Protein AF-0000000084457150 (afdb_homodimer)

Structure (mmCIF, N/CA/C/O backbone):
data_AF-0000000084457150-model_v1
#
loop_
_entity.id
_entity.type
_entity.pdbx_description
1 polymer 'Carboxylic ester hydrolase'
#
loop_
_atom_site.group_PDB
_atom_site.id
_atom_site.type_symbol
_atom_site.label_atom_id
_atom_site.label_alt_id
_atom_site.label_comp_id
_atom_site.label_asym_id
_atom_site.label_entity_id
_atom_site.label_seq_id
_atom_site.pdbx_PDB_ins_code
_atom_site.Cartn_x
_atom_site.Cartn_y
_atom_site.Cartn_z
_atom_site.occupancy
_atom_site.B_iso_or_equiv
_atom_site.auth_seq_id
_atom_site.auth_comp_id
_atom_site.auth_asym_id
_atom_site.auth_atom_id
_atom_site.pdbx_PDB_model_num
ATOM 1 N N . MET A 1 1 ? 23.438 64.875 -23.922 1 17.48 1 MET A N 1
ATOM 2 C CA . MET A 1 1 ? 23.125 65.688 -22.781 1 17.48 1 MET A CA 1
ATOM 3 C C . MET A 1 1 ? 23.219 67.188 -23.141 1 17.48 1 MET A C 1
ATOM 5 O O . MET A 1 1 ? 24.266 67.812 -22.938 1 17.48 1 MET A O 1
ATOM 9 N N . SER A 1 2 ? 22.562 67.688 -24.094 1 18.52 2 SER A N 1
ATOM 10 C CA . SER A 1 2 ? 22.656 69 -24.781 1 18.52 2 SER A CA 1
ATOM 11 C C . SER A 1 2 ? 21.969 70.062 -24 1 18.52 2 SER A C 1
ATOM 13 O O . SER A 1 2 ? 20.891 70.562 -24.391 1 18.52 2 SER A O 1
ATOM 15 N N . HIS A 1 3 ? 22.109 69.938 -22.641 1 19.62 3 HIS A N 1
ATOM 16 C CA . HIS A 1 3 ? 21.328 70.938 -21.891 1 19.62 3 HIS A CA 1
ATOM 17 C C . HIS A 1 3 ? 21.844 72.312 -22.109 1 19.62 3 HIS A C 1
ATOM 19 O O . HIS A 1 3 ? 23.062 72.562 -22.156 1 19.62 3 HIS A O 1
ATOM 25 N N . ALA A 1 4 ? 20.922 73.312 -22.484 1 19.08 4 ALA A N 1
ATOM 26 C CA . ALA A 1 4 ? 20.531 74.625 -22.953 1 19.08 4 ALA A CA 1
ATOM 27 C C . ALA A 1 4 ? 20.75 75.688 -21.875 1 19.08 4 ALA A C 1
ATOM 29 O O . ALA A 1 4 ? 20.109 75.625 -20.812 1 19.08 4 ALA A O 1
ATOM 30 N N . ILE A 1 5 ? 21.844 76.438 -21.734 1 19.34 5 ILE A N 1
ATOM 31 C CA . ILE A 1 5 ? 22.547 77.438 -20.938 1 19.34 5 ILE A CA 1
ATOM 32 C C . ILE A 1 5 ? 21.875 78.812 -21.094 1 19.34 5 ILE A C 1
ATOM 34 O O . ILE A 1 5 ? 22.406 79.812 -20.625 1 19.34 5 ILE A O 1
ATOM 38 N N . LYS A 1 6 ? 20.641 78.812 -21.547 1 17.91 6 LYS A N 1
ATOM 39 C CA . LYS A 1 6 ? 20.328 80.188 -21.969 1 17.91 6 LYS A CA 1
ATOM 40 C C . LYS A 1 6 ? 20.453 81.188 -20.812 1 17.91 6 LYS A C 1
ATOM 42 O O . LYS A 1 6 ? 20.062 80.875 -19.688 1 17.91 6 LYS A O 1
ATOM 47 N N . THR A 1 7 ? 21.094 82.312 -20.875 1 16.06 7 THR A N 1
ATOM 48 C CA . THR A 1 7 ? 21.781 83.562 -20.516 1 16.06 7 THR A CA 1
ATOM 49 C C . THR A 1 7 ? 20.812 84.562 -19.906 1 16.06 7 THR A C 1
ATOM 51 O O . THR A 1 7 ? 19.594 84.438 -20.016 1 16.06 7 THR A O 1
ATOM 54 N N . LYS A 1 8 ? 21.031 85.812 -20.125 1 18.69 8 LYS A N 1
ATOM 55 C CA . LYS A 1 8 ? 21.344 87.062 -19.438 1 18.69 8 LYS A CA 1
ATOM 56 C C . LYS A 1 8 ? 20.188 88.062 -19.516 1 18.69 8 LYS A C 1
ATOM 58 O O . LYS A 1 8 ? 20.297 89.188 -19.094 1 18.69 8 LYS A O 1
ATOM 63 N N . GLY A 1 9 ? 18.922 87.875 -19.891 1 14.45 9 GLY A N 1
ATOM 64 C CA . GLY A 1 9 ? 18.391 89 -20.625 1 14.45 9 GLY A CA 1
ATOM 65 C C . GLY A 1 9 ? 18.062 90.188 -19.75 1 14.45 9 GLY A C 1
ATOM 66 O O . GLY A 1 9 ? 18.438 91.375 -20.062 1 14.45 9 GLY A O 1
ATOM 67 N N . ARG A 1 10 ? 17.047 90.188 -18.891 1 14.62 10 ARG A N 1
ATOM 68 C CA . ARG A 1 10 ? 15.938 91.125 -19.125 1 14.62 10 ARG A CA 1
ATOM 69 C C . ARG A 1 10 ? 16.25 92.5 -18.562 1 14.62 10 ARG A C 1
ATOM 71 O O . ARG A 1 10 ? 17.062 92.625 -17.656 1 14.62 10 ARG A O 1
ATOM 78 N N . ILE A 1 11 ? 15.219 93.438 -18.656 1 15.39 11 ILE A N 1
ATOM 79 C CA . ILE A 1 11 ? 14.82 94.75 -19.281 1 15.39 11 ILE A CA 1
ATOM 80 C C . ILE A 1 11 ? 14.914 95.875 -18.25 1 15.39 11 ILE A C 1
ATOM 82 O O . ILE A 1 11 ? 14.961 95.625 -17.047 1 15.39 11 ILE A O 1
ATOM 86 N N . VAL A 1 12 ? 13.867 96.75 -18.094 1 16.02 12 VAL A N 1
ATOM 87 C CA . VAL A 1 12 ? 13.547 98.062 -18.609 1 16.02 12 VAL A CA 1
ATOM 88 C C . VAL A 1 12 ? 13.484 99.062 -17.469 1 16.02 12 VAL A C 1
ATOM 90 O O . VAL A 1 12 ? 14.109 100.125 -17.516 1 16.02 12 VAL A O 1
ATOM 93 N N . THR A 1 13 ? 12.398 99.25 -16.734 1 15.05 13 THR A N 1
ATOM 94 C CA . THR A 1 13 ? 11.68 100.5 -17 1 15.05 13 THR A CA 1
ATOM 95 C C . THR A 1 13 ? 12.18 101.562 -16.078 1 15.05 13 THR A C 1
ATOM 97 O O . THR A 1 13 ? 12.828 101.312 -15.07 1 15.05 13 THR A O 1
ATOM 100 N N . ALA A 1 14 ? 11.219 102.562 -15.562 1 16.95 14 ALA A N 1
ATOM 101 C CA . ALA A 1 14 ? 10.781 103.938 -15.789 1 16.95 14 ALA A CA 1
ATOM 102 C C . ALA A 1 14 ? 11.281 104.812 -14.68 1 16.95 14 ALA A C 1
ATOM 104 O O . ALA A 1 14 ? 11.547 104.375 -13.562 1 16.95 14 ALA A O 1
ATOM 105 N N . THR A 1 15 ? 11.25 106.062 -15.047 1 16.61 15 THR A N 1
ATOM 106 C CA . THR A 1 15 ? 11.789 107.375 -14.93 1 16.61 15 THR A CA 1
ATOM 107 C C . THR A 1 15 ? 11.406 108 -13.586 1 16.61 15 THR A C 1
ATOM 109 O O . THR A 1 15 ? 10.523 107.5 -12.891 1 16.61 15 THR A O 1
ATOM 112 N N . THR A 1 16 ? 11.016 109.312 -13.547 1 16.28 16 THR A N 1
ATOM 113 C CA . THR A 1 16 ? 11.68 110.5 -13.148 1 16.28 16 THR A CA 1
ATOM 114 C C . THR A 1 16 ? 11.109 111.062 -11.836 1 16.28 16 THR A C 1
ATOM 116 O O . THR A 1 16 ? 11.859 111.438 -10.938 1 16.28 16 THR A O 1
ATOM 119 N N . SER A 1 17 ? 9.805 111.562 -11.773 1 15.31 17 SER A N 1
ATOM 120 C CA . SER A 1 17 ? 9.734 113 -11.602 1 15.31 17 SER A CA 1
ATOM 121 C C . SER A 1 17 ? 9.734 113.375 -10.125 1 15.31 17 SER A C 1
ATOM 123 O O . SER A 1 17 ? 10.5 114.25 -9.703 1 15.31 17 SER A O 1
ATOM 125 N N . MET A 1 18 ? 8.609 113.312 -9.359 1 16.38 18 MET A N 1
ATOM 126 C CA . MET A 1 18 ? 8.07 114.625 -8.961 1 16.38 18 MET A CA 1
ATOM 127 C C . MET A 1 18 ? 8.695 115.125 -7.648 1 16.38 18 MET A C 1
ATOM 129 O O . MET A 1 18 ? 9.172 114.312 -6.859 1 16.38 18 MET A O 1
ATOM 133 N N . ALA A 1 19 ? 8.258 116.375 -7.223 1 16.38 19 ALA A N 1
ATOM 134 C CA . ALA A 1 19 ? 8.57 117.688 -6.707 1 16.38 19 ALA A CA 1
ATOM 135 C C . ALA A 1 19 ? 8.648 117.688 -5.184 1 16.38 19 ALA A C 1
ATOM 137 O O . ALA A 1 19 ? 8.039 116.812 -4.527 1 16.38 19 ALA A O 1
ATOM 138 N N . LYS A 1 20 ? 9.07 118.812 -4.707 1 17.89 20 LYS A N 1
ATOM 139 C CA . LYS A 1 20 ? 9.852 119.5 -3.674 1 17.89 20 LYS A CA 1
ATOM 140 C C . LYS A 1 20 ? 8.992 119.75 -2.443 1 17.89 20 LYS A C 1
ATOM 142 O O . LYS A 1 20 ? 9.492 120.312 -1.452 1 17.89 20 LYS A O 1
ATOM 147 N N . ALA A 1 21 ? 7.676 119.438 -2.336 1 17.56 21 ALA A N 1
ATOM 148 C CA . ALA A 1 21 ? 7.121 120.625 -1.644 1 17.56 21 ALA A CA 1
ATOM 149 C C . ALA A 1 21 ? 7.594 120.688 -0.194 1 17.56 21 ALA A C 1
ATOM 151 O O . ALA A 1 21 ? 7.852 119.625 0.419 1 17.56 21 ALA A O 1
ATOM 152 N N . ASP A 1 22 ? 7.602 121.875 0.398 1 18.05 22 ASP A N 1
ATOM 153 C CA . ASP A 1 22 ? 8.211 122.812 1.273 1 18.05 22 ASP A CA 1
ATOM 154 C C . ASP A 1 22 ? 7.879 122.562 2.736 1 18.05 22 ASP A C 1
ATOM 156 O O . ASP A 1 22 ? 8.773 122.5 3.582 1 18.05 22 ASP A O 1
ATOM 160 N N . ASN A 1 23 ? 6.781 123.125 3.281 1 17.7 23 ASN A N 1
ATOM 161 C CA . ASN A 1 23 ? 6.867 124.188 4.281 1 17.7 23 ASN A CA 1
ATOM 162 C C . ASN A 1 23 ? 6.93 123.625 5.695 1 17.7 23 ASN A C 1
ATOM 164 O O . ASN A 1 23 ? 6.625 122.438 5.914 1 17.7 23 ASN A O 1
ATOM 168 N N . SER A 1 24 ? 6.16 124.188 6.66 1 19.27 24 SER A N 1
ATOM 169 C CA . SER A 1 24 ? 6.398 125.062 7.789 1 19.27 24 SER A CA 1
ATOM 170 C C . SER A 1 24 ? 6.352 124.312 9.109 1 19.27 24 SER A C 1
ATOM 172 O O . SER A 1 24 ? 6 123.125 9.141 1 19.27 24 SER A O 1
ATOM 174 N N . SER A 1 25 ? 5.695 124.75 10.086 1 20.17 25 SER A N 1
ATOM 175 C CA . SER A 1 25 ? 6.004 125.375 11.359 1 20.17 25 SER A CA 1
ATOM 176 C C . SER A 1 25 ? 5.754 124.438 12.531 1 20.17 25 SER A C 1
ATOM 178 O O . SER A 1 25 ? 6.527 124.438 13.492 1 20.17 25 SER A O 1
ATOM 180 N N . THR A 1 26 ? 4.566 123.875 12.68 1 19.11 26 THR A N 1
ATOM 181 C CA . THR A 1 26 ? 3.969 124.25 13.953 1 19.11 26 THR A CA 1
ATOM 182 C C . THR A 1 26 ? 4.523 123.438 15.094 1 19.11 26 THR A C 1
ATOM 184 O O . THR A 1 26 ? 4.805 123.938 16.172 1 19.11 26 THR A O 1
ATOM 187 N N . ALA A 1 27 ? 4.449 122.188 15.172 1 18.95 27 ALA A N 1
ATOM 188 C CA . ALA A 1 27 ? 3.709 121.625 16.297 1 18.95 27 ALA A CA 1
ATOM 189 C C . ALA A 1 27 ? 4.625 121.438 17.5 1 18.95 27 ALA A C 1
ATOM 191 O O . ALA A 1 27 ? 5.773 121 17.344 1 18.95 27 ALA A O 1
ATOM 192 N N . ARG A 1 28 ? 4.059 121.75 18.625 1 25.86 28 ARG A N 1
ATOM 193 C CA . ARG A 1 28 ? 4.441 122 20.016 1 25.86 28 ARG A CA 1
ATOM 194 C C . ARG A 1 28 ? 4.809 120.688 20.703 1 25.86 28 ARG A C 1
ATOM 196 O O . ARG A 1 28 ? 3.959 119.812 20.875 1 25.86 28 ARG A O 1
ATOM 203 N N . SER A 1 29 ? 5.898 119.938 20.438 1 20.05 29 SER A N 1
ATOM 204 C CA . SER A 1 29 ? 6.07 118.562 20.875 1 20.05 29 SER A CA 1
ATOM 205 C C . SER A 1 29 ? 6.117 118.5 22.406 1 20.05 29 SER A C 1
ATOM 207 O O . SER A 1 29 ? 6.922 119.188 23.047 1 20.05 29 SER A O 1
ATOM 209 N N . TYR A 1 30 ? 4.891 118.375 22.922 1 23.28 30 TYR A N 1
ATOM 210 C CA . TYR A 1 30 ? 4.707 118.188 24.359 1 23.28 30 TYR A CA 1
ATOM 211 C C . TYR A 1 30 ? 5.738 117.25 24.938 1 23.28 30 TYR A C 1
ATOM 213 O O . TYR A 1 30 ? 6.297 116.375 24.219 1 23.28 30 TYR A O 1
ATOM 221 N N . ASP A 1 31 ? 5.816 117.25 26.328 1 26.12 31 ASP A N 1
ATOM 222 C CA . ASP A 1 31 ? 6.746 117.062 27.438 1 26.12 31 ASP A CA 1
ATOM 223 C C . ASP A 1 31 ? 6.949 115.562 27.75 1 26.12 31 ASP A C 1
ATOM 225 O O . ASP A 1 31 ? 7.633 115.25 28.703 1 26.12 31 ASP A O 1
ATOM 229 N N . SER A 1 32 ? 6.992 114.688 26.844 1 26.33 32 SER A N 1
ATOM 230 C CA . SER A 1 32 ? 6.676 113.312 27.297 1 26.33 32 SER A CA 1
ATOM 231 C C . SER A 1 32 ? 7.742 112.812 28.25 1 26.33 32 SER A C 1
ATOM 233 O O . SER A 1 32 ? 8.867 112.5 27.828 1 26.33 32 SER A O 1
ATOM 235 N N . ILE A 1 33 ? 7.871 113.5 29.359 1 28.53 33 ILE A N 1
ATOM 236 C CA . ILE A 1 33 ? 9.062 113.062 30.078 1 28.53 33 ILE A CA 1
ATOM 237 C C . ILE A 1 33 ? 9.07 111.5 30.188 1 28.53 33 ILE A C 1
ATOM 239 O O . ILE A 1 33 ? 10.055 110.875 29.828 1 28.53 33 ILE A O 1
ATOM 243 N N . PRO A 1 34 ? 8.703 111.062 31.406 1 32.28 34 PRO A N 1
ATOM 244 C CA . PRO A 1 34 ? 9.656 110.375 32.281 1 32.28 34 PRO A CA 1
ATOM 245 C C . PRO A 1 34 ? 9.641 108.875 32.031 1 32.28 34 PRO A C 1
ATOM 247 O O . PRO A 1 34 ? 8.625 108.188 32.25 1 32.28 34 PRO A O 1
ATOM 250 N N . ALA A 1 35 ? 9.555 108.188 30.984 1 32.38 35 ALA A N 1
ATOM 251 C CA . ALA A 1 35 ? 9.164 106.812 31 1 32.38 35 ALA A CA 1
ATOM 252 C C . ALA A 1 35 ? 10.125 105.938 31.844 1 32.38 35 ALA A C 1
ATOM 254 O O . ALA A 1 35 ? 11.336 106 31.641 1 32.38 35 ALA A O 1
ATOM 255 N N . VAL A 1 36 ? 9.75 105.625 33.094 1 34.31 36 VAL A N 1
ATOM 256 C CA . VAL A 1 36 ? 10.398 104.688 34 1 34.31 36 VAL A CA 1
ATOM 257 C C . VAL A 1 36 ? 10.742 103.438 33.25 1 34.31 36 VAL A C 1
ATOM 259 O O . VAL A 1 36 ? 9.875 102.812 32.625 1 34.31 36 VAL A O 1
ATOM 262 N N . GLU A 1 37 ? 11.953 103.312 32.781 1 29.38 37 GLU A N 1
ATOM 263 C CA . GLU A 1 37 ? 12.5 102.125 32.125 1 29.38 37 GLU A CA 1
ATOM 264 C C . GLU A 1 37 ? 12.273 100.875 33 1 29.38 37 GLU A C 1
ATOM 266 O O . GLU A 1 37 ? 12.836 100.75 34.062 1 29.38 37 GLU A O 1
ATOM 271 N N . ILE A 1 38 ? 11.008 100.438 33.156 1 32.25 38 ILE A N 1
ATOM 272 C CA . ILE A 1 38 ? 10.828 99.125 33.719 1 32.25 38 ILE A CA 1
ATOM 273 C C . ILE A 1 38 ? 11.805 98.125 33.062 1 32.25 38 ILE A C 1
ATOM 275 O O . ILE A 1 38 ? 11.766 97.938 31.859 1 32.25 38 ILE A O 1
ATOM 279 N N . SER A 1 39 ? 13.039 98.125 33.594 1 29.56 39 SER A N 1
ATOM 280 C CA . SER A 1 39 ? 14 97.062 33.188 1 29.56 39 SER A CA 1
ATOM 281 C C . SER A 1 39 ? 13.32 95.688 33.031 1 29.56 39 SER A C 1
ATOM 283 O O . SER A 1 39 ? 12.703 95.188 34 1 29.56 39 SER A O 1
ATOM 285 N N . SER A 1 40 ? 12.602 95.5 32 1 30.77 40 SER A N 1
ATOM 286 C CA . SER A 1 40 ? 12.203 94.125 31.609 1 30.77 40 SER A CA 1
ATOM 287 C C . SER A 1 40 ? 13.383 93.188 31.688 1 30.77 40 SER A C 1
ATOM 289 O O . SER A 1 40 ? 14.234 93.188 30.812 1 30.77 40 SER A O 1
ATOM 291 N N . GLU A 1 41 ? 14.117 93.125 32.875 1 32.38 41 GLU A N 1
ATOM 292 C CA . GLU A 1 41 ? 15 92 32.844 1 32.38 41 GLU A CA 1
ATOM 293 C C . GLU A 1 41 ? 14.328 90.75 32.156 1 32.38 41 GLU A C 1
ATOM 295 O O . GLU A 1 41 ? 13.219 90.375 32.531 1 32.38 41 GLU A O 1
ATOM 300 N N . PRO A 1 42 ? 14.547 90.75 30.891 1 35.28 42 PRO A N 1
ATOM 301 C CA . PRO A 1 42 ? 14.078 89.438 30.328 1 35.28 42 PRO A CA 1
ATOM 302 C C . PRO A 1 42 ? 14.359 88.25 31.266 1 35.28 42 PRO A C 1
ATOM 304 O O . PRO A 1 42 ? 15.492 88.125 31.719 1 35.28 42 PRO A O 1
ATOM 307 N N . ASN A 1 43 ? 13.633 88.125 32.375 1 32.5 43 ASN A N 1
ATOM 308 C CA . ASN A 1 43 ? 13.719 86.812 32.969 1 32.5 43 ASN A CA 1
ATOM 309 C C . ASN A 1 43 ? 14.023 85.75 31.906 1 32.5 43 ASN A C 1
ATOM 311 O O . ASN A 1 43 ? 13.164 85.375 31.109 1 32.5 43 ASN A O 1
ATOM 315 N N . ASN A 1 44 ? 15.172 85.938 31.219 1 33.84 44 ASN A N 1
ATOM 316 C CA . ASN A 1 44 ? 15.656 84.812 30.484 1 33.84 44 ASN A CA 1
ATOM 317 C C . ASN A 1 44 ? 15.344 83.5 31.234 1 33.84 44 ASN A C 1
ATOM 319 O O . ASN A 1 44 ? 16.047 83.125 32.188 1 33.84 44 ASN A O 1
ATOM 323 N N . SER A 1 45 ? 14.195 83.312 31.719 1 37.94 45 SER A N 1
ATOM 324 C CA . SER A 1 45 ? 13.898 81.938 32.094 1 37.94 45 SER A CA 1
ATOM 325 C C . SER A 1 45 ? 14.688 80.938 31.234 1 37.94 45 SER A C 1
ATOM 327 O O . SER A 1 45 ? 14.422 80.812 30.031 1 37.94 45 SER A O 1
ATOM 329 N N . THR A 1 46 ? 16.016 81 31.281 1 40.12 46 THR A N 1
ATOM 330 C CA . THR A 1 46 ? 16.859 79.938 30.719 1 40.12 46 THR A CA 1
ATOM 331 C C . THR A 1 46 ? 16.094 78.625 30.562 1 40.12 46 THR A C 1
ATOM 333 O O . THR A 1 46 ? 15.508 78.125 31.516 1 40.12 46 THR A O 1
ATOM 336 N N . ALA A 1 47 ? 15.57 78.375 29.5 1 50.25 47 ALA A N 1
ATOM 337 C CA . ALA A 1 47 ? 15.047 77.062 29.109 1 50.25 47 ALA A CA 1
ATOM 338 C C . ALA A 1 47 ? 15.844 75.938 29.781 1 50.25 47 ALA A C 1
ATOM 340 O O . ALA A 1 47 ? 17.016 75.688 29.453 1 50.25 47 ALA A O 1
ATOM 341 N N . SER A 1 48 ? 15.922 75.75 31.125 1 50.66 48 SER A N 1
ATOM 342 C CA . SER A 1 48 ? 16.594 74.75 31.938 1 50.66 48 SER A CA 1
ATOM 343 C C . SER A 1 48 ? 16.672 73.375 31.188 1 50.66 48 SER A C 1
ATOM 345 O O . SER A 1 48 ? 15.648 72.875 30.75 1 50.66 48 SER A O 1
ATOM 347 N N . ALA A 1 49 ? 17.812 73.188 30.5 1 63.22 49 ALA A N 1
ATOM 348 C CA . ALA A 1 49 ? 18.172 71.938 29.859 1 63.22 49 ALA A CA 1
ATOM 349 C C . ALA A 1 49 ? 17.891 70.75 30.797 1 63.22 49 ALA A C 1
ATOM 351 O O . ALA A 1 49 ? 18.266 70.75 31.969 1 63.22 49 ALA A O 1
ATOM 352 N N . TYR A 1 50 ? 16.938 69.875 30.422 1 72.31 50 TYR A N 1
ATOM 353 C CA . TYR A 1 50 ? 16.609 68.688 31.203 1 72.31 50 TYR A CA 1
ATOM 354 C C . TYR A 1 50 ? 17.828 67.75 31.359 1 72.31 50 TYR A C 1
ATOM 356 O O . TYR A 1 50 ? 18.656 67.688 30.469 1 72.31 50 TYR A O 1
ATOM 364 N N . ARG A 1 51 ? 18.203 67.312 32.562 1 73.81 51 ARG A N 1
ATOM 365 C CA . ARG A 1 51 ? 19.328 66.438 32.844 1 73.81 51 ARG A CA 1
ATOM 366 C C . ARG A 1 51 ? 19.219 65.188 32.031 1 73.81 51 ARG A C 1
ATOM 368 O O . ARG A 1 51 ? 18.172 64.5 32.031 1 73.81 51 ARG A O 1
ATOM 375 N N . ARG A 1 52 ? 20.266 64.938 31.047 1 77.12 52 ARG A N 1
ATOM 376 C CA . ARG A 1 52 ? 20.281 63.75 30.234 1 77.12 52 ARG A CA 1
ATOM 377 C C . ARG A 1 52 ? 21.219 62.688 30.844 1 77.12 52 ARG A C 1
ATOM 379 O O . ARG A 1 52 ? 22.25 63.031 31.422 1 77.12 52 ARG A O 1
ATOM 386 N N . TYR A 1 53 ? 20.703 61.5 30.938 1 79.75 53 TYR A N 1
ATOM 387 C CA . TYR A 1 53 ? 21.484 60.375 31.422 1 79.75 53 TYR A CA 1
ATOM 388 C C . TYR A 1 53 ? 22 59.531 30.266 1 79.75 53 TYR A C 1
ATOM 390 O O . TYR A 1 53 ? 21.797 59.875 29.094 1 79.75 53 TYR A O 1
ATOM 398 N N . ALA A 1 54 ? 22.781 58.5 30.625 1 80 54 ALA A N 1
ATOM 399 C CA . ALA A 1 54 ? 23.281 57.594 29.609 1 80 54 ALA A CA 1
ATOM 400 C C . ALA A 1 54 ? 22.141 56.875 28.906 1 80 54 ALA A C 1
ATOM 402 O O . ALA A 1 54 ? 21.078 56.625 29.5 1 80 54 ALA A O 1
ATOM 403 N N . VAL A 1 55 ? 22.359 56.531 27.641 1 81 55 VAL A N 1
ATOM 404 C CA . VAL A 1 55 ? 21.344 55.906 26.797 1 81 55 VAL A CA 1
ATOM 405 C C . VAL A 1 55 ? 20.828 54.625 27.438 1 81 55 VAL A C 1
ATOM 407 O O . VAL A 1 55 ? 19.641 54.312 27.375 1 81 55 VAL A O 1
ATOM 410 N N . TYR A 1 56 ? 21.641 53.906 28.188 1 82.94 56 TYR A N 1
ATOM 411 C CA . TYR A 1 56 ? 21.234 52.625 28.766 1 82.94 56 TYR A CA 1
ATOM 412 C C . TYR A 1 56 ? 20.828 52.781 30.234 1 82.94 56 TYR A C 1
ATOM 414 O O . TYR A 1 56 ? 20.812 51.812 30.984 1 82.94 56 TYR A O 1
ATOM 422 N N . SER A 1 57 ? 20.516 53.938 30.531 1 84.25 57 SER A N 1
ATOM 423 C CA . SER A 1 57 ? 20.016 54.188 31.875 1 84.25 57 SER A CA 1
ATOM 424 C C . SER A 1 57 ? 18.516 53.906 31.953 1 84.25 57 SER A C 1
ATOM 426 O O . SER A 1 57 ? 17.797 54.062 30.953 1 84.25 57 SER A O 1
ATOM 428 N N . PRO A 1 58 ? 17.969 53.406 33.062 1 81.62 58 PRO A N 1
ATOM 429 C CA . PRO A 1 58 ? 16.531 53.125 33.25 1 81.62 58 PRO A CA 1
ATOM 430 C C . PRO A 1 58 ? 15.656 54.344 33.031 1 81.62 58 PRO A C 1
ATOM 432 O O . PRO A 1 58 ? 14.484 54.219 32.688 1 81.62 58 PRO A O 1
ATOM 435 N N . ASN A 1 59 ? 16.25 55.531 33.219 1 79.69 59 ASN A N 1
ATOM 436 C CA . ASN A 1 59 ? 15.492 56.75 33.062 1 79.69 59 ASN A CA 1
ATOM 437 C C . ASN A 1 59 ? 15.477 57.25 31.625 1 79.69 59 ASN A C 1
ATOM 439 O O . ASN A 1 59 ? 14.727 58.156 31.281 1 79.69 59 ASN A O 1
ATOM 443 N N . GLU A 1 60 ? 16.188 56.562 30.828 1 87.44 60 GLU A N 1
ATOM 444 C CA . GLU A 1 60 ? 16.234 56.969 29.422 1 87.44 60 GLU A CA 1
ATOM 445 C C . GLU A 1 60 ? 15.617 55.875 28.531 1 87.44 60 GLU A C 1
ATOM 447 O O . GLU A 1 60 ? 14.414 55.625 28.609 1 87.44 60 GLU A O 1
ATOM 452 N N . TRP A 1 61 ? 16.484 55.094 27.797 1 91 61 TRP A N 1
ATOM 453 C CA . TRP A 1 61 ? 15.922 54.219 26.797 1 91 61 TRP A CA 1
ATOM 454 C C . TRP A 1 61 ? 16.25 52.75 27.109 1 91 61 TRP A C 1
ATOM 456 O O . TRP A 1 61 ? 16.25 51.906 26.219 1 91 61 TRP A O 1
ATOM 466 N N . LEU A 1 62 ? 16.438 52.344 28.359 1 90.75 62 LEU A N 1
ATOM 467 C CA . LEU A 1 62 ? 16.828 51 28.719 1 90.75 62 LEU A CA 1
ATOM 468 C C . LEU A 1 62 ? 15.703 50 28.422 1 90.75 62 LEU A C 1
ATOM 470 O O . LEU A 1 62 ? 15.93 48.969 27.797 1 90.75 62 LEU A O 1
ATOM 474 N N . LEU A 1 63 ? 14.453 50.25 28.891 1 89.69 63 LEU A N 1
ATOM 475 C CA . LEU A 1 63 ? 13.328 49.312 28.719 1 89.69 63 LEU A CA 1
ATOM 476 C C . LEU A 1 63 ? 13 49.156 27.234 1 89.69 63 LEU A C 1
ATOM 478 O O . LEU A 1 63 ? 12.641 48.062 26.797 1 89.69 63 LEU A O 1
ATOM 482 N N . GLU A 1 64 ? 13.094 50.188 26.484 1 92.38 64 GLU A N 1
ATOM 483 C CA . GLU A 1 64 ? 12.844 50.125 25.047 1 92.38 64 GLU A CA 1
ATOM 484 C C . GLU A 1 64 ? 13.938 49.344 24.344 1 92.38 64 GLU A C 1
ATOM 486 O O . GLU A 1 64 ? 13.664 48.625 23.375 1 92.38 64 GLU A O 1
ATOM 491 N N . SER A 1 65 ? 15.172 49.5 24.812 1 93.06 65 SER A N 1
ATOM 492 C CA . SER A 1 65 ? 16.266 48.719 24.234 1 93.06 65 SER A CA 1
ATOM 493 C C . SER A 1 65 ? 16.109 47.25 24.547 1 93.06 65 SER A C 1
ATOM 495 O O . SER A 1 65 ? 16.375 46.375 23.703 1 93.06 65 SER A O 1
ATOM 497 N N . ILE A 1 66 ? 15.664 46.938 25.719 1 93.81 66 ILE A N 1
ATOM 498 C CA . ILE A 1 66 ? 15.445 45.562 26.109 1 93.81 66 ILE A CA 1
ATOM 499 C C . ILE A 1 66 ? 14.305 44.969 25.266 1 93.81 66 ILE A C 1
ATOM 501 O O . ILE A 1 66 ? 14.414 43.844 24.766 1 93.81 66 ILE A O 1
ATOM 505 N N . SER A 1 67 ? 13.234 45.656 25.125 1 94.06 67 SER A N 1
ATOM 506 C CA . SER A 1 67 ? 12.094 45.156 24.359 1 94.06 67 SER A CA 1
ATOM 507 C C . SER A 1 67 ? 12.477 44.969 22.891 1 94.06 67 SER A C 1
ATOM 509 O O . SER A 1 67 ? 12.016 44 22.266 1 94.06 67 SER A O 1
ATOM 511 N N . SER A 1 68 ? 13.266 45.844 22.375 1 94.81 68 SER A N 1
ATOM 512 C CA . SER A 1 68 ? 13.719 45.688 20.984 1 94.81 68 SER A CA 1
ATOM 513 C C . SER A 1 68 ? 14.617 44.469 20.828 1 94.81 68 SER A C 1
ATOM 515 O O . SER A 1 68 ? 14.547 43.75 19.828 1 94.81 68 SER A O 1
ATOM 517 N N . THR A 1 69 ? 15.469 44.25 21.797 1 96.12 69 THR A N 1
ATOM 518 C CA . THR A 1 69 ? 16.344 43.094 21.75 1 96.12 69 THR A CA 1
ATOM 519 C C . THR A 1 69 ? 15.555 41.812 21.906 1 96.12 69 THR A C 1
ATOM 521 O O . THR A 1 69 ? 15.852 40.812 21.234 1 96.12 69 THR A O 1
ATOM 524 N N . VAL A 1 70 ? 14.547 41.812 22.75 1 97 70 VAL A N 1
ATOM 525 C CA . VAL A 1 70 ? 13.688 40.656 22.922 1 97 70 VAL A CA 1
ATOM 526 C C . VAL A 1 70 ? 12.922 40.375 21.641 1 97 70 VAL A C 1
ATOM 528 O O . VAL A 1 70 ? 12.781 39.219 21.219 1 97 70 VAL A O 1
ATOM 531 N N . ALA A 1 71 ? 12.422 41.438 21.016 1 97.5 71 ALA A N 1
ATOM 532 C CA . ALA A 1 71 ? 11.719 41.25 19.75 1 97.5 71 ALA A CA 1
ATOM 533 C C . ALA A 1 71 ? 12.625 40.625 18.688 1 97.5 71 ALA A C 1
ATOM 535 O O . ALA A 1 71 ? 12.211 39.719 17.984 1 97.5 71 ALA A O 1
ATOM 536 N N . LEU A 1 72 ? 13.82 41.125 18.625 1 97.38 72 LEU A N 1
ATOM 537 C CA . LEU A 1 72 ? 14.781 40.531 17.688 1 97.38 72 LEU A CA 1
ATOM 538 C C . LEU A 1 72 ? 15.078 39.094 18.031 1 97.38 72 LEU A C 1
ATOM 540 O O . LEU A 1 72 ? 15.18 38.25 17.141 1 97.38 72 LEU A O 1
ATOM 544 N N . GLY A 1 73 ? 15.25 38.812 19.281 1 97.94 73 GLY A N 1
ATOM 545 C CA . GLY A 1 73 ? 15.477 37.438 19.734 1 97.94 73 GLY A CA 1
ATOM 546 C C . GLY A 1 73 ? 14.344 36.5 19.359 1 97.94 73 GLY A C 1
ATOM 547 O O . GLY A 1 73 ? 14.586 35.344 19 1 97.94 73 GLY A O 1
ATOM 548 N N . LEU A 1 74 ? 13.125 36.969 19.438 1 98.19 74 LEU A N 1
ATOM 549 C CA . LEU A 1 74 ? 11.969 36.125 19.094 1 98.19 74 LEU A CA 1
ATOM 550 C C . LEU A 1 74 ? 11.93 35.844 17.594 1 98.19 74 LEU A C 1
ATOM 552 O O . LEU A 1 74 ? 11.539 34.75 17.172 1 98.19 74 LEU A O 1
ATOM 556 N N . VAL A 1 75 ? 12.336 36.844 16.797 1 98.12 75 VAL A N 1
ATOM 557 C CA . VAL A 1 75 ? 12.422 36.594 15.359 1 98.12 75 VAL A CA 1
ATOM 558 C C . VAL A 1 75 ? 13.5 35.562 15.062 1 98.12 75 VAL A C 1
ATOM 560 O O . VAL A 1 75 ? 13.305 34.688 14.227 1 98.12 75 VAL A O 1
ATOM 563 N N . VAL A 1 76 ? 14.578 35.656 15.766 1 97.75 76 VAL A N 1
ATOM 564 C CA . VAL A 1 76 ? 15.648 34.688 15.586 1 97.75 76 VAL A CA 1
ATOM 565 C C . VAL A 1 76 ? 15.164 33.281 16 1 97.75 76 VAL A C 1
ATOM 567 O O . VAL A 1 76 ? 15.5 32.281 15.359 1 97.75 76 VAL A O 1
ATOM 570 N N . ALA A 1 77 ? 14.414 33.219 17.031 1 97.94 77 ALA A N 1
ATOM 571 C CA . ALA A 1 77 ? 13.852 31.953 17.453 1 97.94 77 ALA A CA 1
ATOM 572 C C . ALA A 1 77 ? 12.938 31.375 16.391 1 97.94 77 ALA A C 1
ATOM 574 O O . ALA A 1 77 ? 12.969 30.156 16.141 1 97.94 77 ALA A O 1
ATOM 575 N N . LEU A 1 78 ? 12.156 32.188 15.797 1 98.19 78 LEU A N 1
ATOM 576 C CA . LEU A 1 78 ? 11.281 31.719 14.727 1 98.19 78 LEU A CA 1
ATOM 577 C C . LEU A 1 78 ? 12.086 31.188 13.547 1 98.19 78 LEU A C 1
ATOM 579 O O . LEU A 1 78 ? 11.789 30.125 13.016 1 98.19 78 LEU A O 1
ATOM 583 N N . VAL A 1 79 ? 13.109 31.922 13.188 1 97.62 79 VAL A N 1
ATOM 584 C CA . VAL A 1 79 ? 13.969 31.516 12.078 1 97.62 79 VAL A CA 1
ATOM 585 C C . VAL A 1 79 ? 14.625 30.188 12.398 1 97.62 79 VAL A C 1
ATOM 587 O O . VAL A 1 79 ? 14.742 29.312 11.531 1 97.62 79 VAL A O 1
ATOM 590 N N . THR A 1 80 ? 15.023 30.016 13.594 1 97.44 80 THR A N 1
ATOM 591 C CA . THR A 1 80 ? 15.672 28.766 14.008 1 97.44 80 THR A CA 1
ATOM 592 C C . THR A 1 80 ? 14.688 27.594 13.938 1 97.44 80 THR A C 1
ATOM 594 O O . THR A 1 80 ? 15.047 26.5 13.5 1 97.44 80 THR A O 1
ATOM 597 N N . ILE A 1 81 ? 13.492 27.797 14.352 1 96.81 81 ILE A N 1
ATOM 598 C CA . ILE A 1 81 ? 12.469 26.766 14.281 1 96.81 81 ILE A CA 1
ATOM 599 C C . ILE A 1 81 ? 12.211 26.375 12.828 1 96.81 81 ILE A C 1
ATOM 601 O O . ILE A 1 81 ? 12.148 25.188 12.492 1 96.81 81 ILE A O 1
ATOM 605 N N . PHE A 1 82 ? 12.031 27.438 11.945 1 97.31 82 PHE A N 1
ATOM 606 C CA . PHE A 1 82 ? 11.781 27.172 10.531 1 97.31 82 PHE A CA 1
ATOM 607 C C . PHE A 1 82 ? 12.953 26.422 9.898 1 97.31 82 PHE A C 1
ATOM 609 O O . PHE A 1 82 ? 12.75 25.5 9.117 1 97.31 82 PHE A O 1
ATOM 616 N N . TRP A 1 83 ? 14.141 26.812 10.32 1 96 83 TRP A N 1
ATOM 617 C CA . TRP A 1 83 ? 15.328 26.172 9.773 1 96 83 TRP A CA 1
ATOM 618 C C . TRP A 1 83 ? 15.422 24.719 10.242 1 96 83 TRP A C 1
ATOM 620 O O . TRP A 1 83 ? 15.773 23.828 9.461 1 96 83 TRP A O 1
ATOM 630 N N . CYS A 1 84 ? 15.055 24.453 11.43 1 95.12 84 CYS A N 1
ATOM 631 C CA . CYS A 1 84 ? 15.156 23.109 12 1 95.12 84 CYS A CA 1
ATOM 632 C C . CYS A 1 84 ? 14.055 22.203 11.461 1 95.12 84 CYS A C 1
ATOM 634 O O . CYS A 1 84 ? 14.242 20.984 11.336 1 95.12 84 CYS A O 1
ATOM 636 N N . MET A 1 85 ? 12.938 22.734 11.117 1 95.31 85 MET A N 1
ATOM 637 C CA . MET A 1 85 ? 11.781 21.938 10.734 1 95.31 85 MET A CA 1
ATOM 638 C C . MET A 1 85 ? 11.664 21.844 9.219 1 95.31 85 MET A C 1
ATOM 640 O O . MET A 1 85 ? 10.875 21.047 8.695 1 95.31 85 MET A O 1
ATOM 644 N N . ASP A 1 86 ? 12.508 22.531 8.547 1 94.81 86 ASP A N 1
ATOM 645 C CA . ASP A 1 86 ? 12.422 22.547 7.086 1 94.81 86 ASP A CA 1
ATOM 646 C C . ASP A 1 86 ? 12.758 21.172 6.512 1 94.81 86 ASP A C 1
ATOM 648 O O . ASP A 1 86 ? 13.789 20.578 6.848 1 94.81 86 ASP A O 1
ATOM 652 N N . ASN A 1 87 ? 11.906 20.672 5.738 1 93.5 87 ASN A N 1
ATOM 653 C CA . ASN A 1 87 ? 12.039 19.406 5.035 1 93.5 87 ASN A CA 1
ATOM 654 C C . ASN A 1 87 ? 12.141 18.234 6.012 1 93.5 87 ASN A C 1
ATOM 656 O O . ASN A 1 87 ? 12.953 17.328 5.816 1 93.5 87 ASN A O 1
ATOM 660 N N . ARG A 1 88 ? 11.477 18.344 7.074 1 93.06 88 ARG A N 1
ATOM 661 C CA . ARG A 1 88 ? 11.375 17.266 8.055 1 93.06 88 ARG A CA 1
ATOM 662 C C . ARG A 1 88 ? 9.93 16.812 8.234 1 93.06 88 ARG A C 1
ATOM 664 O O . ARG A 1 88 ? 9 17.594 8 1 93.06 88 ARG A O 1
ATOM 671 N N . PRO A 1 89 ? 9.805 15.484 8.602 1 90.62 89 PRO A N 1
ATOM 672 C CA . PRO A 1 89 ? 8.438 15.023 8.875 1 90.62 89 PRO A CA 1
ATOM 673 C C . PRO A 1 89 ? 7.812 15.734 10.07 1 90.62 89 PRO A C 1
ATOM 675 O O . PRO A 1 89 ? 8.516 16.094 11.023 1 90.62 89 PRO A O 1
ATOM 678 N N . LEU A 1 90 ? 6.5 15.938 9.961 1 89.69 90 LEU A N 1
ATOM 679 C CA . LEU A 1 90 ? 5.766 16.609 11.023 1 89.69 90 LEU A CA 1
ATOM 680 C C . LEU A 1 90 ? 5.922 15.875 12.344 1 89.69 90 LEU A C 1
ATOM 682 O O . LEU A 1 90 ? 5.887 16.484 13.414 1 89.69 90 LEU A O 1
ATOM 686 N N . SER A 1 91 ? 6.215 14.602 12.281 1 86.81 91 SER A N 1
ATOM 687 C CA . SER A 1 91 ? 6.316 13.766 13.477 1 86.81 91 SER A CA 1
ATOM 688 C C . SER A 1 91 ? 7.582 14.086 14.266 1 86.81 91 SER A C 1
ATOM 690 O O . SER A 1 91 ? 7.688 13.734 15.445 1 86.81 91 SER A O 1
ATOM 692 N N . THR A 1 92 ? 8.5 14.719 13.633 1 89 92 THR A N 1
ATOM 693 C CA . THR A 1 92 ? 9.719 15.094 14.336 1 89 92 THR A CA 1
ATOM 694 C C . THR A 1 92 ? 9.422 16.109 15.438 1 89 92 THR A C 1
ATOM 696 O O . THR A 1 92 ? 10.141 16.172 16.438 1 89 92 THR A O 1
ATOM 699 N N . TRP A 1 93 ? 8.398 16.953 15.227 1 90.69 93 TRP A N 1
ATOM 700 C CA . TRP A 1 93 ? 7.953 17.859 16.266 1 90.69 93 TRP A CA 1
ATOM 701 C C . TRP A 1 93 ? 7.121 17.141 17.312 1 90.69 93 TRP A C 1
ATOM 703 O O . TRP A 1 93 ? 5.895 17.094 17.234 1 90.69 93 TRP A O 1
ATOM 713 N N . ASN A 1 94 ? 7.801 16.469 18.328 1 84.56 94 ASN A N 1
ATOM 714 C CA . ASN A 1 94 ? 7.141 15.617 19.312 1 84.56 94 ASN A CA 1
ATOM 715 C C . ASN A 1 94 ? 6.742 16.391 20.562 1 84.56 94 ASN A C 1
ATOM 717 O O . ASN A 1 94 ? 6.703 15.844 21.656 1 84.56 94 ASN A O 1
ATOM 721 N N . SER A 1 95 ? 6.273 17.5 20.406 1 86.38 95 SER A N 1
ATOM 722 C CA . SER A 1 95 ? 5.836 18.297 21.547 1 86.38 95 SER A CA 1
ATOM 723 C C . SER A 1 95 ? 4.32 18.25 21.703 1 86.38 95 SER A C 1
ATOM 725 O O . SER A 1 95 ? 3.604 17.891 20.766 1 86.38 95 SER A O 1
ATOM 727 N N . ARG A 1 96 ? 3.9 18.453 22.953 1 86.81 96 ARG A N 1
ATOM 728 C CA . ARG A 1 96 ? 2.471 18.516 23.25 1 86.81 96 ARG A CA 1
ATOM 729 C C . ARG A 1 96 ? 1.832 19.734 22.609 1 86.81 96 ARG A C 1
ATOM 731 O O . ARG A 1 96 ? 0.625 19.75 22.344 1 86.81 96 ARG A O 1
ATOM 738 N N . ILE A 1 97 ? 2.688 20.734 22.391 1 92.62 97 ILE A N 1
ATOM 739 C CA . ILE A 1 97 ? 2.238 21.938 21.703 1 92.62 97 ILE A CA 1
ATOM 740 C C . ILE A 1 97 ? 2.541 21.828 20.203 1 92.62 97 ILE A C 1
ATOM 742 O O . ILE A 1 97 ? 3.66 21.484 19.828 1 92.62 97 ILE A O 1
ATOM 746 N N . SER A 1 98 ? 1.6 22.016 19.391 1 93.12 98 SER A N 1
ATOM 747 C CA . SER A 1 98 ? 1.766 21.906 17.938 1 93.12 98 SER A CA 1
ATOM 748 C C . SER A 1 98 ? 2.746 22.953 17.422 1 93.12 98 SER A C 1
ATOM 750 O O . SER A 1 98 ? 3.033 23.938 18.094 1 93.12 98 SER A O 1
ATOM 752 N N . LEU A 1 99 ? 3.289 22.703 16.312 1 94.31 99 LEU A N 1
ATOM 753 C CA . LEU A 1 99 ? 4.199 23.641 15.664 1 94.31 99 LEU A CA 1
ATOM 754 C C . LEU A 1 99 ? 3.514 24.984 15.422 1 94.31 99 LEU A C 1
ATOM 756 O O . LEU A 1 99 ? 4.094 26.031 15.688 1 94.31 99 LEU A O 1
ATOM 760 N N . ASN A 1 100 ? 2.246 25 15 1 94.62 100 ASN A N 1
ATOM 761 C CA . ASN A 1 100 ? 1.5 26.234 14.734 1 94.62 100 ASN A CA 1
ATOM 762 C C . ASN A 1 100 ? 1.219 27 16.016 1 94.62 100 ASN A C 1
ATOM 764 O O . ASN A 1 100 ? 1.241 28.234 16.031 1 94.62 100 ASN A O 1
ATOM 768 N N . THR A 1 101 ? 0.947 26.234 17.047 1 95.38 101 THR A N 1
ATOM 769 C CA . THR A 1 101 ? 0.751 26.875 18.344 1 95.38 101 THR A CA 1
ATOM 770 C C . THR A 1 101 ? 2.047 27.516 18.828 1 95.38 101 THR A C 1
ATOM 772 O O . THR A 1 101 ? 2.031 28.609 19.391 1 95.38 101 THR A O 1
ATOM 775 N N . SER A 1 102 ? 3.139 26.844 18.656 1 96.62 102 SER A N 1
ATOM 776 C CA . SER A 1 102 ? 4.434 27.406 19.031 1 96.62 102 SER A CA 1
ATOM 777 C C . SER A 1 102 ? 4.711 28.703 18.281 1 96.62 102 SER A C 1
ATOM 779 O O . SER A 1 102 ? 5.191 29.688 18.859 1 96.62 102 SER A O 1
ATOM 781 N N . ILE A 1 103 ? 4.438 28.703 17.016 1 97 103 ILE A N 1
ATOM 782 C CA . ILE A 1 103 ? 4.598 29.906 16.203 1 97 103 ILE A CA 1
ATOM 783 C C . ILE A 1 103 ? 3.682 31 16.719 1 97 103 ILE A C 1
ATOM 785 O O . ILE A 1 103 ? 4.094 32.156 16.828 1 97 103 ILE A O 1
ATOM 789 N N . SER A 1 104 ? 2.482 30.625 17.078 1 96.44 104 SER A N 1
ATOM 790 C CA . SER A 1 104 ? 1.527 31.609 17.594 1 96.44 104 SER A CA 1
ATOM 791 C C . SER A 1 104 ? 2.002 32.188 18.906 1 96.44 104 SER A C 1
ATOM 793 O O . SER A 1 104 ? 1.855 33.406 19.141 1 96.44 104 SER A O 1
ATOM 795 N N . ILE A 1 105 ? 2.557 31.453 19.75 1 96.88 105 ILE A N 1
ATOM 796 C CA . ILE A 1 105 ? 3.08 31.938 21.031 1 96.88 105 ILE A CA 1
ATOM 797 C C . ILE A 1 105 ? 4.211 32.938 20.781 1 96.88 105 ILE A C 1
ATOM 799 O O . ILE A 1 105 ? 4.223 34.031 21.359 1 96.88 105 ILE A O 1
ATOM 803 N N . LEU A 1 106 ? 5.086 32.562 19.922 1 97.88 106 LEU A N 1
ATOM 804 C CA . LEU A 1 106 ? 6.242 33.438 19.641 1 97.88 106 LEU A CA 1
ATOM 805 C C . LEU A 1 106 ? 5.816 34.719 18.938 1 97.88 106 LEU A C 1
ATOM 807 O O . LEU A 1 106 ? 6.336 35.781 19.25 1 97.88 106 LEU A O 1
ATOM 811 N N . THR A 1 107 ? 4.871 34.625 17.984 1 97.25 107 THR A N 1
ATOM 812 C CA . THR A 1 107 ? 4.441 35.812 17.281 1 97.25 107 THR A CA 1
ATOM 813 C C . THR A 1 107 ? 3.646 36.75 18.203 1 97.25 107 THR A C 1
ATOM 815 O O . THR A 1 107 ? 3.713 37.969 18.062 1 97.25 107 THR A O 1
ATOM 818 N N . THR A 1 108 ? 2.879 36.156 19.125 1 95.19 108 THR A N 1
ATOM 819 C CA . THR A 1 108 ? 2.168 36.969 20.109 1 95.19 108 THR A CA 1
ATOM 820 C C . THR A 1 108 ? 3.148 37.688 21.047 1 95.19 108 THR A C 1
ATOM 822 O O . THR A 1 108 ? 2.992 38.875 21.328 1 95.19 108 THR A O 1
ATOM 825 N N . ALA A 1 109 ? 4.121 36.969 21.5 1 95.75 109 ALA A N 1
ATOM 826 C CA . ALA A 1 109 ? 5.16 37.562 22.328 1 95.75 109 ALA A CA 1
ATOM 827 C C . ALA A 1 109 ? 5.91 38.656 21.578 1 95.75 109 ALA A C 1
ATOM 829 O O . ALA A 1 109 ? 6.25 39.688 22.141 1 95.75 109 ALA A O 1
ATOM 830 N N . TYR A 1 110 ? 6.191 38.438 20.312 1 96.81 110 TYR A N 1
ATOM 831 C CA . TYR A 1 110 ? 6.855 39.438 19.469 1 96.81 110 TYR A CA 1
ATOM 832 C C . TYR A 1 110 ? 6.039 40.719 19.375 1 96.81 110 TYR A C 1
ATOM 834 O O . TYR A 1 110 ? 6.574 41.812 19.547 1 96.81 110 TYR A O 1
ATOM 842 N N . ALA A 1 111 ? 4.762 40.5 19.078 1 94.31 111 ALA A N 1
ATOM 843 C CA . ALA A 1 111 ? 3.891 41.656 18.969 1 94.31 111 ALA A CA 1
ATOM 844 C C . ALA A 1 111 ? 3.891 42.469 20.25 1 94.31 111 ALA A C 1
ATOM 846 O O . ALA A 1 111 ? 3.904 43.719 20.219 1 94.31 111 ALA A O 1
ATOM 847 N N . MET A 1 112 ? 3.885 41.812 21.391 1 92.38 112 MET A N 1
ATOM 848 C CA . MET A 1 112 ? 3.896 42.469 22.672 1 92.38 112 MET A CA 1
ATOM 849 C C . MET A 1 112 ? 5.195 43.25 22.875 1 92.38 112 MET A C 1
ATOM 851 O O . MET A 1 112 ? 5.172 44.406 23.281 1 92.38 112 MET A O 1
ATOM 855 N N . ALA A 1 113 ? 6.262 42.625 22.594 1 94.75 113 ALA A N 1
ATOM 856 C CA . ALA A 1 113 ? 7.566 43.25 22.766 1 94.75 113 ALA A CA 1
ATOM 857 C C . ALA A 1 113 ? 7.734 44.438 21.797 1 94.75 113 ALA A C 1
ATOM 859 O O . ALA A 1 113 ? 8.211 45.5 22.203 1 94.75 113 ALA A O 1
ATOM 860 N N . LEU A 1 114 ? 7.352 44.219 20.594 1 94.88 114 LEU A N 1
ATOM 861 C CA . LEU A 1 114 ? 7.477 45.281 19.562 1 94.88 114 LEU A CA 1
ATOM 862 C C . LEU A 1 114 ? 6.652 46.5 19.938 1 94.88 114 LEU A C 1
ATOM 864 O O . LEU A 1 114 ? 7.129 47.625 19.812 1 94.88 114 LEU A O 1
ATOM 868 N N . MET A 1 115 ? 5.449 46.25 20.422 1 92.5 115 MET A N 1
ATOM 869 C CA . MET A 1 115 ? 4.527 47.375 20.656 1 92.5 115 MET A CA 1
ATOM 870 C C . MET A 1 115 ? 4.969 48.156 21.875 1 92.5 115 MET A C 1
ATOM 872 O O . MET A 1 115 ? 4.719 49.375 21.953 1 92.5 115 MET A O 1
ATOM 876 N N . HIS A 1 116 ? 5.625 47.562 22.812 1 91.38 116 HIS A N 1
ATOM 877 C CA . HIS A 1 116 ? 6.125 48.312 23.938 1 91.38 116 HIS A CA 1
ATOM 878 C C . HIS A 1 116 ? 7.078 49.438 23.484 1 91.38 116 HIS A C 1
ATOM 880 O O . HIS A 1 116 ? 6.918 50.594 23.875 1 91.38 116 HIS A O 1
ATOM 886 N N . GLY A 1 117 ? 8.055 49.062 22.688 1 91.44 117 GLY A N 1
ATOM 887 C CA . GLY A 1 117 ? 9.016 50.031 22.203 1 91.44 117 GLY A CA 1
ATOM 888 C C . GLY A 1 117 ? 8.406 51.062 21.25 1 91.44 117 GLY A C 1
ATOM 889 O O . GLY A 1 117 ? 8.594 52.25 21.406 1 91.44 117 GLY A O 1
ATOM 890 N N . VAL A 1 118 ? 7.602 50.594 20.312 1 93.81 118 VAL A N 1
ATOM 891 C CA . VAL A 1 118 ? 7.051 51.438 19.266 1 93.81 118 VAL A CA 1
ATOM 892 C C . VAL A 1 118 ? 6.078 52.438 19.859 1 93.81 118 VAL A C 1
ATOM 894 O O . VAL A 1 118 ? 6.086 53.625 19.484 1 93.81 118 VAL A O 1
ATOM 897 N N . SER A 1 119 ? 5.301 51.969 20.812 1 92.88 119 SER A N 1
ATOM 898 C CA . SER A 1 119 ? 4.344 52.875 21.453 1 92.88 119 SER A CA 1
ATOM 899 C C . SER A 1 119 ? 5.055 54 22.219 1 92.88 119 SER A C 1
ATOM 901 O O . SER A 1 119 ? 4.633 55.156 22.156 1 92.88 119 SER A O 1
ATOM 903 N N . THR A 1 120 ? 6.09 53.719 22.906 1 92.88 120 THR A N 1
ATOM 904 C CA . THR A 1 120 ? 6.848 54.688 23.656 1 92.88 120 THR A CA 1
ATOM 905 C C . THR A 1 120 ? 7.535 55.688 22.719 1 92.88 120 THR A C 1
ATOM 907 O O . THR A 1 120 ? 7.594 56.875 23.016 1 92.88 120 THR A O 1
ATOM 910 N N . PHE A 1 121 ? 8.023 55.188 21.641 1 94.69 121 PHE A N 1
ATOM 911 C CA . PHE A 1 121 ? 8.695 56.062 20.688 1 94.69 121 PHE A CA 1
ATOM 912 C C . PHE A 1 121 ? 7.699 57.031 20.031 1 94.69 121 PHE A C 1
ATOM 914 O O . PHE A 1 121 ? 8.023 58.188 19.781 1 94.69 121 PHE A O 1
ATOM 921 N N . ILE A 1 122 ? 6.523 56.531 19.75 1 94.19 122 ILE A N 1
ATOM 922 C CA . ILE A 1 122 ? 5.496 57.406 19.203 1 94.19 122 ILE A CA 1
ATOM 923 C C . ILE A 1 122 ? 5.109 58.469 20.219 1 94.19 122 ILE A C 1
ATOM 925 O O . ILE A 1 122 ? 4.969 59.625 19.891 1 94.19 122 ILE A O 1
ATOM 929 N N . GLY A 1 123 ? 4.953 58 21.484 1 92.06 123 GLY A N 1
ATOM 930 C CA . GLY A 1 123 ? 4.633 58.938 22.562 1 92.06 123 GLY A CA 1
ATOM 931 C C . GLY A 1 123 ? 5.668 60.031 22.719 1 92.06 123 GLY A C 1
ATOM 932 O O . GLY A 1 123 ? 5.32 61.188 22.969 1 92.06 123 GLY A O 1
ATOM 933 N N . GLN A 1 124 ? 6.879 59.688 22.562 1 91.94 124 GLN A N 1
ATOM 934 C CA . GLN A 1 124 ? 7.953 60.656 22.688 1 91.94 124 GLN A CA 1
ATOM 935 C C . GLN A 1 124 ? 7.984 61.594 21.469 1 91.94 124 GLN A C 1
ATOM 937 O O . GLN A 1 124 ? 8.352 62.781 21.594 1 91.94 124 GLN A O 1
ATOM 942 N N . SER A 1 125 ? 7.637 61.094 20.312 1 92.06 125 SER A N 1
ATOM 943 C CA . SER A 1 125 ? 7.656 61.875 19.094 1 92.06 125 SER A CA 1
ATOM 944 C C . SER A 1 125 ? 6.637 63.031 19.156 1 92.06 125 SER A C 1
ATOM 946 O O . SER A 1 125 ? 6.777 64 18.453 1 92.06 125 SER A O 1
ATOM 948 N N . LYS A 1 126 ? 5.637 62.812 20 1 90.69 126 LYS A N 1
ATOM 949 C CA . LYS A 1 126 ? 4.645 63.844 20.188 1 90.69 126 LYS A CA 1
ATOM 950 C C . LYS A 1 126 ? 5.289 65.125 20.719 1 90.69 126 LYS A C 1
ATOM 952 O O . LYS A 1 126 ? 4.973 66.25 20.25 1 90.69 126 LYS A O 1
ATOM 957 N N . TRP A 1 127 ? 6.223 65 21.688 1 89.38 127 TRP A N 1
ATOM 958 C CA . TRP A 1 127 ? 6.883 66.188 22.297 1 89.38 127 TRP A CA 1
ATOM 959 C C . TRP A 1 127 ? 7.848 66.812 21.312 1 89.38 127 TRP A C 1
ATOM 961 O O . TRP A 1 127 ? 7.984 68.062 21.297 1 89.38 127 TRP A O 1
ATOM 971 N N . LEU A 1 128 ? 8.469 66.062 20.547 1 87.94 128 LEU A N 1
ATOM 972 C CA . LEU A 1 128 ? 9.352 66.562 19.516 1 87.94 128 LEU A CA 1
ATOM 973 C C . LEU A 1 128 ? 8.562 67.375 18.469 1 87.94 128 LEU A C 1
ATOM 975 O O . LEU A 1 128 ? 9.031 68.375 17.953 1 87.94 128 LEU A O 1
ATOM 979 N N . HIS A 1 129 ? 7.418 66.875 18.141 1 89.19 129 HIS A N 1
ATOM 980 C CA . HIS A 1 129 ? 6.531 67.5 17.156 1 89.19 129 HIS A CA 1
ATOM 981 C C . HIS A 1 129 ? 6.129 68.938 17.609 1 89.19 129 HIS A C 1
ATOM 983 O O . HIS A 1 129 ? 6.102 69.812 16.797 1 89.19 129 HIS A O 1
ATOM 989 N N . PHE A 1 130 ? 5.848 69.125 18.891 1 88.56 130 PHE A N 1
ATOM 990 C CA . PHE A 1 130 ? 5.367 70.438 19.406 1 88.56 130 PHE A CA 1
ATOM 991 C C . PHE A 1 130 ? 6.535 71.375 19.719 1 88.56 130 PHE A C 1
ATOM 993 O O . PHE A 1 130 ? 6.348 72.562 19.859 1 88.56 130 PHE A O 1
ATOM 1000 N N . LYS A 1 131 ? 7.648 70.875 19.875 1 85 131 LYS A N 1
ATOM 1001 C CA . LYS A 1 131 ? 8.805 71.688 20.172 1 85 131 LYS A CA 1
ATOM 1002 C C . LYS A 1 131 ? 9.297 72.438 18.922 1 85 131 LYS A C 1
ATOM 1004 O O . LYS A 1 131 ? 9.773 73.562 19.016 1 85 131 LYS A O 1
ATOM 1009 N N . ASN A 1 132 ? 9.18 71.875 17.812 1 79.12 132 ASN A N 1
ATOM 1010 C CA . ASN A 1 132 ? 9.812 72.375 16.594 1 79.12 132 ASN A CA 1
ATOM 1011 C C . ASN A 1 132 ? 8.992 73.5 15.953 1 79.12 132 ASN A C 1
ATOM 1013 O O . ASN A 1 132 ? 9.555 74.438 15.344 1 79.12 132 ASN A O 1
ATOM 1017 N N . ARG A 1 133 ? 7.707 73.375 15.945 1 82.5 133 ARG A N 1
ATOM 1018 C CA . ARG A 1 133 ? 6.879 74.375 15.289 1 82.5 133 ARG A CA 1
ATOM 1019 C C . ARG A 1 133 ? 5.531 74.5 15.984 1 82.5 133 ARG A C 1
ATOM 1021 O O . ARG A 1 133 ? 5.176 73.688 16.828 1 82.5 133 ARG A O 1
ATOM 1028 N N . LEU A 1 134 ? 4.945 75.625 15.648 1 87.5 134 LEU A N 1
ATOM 1029 C CA . LEU A 1 134 ? 3.574 75.875 16.094 1 87.5 134 LEU A CA 1
ATOM 1030 C C . LEU A 1 134 ? 2.615 74.875 15.414 1 87.5 134 LEU A C 1
ATOM 1032 O O . LEU A 1 134 ? 2.588 74.812 14.188 1 87.5 134 LEU A O 1
ATOM 1036 N N . ARG A 1 135 ? 2.057 74.062 16.281 1 89.94 135 ARG A N 1
ATOM 1037 C CA . ARG A 1 135 ? 1.153 73.062 15.758 1 89.94 135 ARG A CA 1
ATOM 1038 C C . ARG A 1 135 ? -0.214 73.125 16.422 1 89.94 135 ARG A C 1
ATOM 1040 O O . ARG A 1 135 ? -0.361 73.75 17.469 1 89.94 135 ARG A O 1
ATOM 1047 N N . ARG A 1 136 ? -1.146 72.5 15.781 1 91.38 136 ARG A N 1
ATOM 1048 C CA . ARG A 1 136 ? -2.488 72.438 16.344 1 91.38 136 ARG A CA 1
ATOM 1049 C C . ARG A 1 136 ? -2.508 71.562 17.625 1 91.38 136 ARG A C 1
ATOM 1051 O O . ARG A 1 136 ? -1.852 70.562 17.688 1 91.38 136 ARG A O 1
ATOM 1058 N N . LEU A 1 137 ? -3.184 71.938 18.594 1 89.88 137 LEU A N 1
ATOM 1059 C CA . LEU A 1 137 ? -3.289 71.25 19.859 1 89.88 137 LEU A CA 1
ATOM 1060 C C . LEU A 1 137 ? -3.957 69.875 19.672 1 89.88 137 LEU A C 1
ATOM 1062 O O . LEU A 1 137 ? -3.709 68.938 20.438 1 89.88 137 LEU A O 1
ATOM 1066 N N . ALA A 1 138 ? -4.758 69.688 18.609 1 89.88 138 ALA A N 1
ATOM 1067 C CA . ALA A 1 138 ? -5.441 68.438 18.297 1 89.88 138 ALA A CA 1
ATOM 1068 C C . ALA A 1 138 ? -4.441 67.375 17.953 1 89.88 138 ALA A C 1
ATOM 1070 O O . ALA A 1 138 ? -4.746 66.188 18.078 1 89.88 138 ALA A O 1
ATOM 1071 N N . ASP A 1 139 ? -3.221 67.75 17.547 1 91.81 139 ASP A N 1
ATOM 1072 C CA . ASP A 1 139 ? -2.188 66.75 17.219 1 91.81 139 ASP A CA 1
ATOM 1073 C C . ASP A 1 139 ? -1.747 66 18.453 1 91.81 139 ASP A C 1
ATOM 1075 O O . ASP A 1 139 ? -1.237 64.875 18.344 1 91.81 139 ASP A O 1
ATOM 1079 N N . LEU A 1 140 ? -1.899 66.625 19.609 1 91.44 140 LEU A N 1
ATOM 1080 C CA . LEU A 1 140 ? -1.544 65.938 20.844 1 91.44 140 LEU A CA 1
ATOM 1081 C C . LEU A 1 140 ? -2.389 64.688 21.047 1 91.44 140 LEU A C 1
ATOM 1083 O O . LEU A 1 140 ? -1.865 63.625 21.406 1 91.44 140 LEU A O 1
ATOM 1087 N N . GLU A 1 141 ? -3.635 64.812 20.734 1 91.94 141 GLU A N 1
ATOM 1088 C CA . GLU A 1 141 ? -4.543 63.688 20.828 1 91.94 141 GLU A CA 1
ATOM 1089 C C . GLU A 1 141 ? -4.238 62.625 19.766 1 91.94 141 GLU A C 1
ATOM 1091 O O . GLU A 1 141 ? -4.316 61.438 20.031 1 91.94 141 GLU A O 1
ATOM 1096 N N . THR A 1 142 ? -3.947 63.062 18.609 1 92.62 142 THR A N 1
ATOM 1097 C CA . THR A 1 142 ? -3.668 62.156 17.516 1 92.62 142 THR A CA 1
ATOM 1098 C C . THR A 1 142 ? -2.426 61.312 17.812 1 92.62 142 THR A C 1
ATOM 1100 O O . THR A 1 142 ? -2.416 60.094 17.578 1 92.62 142 THR A O 1
ATOM 1103 N N . PHE A 1 143 ? -1.342 61.906 18.328 1 93.25 143 PHE A N 1
ATOM 1104 C CA . PHE A 1 143 ? -0.129 61.188 18.688 1 93.25 143 PHE A CA 1
ATOM 1105 C C . PHE A 1 143 ? -0.391 60.219 19.828 1 93.25 143 PHE A C 1
ATOM 1107 O O . PHE A 1 143 ? 0.13 59.094 19.859 1 93.25 143 PHE A O 1
ATOM 1114 N N . ASP A 1 144 ? -1.187 60.656 20.734 1 92.31 144 ASP A N 1
ATOM 1115 C CA . ASP A 1 144 ? -1.494 59.812 21.891 1 92.31 144 ASP A CA 1
ATOM 1116 C C . ASP A 1 144 ? -2.307 58.594 21.453 1 92.31 144 ASP A C 1
ATOM 1118 O O . ASP A 1 144 ? -2.045 57.469 21.906 1 92.31 144 ASP A O 1
ATOM 1122 N N . LEU A 1 145 ? -3.266 58.781 20.625 1 90.56 145 LEU A N 1
ATOM 1123 C CA . LEU A 1 145 ? -4.066 57.656 20.109 1 90.56 145 LEU A CA 1
ATOM 1124 C C . LEU A 1 145 ? -3.219 56.719 19.266 1 90.56 145 LEU A C 1
ATOM 1126 O O . LEU A 1 145 ? -3.445 55.5 19.281 1 90.56 145 LEU A O 1
ATOM 1130 N N . ALA A 1 146 ? -2.326 57.281 18.469 1 92.5 146 ALA A N 1
ATOM 1131 C CA . ALA A 1 146 ? -1.458 56.469 17.641 1 92.5 146 ALA A CA 1
ATOM 1132 C C . ALA A 1 146 ? -0.585 55.531 18.484 1 92.5 146 ALA A C 1
ATOM 1134 O O . ALA A 1 146 ? -0.251 54.438 18.062 1 92.5 146 ALA A O 1
ATOM 1135 N N . SER A 1 147 ? -0.164 55.938 19.656 1 91.38 147 SER A N 1
ATOM 1136 C CA . SER A 1 147 ? 0.658 55.125 20.547 1 91.38 147 SER A CA 1
ATOM 1137 C C . SER A 1 147 ? -0.161 54 21.188 1 91.38 147 SER A C 1
ATOM 1139 O O . SER A 1 147 ? 0.399 53.031 21.703 1 91.38 147 SER A O 1
ATOM 1141 N N . ARG A 1 148 ? -1.478 54.031 21.078 1 86.44 148 ARG A N 1
ATOM 1142 C CA . ARG A 1 148 ? -2.34 53.094 21.75 1 86.44 148 ARG A CA 1
ATOM 1143 C C . ARG A 1 148 ? -2.705 51.938 20.812 1 86.44 148 ARG A C 1
ATOM 1145 O O . ARG A 1 148 ? -2.918 50.812 21.266 1 86.44 148 ARG A O 1
ATOM 1152 N N . GLY A 1 149 ? -2.906 52.375 19.562 1 86.81 149 GLY A N 1
ATOM 1153 C CA . GLY A 1 149 ? -3.334 51.25 18.719 1 86.81 149 GLY A CA 1
ATOM 1154 C C . GLY A 1 149 ? -3.43 51.625 17.25 1 86.81 149 GLY A C 1
ATOM 1155 O O . GLY A 1 149 ? -2.869 52.625 16.812 1 86.81 149 GLY A O 1
ATOM 1156 N N . VAL A 1 150 ? -4.105 50.719 16.547 1 89.88 150 VAL A N 1
ATOM 1157 C CA . VAL A 1 150 ? -4.141 50.781 15.094 1 89.88 150 VAL A CA 1
ATOM 1158 C C . VAL A 1 150 ? -5.027 51.938 14.633 1 89.88 150 VAL A C 1
ATOM 1160 O O . VAL A 1 150 ? -4.703 52.625 13.656 1 89.88 150 VAL A O 1
ATOM 1163 N N . TRP A 1 151 ? -6.078 52.156 15.328 1 87.81 151 TRP A N 1
ATOM 1164 C CA . TRP A 1 151 ? -6.977 53.25 14.945 1 87.81 151 TRP A CA 1
ATOM 1165 C C . TRP A 1 151 ? -6.27 54.594 15.031 1 87.81 151 TRP A C 1
ATOM 1167 O O . TRP A 1 151 ? -6.359 55.406 14.102 1 87.81 151 TRP A O 1
ATOM 1177 N N . GLY A 1 152 ? -5.613 54.844 16.109 1 90.88 152 GLY A N 1
ATOM 1178 C CA . GLY A 1 152 ? -4.855 56.094 16.266 1 90.88 152 GLY A CA 1
ATOM 1179 C C . GLY A 1 152 ? -3.746 56.219 15.242 1 90.88 152 GLY A C 1
ATOM 1180 O O . GLY A 1 152 ? -3.49 57.312 14.75 1 90.88 152 GLY A O 1
ATOM 1181 N N . SER A 1 153 ? -3.184 55.094 14.906 1 94.06 153 SER A N 1
ATOM 1182 C CA . SER A 1 153 ? -2.105 55.125 13.922 1 94.06 153 SER A CA 1
ATOM 1183 C C . SER A 1 153 ? -2.635 55.438 12.531 1 94.06 153 SER A C 1
ATOM 1185 O O . SER A 1 153 ? -1.975 56.125 11.75 1 94.06 153 SER A O 1
ATOM 1187 N N . THR A 1 154 ? -3.766 54.938 12.227 1 93.94 154 THR A N 1
ATOM 1188 C CA . THR A 1 154 ? -4.367 55.281 10.938 1 93.94 154 THR A CA 1
ATOM 1189 C C . THR A 1 154 ? -4.719 56.75 10.852 1 93.94 154 THR A C 1
ATOM 1191 O O . THR A 1 154 ? -4.535 57.375 9.812 1 93.94 154 THR A O 1
ATOM 1194 N N . LEU A 1 155 ? -5.168 57.312 11.969 1 92.62 155 LEU A N 1
ATOM 1195 C CA . LEU A 1 155 ? -5.496 58.719 12.031 1 92.62 155 LEU A CA 1
ATOM 1196 C C . LEU A 1 155 ? -4.242 59.594 11.875 1 92.62 155 LEU A C 1
ATOM 1198 O O . LEU A 1 155 ? -4.27 60.594 11.195 1 92.62 155 LEU A O 1
ATOM 1202 N N . LEU A 1 156 ? -3.225 59.156 12.484 1 94.88 156 LEU A N 1
ATOM 1203 C CA . LEU A 1 156 ? -1.965 59.906 12.398 1 94.88 156 LEU A CA 1
ATOM 1204 C C . LEU A 1 156 ? -1.449 59.938 10.969 1 94.88 156 LEU A C 1
ATOM 1206 O O . LEU A 1 156 ? -0.965 60.969 10.5 1 94.88 156 LEU A O 1
ATOM 1210 N N . LEU A 1 157 ? -1.589 58.875 10.234 1 94.25 157 LEU A N 1
ATOM 1211 C CA . LEU A 1 157 ? -1.083 58.781 8.867 1 94.25 157 LEU A CA 1
ATOM 1212 C C . LEU A 1 157 ? -1.913 59.625 7.91 1 94.25 157 LEU A C 1
ATOM 1214 O O . LEU A 1 157 ? -1.406 60.094 6.891 1 94.25 157 LEU A O 1
ATOM 1218 N N . THR A 1 158 ? -3.143 59.938 8.289 1 93.44 158 THR A N 1
ATOM 1219 C CA . THR A 1 158 ? -4.023 60.625 7.363 1 93.44 158 THR A CA 1
ATOM 1220 C C . THR A 1 158 ? -4.109 62.125 7.711 1 93.44 158 THR A C 1
ATOM 1222 O O . THR A 1 158 ? -4.453 62.938 6.863 1 93.44 158 THR A O 1
ATOM 1225 N N . THR A 1 159 ? -3.805 62.562 8.984 1 90.75 159 THR A N 1
ATOM 1226 C CA . THR A 1 159 ? -4.062 63.906 9.406 1 90.75 159 THR A CA 1
ATOM 1227 C C . THR A 1 159 ? -2.756 64.688 9.562 1 90.75 159 THR A C 1
ATOM 1229 O O . THR A 1 159 ? -2.732 65.938 9.422 1 90.75 159 THR A O 1
ATOM 1232 N N . VAL A 1 160 ? -1.737 64 9.977 1 89.31 160 VAL A N 1
ATOM 1233 C CA . VAL A 1 160 ? -0.499 64.75 10.297 1 89.31 160 VAL A CA 1
ATOM 1234 C C . VAL A 1 160 ? 0.516 64.5 9.172 1 89.31 160 VAL A C 1
ATOM 1236 O O . VAL A 1 160 ? 0.546 63.469 8.547 1 89.31 160 VAL A O 1
ATOM 1239 N N . LYS A 1 161 ? 1.205 65.562 8.852 1 87.69 161 LYS A N 1
ATOM 1240 C CA . LYS A 1 161 ? 2.25 65.438 7.84 1 87.69 161 LYS A CA 1
ATOM 1241 C C . LYS A 1 161 ? 3.324 64.438 8.242 1 87.69 161 LYS A C 1
ATOM 1243 O O . LYS A 1 161 ? 3.512 64.188 9.43 1 87.69 161 LYS A O 1
ATOM 1248 N N . TRP A 1 162 ? 4.109 63.938 7.312 1 87.31 162 TRP A N 1
ATOM 1249 C CA . TRP A 1 162 ? 5.082 62.875 7.5 1 87.31 162 TRP A CA 1
ATOM 1250 C C . TRP A 1 162 ? 6.191 63.312 8.453 1 87.31 162 TRP A C 1
ATOM 1252 O O . TRP A 1 162 ? 6.777 64.375 8.289 1 87.31 162 TRP A O 1
ATOM 1262 N N . ASN A 1 163 ? 6.316 62.562 9.469 1 89 163 ASN A N 1
ATOM 1263 C CA . ASN A 1 163 ? 7.363 62.75 10.469 1 89 163 ASN A CA 1
ATOM 1264 C C . ASN A 1 163 ? 7.883 61.406 10.992 1 89 163 ASN A C 1
ATOM 1266 O O . ASN A 1 163 ? 7.566 60.375 10.438 1 89 163 ASN A O 1
ATOM 1270 N N . LEU A 1 164 ? 8.727 61.406 11.93 1 90.62 164 LEU A N 1
ATOM 1271 C CA . LEU A 1 164 ? 9.312 60.219 12.523 1 90.62 164 LEU A CA 1
ATOM 1272 C C . LEU A 1 164 ? 8.234 59.312 13.078 1 90.62 164 LEU A C 1
ATOM 1274 O O . LEU A 1 164 ? 8.352 58.062 12.992 1 90.62 164 LEU A O 1
ATOM 1278 N N . ALA A 1 165 ? 7.152 59.844 13.586 1 93.75 165 ALA A N 1
ATOM 1279 C CA . ALA A 1 165 ? 6.062 59.062 14.172 1 93.75 165 ALA A CA 1
ATOM 1280 C C . ALA A 1 165 ? 5.289 58.312 13.102 1 93.75 165 ALA A C 1
ATOM 1282 O O . ALA A 1 165 ? 4.602 57.312 13.398 1 93.75 165 ALA A O 1
ATOM 1283 N N . THR A 1 166 ? 5.387 58.719 11.852 1 94.56 166 THR A N 1
ATOM 1284 C CA . THR A 1 166 ? 4.723 58.031 10.742 1 94.56 166 THR A CA 1
ATOM 1285 C C . THR A 1 166 ? 5.273 56.625 10.562 1 94.56 166 THR A C 1
ATOM 1287 O O . THR A 1 166 ? 4.527 55.719 10.227 1 94.56 166 THR A O 1
ATOM 1290 N N . ILE A 1 167 ? 6.543 56.438 10.797 1 95.12 167 ILE A N 1
ATOM 1291 C CA . ILE A 1 167 ? 7.156 55.125 10.695 1 95.12 167 ILE A CA 1
ATOM 1292 C C . ILE A 1 167 ? 6.586 54.219 11.773 1 95.12 167 ILE A C 1
ATOM 1294 O O . ILE A 1 167 ? 6.27 53.062 11.508 1 95.12 167 ILE A O 1
ATOM 1298 N N . GLY A 1 168 ? 6.504 54.781 12.93 1 95.62 168 GLY A N 1
ATOM 1299 C CA . GLY A 1 168 ? 5.918 54.031 14.016 1 95.62 168 GLY A CA 1
ATOM 1300 C C . GLY A 1 168 ? 4.477 53.625 13.758 1 95.62 168 GLY A C 1
ATOM 1301 O O . GLY A 1 168 ? 4.062 52.5 14.078 1 95.62 168 GLY A O 1
ATOM 1302 N N . ALA A 1 169 ? 3.732 54.531 13.203 1 96.25 169 ALA A N 1
ATOM 1303 C CA . ALA A 1 169 ? 2.34 54.25 12.867 1 96.25 169 ALA A CA 1
ATOM 1304 C C . ALA A 1 169 ? 2.248 53.156 11.812 1 96.25 169 ALA A C 1
ATOM 1306 O O . ALA A 1 169 ? 1.377 52.281 11.883 1 96.25 169 ALA A O 1
ATOM 1307 N N . MET A 1 170 ? 3.088 53.156 10.898 1 96.12 170 MET A N 1
ATOM 1308 C CA . MET A 1 170 ? 3.105 52.125 9.867 1 96.12 170 MET A CA 1
ATOM 1309 C C . MET A 1 170 ? 3.424 50.75 10.469 1 96.12 170 MET A C 1
ATOM 1311 O O . MET A 1 170 ? 2.803 49.75 10.109 1 96.12 170 MET A O 1
ATOM 1315 N N . ILE A 1 171 ? 4.371 50.719 11.359 1 96.69 171 ILE A N 1
ATOM 1316 C CA . ILE A 1 171 ? 4.754 49.469 12.016 1 96.69 171 ILE A CA 1
ATOM 1317 C C . ILE A 1 171 ? 3.572 48.906 12.805 1 96.69 171 ILE A C 1
ATOM 1319 O O . ILE A 1 171 ? 3.326 47.719 12.805 1 96.69 171 ILE A O 1
ATOM 1323 N N . THR A 1 172 ? 2.879 49.812 13.484 1 94.94 172 THR A N 1
ATOM 1324 C CA . THR A 1 172 ? 1.73 49.406 14.289 1 94.94 172 THR A CA 1
ATOM 1325 C C . THR A 1 172 ? 0.664 48.75 13.414 1 94.94 172 THR A C 1
ATOM 1327 O O . THR A 1 172 ? 0.02 47.781 13.828 1 94.94 172 THR A O 1
ATOM 1330 N N . ILE A 1 173 ? 0.513 49.156 12.266 1 95.12 173 ILE A N 1
ATOM 1331 C CA . ILE A 1 173 ? -0.476 48.594 11.352 1 95.12 173 ILE A CA 1
ATOM 1332 C C . ILE A 1 173 ? 0.07 47.312 10.727 1 95.12 173 ILE A C 1
ATOM 1334 O O . ILE A 1 173 ? -0.608 46.281 10.711 1 95.12 173 ILE A O 1
ATOM 1338 N N . LEU A 1 174 ? 1.297 47.344 10.312 1 95.62 174 LEU A N 1
ATOM 1339 C CA . LEU A 1 174 ? 1.9 46.219 9.602 1 95.62 174 LEU A CA 1
ATOM 1340 C C . LEU A 1 174 ? 2.092 45.031 10.531 1 95.62 174 LEU A C 1
ATOM 1342 O O . LEU A 1 174 ? 2.137 43.875 10.078 1 95.62 174 LEU A O 1
ATOM 1346 N N . ARG A 1 175 ? 2.217 45.312 11.82 1 94.94 175 ARG A N 1
ATOM 1347 C CA . ARG A 1 175 ? 2.447 44.219 12.766 1 94.94 175 ARG A CA 1
ATOM 1348 C C . ARG A 1 175 ? 1.289 43.25 12.75 1 94.94 175 ARG A C 1
ATOM 1350 O O . ARG A 1 175 ? 1.458 42.062 13.117 1 94.94 175 ARG A O 1
ATOM 1357 N N . LEU A 1 176 ? 0.1 43.625 12.289 1 93.94 176 LEU A N 1
ATOM 1358 C CA . LEU A 1 176 ? -1.068 42.781 12.203 1 93.94 176 LEU A CA 1
ATOM 1359 C C . LEU A 1 176 ? -0.831 41.625 11.211 1 93.94 176 LEU A C 1
ATOM 1361 O O . LEU A 1 176 ? -1.435 40.562 11.328 1 93.94 176 LEU A O 1
ATOM 1365 N N . SER A 1 177 ? 0.033 41.844 10.273 1 95.62 177 SER A N 1
ATOM 1366 C CA . SER A 1 177 ? 0.306 40.844 9.25 1 95.62 177 SER A CA 1
ATOM 1367 C C . SER A 1 177 ? 1.415 39.906 9.688 1 95.62 177 SER A C 1
ATOM 1369 O O . SER A 1 177 ? 1.656 38.875 9.039 1 95.62 177 SER A O 1
ATOM 1371 N N . PHE A 1 178 ? 2.047 40.188 10.797 1 96.94 178 PHE A N 1
ATOM 1372 C CA . PHE A 1 178 ? 3.213 39.438 11.219 1 96.94 178 PHE A CA 1
ATOM 1373 C C . PHE A 1 178 ? 2.834 37.969 11.492 1 96.94 178 PHE A C 1
ATOM 1375 O O . PHE A 1 178 ? 3.479 37.062 10.984 1 96.94 178 PHE A O 1
ATOM 1382 N N . SER A 1 179 ? 1.788 37.75 12.234 1 96.19 179 SER A N 1
ATOM 1383 C CA . SER A 1 179 ? 1.394 36.406 12.641 1 96.19 179 SER A CA 1
ATOM 1384 C C . SER A 1 179 ? 0.858 35.625 11.461 1 96.19 179 SER A C 1
ATOM 1386 O O . SER A 1 179 ? 1.298 34.469 11.219 1 96.19 179 SER A O 1
ATOM 1388 N N . PRO A 1 180 ? -0.083 36.156 10.633 1 96.44 180 PRO A N 1
ATOM 1389 C CA . PRO A 1 180 ? -0.583 35.406 9.492 1 96.44 180 PRO A CA 1
ATOM 1390 C C . PRO A 1 180 ? 0.523 35 8.516 1 96.44 180 PRO A C 1
ATOM 1392 O O . PRO A 1 180 ? 0.552 33.875 8.031 1 96.44 180 PRO A O 1
ATOM 1395 N N . PHE A 1 181 ? 1.406 35.906 8.273 1 97.62 181 PHE A N 1
ATOM 1396 C CA . PHE A 1 181 ? 2.477 35.594 7.328 1 97.62 181 PHE A CA 1
ATOM 1397 C C . PHE A 1 181 ? 3.436 34.562 7.918 1 97.62 181 PHE A C 1
ATOM 1399 O O . PHE A 1 181 ? 3.996 33.75 7.188 1 97.62 181 PHE A O 1
ATOM 1406 N N . SER A 1 182 ? 3.637 34.625 9.219 1 97.25 182 SER A N 1
ATOM 1407 C CA . SER A 1 182 ? 4.48 33.625 9.859 1 97.25 182 SER A CA 1
ATOM 1408 C C . SER A 1 182 ? 3.836 32.25 9.797 1 97.25 182 SER A C 1
ATOM 1410 O O . SER A 1 182 ? 4.531 31.234 9.664 1 97.25 182 SER A O 1
ATOM 1412 N N . GLN A 1 183 ? 2.531 32.219 9.906 1 96.25 183 GLN A N 1
ATOM 1413 C CA . GLN A 1 183 ? 1.818 30.969 9.805 1 96.25 183 GLN A CA 1
ATOM 1414 C C . GLN A 1 183 ? 1.853 30.422 8.375 1 96.25 183 GLN A C 1
ATOM 1416 O O . GLN A 1 183 ? 1.925 29.219 8.164 1 96.25 183 GLN A O 1
ATOM 1421 N N . GLN A 1 184 ? 1.782 31.297 7.43 1 95.81 184 GLN A N 1
ATOM 1422 C CA . GLN A 1 184 ? 1.721 30.922 6.023 1 95.81 184 GLN A CA 1
ATOM 1423 C C . GLN A 1 184 ? 3.037 30.312 5.562 1 95.81 184 GLN A C 1
ATOM 1425 O O . GLN A 1 184 ? 3.084 29.641 4.531 1 95.81 184 GLN A O 1
ATOM 1430 N N . VAL A 1 185 ? 4.07 30.484 6.289 1 96.81 185 VAL A N 1
ATOM 1431 C CA . VAL A 1 185 ? 5.391 29.969 5.949 1 96.81 185 VAL A CA 1
ATOM 1432 C C . VAL A 1 185 ? 5.379 28.438 6 1 96.81 185 VAL A C 1
ATOM 1434 O O . VAL A 1 185 ? 6.094 27.781 5.238 1 96.81 185 VAL A O 1
ATOM 1437 N N . VAL A 1 186 ? 4.543 27.859 6.828 1 94.62 186 VAL A N 1
ATOM 1438 C CA . VAL A 1 186 ? 4.531 26.422 7.059 1 94.62 186 VAL A CA 1
ATOM 1439 C C . VAL A 1 186 ? 3.551 25.75 6.098 1 94.62 186 VAL A C 1
ATOM 1441 O O . VAL A 1 186 ? 2.352 26.031 6.129 1 94.62 186 VAL A O 1
ATOM 1444 N N . LEU A 1 187 ? 4.039 24.969 5.238 1 92.38 187 LEU A N 1
ATOM 1445 C CA . LEU A 1 187 ? 3.232 24.188 4.32 1 92.38 187 LEU A CA 1
ATOM 1446 C C . LEU A 1 187 ? 3.396 22.688 4.602 1 92.38 187 LEU A C 1
ATOM 1448 O O . LEU A 1 187 ? 4.516 22.219 4.809 1 92.38 187 LEU A O 1
ATOM 1452 N N . LEU A 1 188 ? 2.258 22.047 4.676 1 89.38 188 LEU A N 1
ATOM 1453 C CA . LEU A 1 188 ? 2.297 20.594 4.875 1 89.38 188 LEU A CA 1
ATOM 1454 C C . LEU A 1 188 ? 2.076 19.859 3.559 1 89.38 188 LEU A C 1
ATOM 1456 O O . LEU A 1 188 ? 1.063 20.078 2.887 1 89.38 188 LEU A O 1
ATOM 1460 N N . GLU A 1 189 ? 3.053 19.078 3.229 1 88.38 189 GLU A N 1
ATOM 1461 C CA . GLU A 1 189 ? 2.988 18.297 1.995 1 88.38 189 GLU A CA 1
ATOM 1462 C C . GLU A 1 189 ? 3.201 16.812 2.271 1 88.38 189 GLU A C 1
ATOM 1464 O O . GLU A 1 189 ? 4.016 16.453 3.117 1 88.38 189 GLU A O 1
ATOM 1469 N N . GLN A 1 190 ? 2.457 16.016 1.502 1 87.31 190 GLN A N 1
ATOM 1470 C CA . GLN A 1 190 ? 2.643 14.578 1.616 1 87.31 190 GLN A CA 1
ATOM 1471 C C . GLN A 1 190 ? 3.807 14.102 0.75 1 87.31 190 GLN A C 1
ATOM 1473 O O . GLN A 1 190 ? 3.883 14.438 -0.433 1 87.31 190 GLN A O 1
ATOM 1478 N N . ARG A 1 191 ? 4.699 13.367 1.367 1 86.75 191 ARG A N 1
ATOM 1479 C CA . ARG A 1 191 ? 5.844 12.82 0.641 1 86.75 191 ARG A CA 1
ATOM 1480 C C . ARG A 1 191 ? 6.047 11.344 0.966 1 86.75 191 ARG A C 1
ATOM 1482 O O . ARG A 1 191 ? 5.691 10.891 2.055 1 86.75 191 ARG A O 1
ATOM 1489 N N . ASP A 1 192 ? 6.617 10.625 -0.08 1 85.69 192 ASP A N 1
ATOM 1490 C CA . ASP A 1 192 ? 6.918 9.211 0.102 1 85.69 192 ASP A CA 1
ATOM 1491 C C . ASP A 1 192 ? 8.281 9.016 0.756 1 85.69 192 ASP A C 1
ATOM 1493 O O . ASP A 1 192 ? 9.281 9.594 0.309 1 85.69 192 ASP A O 1
ATOM 1497 N N . VAL A 1 193 ? 8.234 8.367 1.854 1 85.06 193 VAL A N 1
ATOM 1498 C CA . VAL A 1 193 ? 9.477 8.117 2.57 1 85.06 193 VAL A CA 1
ATOM 1499 C C . VAL A 1 193 ? 9.75 6.613 2.615 1 85.06 193 VAL A C 1
ATOM 1501 O O . VAL A 1 193 ? 8.836 5.812 2.824 1 85.06 193 VAL A O 1
ATOM 1504 N N . ALA A 1 194 ? 10.961 6.277 2.367 1 85.69 194 ALA A N 1
ATOM 1505 C CA . ALA A 1 194 ? 11.383 4.879 2.426 1 85.69 194 ALA A CA 1
ATOM 1506 C C . ALA A 1 194 ? 11.812 4.492 3.838 1 85.69 194 ALA A C 1
ATOM 1508 O O . ALA A 1 194 ? 12.594 5.207 4.469 1 85.69 194 ALA A O 1
ATOM 1509 N N . SER A 1 195 ? 11.055 3.688 4.414 1 78.94 195 SER A N 1
ATOM 1510 C CA . SER A 1 195 ? 11.469 3.182 5.719 1 78.94 195 SER A CA 1
ATOM 1511 C C . SER A 1 195 ? 12.117 1.805 5.598 1 78.94 195 SER A C 1
ATOM 1513 O O . SER A 1 195 ? 11.609 0.938 4.883 1 78.94 195 SER A O 1
ATOM 1515 N N . PRO A 1 196 ? 13.383 1.769 6.039 1 66.25 196 PRO A N 1
ATOM 1516 C CA . PRO A 1 196 ? 13.961 0.423 6 1 66.25 196 PRO A CA 1
ATOM 1517 C C . PRO A 1 196 ? 13.211 -0.567 6.887 1 66.25 196 PRO A C 1
ATOM 1519 O O . PRO A 1 196 ? 12.977 -0.291 8.07 1 66.25 196 PRO A O 1
ATOM 1522 N N . ALA A 1 197 ? 12.117 -0.926 6.426 1 61.25 197 ALA A N 1
ATOM 1523 C CA . ALA A 1 197 ? 11.328 -1.801 7.293 1 61.25 197 ALA A CA 1
ATOM 1524 C C . ALA A 1 197 ? 12.109 -3.061 7.652 1 61.25 197 ALA A C 1
ATOM 1526 O O . ALA A 1 197 ? 13.016 -3.473 6.918 1 61.25 197 ALA A O 1
ATOM 1527 N N . ALA A 1 198 ? 11.898 -3.494 8.93 1 64.5 198 ALA A N 1
ATOM 1528 C CA . ALA A 1 198 ? 12.289 -4.684 9.688 1 64.5 198 ALA A CA 1
ATOM 1529 C C . ALA A 1 198 ? 12.25 -5.93 8.805 1 64.5 198 ALA A C 1
ATOM 1531 O O . ALA A 1 198 ? 11.602 -6.922 9.156 1 64.5 198 ALA A O 1
ATOM 1532 N N . ASN A 1 199 ? 12.836 -5.852 7.633 1 82.06 199 ASN A N 1
ATOM 1533 C CA . ASN A 1 199 ? 13.039 -7.094 6.895 1 82.06 199 ASN A CA 1
ATOM 1534 C C . ASN A 1 199 ? 11.711 -7.715 6.473 1 82.06 199 ASN A C 1
ATOM 1536 O O . ASN A 1 199 ? 11.555 -8.938 6.504 1 82.06 199 ASN A O 1
ATOM 1540 N N . ILE A 1 200 ? 10.742 -6.809 6.184 1 85.12 200 ILE A N 1
ATOM 1541 C CA . ILE A 1 200 ? 9.422 -7.32 5.828 1 85.12 200 ILE A CA 1
ATOM 1542 C C . ILE A 1 200 ? 9.305 -7.438 4.312 1 85.12 200 ILE A C 1
ATOM 1544 O O . ILE A 1 200 ? 8.766 -8.422 3.799 1 85.12 200 ILE A O 1
ATOM 1548 N N . ALA A 1 201 ? 9.859 -6.441 3.617 1 90.81 201 ALA A N 1
ATOM 1549 C CA . ALA A 1 201 ? 9.828 -6.508 2.158 1 90.81 201 ALA A CA 1
ATOM 1550 C C . ALA A 1 201 ? 10.93 -7.422 1.628 1 90.81 201 ALA A C 1
ATOM 1552 O O . ALA A 1 201 ? 12.117 -7.117 1.761 1 90.81 201 ALA A O 1
ATOM 1553 N N . THR A 1 202 ? 10.516 -8.523 1.131 1 92.88 202 THR A N 1
ATOM 1554 C CA . THR A 1 202 ? 11.516 -9.484 0.667 1 92.88 202 THR A CA 1
ATOM 1555 C C . THR A 1 202 ? 11.094 -10.109 -0.657 1 92.88 202 THR A C 1
ATOM 1557 O O . THR A 1 202 ? 9.898 -10.211 -0.947 1 92.88 202 THR A O 1
ATOM 1560 N N . PHE A 1 203 ? 12.055 -10.461 -1.521 1 93.62 203 PHE A N 1
ATOM 1561 C CA . PHE A 1 203 ? 11.859 -11.367 -2.646 1 93.62 203 PHE A CA 1
ATOM 1562 C C . PHE A 1 203 ? 13.031 -12.336 -2.764 1 93.62 203 PHE A C 1
ATOM 1564 O O . PHE A 1 203 ? 14.086 -12.117 -2.162 1 93.62 203 PHE A O 1
ATOM 1571 N N . GLY A 1 204 ? 12.82 -13.398 -3.504 1 95.12 204 GLY A N 1
ATOM 1572 C CA . GLY A 1 204 ? 13.797 -14.477 -3.484 1 95.12 204 GLY A CA 1
ATOM 1573 C C . GLY A 1 204 ? 14.734 -14.453 -4.676 1 95.12 204 GLY A C 1
ATOM 1574 O O . GLY A 1 204 ? 14.344 -14.047 -5.773 1 95.12 204 GLY A O 1
ATOM 1575 N N . TYR A 1 205 ? 16.016 -14.844 -4.441 1 96.75 205 TYR A N 1
ATOM 1576 C CA . TYR A 1 205 ? 17.016 -15.188 -5.445 1 96.75 205 TYR A CA 1
ATOM 1577 C C . TYR A 1 205 ? 17.875 -16.359 -4.984 1 96.75 205 TYR A C 1
ATOM 1579 O O . TYR A 1 205 ? 17.812 -16.766 -3.822 1 96.75 205 TYR A O 1
ATOM 1587 N N . ALA A 1 206 ? 18.562 -17 -5.883 1 97.56 206 ALA A N 1
ATOM 1588 C CA . ALA A 1 206 ? 19.328 -18.188 -5.496 1 97.56 206 ALA A CA 1
ATOM 1589 C C . ALA A 1 206 ? 20.594 -18.312 -6.336 1 97.56 206 ALA A C 1
ATOM 1591 O O . ALA A 1 206 ? 20.594 -18.016 -7.531 1 97.56 206 ALA A O 1
ATOM 1592 N N . HIS A 1 207 ? 21.641 -18.875 -5.637 1 96.69 207 HIS A N 1
ATOM 1593 C CA . HIS A 1 207 ? 22.906 -19.141 -6.316 1 96.69 207 HIS A CA 1
ATOM 1594 C C . HIS A 1 207 ? 23.141 -20.641 -6.492 1 96.69 207 HIS A C 1
ATOM 1596 O O . HIS A 1 207 ? 24.047 -21.047 -7.211 1 96.69 207 HIS A O 1
ATOM 1602 N N . THR A 1 208 ? 22.281 -21.312 -5.871 1 95.19 208 THR A N 1
ATOM 1603 C CA . THR A 1 208 ? 22.484 -22.766 -5.867 1 95.19 208 THR A CA 1
ATOM 1604 C C . THR A 1 208 ? 21.156 -23.484 -6.105 1 95.19 208 THR A C 1
ATOM 1606 O O . THR A 1 208 ? 20.094 -23.016 -5.703 1 95.19 208 THR A O 1
ATOM 1609 N N . TYR A 1 209 ? 21.234 -24.547 -6.844 1 94.38 209 TYR A N 1
ATOM 1610 C CA . TYR A 1 209 ? 20.156 -25.531 -6.961 1 94.38 209 TYR A CA 1
ATOM 1611 C C . TYR A 1 209 ? 20.609 -26.891 -6.445 1 94.38 209 TYR A C 1
ATOM 1613 O O . TYR A 1 209 ? 21.219 -27.672 -7.176 1 94.38 209 TYR A O 1
ATOM 1621 N N . SER A 1 210 ? 20.328 -27.062 -5.184 1 89.44 210 SER A N 1
ATOM 1622 C CA . SER A 1 210 ? 20.688 -28.266 -4.465 1 89.44 210 SER A CA 1
ATOM 1623 C C . SER A 1 210 ? 19.578 -28.719 -3.535 1 89.44 210 SER A C 1
ATOM 1625 O O . SER A 1 210 ? 18.984 -27.906 -2.822 1 89.44 210 SER A O 1
ATOM 1627 N N . ARG A 1 211 ? 19.25 -30 -3.629 1 85.56 211 ARG A N 1
ATOM 1628 C CA . ARG A 1 211 ? 18.219 -30.547 -2.762 1 85.56 211 ARG A CA 1
ATOM 1629 C C . ARG A 1 211 ? 18.766 -31.641 -1.861 1 85.56 211 ARG A C 1
ATOM 1631 O O . ARG A 1 211 ? 19.469 -32.531 -2.332 1 85.56 211 ARG A O 1
ATOM 1638 N N . GLU A 1 212 ? 18.516 -31.672 -0.655 1 70 212 GLU A N 1
ATOM 1639 C CA . GLU A 1 212 ? 18.984 -32.625 0.337 1 70 212 GLU A CA 1
ATOM 1640 C C . GLU A 1 212 ? 18.438 -34.031 0.071 1 70 212 GLU A C 1
ATOM 1642 O O . GLU A 1 212 ? 19.125 -35.031 0.283 1 70 212 GLU A O 1
ATOM 1647 N N . ALA A 1 213 ? 17.219 -34.125 -0.419 1 61.16 213 ALA A N 1
ATOM 1648 C CA . ALA A 1 213 ? 16.531 -35.406 -0.621 1 61.16 213 ALA A CA 1
ATOM 1649 C C . ALA A 1 213 ? 17.328 -36.312 -1.562 1 61.16 213 ALA A C 1
ATOM 1651 O O . ALA A 1 213 ? 17.375 -37.531 -1.37 1 61.16 213 ALA A O 1
ATOM 1652 N N . VAL A 1 214 ? 17.891 -35.812 -2.488 1 60.66 214 VAL A N 1
ATOM 1653 C CA . VAL A 1 214 ? 18.641 -36.594 -3.471 1 60.66 214 VAL A CA 1
ATOM 1654 C C . VAL A 1 214 ? 19.922 -37.125 -2.832 1 60.66 214 VAL A C 1
ATOM 1656 O O . VAL A 1 214 ? 20.297 -38.281 -3.051 1 60.66 214 VAL A O 1
ATOM 1659 N N . TRP A 1 215 ? 20.422 -36.438 -1.932 1 60.12 215 TRP A N 1
ATOM 1660 C CA . TRP A 1 215 ? 21.688 -36.812 -1.286 1 60.12 215 TRP A CA 1
ATOM 1661 C C . TRP A 1 215 ? 21.5 -38.062 -0.416 1 60.12 215 TRP A C 1
ATOM 1663 O O . TRP A 1 215 ? 22.359 -38.938 -0.382 1 60.12 215 TRP A O 1
ATOM 1673 N N . ASN A 1 216 ? 20.438 -38 0.093 1 54.41 216 ASN A N 1
ATOM 1674 C CA . ASN A 1 216 ? 20.219 -39.094 1.039 1 54.41 216 ASN A CA 1
ATOM 1675 C C . ASN A 1 216 ? 19.953 -40.406 0.323 1 54.41 216 ASN A C 1
ATOM 1677 O O . ASN A 1 216 ? 20.125 -41.5 0.905 1 54.41 216 ASN A O 1
ATOM 1681 N N . SER A 1 217 ? 19.547 -40.312 -0.944 1 54.88 217 SER A N 1
ATOM 1682 C CA . SER A 1 217 ? 19.172 -41.531 -1.638 1 54.88 217 SER A CA 1
ATOM 1683 C C . SER A 1 217 ? 20.312 -42.031 -2.52 1 54.88 217 SER A C 1
ATOM 1685 O O . SER A 1 217 ? 20.219 -43.125 -3.111 1 54.88 217 SER A O 1
ATOM 1687 N N . LEU A 1 218 ? 21.453 -41.344 -2.674 1 54.38 218 LEU A N 1
ATOM 1688 C CA . LEU A 1 218 ? 22.516 -41.625 -3.635 1 54.38 218 LEU A CA 1
ATOM 1689 C C . LEU A 1 218 ? 23.188 -42.938 -3.348 1 54.38 218 LEU A C 1
ATOM 1691 O O . LEU A 1 218 ? 23.656 -43.625 -4.266 1 54.38 218 LEU A O 1
ATOM 1695 N N . ASN A 1 219 ? 23.344 -43.312 -2.102 1 50.66 219 ASN A N 1
ATOM 1696 C CA . ASN A 1 219 ? 24.125 -44.5 -1.831 1 50.66 219 ASN A CA 1
ATOM 1697 C C . ASN A 1 219 ? 23.469 -45.75 -2.414 1 50.66 219 ASN A C 1
ATOM 1699 O O . ASN A 1 219 ? 24.141 -46.75 -2.701 1 50.66 219 ASN A O 1
ATOM 1703 N N . GLU A 1 220 ? 22.141 -45.719 -2.559 1 49.31 220 GLU A N 1
ATOM 1704 C CA . GLU A 1 220 ? 21.516 -47 -2.809 1 49.31 220 GLU A CA 1
ATOM 1705 C C . GLU A 1 220 ? 20.641 -46.969 -4.059 1 49.31 220 GLU A C 1
ATOM 1707 O O . GLU A 1 220 ? 20.078 -48 -4.453 1 49.31 220 GLU A O 1
ATOM 1712 N N . SER A 1 221 ? 20.656 -45.844 -4.742 1 54.88 221 SER A N 1
ATOM 1713 C CA . SER A 1 221 ? 19.562 -45.844 -5.703 1 54.88 221 SER A CA 1
ATOM 1714 C C . SER A 1 221 ? 20.062 -45.531 -7.113 1 54.88 221 SER A C 1
ATOM 1716 O O . SER A 1 221 ? 21.109 -44.906 -7.281 1 54.88 221 SER A O 1
ATOM 1718 N N . VAL A 1 222 ? 19.625 -46.438 -8.055 1 55.66 222 VAL A N 1
ATOM 1719 C CA . VAL A 1 222 ? 19.812 -46.094 -9.469 1 55.66 222 VAL A CA 1
ATOM 1720 C C . VAL A 1 222 ? 19.234 -44.719 -9.766 1 55.66 222 VAL A C 1
ATOM 1722 O O . VAL A 1 222 ? 18.344 -44.25 -9.047 1 55.66 222 VAL A O 1
ATOM 1725 N N . ALA A 1 223 ? 19.953 -44 -10.648 1 59.06 223 ALA A N 1
ATOM 1726 C CA . ALA A 1 223 ? 19.578 -42.656 -11.031 1 59.06 223 ALA A CA 1
ATOM 1727 C C . ALA A 1 223 ? 18.062 -42.531 -11.195 1 59.06 223 ALA A C 1
ATOM 1729 O O . ALA A 1 223 ? 17.484 -41.531 -10.789 1 59.06 223 ALA A O 1
ATOM 1730 N N . ALA A 1 224 ? 17.484 -43.531 -11.758 1 59.06 224 ALA A N 1
ATOM 1731 C CA . ALA A 1 224 ? 16.062 -43.469 -12.055 1 59.06 224 ALA A CA 1
ATOM 1732 C C . ALA A 1 224 ? 15.234 -43.469 -10.773 1 59.06 224 ALA A C 1
ATOM 1734 O O . ALA A 1 224 ? 14.062 -43.094 -10.781 1 59.06 224 ALA A O 1
ATOM 1735 N N . SER A 1 225 ? 15.906 -43.781 -9.711 1 60.81 225 SER A N 1
ATOM 1736 C CA . SER A 1 225 ? 15.164 -43.906 -8.453 1 60.81 225 SER A CA 1
ATOM 1737 C C . SER A 1 225 ? 15.398 -42.719 -7.555 1 60.81 225 SER A C 1
ATOM 1739 O O . SER A 1 225 ? 14.945 -42.688 -6.41 1 60.81 225 SER A O 1
ATOM 1741 N N . PHE A 1 226 ? 16.125 -41.688 -8.156 1 69.81 226 PHE A N 1
ATOM 1742 C CA . PHE A 1 226 ? 16.312 -40.469 -7.355 1 69.81 226 PHE A CA 1
ATOM 1743 C C . PHE A 1 226 ? 14.984 -39.812 -7.059 1 69.81 226 PHE A C 1
ATOM 1745 O O . PHE A 1 226 ? 14.109 -39.75 -7.922 1 69.81 226 PHE A O 1
ATOM 1752 N N . PRO A 1 227 ? 14.93 -39.406 -5.793 1 71.31 227 PRO A N 1
ATOM 1753 C CA . PRO A 1 227 ? 13.711 -38.656 -5.512 1 71.31 227 PRO A CA 1
ATOM 1754 C C . PRO A 1 227 ? 13.516 -37.469 -6.461 1 71.31 227 PRO A C 1
ATOM 1756 O O . PRO A 1 227 ? 14.438 -36.656 -6.645 1 71.31 227 PRO A O 1
ATOM 1759 N N . LYS A 1 228 ? 12.43 -37.438 -7.07 1 78.12 228 LYS A N 1
ATOM 1760 C CA . LYS A 1 228 ? 12.133 -36.406 -8.062 1 78.12 228 LYS A CA 1
ATOM 1761 C C . LYS A 1 228 ? 11.859 -35.062 -7.391 1 78.12 228 LYS A C 1
ATOM 1763 O O . LYS A 1 228 ? 11.531 -35 -6.203 1 78.12 228 LYS A O 1
ATOM 1768 N N . ASP A 1 229 ? 12.141 -34.031 -8.086 1 86.5 229 ASP A N 1
ATOM 1769 C CA . ASP A 1 229 ? 11.883 -32.656 -7.613 1 86.5 229 ASP A CA 1
ATOM 1770 C C . ASP A 1 229 ? 10.484 -32.188 -8.008 1 86.5 229 ASP A C 1
ATOM 1772 O O . ASP A 1 229 ? 10.289 -31.656 -9.094 1 86.5 229 ASP A O 1
ATOM 1776 N N . ALA A 1 230 ? 9.531 -32.312 -7.086 1 86.94 230 ALA A N 1
ATOM 1777 C CA . ALA A 1 230 ? 8.141 -31.953 -7.359 1 86.94 230 ALA A CA 1
ATOM 1778 C C . ALA A 1 230 ? 8.016 -30.469 -7.699 1 86.94 230 ALA A C 1
ATOM 1780 O O . ALA A 1 230 ? 7.203 -30.094 -8.547 1 86.94 230 ALA A O 1
ATOM 1781 N N . GLY A 1 231 ? 8.805 -29.688 -7.016 1 89.06 231 GLY A N 1
ATOM 1782 C CA . GLY A 1 231 ? 8.742 -28.266 -7.266 1 89.06 231 GLY A CA 1
ATOM 1783 C C . GLY A 1 231 ? 9.172 -27.875 -8.672 1 89.06 231 GLY A C 1
ATOM 1784 O O . GLY A 1 231 ? 8.531 -27.047 -9.32 1 89.06 231 GLY A O 1
ATOM 1785 N N . MET A 1 232 ? 10.188 -28.484 -9.141 1 92.56 232 MET A N 1
ATOM 1786 C CA . MET A 1 232 ? 10.664 -28.219 -10.492 1 92.56 232 MET A CA 1
ATOM 1787 C C . MET A 1 232 ? 9.695 -28.766 -11.531 1 92.56 232 MET A C 1
ATOM 1789 O O . MET A 1 232 ? 9.469 -28.125 -12.562 1 92.56 232 MET A O 1
ATOM 1793 N N . GLN A 1 233 ? 9.117 -29.859 -11.297 1 91.94 233 GLN A N 1
ATOM 1794 C CA . GLN A 1 233 ? 8.172 -30.453 -12.242 1 91.94 233 GLN A CA 1
ATOM 1795 C C . GLN A 1 233 ? 6.953 -29.562 -12.438 1 91.94 233 GLN A C 1
ATOM 1797 O O . GLN A 1 233 ? 6.523 -29.328 -13.57 1 91.94 233 GLN A O 1
ATOM 1802 N N . ILE A 1 234 ? 6.488 -29.078 -11.328 1 91.19 234 ILE A N 1
ATOM 1803 C CA . ILE A 1 234 ? 5.301 -28.234 -11.445 1 91.19 234 ILE A CA 1
ATOM 1804 C C . ILE A 1 234 ? 5.676 -26.922 -12.125 1 91.19 234 ILE A C 1
ATOM 1806 O O . ILE A 1 234 ? 4.875 -26.344 -12.867 1 91.19 234 ILE A O 1
ATOM 1810 N N . ALA A 1 235 ? 6.812 -26.422 -11.867 1 92.81 235 ALA A N 1
ATOM 1811 C CA . ALA A 1 235 ? 7.262 -25.219 -12.562 1 92.81 235 ALA A CA 1
ATOM 1812 C C . ALA A 1 235 ? 7.258 -25.422 -14.07 1 92.81 235 ALA A C 1
ATOM 1814 O O . ALA A 1 235 ? 6.824 -24.547 -14.82 1 92.81 235 ALA A O 1
ATOM 1815 N N . VAL A 1 236 ? 7.703 -26.562 -14.516 1 94.62 236 VAL A N 1
ATOM 1816 C CA . VAL A 1 236 ? 7.711 -26.891 -15.938 1 94.62 236 VAL A CA 1
ATOM 1817 C C . VAL A 1 236 ? 6.285 -26.906 -16.469 1 94.62 236 VAL A C 1
ATOM 1819 O O . VAL A 1 236 ? 5.996 -26.281 -17.5 1 94.62 236 VAL A O 1
ATOM 1822 N N . PHE A 1 237 ? 5.441 -27.5 -15.734 1 92.81 237 PHE A N 1
ATOM 1823 C CA . PHE A 1 237 ? 4.051 -27.562 -16.172 1 92.81 237 PHE A CA 1
ATOM 1824 C C . PHE A 1 237 ? 3.439 -26.156 -16.234 1 92.81 237 PHE A C 1
ATOM 1826 O O . PHE A 1 237 ? 2.752 -25.828 -17.188 1 92.81 237 PHE A O 1
ATOM 1833 N N . GLN A 1 238 ? 3.703 -25.422 -15.258 1 90.38 238 GLN A N 1
ATOM 1834 C CA . GLN A 1 238 ? 3.139 -24.078 -15.211 1 90.38 238 GLN A CA 1
ATOM 1835 C C . GLN A 1 238 ? 3.559 -23.25 -16.422 1 90.38 238 GLN A C 1
ATOM 1837 O O . GLN A 1 238 ? 2.748 -22.531 -17 1 90.38 238 GLN A O 1
ATOM 1842 N N . GLY A 1 239 ? 4.754 -23.359 -16.734 1 93.06 239 GLY A N 1
ATOM 1843 C CA . GLY A 1 239 ? 5.262 -22.625 -17.891 1 93.06 239 GLY A CA 1
ATOM 1844 C C . GLY A 1 239 ? 4.664 -23.109 -19.203 1 93.06 239 GLY A C 1
ATOM 1845 O O . GLY A 1 239 ? 4.168 -22.297 -20 1 93.06 239 GLY A O 1
ATOM 1846 N N . LEU A 1 240 ? 4.598 -24.391 -19.359 1 94.56 240 LEU A N 1
ATOM 1847 C CA . LEU A 1 240 ? 4.125 -24.953 -20.625 1 94.56 240 LEU A CA 1
ATOM 1848 C C . LEU A 1 240 ? 2.627 -24.719 -20.797 1 94.56 240 LEU A C 1
ATOM 1850 O O . LEU A 1 240 ? 2.146 -24.547 -21.922 1 94.56 240 LEU A O 1
ATOM 1854 N N . TYR A 1 241 ? 1.958 -24.656 -19.688 1 91.25 241 TYR A N 1
ATOM 1855 C CA . TYR A 1 241 ? 0.517 -24.438 -19.75 1 91.25 241 TYR A CA 1
ATOM 1856 C C . TYR A 1 241 ? 0.191 -22.953 -19.828 1 91.25 241 TYR A C 1
ATOM 1858 O O . TYR A 1 241 ? -0.966 -22.562 -20.031 1 91.25 241 TYR A O 1
ATOM 1866 N N . GLY A 1 242 ? 1.147 -22.094 -19.688 1 85.88 242 GLY A N 1
ATOM 1867 C CA . GLY A 1 242 ? 0.982 -20.656 -19.906 1 85.88 242 GLY A CA 1
ATOM 1868 C C . GLY A 1 242 ? 0.306 -19.953 -18.75 1 85.88 242 GLY A C 1
ATOM 1869 O O . GLY A 1 242 ? -0.46 -19.016 -18.953 1 85.88 242 GLY A O 1
ATOM 1870 N N . ILE A 1 243 ? 0.483 -20.484 -17.562 1 78.5 243 ILE A N 1
ATOM 1871 C CA . ILE A 1 243 ? -0.142 -19.859 -16.406 1 78.5 243 ILE A CA 1
ATOM 1872 C C . ILE A 1 243 ? 0.763 -18.75 -15.867 1 78.5 243 ILE A C 1
ATOM 1874 O O . ILE A 1 243 ? 1.979 -18.922 -15.766 1 78.5 243 ILE A O 1
ATOM 1878 N N . ASN A 1 244 ? 0.11 -17.594 -15.812 1 69.38 244 ASN A N 1
ATOM 1879 C CA . ASN A 1 244 ? 0.839 -16.484 -15.203 1 69.38 244 ASN A CA 1
ATOM 1880 C C . ASN A 1 244 ? 0.836 -16.578 -13.68 1 69.38 244 ASN A C 1
ATOM 1882 O O . ASN A 1 244 ? -0.225 -16.547 -13.055 1 69.38 244 ASN A O 1
ATOM 1886 N N . THR A 1 245 ? 1.942 -17.047 -13.195 1 69.75 245 THR A N 1
ATOM 1887 C CA . THR A 1 245 ? 2.002 -17.141 -11.734 1 69.75 245 THR A CA 1
ATOM 1888 C C . THR A 1 245 ? 2.629 -15.875 -11.141 1 69.75 245 THR A C 1
ATOM 1890 O O . THR A 1 245 ? 3.564 -15.312 -11.711 1 69.75 245 THR A O 1
ATOM 1893 N N . THR A 1 246 ? 1.959 -15.367 -10.18 1 74.81 246 THR A N 1
ATOM 1894 C CA . THR A 1 246 ? 2.531 -14.242 -9.445 1 74.81 246 THR A CA 1
ATOM 1895 C C . THR A 1 246 ? 3.652 -14.711 -8.523 1 74.81 246 THR A C 1
ATOM 1897 O O . THR A 1 246 ? 3.537 -15.758 -7.883 1 74.81 246 THR A O 1
ATOM 1900 N N . GLU A 1 247 ? 4.766 -14 -8.57 1 84.44 247 GLU A N 1
ATOM 1901 C CA . GLU A 1 247 ? 5.883 -14.352 -7.703 1 84.44 247 GLU A CA 1
ATOM 1902 C C . GLU A 1 247 ? 5.516 -14.164 -6.23 1 84.44 247 GLU A C 1
ATOM 1904 O O . GLU A 1 247 ? 4.824 -13.211 -5.875 1 84.44 247 GLU A O 1
ATOM 1909 N N . PRO A 1 248 ? 5.945 -15.094 -5.422 1 84.81 248 PRO A N 1
ATOM 1910 C CA . PRO A 1 248 ? 5.613 -15 -4 1 84.81 248 PRO A CA 1
ATOM 1911 C C . PRO A 1 248 ? 6.512 -14.016 -3.252 1 84.81 248 PRO A C 1
ATOM 1913 O O . PRO A 1 248 ? 7.148 -14.383 -2.264 1 84.81 248 PRO A O 1
ATOM 1916 N N . PHE A 1 249 ? 6.508 -12.781 -3.627 1 89.12 249 PHE A N 1
ATOM 1917 C CA . PHE A 1 249 ? 7.219 -11.742 -2.895 1 89.12 249 PHE A CA 1
ATOM 1918 C C . PHE A 1 249 ? 6.41 -11.273 -1.689 1 89.12 249 PHE A C 1
ATOM 1920 O O . PHE A 1 249 ? 5.227 -11.594 -1.569 1 89.12 249 PHE A O 1
ATOM 1927 N N . ASN A 1 250 ? 7.133 -10.68 -0.723 1 88.31 250 ASN A N 1
ATOM 1928 C CA . ASN A 1 250 ? 6.469 -10.102 0.445 1 88.31 250 ASN A CA 1
ATOM 1929 C C . ASN A 1 250 ? 6.609 -8.586 0.479 1 88.31 250 ASN A C 1
ATOM 1931 O O . ASN A 1 250 ? 7.727 -8.062 0.491 1 88.31 250 ASN A O 1
ATOM 1935 N N . CYS A 1 251 ? 5.52 -7.895 0.374 1 89.25 251 CYS A N 1
ATOM 1936 C CA . CYS A 1 251 ? 5.539 -6.438 0.393 1 89.25 251 CYS A CA 1
ATOM 1937 C C . CYS A 1 251 ? 4.234 -5.879 0.953 1 89.25 251 CYS A C 1
ATOM 1939 O O . CYS A 1 251 ? 3.184 -6 0.323 1 89.25 251 CYS A O 1
ATOM 1941 N N . PRO A 1 252 ? 4.336 -5.301 2.109 1 85.5 252 PRO A N 1
ATOM 1942 C CA . PRO A 1 252 ? 3.152 -4.57 2.566 1 85.5 252 PRO A CA 1
ATOM 1943 C C . PRO A 1 252 ? 3.01 -3.203 1.902 1 85.5 252 PRO A C 1
ATOM 1945 O O . PRO A 1 252 ? 3.916 -2.371 1.991 1 85.5 252 PRO A O 1
ATOM 1948 N N . GLY A 1 253 ? 1.939 -2.973 1.126 1 84.19 253 GLY A N 1
ATOM 1949 C CA . GLY A 1 253 ? 1.748 -1.693 0.463 1 84.19 253 GLY A CA 1
ATOM 1950 C C . GLY A 1 253 ? 2.645 -1.507 -0.746 1 84.19 253 GLY A C 1
ATOM 1951 O O . GLY A 1 253 ? 2.6 -2.303 -1.688 1 84.19 253 GLY A O 1
ATOM 1952 N N . VAL A 1 254 ? 3.553 -0.465 -0.625 1 87.19 254 VAL A N 1
ATOM 1953 C CA . VAL A 1 254 ? 4.477 -0.168 -1.715 1 87.19 254 VAL A CA 1
ATOM 1954 C C . VAL A 1 254 ? 5.914 -0.39 -1.248 1 87.19 254 VAL A C 1
ATOM 1956 O O . VAL A 1 254 ? 6.293 0.036 -0.153 1 87.19 254 VAL A O 1
ATOM 1959 N N . CYS A 1 255 ? 6.684 -1.149 -2.062 1 91.19 255 CYS A N 1
ATOM 1960 C CA . CYS A 1 255 ? 8.055 -1.482 -1.694 1 91.19 255 CYS A CA 1
ATOM 1961 C C . CYS A 1 255 ? 9.008 -1.241 -2.859 1 91.19 255 CYS A C 1
ATOM 1963 O O . CYS A 1 255 ? 8.57 -1.139 -4.008 1 91.19 255 CYS A O 1
ATOM 1965 N N . ARG A 1 256 ? 10.312 -1.072 -2.508 1 92 256 ARG A N 1
ATOM 1966 C CA . ARG A 1 256 ? 11.367 -0.932 -3.506 1 92 256 ARG A CA 1
ATOM 1967 C C . ARG A 1 256 ? 12.641 -1.653 -3.068 1 92 256 ARG A C 1
ATOM 1969 O O . ARG A 1 256 ? 12.922 -1.744 -1.873 1 92 256 ARG A O 1
ATOM 1976 N N . TRP A 1 257 ? 13.32 -2.236 -4 1 93.06 257 TRP A N 1
ATOM 1977 C CA . TRP A 1 257 ? 14.617 -2.881 -3.809 1 93.06 257 TRP A CA 1
ATOM 1978 C C . TRP A 1 257 ? 15.68 -2.242 -4.695 1 93.06 257 TRP A C 1
ATOM 1980 O O . TRP A 1 257 ? 15.852 -2.635 -5.852 1 93.06 257 TRP A O 1
ATOM 1990 N N . PRO A 1 258 ? 16.453 -1.235 -4.242 1 90.69 258 PRO A N 1
ATOM 1991 C CA . PRO A 1 258 ? 17.422 -0.516 -5.078 1 90.69 258 PRO A CA 1
ATOM 1992 C C . PRO A 1 258 ? 18.672 -1.34 -5.379 1 90.69 258 PRO A C 1
ATOM 1994 O O . PRO A 1 258 ? 19.453 -0.984 -6.27 1 90.69 258 PRO A O 1
ATOM 1997 N N . GLY A 1 259 ? 18.844 -2.457 -4.992 1 89.69 259 GLY A N 1
ATOM 1998 C CA . GLY A 1 259 ? 20.047 -3.234 -5.219 1 89.69 259 GLY A CA 1
ATOM 1999 C C . GLY A 1 259 ? 19.984 -4.102 -6.461 1 89.69 259 GLY A C 1
ATOM 2000 O O . GLY A 1 259 ? 19.031 -4 -7.242 1 89.69 259 GLY A O 1
ATOM 2001 N N . SER A 1 260 ? 21.141 -4.75 -6.781 1 92.81 260 SER A N 1
ATOM 2002 C CA . SER A 1 260 ? 21.25 -5.719 -7.863 1 92.81 260 SER A CA 1
ATOM 2003 C C . SER A 1 260 ? 21.453 -7.133 -7.32 1 92.81 260 SER A C 1
ATOM 2005 O O . SER A 1 260 ? 22.234 -7.344 -6.395 1 92.81 260 SER A O 1
ATOM 2007 N N . TYR A 1 261 ? 20.703 -7.977 -7.852 1 94.38 261 TYR A N 1
ATOM 2008 C CA . TYR A 1 261 ? 20.75 -9.359 -7.391 1 94.38 261 TYR A CA 1
ATOM 2009 C C . TYR A 1 261 ? 20.906 -10.32 -8.562 1 94.38 261 TYR A C 1
ATOM 2011 O O . TYR A 1 261 ? 20.281 -10.141 -9.609 1 94.38 261 TYR A O 1
ATOM 2019 N N . THR A 1 262 ? 21.797 -11.258 -8.422 1 95.12 262 THR A N 1
ATOM 2020 C CA . THR A 1 262 ? 22.016 -12.273 -9.445 1 95.12 262 THR A CA 1
ATOM 2021 C C . THR A 1 262 ? 21.484 -13.633 -8.992 1 95.12 262 THR A C 1
ATOM 2023 O O . THR A 1 262 ? 21.641 -14.016 -7.832 1 95.12 262 THR A O 1
ATOM 2026 N N . SER A 1 263 ? 20.797 -14.258 -9.828 1 96.44 263 SER A N 1
ATOM 2027 C CA . SER A 1 263 ? 20.234 -15.562 -9.5 1 96.44 263 SER A CA 1
ATOM 2028 C C . SER A 1 263 ? 20.453 -16.562 -10.633 1 96.44 263 SER A C 1
ATOM 2030 O O . SER A 1 263 ? 20.484 -16.188 -11.805 1 96.44 263 SER A O 1
ATOM 2032 N N . LEU A 1 264 ? 20.656 -17.812 -10.188 1 97 264 LEU A N 1
ATOM 2033 C CA . LEU A 1 264 ? 20.672 -18.922 -11.125 1 97 264 LEU A CA 1
ATOM 2034 C C . LEU A 1 264 ? 19.328 -19.062 -11.82 1 97 264 LEU A C 1
ATOM 2036 O O . LEU A 1 264 ? 18.281 -18.797 -11.227 1 97 264 LEU A O 1
ATOM 2040 N N . GLY A 1 265 ? 19.375 -19.422 -13.117 1 96.75 265 GLY A N 1
ATOM 2041 C CA . GLY A 1 265 ? 18.125 -19.578 -13.828 1 96.75 265 GLY A CA 1
ATOM 2042 C C . GLY A 1 265 ? 18.266 -20.391 -15.102 1 96.75 265 GLY A C 1
ATOM 2043 O O . GLY A 1 265 ? 19.297 -21.031 -15.328 1 96.75 265 GLY A O 1
ATOM 2044 N N . PHE A 1 266 ? 17.141 -20.5 -15.828 1 97.94 266 PHE A N 1
ATOM 2045 C CA . PHE A 1 266 ? 17.047 -21.219 -17.094 1 97.94 266 PHE A CA 1
ATOM 2046 C C . PHE A 1 266 ? 16.625 -20.281 -18.219 1 97.94 266 PHE A C 1
ATOM 2048 O O . PHE A 1 266 ? 16 -19.25 -17.969 1 97.94 266 PHE A O 1
ATOM 2055 N N . LYS A 1 267 ? 17.031 -20.625 -19.359 1 97.38 267 LYS A N 1
ATOM 2056 C CA . LYS A 1 267 ? 16.641 -19.922 -20.578 1 97.38 267 LYS A CA 1
ATOM 2057 C C . LYS A 1 267 ? 16.172 -20.906 -21.656 1 97.38 267 LYS A C 1
ATOM 2059 O O . LYS A 1 267 ? 16.734 -22 -21.781 1 97.38 267 LYS A O 1
ATOM 2064 N N . ALA A 1 268 ? 15.078 -20.547 -22.312 1 98 268 ALA A N 1
ATOM 2065 C CA . ALA A 1 268 ? 14.594 -21.375 -23.422 1 98 268 ALA A CA 1
ATOM 2066 C C . ALA A 1 268 ? 14.594 -20.578 -24.734 1 98 268 ALA A C 1
ATOM 2068 O O . ALA A 1 268 ? 14.297 -19.375 -24.75 1 98 268 ALA A O 1
ATOM 2069 N N . GLU A 1 269 ? 14.992 -21.188 -25.797 1 97.06 269 GLU A N 1
ATOM 2070 C CA . GLU A 1 269 ? 14.969 -20.609 -27.141 1 97.06 269 GLU A CA 1
ATOM 2071 C C . GLU A 1 269 ? 14.383 -21.594 -28.156 1 97.06 269 GLU A C 1
ATOM 2073 O O . GLU A 1 269 ? 14.734 -22.766 -28.156 1 97.06 269 GLU A O 1
ATOM 2078 N N . CYS A 1 270 ? 13.422 -21.062 -28.906 1 97.88 270 CYS A N 1
ATOM 2079 C CA . CYS A 1 270 ? 12.773 -21.906 -29.891 1 97.88 270 CYS A CA 1
ATOM 2080 C C . CYS A 1 270 ? 13.008 -21.375 -31.297 1 97.88 270 CYS A C 1
ATOM 2082 O O . CYS A 1 270 ? 13.188 -20.156 -31.484 1 97.88 270 CYS A O 1
ATOM 2084 N N . ARG A 1 271 ? 13.078 -22.25 -32.219 1 96.94 271 ARG A N 1
ATOM 2085 C CA . ARG A 1 271 ? 13.242 -21.891 -33.625 1 96.94 271 ARG A CA 1
ATOM 2086 C C . ARG A 1 271 ? 12.383 -22.797 -34.531 1 96.94 271 ARG A C 1
ATOM 2088 O O . ARG A 1 271 ? 12.258 -23.984 -34.25 1 96.94 271 ARG A O 1
ATOM 2095 N N . ASN A 1 272 ? 11.773 -22.188 -35.469 1 96.38 272 ASN A N 1
ATOM 2096 C CA . ASN A 1 272 ? 11.023 -22.953 -36.469 1 96.38 272 ASN A CA 1
ATOM 2097 C C . ASN A 1 272 ? 11.953 -23.688 -37.406 1 96.38 272 ASN A C 1
ATOM 2099 O O . ASN A 1 272 ? 12.742 -23.047 -38.125 1 96.38 272 ASN A O 1
ATOM 2103 N N . VAL A 1 273 ? 11.875 -24.984 -37.469 1 97.25 273 VAL A N 1
ATOM 2104 C CA . VAL A 1 273 ? 12.773 -25.766 -38.312 1 97.25 273 VAL A CA 1
ATOM 2105 C C . VAL A 1 273 ? 11.969 -26.656 -39.25 1 97.25 273 VAL A C 1
ATOM 2107 O O . VAL A 1 273 ? 12.375 -27.766 -39.562 1 97.25 273 VAL A O 1
ATOM 2110 N N . THR A 1 274 ? 10.789 -26.203 -39.562 1 96 274 THR A N 1
ATOM 2111 C CA . THR A 1 274 ? 9.859 -26.984 -40.375 1 96 274 THR A CA 1
ATOM 2112 C C . THR A 1 274 ? 10.508 -27.406 -41.688 1 96 274 THR A C 1
ATOM 2114 O O . THR A 1 274 ? 10.508 -28.578 -42.062 1 96 274 THR A O 1
ATOM 2117 N N . GLN A 1 275 ? 11.086 -26.5 -42.438 1 94.88 275 GLN A N 1
ATOM 2118 C CA . GLN A 1 275 ? 11.648 -26.766 -43.75 1 94.88 275 GLN A CA 1
ATOM 2119 C C . GLN A 1 275 ? 12.82 -27.75 -43.656 1 94.88 275 GLN A C 1
ATOM 2121 O O . GLN A 1 275 ? 12.922 -28.688 -44.438 1 94.88 275 GLN A O 1
ATOM 2126 N N . GLN A 1 276 ? 13.648 -27.547 -42.688 1 95.06 276 GLN A N 1
ATOM 2127 C CA . GLN A 1 276 ? 14.82 -28.391 -42.5 1 95.06 276 GLN A CA 1
ATOM 2128 C C . GLN A 1 276 ? 14.422 -29.812 -42.094 1 95.06 276 GLN A C 1
ATOM 2130 O O . GLN A 1 276 ? 15.031 -30.781 -42.531 1 95.06 276 GLN A O 1
ATOM 2135 N N . ALA A 1 277 ? 13.445 -29.938 -41.25 1 94.88 277 ALA A N 1
ATOM 2136 C CA . ALA A 1 277 ? 13.008 -31.25 -40.781 1 94.88 277 ALA A CA 1
ATOM 2137 C C . ALA A 1 277 ? 12.289 -32.031 -41.875 1 94.88 277 ALA A C 1
ATOM 2139 O O . ALA A 1 277 ? 12.445 -33.25 -41.969 1 94.88 277 ALA A O 1
ATOM 2140 N N . LEU A 1 278 ? 11.461 -31.344 -42.688 1 92.75 278 LEU A N 1
ATOM 2141 C CA . LEU A 1 278 ? 10.68 -32 -43.719 1 92.75 278 LEU A CA 1
ATOM 2142 C C . LEU A 1 278 ? 11.586 -32.5 -44.844 1 92.75 278 LEU A C 1
ATOM 2144 O O . LEU A 1 278 ? 11.203 -33.375 -45.594 1 92.75 278 LEU A O 1
ATOM 2148 N N . HIS A 1 279 ? 12.727 -31.969 -44.969 1 91.12 279 HIS A N 1
ATOM 2149 C CA . HIS A 1 279 ? 13.664 -32.406 -46 1 91.12 279 HIS A CA 1
ATOM 2150 C C . HIS A 1 279 ? 14.195 -33.812 -45.719 1 91.12 279 HIS A C 1
ATOM 2152 O O . HIS A 1 279 ? 14.617 -34.531 -46.625 1 91.12 279 HIS A O 1
ATOM 2158 N N . ASN A 1 280 ? 14.133 -34.156 -44.438 1 88.69 280 ASN A N 1
ATOM 2159 C CA . ASN A 1 280 ? 14.688 -35.469 -44.062 1 88.69 280 ASN A CA 1
ATOM 2160 C C . ASN A 1 280 ? 13.602 -36.438 -43.594 1 88.69 280 ASN A C 1
ATOM 2162 O O . ASN A 1 280 ? 13.836 -37.25 -42.75 1 88.69 280 ASN A O 1
ATOM 2166 N N . VAL A 1 281 ? 12.445 -36.25 -44.188 1 90.75 281 VAL A N 1
ATOM 2167 C CA . VAL A 1 281 ? 11.328 -37.094 -43.781 1 90.75 281 VAL A CA 1
ATOM 2168 C C . VAL A 1 281 ? 11.477 -38.469 -44.406 1 90.75 281 VAL A C 1
ATOM 2170 O O . VAL A 1 281 ? 11.859 -38.594 -45.562 1 90.75 281 VAL A O 1
ATOM 2173 N N . THR A 1 282 ? 11.383 -39.531 -43.625 1 91.62 282 THR A N 1
ATOM 2174 C CA . THR A 1 282 ? 11.359 -40.906 -44.094 1 91.62 282 THR A CA 1
ATOM 2175 C C . THR A 1 282 ? 10.094 -41.625 -43.625 1 91.62 282 THR A C 1
ATOM 2177 O O . THR A 1 282 ? 9.773 -41.625 -42.438 1 91.62 282 THR A O 1
ATOM 2180 N N . CYS A 1 283 ? 9.422 -42.156 -44.562 1 90.62 283 CYS A N 1
ATOM 2181 C CA . CYS A 1 283 ? 8.188 -42.875 -44.25 1 90.62 283 CYS A CA 1
ATOM 2182 C C . CYS A 1 283 ? 8.359 -44.375 -44.438 1 90.62 283 CYS A C 1
ATOM 2184 O O . CYS A 1 283 ? 9.305 -44.812 -45.094 1 90.62 283 CYS A O 1
ATOM 2186 N N . ASP A 1 284 ? 7.598 -45.156 -43.688 1 88.69 284 ASP A N 1
ATOM 2187 C CA . ASP A 1 284 ? 7.738 -46.594 -43.688 1 88.69 284 ASP A CA 1
ATOM 2188 C C . ASP A 1 284 ? 7.172 -47.219 -44.969 1 88.69 284 ASP A C 1
ATOM 2190 O O . ASP A 1 284 ? 7.387 -48.406 -45.25 1 88.69 284 ASP A O 1
ATOM 2194 N N . LEU A 1 285 ? 6.332 -46.406 -45.719 1 84.12 285 LEU A N 1
ATOM 2195 C CA . LEU A 1 285 ? 5.793 -46.906 -46.969 1 84.12 285 LEU A CA 1
ATOM 2196 C C . LEU A 1 285 ? 6.375 -46.094 -48.156 1 84.12 285 LEU A C 1
ATOM 2198 O O . LEU A 1 285 ? 6.816 -44.969 -47.969 1 84.12 285 LEU A O 1
ATOM 2202 N N . PRO A 1 286 ? 6.383 -46.875 -49.312 1 80 286 PRO A N 1
ATOM 2203 C CA . PRO A 1 286 ? 6.82 -46.125 -50.5 1 80 286 PRO A CA 1
ATOM 2204 C C . PRO A 1 286 ? 5.883 -44.969 -50.844 1 80 286 PRO A C 1
ATOM 2206 O O . PRO A 1 286 ? 4.723 -44.969 -50.438 1 80 286 PRO A O 1
ATOM 2209 N N . ALA A 1 287 ? 6.387 -43.969 -51.562 1 77.25 287 ALA A N 1
ATOM 2210 C CA . ALA A 1 287 ? 5.707 -42.719 -51.875 1 77.25 287 ALA A CA 1
ATOM 2211 C C . ALA A 1 287 ? 4.371 -42.969 -52.562 1 77.25 287 ALA A C 1
ATOM 2213 O O . ALA A 1 287 ? 3.396 -42.25 -52.344 1 77.25 287 ALA A O 1
ATOM 2214 N N . ASP A 1 288 ? 4.344 -43.969 -53.344 1 75.44 288 ASP A N 1
ATOM 2215 C CA . ASP A 1 288 ? 3.154 -44.25 -54.156 1 75.44 288 ASP A CA 1
ATOM 2216 C C . ASP A 1 288 ? 2.039 -44.844 -53.281 1 75.44 288 ASP A C 1
ATOM 2218 O O . ASP A 1 288 ? 0.868 -44.812 -53.688 1 75.44 288 ASP A O 1
ATOM 2222 N N . GLU A 1 289 ? 2.393 -45.219 -52.062 1 74.75 289 GLU A N 1
ATOM 2223 C CA . GLU A 1 289 ? 1.412 -45.906 -51.219 1 74.75 289 GLU A CA 1
ATOM 2224 C C . GLU A 1 289 ? 0.971 -45 -50.062 1 74.75 289 GLU A C 1
ATOM 2226 O O . GLU A 1 289 ? 0.02 -45.344 -49.344 1 74.75 289 GLU A O 1
ATOM 2231 N N . LEU A 1 290 ? 1.589 -43.969 -49.969 1 73.25 290 LEU A N 1
ATOM 2232 C CA . LEU A 1 290 ? 1.38 -43.094 -48.812 1 73.25 290 LEU A CA 1
ATOM 2233 C C . LEU A 1 290 ? -0.039 -42.531 -48.781 1 73.25 290 LEU A C 1
ATOM 2235 O O . LEU A 1 290 ? -0.6 -42.281 -47.719 1 73.25 290 LEU A O 1
ATOM 2239 N N . ALA A 1 291 ? -0.615 -42.406 -49.938 1 72.94 291 ALA A N 1
ATOM 2240 C CA . ALA A 1 291 ? -1.936 -41.781 -50.062 1 72.94 291 ALA A CA 1
ATOM 2241 C C . ALA A 1 291 ? -3.033 -42.781 -49.656 1 72.94 291 ALA A C 1
ATOM 2243 O O . ALA A 1 291 ? -4.125 -42.375 -49.25 1 72.94 291 ALA A O 1
ATOM 2244 N N . ASP A 1 292 ? -2.66 -44.094 -49.688 1 72.38 292 ASP A N 1
ATOM 2245 C CA . ASP A 1 292 ? -3.738 -45.062 -49.594 1 72.38 292 ASP A CA 1
ATOM 2246 C C . ASP A 1 292 ? -3.693 -45.812 -48.281 1 72.38 292 ASP A C 1
ATOM 2248 O O . ASP A 1 292 ? -4.703 -46.344 -47.812 1 72.38 292 ASP A O 1
ATOM 2252 N N . TYR A 1 293 ? -2.492 -45.812 -47.625 1 79.81 293 TYR A N 1
ATOM 2253 C CA . TYR A 1 293 ? -2.361 -46.688 -46.438 1 79.81 293 TYR A CA 1
ATOM 2254 C C . TYR A 1 293 ? -1.858 -45.875 -45.25 1 79.81 293 TYR A C 1
ATOM 2256 O O . TYR A 1 293 ? -1.22 -44.844 -45.406 1 79.81 293 TYR A O 1
ATOM 2264 N N . SER A 1 294 ? -2.195 -46.438 -44.062 1 84.81 294 SER A N 1
ATOM 2265 C CA . SER A 1 294 ? -1.658 -45.875 -42.844 1 84.81 294 SER A CA 1
ATOM 2266 C C . SER A 1 294 ? -0.142 -46.031 -42.781 1 84.81 294 SER A C 1
ATOM 2268 O O . SER A 1 294 ? 0.399 -47.062 -43.125 1 84.81 294 SER A O 1
ATOM 2270 N N . HIS A 1 295 ? 0.533 -44.906 -42.562 1 86.75 295 HIS A N 1
ATOM 2271 C CA . HIS A 1 295 ? 1.991 -44.938 -42.531 1 86.75 295 HIS A CA 1
ATOM 2272 C C . HIS A 1 295 ? 2.537 -44.062 -41.406 1 86.75 295 HIS A C 1
ATOM 2274 O O . HIS A 1 295 ? 1.831 -43.188 -40.906 1 86.75 295 HIS A O 1
ATOM 2280 N N . GLN A 1 296 ? 3.709 -44.469 -41.031 1 90.38 296 GLN A N 1
ATOM 2281 C CA . GLN A 1 296 ? 4.465 -43.688 -40.031 1 90.38 296 GLN A CA 1
ATOM 2282 C C . GLN A 1 296 ? 5.668 -43 -40.688 1 90.38 296 GLN A C 1
ATOM 2284 O O . GLN A 1 296 ? 6.418 -43.625 -41.438 1 90.38 296 GLN A O 1
ATOM 2289 N N . CYS A 1 297 ? 5.68 -41.719 -40.562 1 91.5 297 CYS A N 1
ATOM 2290 C CA . CYS A 1 297 ? 6.82 -40.969 -41.062 1 91.5 297 CYS A CA 1
ATOM 2291 C C . CYS A 1 297 ? 7.668 -40.438 -39.906 1 91.5 297 CYS A C 1
ATOM 2293 O O . CYS A 1 297 ? 7.141 -40.062 -38.844 1 91.5 297 CYS A O 1
ATOM 2295 N N . ASN A 1 298 ? 8.953 -40.531 -40.062 1 94.06 298 ASN A N 1
ATOM 2296 C CA . ASN A 1 298 ? 9.906 -40.031 -39.062 1 94.06 298 ASN A CA 1
ATOM 2297 C C . ASN A 1 298 ? 10.773 -38.906 -39.656 1 94.06 298 ASN A C 1
ATOM 2299 O O . ASN A 1 298 ? 11.141 -38.969 -40.812 1 94.06 298 ASN A O 1
ATOM 2303 N N . MET A 1 299 ? 10.922 -37.906 -38.906 1 94.38 299 MET A N 1
ATOM 2304 C CA . MET A 1 299 ? 11.781 -36.781 -39.281 1 94.38 299 MET A CA 1
ATOM 2305 C C . MET A 1 299 ? 12.734 -36.438 -38.156 1 94.38 299 MET A C 1
ATOM 2307 O O . MET A 1 299 ? 12.469 -36.75 -36.969 1 94.38 299 MET A O 1
ATOM 2311 N N . THR A 1 300 ? 13.859 -35.938 -38.5 1 95.38 300 THR A N 1
ATOM 2312 C CA . THR A 1 300 ? 14.852 -35.5 -37.531 1 95.38 300 THR A CA 1
ATOM 2313 C C . THR A 1 300 ? 15.125 -34 -37.656 1 95.38 300 THR A C 1
ATOM 2315 O O . THR A 1 300 ? 15.367 -33.5 -38.781 1 95.38 300 THR A O 1
ATOM 2318 N N . THR A 1 301 ? 15.039 -33.281 -36.656 1 96.44 301 THR A N 1
ATOM 2319 C CA . THR A 1 301 ? 15.312 -31.844 -36.688 1 96.44 301 THR A CA 1
ATOM 2320 C C . THR A 1 301 ? 16.812 -31.578 -36.844 1 96.44 301 THR A C 1
ATOM 2322 O O . THR A 1 301 ? 17.625 -32.5 -36.656 1 96.44 301 THR A O 1
ATOM 2325 N N . PRO A 1 302 ? 17.188 -30.297 -37.219 1 94.88 302 PRO A N 1
ATOM 2326 C CA . PRO A 1 302 ? 18.609 -29.969 -37.344 1 94.88 302 PRO A CA 1
ATOM 2327 C C . PRO A 1 302 ? 19.359 -30.156 -36.031 1 94.88 302 PRO A C 1
ATOM 2329 O O . PRO A 1 302 ? 20.562 -30.438 -36.031 1 94.88 302 PRO A O 1
ATOM 2332 N N . GLY A 1 303 ? 18.703 -30.047 -34.875 1 94.25 303 GLY A N 1
ATOM 2333 C CA . GLY A 1 303 ? 19.328 -30.25 -33.562 1 94.25 303 GLY A CA 1
ATOM 2334 C C . GLY A 1 303 ? 19.469 -31.719 -33.188 1 94.25 303 GLY A C 1
ATOM 2335 O O . GLY A 1 303 ? 20.047 -32.062 -32.156 1 94.25 303 GLY A O 1
ATOM 2336 N N . GLY A 1 304 ? 18.906 -32.594 -33.969 1 93.94 304 GLY A N 1
ATOM 2337 C CA . GLY A 1 304 ? 19.094 -34.031 -33.781 1 93.94 304 GLY A CA 1
ATOM 2338 C C . GLY A 1 304 ? 17.969 -34.688 -33 1 93.94 304 GLY A C 1
ATOM 2339 O O . GLY A 1 304 ? 18.141 -35.75 -32.438 1 93.94 304 GLY A O 1
ATOM 2340 N N . VAL A 1 305 ? 16.828 -34.062 -32.844 1 96.31 305 VAL A N 1
ATOM 2341 C CA . VAL A 1 305 ? 15.695 -34.656 -32.125 1 96.31 305 VAL A CA 1
ATOM 2342 C C . VAL A 1 305 ? 14.734 -35.312 -33.125 1 96.31 305 VAL A C 1
ATOM 2344 O O . VAL A 1 305 ? 14.328 -34.656 -34.094 1 96.31 305 VAL A O 1
ATOM 2347 N N . MET A 1 306 ? 14.344 -36.5 -32.906 1 95.06 306 MET A N 1
ATOM 2348 C CA . MET A 1 306 ? 13.477 -37.219 -33.812 1 95.06 306 MET A CA 1
ATOM 2349 C C . MET A 1 306 ? 12.008 -36.969 -33.469 1 95.06 306 MET A C 1
ATOM 2351 O O . MET A 1 306 ? 11.617 -36.938 -32.312 1 95.06 306 MET A O 1
ATOM 2355 N N . VAL A 1 307 ? 11.258 -36.719 -34.531 1 94.69 307 VAL A N 1
ATOM 2356 C CA . VAL A 1 307 ? 9.812 -36.562 -34.375 1 94.69 307 VAL A CA 1
ATOM 2357 C C . VAL A 1 307 ? 9.102 -37.5 -35.344 1 94.69 307 VAL A C 1
ATOM 2359 O O . VAL A 1 307 ? 9.602 -37.781 -36.438 1 94.69 307 VAL A O 1
ATOM 2362 N N . GLY A 1 308 ? 8.055 -38.031 -34.844 1 92.12 308 GLY A N 1
ATOM 2363 C CA . GLY A 1 308 ? 7.273 -38.938 -35.656 1 92.12 308 GLY A CA 1
ATOM 2364 C C . GLY A 1 308 ? 5.84 -38.5 -35.875 1 92.12 308 GLY A C 1
ATOM 2365 O O . GLY A 1 308 ? 5.281 -37.781 -35.031 1 92.12 308 GLY A O 1
ATOM 2366 N N . ALA A 1 309 ? 5.316 -38.812 -37.062 1 91.06 309 ALA A N 1
ATOM 2367 C CA . ALA A 1 309 ? 3.926 -38.5 -37.375 1 91.06 309 ALA A CA 1
ATOM 2368 C C . ALA A 1 309 ? 3.252 -39.656 -38.125 1 91.06 309 ALA A C 1
ATOM 2370 O O . ALA A 1 309 ? 3.836 -40.25 -39.031 1 91.06 309 ALA A O 1
ATOM 2371 N N . ARG A 1 310 ? 2.203 -39.969 -37.562 1 88.88 310 ARG A N 1
ATOM 2372 C CA . ARG A 1 310 ? 1.395 -41 -38.219 1 88.88 310 ARG A CA 1
ATOM 2373 C C . ARG A 1 310 ? 0.313 -40.344 -39.094 1 88.88 310 ARG A C 1
ATOM 2375 O O . ARG A 1 310 ? -0.274 -39.344 -38.719 1 88.88 310 ARG A O 1
ATOM 2382 N N . MET A 1 311 ? 0.076 -40.938 -40.281 1 84.94 311 MET A N 1
ATOM 2383 C CA . MET A 1 311 ? -0.965 -40.469 -41.188 1 84.94 311 MET A CA 1
ATOM 2384 C C . MET A 1 311 ? -1.762 -41.625 -41.75 1 84.94 311 MET A C 1
ATOM 2386 O O . MET A 1 311 ? -1.184 -42.625 -42.188 1 84.94 311 MET A O 1
ATOM 2390 N N . SER A 1 312 ? -2.959 -41.562 -41.438 1 82.88 312 SER A N 1
ATOM 2391 C CA . SER A 1 312 ? -3.877 -42.5 -42.094 1 82.88 312 SER A CA 1
ATOM 2392 C C . SER A 1 312 ? -4.953 -41.75 -42.875 1 82.88 312 SER A C 1
ATOM 2394 O O . SER A 1 312 ? -5.789 -41.062 -42.281 1 82.88 312 SER A O 1
ATOM 2396 N N . PRO A 1 313 ? -4.961 -41.906 -44.188 1 75.75 313 PRO A N 1
ATOM 2397 C CA . PRO A 1 313 ? -5.898 -41.156 -45.031 1 75.75 313 PRO A CA 1
ATOM 2398 C C . PRO A 1 313 ? -7.359 -41.375 -44.656 1 75.75 313 PRO A C 1
ATOM 2400 O O . PRO A 1 313 ? -8.219 -40.531 -44.906 1 75.75 313 PRO A O 1
ATOM 2403 N N . THR A 1 314 ? -7.652 -42.469 -43.938 1 74.19 314 THR A N 1
ATOM 2404 C CA . THR A 1 314 ? -9.07 -42.719 -43.75 1 74.19 314 THR A CA 1
ATOM 2405 C C . THR A 1 314 ? -9.43 -42.781 -42.281 1 74.19 314 THR A C 1
ATOM 2407 O O . THR A 1 314 ? -10.609 -42.844 -41.906 1 74.19 314 THR A O 1
ATOM 2410 N N . SER A 1 315 ? -8.43 -42.594 -41.469 1 77.56 315 SER A N 1
ATOM 2411 C CA . SER A 1 315 ? -8.867 -42.906 -40.125 1 77.56 315 SER A CA 1
ATOM 2412 C C . SER A 1 315 ? -8.273 -41.969 -39.094 1 77.56 315 SER A C 1
ATOM 2414 O O . SER A 1 315 ? -8.977 -41.5 -38.188 1 77.56 315 SER A O 1
ATOM 2416 N N . ASP A 1 316 ? -6.98 -41.75 -39.062 1 82.62 316 ASP A N 1
ATOM 2417 C CA . ASP A 1 316 ? -6.375 -40.969 -38 1 82.62 316 ASP A CA 1
ATOM 2418 C C . ASP A 1 316 ? -5.098 -40.281 -38.5 1 82.62 316 ASP A C 1
ATOM 2420 O O . ASP A 1 316 ? -4.469 -40.75 -39.438 1 82.62 316 ASP A O 1
ATOM 2424 N N . SER A 1 317 ? -4.754 -39.156 -37.938 1 87.19 317 SER A N 1
ATOM 2425 C CA . SER A 1 317 ? -3.518 -38.438 -38.219 1 87.19 317 SER A CA 1
ATOM 2426 C C . SER A 1 317 ? -2.977 -37.75 -36.969 1 87.19 317 SER A C 1
ATOM 2428 O O . SER A 1 317 ? -3.748 -37.281 -36.125 1 87.19 317 SER A O 1
ATOM 2430 N N . THR A 1 318 ? -1.649 -37.688 -36.906 1 89.75 318 THR A N 1
ATOM 2431 C CA . THR A 1 318 ? -1.008 -37.062 -35.75 1 89.75 318 THR A CA 1
ATOM 2432 C C . THR A 1 318 ? -1.175 -35.531 -35.812 1 89.75 318 THR A C 1
ATOM 2434 O O . THR A 1 318 ? -0.818 -34.906 -36.844 1 89.75 318 THR A O 1
ATOM 2437 N N . ALA A 1 319 ? -1.747 -34.906 -34.781 1 88.56 319 ALA A N 1
ATOM 2438 C CA . ALA A 1 319 ? -1.905 -33.469 -34.719 1 88.56 319 ALA A CA 1
ATOM 2439 C C . ALA A 1 319 ? -0.786 -32.844 -33.875 1 88.56 319 ALA A C 1
ATOM 2441 O O . ALA A 1 319 ? -0.472 -31.656 -34.062 1 88.56 319 ALA A O 1
ATOM 2442 N N . TYR A 1 320 ? -0.255 -33.625 -33.031 1 92.56 320 TYR A N 1
ATOM 2443 C CA . TYR A 1 320 ? 0.775 -33.156 -32.125 1 92.56 320 TYR A CA 1
ATOM 2444 C C . TYR A 1 320 ? 1.733 -34.281 -31.734 1 92.56 320 TYR A C 1
ATOM 2446 O O . TYR A 1 320 ? 1.312 -35.406 -31.516 1 92.56 320 TYR A O 1
ATOM 2454 N N . TYR A 1 321 ? 3.01 -33.969 -31.719 1 94.94 321 TYR A N 1
ATOM 2455 C CA . TYR A 1 321 ? 4.055 -34.875 -31.281 1 94.94 321 TYR A CA 1
ATOM 2456 C C . TYR A 1 321 ? 5.23 -34.125 -30.688 1 94.94 321 TYR A C 1
ATOM 2458 O O . TYR A 1 321 ? 5.73 -33.156 -31.281 1 94.94 321 TYR A O 1
ATOM 2466 N N . MET A 1 322 ? 5.582 -34.5 -29.469 1 96.38 322 MET A N 1
ATOM 2467 C CA . MET A 1 322 ? 6.75 -33.875 -28.859 1 96.38 322 MET A CA 1
ATOM 2468 C C . MET A 1 322 ? 7.754 -34.938 -28.391 1 96.38 322 MET A C 1
ATOM 2470 O O . MET A 1 322 ? 7.371 -35.938 -27.797 1 96.38 322 MET A O 1
ATOM 2474 N N . ASN A 1 323 ? 8.938 -34.719 -28.719 1 96.81 323 ASN A N 1
ATOM 2475 C CA . ASN A 1 323 ? 10.055 -35.531 -28.234 1 96.81 323 ASN A CA 1
ATOM 2476 C C . ASN A 1 323 ? 11.164 -34.656 -27.656 1 96.81 323 ASN A C 1
ATOM 2478 O O . ASN A 1 323 ? 11.18 -33.438 -27.859 1 96.81 323 ASN A O 1
ATOM 2482 N N . THR A 1 324 ? 11.984 -35.312 -26.875 1 96.81 324 THR A N 1
ATOM 2483 C CA . THR A 1 324 ? 13.07 -34.594 -26.219 1 96.81 324 THR A CA 1
ATOM 2484 C C . THR A 1 324 ? 14.383 -35.344 -26.344 1 96.81 324 THR A C 1
ATOM 2486 O O . THR A 1 324 ? 14.375 -36.562 -26.594 1 96.81 324 THR A O 1
ATOM 2489 N N . SER A 1 325 ? 15.438 -34.656 -26.328 1 95.56 325 SER A N 1
ATOM 2490 C CA . SER A 1 325 ? 16.781 -35.219 -26.281 1 95.56 325 SER A CA 1
ATOM 2491 C C . SER A 1 325 ? 17.641 -34.562 -25.219 1 95.56 325 SER A C 1
ATOM 2493 O O . SER A 1 325 ? 17.641 -33.344 -25.078 1 95.56 325 SER A O 1
ATOM 2495 N N . SER A 1 326 ? 18.25 -35.438 -24.438 1 94.19 326 SER A N 1
ATOM 2496 C CA . SER A 1 326 ? 19.156 -34.906 -23.422 1 94.19 326 SER A CA 1
ATOM 2497 C C . SER A 1 326 ? 20.531 -34.594 -24 1 94.19 326 SER A C 1
ATOM 2499 O O . SER A 1 326 ? 21.031 -35.344 -24.859 1 94.19 326 SER A O 1
ATOM 2501 N N . LEU A 1 327 ? 21.109 -33.531 -23.562 1 94.06 327 LEU A N 1
ATOM 2502 C CA . LEU A 1 327 ? 22.469 -33.156 -23.969 1 94.06 327 LEU A CA 1
ATOM 2503 C C . LEU A 1 327 ? 23.438 -33.281 -22.812 1 94.06 327 LEU A C 1
ATOM 2505 O O . LEU A 1 327 ? 24.484 -32.625 -22.781 1 94.06 327 LEU A O 1
ATOM 2509 N N . LEU A 1 328 ? 22.984 -34.094 -21.891 1 89.44 328 LEU A N 1
ATOM 2510 C CA . LEU A 1 328 ? 23.828 -34.375 -20.734 1 89.44 328 LEU A CA 1
ATOM 2511 C C . LEU A 1 328 ? 24.453 -35.75 -20.828 1 89.44 328 LEU A C 1
ATOM 2513 O O . LEU A 1 328 ? 23.812 -36.688 -21.281 1 89.44 328 LEU A O 1
ATOM 2517 N N . ASP A 1 329 ? 25.703 -35.875 -20.688 1 83.5 329 ASP A N 1
ATOM 2518 C CA . ASP A 1 329 ? 26.422 -37.125 -20.719 1 83.5 329 ASP A CA 1
ATOM 2519 C C . ASP A 1 329 ? 26.875 -37.531 -19.312 1 83.5 329 ASP A C 1
ATOM 2521 O O . ASP A 1 329 ? 27.766 -36.906 -18.734 1 83.5 329 ASP A O 1
ATOM 2525 N N . TRP A 1 330 ? 26.109 -38.594 -18.891 1 76 330 TRP A N 1
ATOM 2526 C CA . TRP A 1 330 ? 26.422 -39.094 -17.562 1 76 330 TRP A CA 1
ATOM 2527 C C . TRP A 1 330 ? 27.406 -40.25 -17.625 1 76 330 TRP A C 1
ATOM 2529 O O . TRP A 1 330 ? 27.094 -41.312 -18.156 1 76 330 TRP A O 1
ATOM 2539 N N . GLN A 1 331 ? 28.734 -40.062 -17.984 1 63.66 331 GLN A N 1
ATOM 2540 C CA . GLN A 1 331 ? 29.703 -41.156 -18.031 1 63.66 331 GLN A CA 1
ATOM 2541 C C . GLN A 1 331 ? 30.234 -41.469 -16.625 1 63.66 331 GLN A C 1
ATOM 2543 O O . GLN A 1 331 ? 30.75 -40.562 -15.953 1 63.66 331 GLN A O 1
ATOM 2548 N N . ASP A 1 332 ? 29.688 -42.312 -15.867 1 53.31 332 ASP A N 1
ATOM 2549 C CA . ASP A 1 332 ? 30.188 -42.719 -14.562 1 53.31 332 ASP A CA 1
ATOM 2550 C C . ASP A 1 332 ? 31.703 -42.812 -14.562 1 53.31 332 ASP A C 1
ATOM 2552 O O . ASP A 1 332 ? 32.281 -43.438 -15.438 1 53.31 332 ASP A O 1
ATOM 2556 N N . PRO A 1 333 ? 32.406 -42.156 -13.453 1 53.94 333 PRO A N 1
ATOM 2557 C CA . PRO A 1 333 ? 31.953 -41.375 -12.297 1 53.94 333 PRO A CA 1
ATOM 2558 C C . PRO A 1 333 ? 31.875 -39.875 -12.594 1 53.94 333 PRO A C 1
ATOM 2560 O O . PRO A 1 333 ? 31.438 -39.094 -11.742 1 53.94 333 PRO A O 1
ATOM 2563 N N . ALA A 1 334 ? 32.25 -39.438 -13.844 1 60.5 334 ALA A N 1
ATOM 2564 C CA . ALA A 1 334 ? 32.438 -38 -14.031 1 60.5 334 ALA A CA 1
ATOM 2565 C C . ALA A 1 334 ? 31.406 -37.469 -15.016 1 60.5 334 ALA A C 1
ATOM 2567 O O . ALA A 1 334 ? 30.938 -38.188 -15.898 1 60.5 334 ALA A O 1
ATOM 2568 N N . PHE A 1 335 ? 30.797 -36.375 -14.688 1 75.44 335 PHE A N 1
ATOM 2569 C CA . PHE A 1 335 ? 29.984 -35.594 -15.602 1 75.44 335 PHE A CA 1
ATOM 2570 C C . PHE A 1 335 ? 30.828 -35 -16.719 1 75.44 335 PHE A C 1
ATOM 2572 O O . PHE A 1 335 ? 31.875 -34.375 -16.453 1 75.44 335 PHE A O 1
ATOM 2579 N N . LYS A 1 336 ? 30.562 -35.375 -17.938 1 78.31 336 LYS A N 1
ATOM 2580 C CA . LYS A 1 336 ? 31.297 -34.844 -19.078 1 78.31 336 LYS A CA 1
ATOM 2581 C C . LYS A 1 336 ? 30.469 -33.75 -19.797 1 78.31 336 LYS A C 1
ATOM 2583 O O . LYS A 1 336 ? 29.344 -34.031 -20.219 1 78.31 336 LYS A O 1
ATOM 2588 N N . PHE A 1 337 ? 31.109 -32.625 -19.906 1 80.62 337 PHE A N 1
ATOM 2589 C CA . PHE A 1 337 ? 30.469 -31.531 -20.625 1 80.62 337 PHE A CA 1
ATOM 2590 C C . PHE A 1 337 ? 30.516 -31.766 -22.125 1 80.62 337 PHE A C 1
ATOM 2592 O O . PHE A 1 337 ? 31.594 -31.984 -22.688 1 80.62 337 PHE A O 1
ATOM 2599 N N . LEU A 1 338 ? 29.391 -31.75 -22.672 1 84.38 338 LEU A N 1
ATOM 2600 C CA . LEU A 1 338 ? 29.359 -31.734 -24.141 1 84.38 338 LEU A CA 1
ATOM 2601 C C . LEU A 1 338 ? 29.609 -30.344 -24.688 1 84.38 338 LEU A C 1
ATOM 2603 O O . LEU A 1 338 ? 29.5 -29.344 -23.953 1 84.38 338 LEU A O 1
ATOM 2607 N N . ASP A 1 339 ? 29.953 -30.203 -25.938 1 86.5 339 ASP A N 1
ATOM 2608 C CA . ASP A 1 339 ? 30.281 -28.922 -26.562 1 86.5 339 ASP A CA 1
ATOM 2609 C C . ASP A 1 339 ? 29.062 -27.984 -26.562 1 86.5 339 ASP A C 1
ATOM 2611 O O . ASP A 1 339 ? 29.219 -26.766 -26.656 1 86.5 339 ASP A O 1
ATOM 2615 N N . THR A 1 340 ? 27.938 -28.547 -26.375 1 91.56 340 THR A N 1
ATOM 2616 C CA . THR A 1 340 ? 26.719 -27.75 -26.469 1 91.56 340 THR A CA 1
ATOM 2617 C C . THR A 1 340 ? 26.391 -27.109 -25.109 1 91.56 340 THR A C 1
ATOM 2619 O O . THR A 1 340 ? 25.547 -26.234 -25.031 1 91.56 340 THR A O 1
ATOM 2622 N N . PHE A 1 341 ? 27.172 -27.516 -24.141 1 92.69 341 PHE A N 1
ATOM 2623 C CA . PHE A 1 341 ? 26.891 -26.969 -22.828 1 92.69 341 PHE A CA 1
ATOM 2624 C C . PHE A 1 341 ? 27.172 -25.469 -22.781 1 92.69 341 PHE A C 1
ATOM 2626 O O . PHE A 1 341 ? 28.141 -25 -23.359 1 92.69 341 PHE A O 1
ATOM 2633 N N . PRO A 1 342 ? 26.156 -24.656 -22.281 1 94.56 342 PRO A N 1
ATOM 2634 C CA . PRO A 1 342 ? 25.219 -24.938 -21.188 1 94.56 342 PRO A CA 1
ATOM 2635 C C . PRO A 1 342 ? 23.828 -25.281 -21.703 1 94.56 342 PRO A C 1
ATOM 2637 O O . PRO A 1 342 ? 22.844 -25.172 -20.953 1 94.56 342 PRO A O 1
ATOM 2640 N N . GLU A 1 343 ? 23.656 -25.641 -22.969 1 95.81 343 GLU A N 1
ATOM 2641 C CA . GLU A 1 343 ? 22.438 -26.281 -23.453 1 95.81 343 GLU A CA 1
ATOM 2642 C C . GLU A 1 343 ? 22.266 -27.688 -22.844 1 95.81 343 GLU A C 1
ATOM 2644 O O . GLU A 1 343 ? 23.141 -28.547 -23.016 1 95.81 343 GLU A O 1
ATOM 2649 N N . ILE A 1 344 ? 21.125 -27.922 -22.234 1 95.62 344 ILE A N 1
ATOM 2650 C CA . ILE A 1 344 ? 21.062 -29.172 -21.484 1 95.62 344 ILE A CA 1
ATOM 2651 C C . ILE A 1 344 ? 20 -30.078 -22.094 1 95.62 344 ILE A C 1
ATOM 2653 O O . ILE A 1 344 ? 20.062 -31.312 -21.953 1 95.62 344 ILE A O 1
ATOM 2657 N N . MET A 1 345 ? 19 -29.5 -22.688 1 97.38 345 MET A N 1
ATOM 2658 C CA . MET A 1 345 ? 17.922 -30.281 -23.266 1 97.38 345 MET A CA 1
ATOM 2659 C C . MET A 1 345 ? 17.453 -29.672 -24.594 1 97.38 345 MET A C 1
ATOM 2661 O O . MET A 1 345 ? 17.516 -28.453 -24.766 1 97.38 345 MET A O 1
ATOM 2665 N N . ARG A 1 346 ? 17 -30.531 -25.453 1 97.94 346 ARG A N 1
ATOM 2666 C CA . ARG A 1 346 ? 16.375 -30.094 -26.703 1 97.94 346 ARG A CA 1
ATOM 2667 C C . ARG A 1 346 ? 14.984 -30.734 -26.844 1 97.94 346 ARG A C 1
ATOM 2669 O O . ARG A 1 346 ? 14.789 -31.891 -26.484 1 97.94 346 ARG A O 1
ATOM 2676 N N . PHE A 1 347 ? 14.086 -29.953 -27.312 1 98.12 347 PHE A N 1
ATOM 2677 C CA . PHE A 1 347 ? 12.719 -30.359 -27.578 1 98.12 347 PHE A CA 1
ATOM 2678 C C . PHE A 1 347 ? 12.367 -30.203 -29.047 1 98.12 347 PHE A C 1
ATOM 2680 O O . PHE A 1 347 ? 12.812 -29.25 -29.688 1 98.12 347 PHE A O 1
ATOM 2687 N N . ALA A 1 348 ? 11.672 -31.109 -29.547 1 98.06 348 ALA A N 1
ATOM 2688 C CA . ALA A 1 348 ? 11.094 -30.969 -30.891 1 98.06 348 ALA A CA 1
ATOM 2689 C C . ALA A 1 348 ? 9.578 -31.188 -30.859 1 98.06 348 ALA A C 1
ATOM 2691 O O . ALA A 1 348 ? 9.109 -32.219 -30.344 1 98.06 348 ALA A O 1
ATOM 2692 N N . ILE A 1 349 ? 8.867 -30.219 -31.375 1 97.44 349 ILE A N 1
ATOM 2693 C CA . ILE A 1 349 ? 7.406 -30.281 -31.359 1 97.44 349 ILE A CA 1
ATOM 2694 C C . ILE A 1 349 ? 6.875 -30.266 -32.781 1 97.44 349 ILE A C 1
ATOM 2696 O O . ILE A 1 349 ? 7.168 -29.344 -33.562 1 97.44 349 ILE A O 1
ATOM 2700 N N . TYR A 1 350 ? 6.156 -31.297 -33.125 1 96.38 350 TYR A N 1
ATOM 2701 C CA . TYR A 1 350 ? 5.422 -31.391 -34.406 1 96.38 350 TYR A CA 1
ATOM 2702 C C . TYR A 1 350 ? 3.949 -31.062 -34.188 1 96.38 350 TYR A C 1
ATOM 2704 O O . TYR A 1 350 ? 3.301 -31.609 -33.281 1 96.38 350 TYR A O 1
ATOM 2712 N N . ARG A 1 351 ? 3.457 -30.172 -34.969 1 95.25 351 ARG A N 1
ATOM 2713 C CA . ARG A 1 351 ? 2.039 -29.828 -34.969 1 95.25 351 ARG A CA 1
ATOM 2714 C C . ARG A 1 351 ? 1.46 -29.812 -36.375 1 95.25 351 ARG A C 1
ATOM 2716 O O . ARG A 1 351 ? 2.146 -29.453 -37.312 1 95.25 351 ARG A O 1
ATOM 2723 N N . SER A 1 352 ? 0.266 -30.281 -36.438 1 92.31 352 SER A N 1
ATOM 2724 C CA . SER A 1 352 ? -0.463 -30.25 -37.719 1 92.31 352 SER A CA 1
ATOM 2725 C C . SER A 1 352 ? -1.963 -30.094 -37.469 1 92.31 352 SER A C 1
ATOM 2727 O O . SER A 1 352 ? -2.432 -30.172 -36.344 1 92.31 352 SER A O 1
ATOM 2729 N N . THR A 1 353 ? -2.648 -29.688 -38.562 1 87.5 353 THR A N 1
ATOM 2730 C CA . THR A 1 353 ? -4.102 -29.594 -38.5 1 87.5 353 THR A CA 1
ATOM 2731 C C . THR A 1 353 ? -4.742 -30.562 -39.5 1 87.5 353 THR A C 1
ATOM 2733 O O . THR A 1 353 ? -4.883 -30.25 -40.688 1 87.5 353 THR A O 1
ATOM 2736 N N . PRO A 1 354 ? -5.109 -31.672 -38.969 1 80.69 354 PRO A N 1
ATOM 2737 C CA . PRO A 1 354 ? -5.82 -32.594 -39.875 1 80.69 354 PRO A CA 1
ATOM 2738 C C . PRO A 1 354 ? -7.215 -32.094 -40.25 1 80.69 354 PRO A C 1
ATOM 2740 O O . PRO A 1 354 ? -7.914 -31.516 -39.406 1 80.69 354 PRO A O 1
ATOM 2743 N N . ASP A 1 355 ? -7.57 -32.125 -41.469 1 77.75 355 ASP A N 1
ATOM 2744 C CA . ASP A 1 355 ? -8.906 -31.719 -41.906 1 77.75 355 ASP A CA 1
ATOM 2745 C C . ASP A 1 355 ? -9.914 -32.844 -41.719 1 77.75 355 ASP A C 1
ATOM 2747 O O . ASP A 1 355 ? -9.602 -33.875 -41.094 1 77.75 355 ASP A O 1
ATOM 2751 N N . SER A 1 356 ? -11.125 -32.656 -42.188 1 73.31 356 SER A N 1
ATOM 2752 C CA . SER A 1 356 ? -12.203 -33.625 -42 1 73.31 356 SER A CA 1
ATOM 2753 C C . SER A 1 356 ? -11.883 -34.938 -42.688 1 73.31 356 SER A C 1
ATOM 2755 O O . SER A 1 356 ? -12.383 -36 -42.281 1 73.31 356 SER A O 1
ATOM 2757 N N . ASN A 1 357 ? -10.961 -34.906 -43.75 1 71.81 357 ASN A N 1
ATOM 2758 C CA . ASN A 1 357 ? -10.547 -36.125 -44.438 1 71.81 357 ASN A CA 1
ATOM 2759 C C . ASN A 1 357 ? -9.211 -36.656 -43.938 1 71.81 357 ASN A C 1
ATOM 2761 O O . ASN A 1 357 ? -8.562 -37.469 -44.594 1 71.81 357 ASN A O 1
ATOM 2765 N N . PHE A 1 358 ? -8.797 -36.125 -42.781 1 75.56 358 PHE A N 1
ATOM 2766 C CA . PHE A 1 358 ? -7.574 -36.531 -42.094 1 75.56 358 PHE A CA 1
ATOM 2767 C C . PHE A 1 358 ? -6.348 -36.219 -42.938 1 75.56 358 PHE A C 1
ATOM 2769 O O . PHE A 1 358 ? -5.293 -36.812 -42.781 1 75.56 358 PHE A O 1
ATOM 2776 N N . THR A 1 359 ? -6.57 -35.312 -43.938 1 79 359 THR A N 1
ATOM 2777 C CA . THR A 1 359 ? -5.418 -34.812 -44.656 1 79 359 THR A CA 1
ATOM 2778 C C . THR A 1 359 ? -4.672 -33.781 -43.812 1 79 359 THR A C 1
ATOM 2780 O O . THR A 1 359 ? -5.285 -32.844 -43.281 1 79 359 THR A O 1
ATOM 2783 N N . VAL A 1 360 ? -3.389 -34 -43.688 1 85.31 360 VAL A N 1
ATOM 2784 C CA . VAL A 1 360 ? -2.58 -33.188 -42.781 1 85.31 360 VAL A CA 1
ATOM 2785 C C . VAL A 1 360 ? -2.258 -31.859 -43.469 1 85.31 360 VAL A C 1
ATOM 2787 O O . VAL A 1 360 ? -1.808 -31.828 -44.625 1 85.31 360 VAL A O 1
ATOM 2790 N N . GLN A 1 361 ? -2.623 -30.812 -42.75 1 86.56 361 GLN A N 1
ATOM 2791 C CA . GLN A 1 361 ? -2.309 -29.469 -43.219 1 86.56 361 GLN A CA 1
ATOM 2792 C C . GLN A 1 361 ? -1.509 -28.688 -42.188 1 86.56 361 GLN A C 1
ATOM 2794 O O . GLN A 1 361 ? -1.459 -29.078 -41 1 86.56 361 GLN A O 1
ATOM 2799 N N . ASN A 1 362 ? -0.758 -27.641 -42.656 1 89.31 362 ASN A N 1
ATOM 2800 C CA . ASN A 1 362 ? -0.085 -26.672 -41.812 1 89.31 362 ASN A CA 1
ATOM 2801 C C . ASN A 1 362 ? 0.918 -27.328 -40.875 1 89.31 362 ASN A C 1
ATOM 2803 O O . ASN A 1 362 ? 0.89 -27.109 -39.656 1 89.31 362 ASN A O 1
ATOM 2807 N N . ILE A 1 363 ? 1.661 -28.219 -41.438 1 92.56 363 ILE A N 1
ATOM 2808 C CA . ILE A 1 363 ? 2.691 -28.859 -40.625 1 92.56 363 ILE A CA 1
ATOM 2809 C C . ILE A 1 363 ? 3.693 -27.812 -40.156 1 92.56 363 ILE A C 1
ATOM 2811 O O . ILE A 1 363 ? 4.172 -26.984 -40.938 1 92.56 363 ILE A O 1
ATOM 2815 N N . ASN A 1 364 ? 3.91 -27.812 -38.875 1 94.56 364 ASN A N 1
ATOM 2816 C CA . ASN A 1 364 ? 4.879 -26.938 -38.219 1 94.56 364 ASN A CA 1
ATOM 2817 C C . ASN A 1 364 ? 5.742 -27.703 -37.219 1 94.56 364 ASN A C 1
ATOM 2819 O O . ASN A 1 364 ? 5.223 -28.469 -36.406 1 94.56 364 ASN A O 1
ATOM 2823 N N . ILE A 1 365 ? 7.027 -27.625 -37.406 1 96.69 365 ILE A N 1
ATOM 2824 C CA . ILE A 1 365 ? 7.965 -28.266 -36.5 1 96.69 365 ILE A CA 1
ATOM 2825 C C . ILE A 1 365 ? 8.836 -27.203 -35.812 1 96.69 365 ILE A C 1
ATOM 2827 O O . ILE A 1 365 ? 9.492 -26.406 -36.5 1 96.69 365 ILE A O 1
ATOM 2831 N N . THR A 1 366 ? 8.789 -27.172 -34.531 1 97.62 366 THR A N 1
ATOM 2832 C CA . THR A 1 366 ? 9.562 -26.219 -33.75 1 97.62 366 THR A CA 1
ATOM 2833 C C . THR A 1 366 ? 10.547 -26.938 -32.844 1 97.62 366 THR A C 1
ATOM 2835 O O . THR A 1 366 ? 10.203 -27.938 -32.188 1 97.62 366 THR A O 1
ATOM 2838 N N . GLU A 1 367 ? 11.734 -26.531 -32.875 1 98.19 367 GLU A N 1
ATOM 2839 C CA . GLU A 1 367 ? 12.773 -27.047 -32 1 98.19 367 GLU A CA 1
ATOM 2840 C C . GLU A 1 367 ? 13.109 -26.047 -30.906 1 98.19 367 GLU A C 1
ATOM 2842 O O . GLU A 1 367 ? 13.297 -24.859 -31.172 1 98.19 367 GLU A O 1
ATOM 2847 N N . CYS A 1 368 ? 13.07 -26.484 -29.703 1 98.19 368 CYS A N 1
ATOM 2848 C CA . CYS A 1 368 ? 13.367 -25.625 -28.562 1 98.19 368 CYS A CA 1
ATOM 2849 C C . CYS A 1 368 ? 14.539 -26.156 -27.75 1 98.19 368 CYS A C 1
ATOM 2851 O O . CYS A 1 368 ? 14.75 -27.375 -27.703 1 98.19 368 CYS A O 1
ATOM 2853 N N . SER A 1 369 ? 15.32 -25.297 -27.203 1 98 369 SER A N 1
ATOM 2854 C CA . SER A 1 369 ? 16.469 -25.641 -26.375 1 98 369 SER A CA 1
ATOM 2855 C C . SER A 1 369 ? 16.344 -25.031 -24.984 1 98 369 SER A C 1
ATOM 2857 O O . SER A 1 369 ? 15.82 -23.938 -24.812 1 98 369 SER A O 1
ATOM 2859 N N . LEU A 1 370 ? 16.75 -25.797 -24 1 98.25 370 LEU A N 1
ATOM 2860 C CA . LEU A 1 370 ? 16.812 -25.328 -22.625 1 98.25 370 LEU A CA 1
ATOM 2861 C C . LEU A 1 370 ? 18.25 -25.125 -22.172 1 98.25 370 LEU A C 1
ATOM 2863 O O . LEU A 1 370 ? 19.094 -26.031 -22.328 1 98.25 370 LEU A O 1
ATOM 2867 N N . TYR A 1 371 ? 18.578 -23.969 -21.641 1 97.31 371 TYR A N 1
ATOM 2868 C CA . TYR A 1 371 ? 19.922 -23.609 -21.234 1 97.31 371 TYR A CA 1
ATOM 2869 C C . TYR A 1 371 ? 19.969 -23.312 -19.734 1 97.31 371 TYR A C 1
ATOM 2871 O O . TYR A 1 371 ? 18.984 -22.828 -19.156 1 97.31 371 TYR A O 1
ATOM 2879 N N . LEU A 1 372 ? 21.141 -23.641 -19.125 1 96.5 372 LEU A N 1
ATOM 2880 C CA . LEU A 1 372 ? 21.469 -23.094 -17.812 1 96.5 372 LEU A CA 1
ATOM 2881 C C . LEU A 1 372 ? 22.047 -21.688 -17.938 1 96.5 372 LEU A C 1
ATOM 2883 O O . LEU A 1 372 ? 22.906 -21.438 -18.797 1 96.5 372 LEU A O 1
ATOM 2887 N N . THR A 1 373 ? 21.5 -20.781 -17.219 1 95.94 373 THR A N 1
ATOM 2888 C CA . THR A 1 373 ? 22 -19.406 -17.266 1 95.94 373 THR A CA 1
ATOM 2889 C C . THR A 1 373 ? 21.781 -18.719 -15.922 1 95.94 373 THR A C 1
ATOM 2891 O O . THR A 1 373 ? 21.594 -19.375 -14.891 1 95.94 373 THR A O 1
ATOM 2894 N N . ALA A 1 374 ? 22.047 -17.453 -15.891 1 95.88 374 ALA A N 1
ATOM 2895 C CA . ALA A 1 374 ? 21.812 -16.609 -14.727 1 95.88 374 ALA A CA 1
ATOM 2896 C C . ALA A 1 374 ? 21.234 -15.25 -15.148 1 95.88 374 ALA A C 1
ATOM 2898 O O . ALA A 1 374 ? 21.406 -14.836 -16.297 1 95.88 374 ALA A O 1
ATOM 2899 N N . TYR A 1 375 ? 20.516 -14.711 -14.258 1 96.06 375 TYR A N 1
ATOM 2900 C CA . TYR A 1 375 ? 19.938 -13.406 -14.523 1 96.06 375 TYR A CA 1
ATOM 2901 C C . TYR A 1 375 ? 20.312 -12.406 -13.438 1 96.06 375 TYR A C 1
ATOM 2903 O O . TYR A 1 375 ? 20.469 -12.781 -12.266 1 96.06 375 TYR A O 1
ATOM 2911 N N . GLU A 1 376 ? 20.5 -11.195 -13.844 1 95.06 376 GLU A N 1
ATOM 2912 C CA . GLU A 1 376 ? 20.656 -10.078 -12.922 1 95.06 376 GLU A CA 1
ATOM 2913 C C . GLU A 1 376 ? 19.375 -9.25 -12.828 1 95.06 376 GLU A C 1
ATOM 2915 O O . GLU A 1 376 ? 18.859 -8.789 -13.844 1 95.06 376 GLU A O 1
ATOM 2920 N N . TYR A 1 377 ? 18.891 -9.125 -11.672 1 95.19 377 TYR A N 1
ATOM 2921 C CA . TYR A 1 377 ? 17.688 -8.336 -11.398 1 95.19 377 TYR A CA 1
ATOM 2922 C C . TYR A 1 377 ? 18.047 -7.02 -10.727 1 95.19 377 TYR A C 1
ATOM 2924 O O . TYR A 1 377 ? 18.719 -7.004 -9.688 1 95.19 377 TYR A O 1
ATOM 2932 N N . THR A 1 378 ? 17.562 -5.902 -11.375 1 94.25 378 THR A N 1
ATOM 2933 C CA . THR A 1 378 ? 17.906 -4.605 -10.805 1 94.25 378 THR A CA 1
ATOM 2934 C C . THR A 1 378 ? 16.656 -3.773 -10.539 1 94.25 378 THR A C 1
ATOM 2936 O O . THR A 1 378 ? 15.695 -3.828 -11.312 1 94.25 378 THR A O 1
ATOM 2939 N N . GLU A 1 379 ? 16.625 -3.07 -9.5 1 93.44 379 GLU A N 1
ATOM 2940 C CA . GLU A 1 379 ? 15.609 -2.08 -9.141 1 93.44 379 GLU A CA 1
ATOM 2941 C C . GLU A 1 379 ? 14.211 -2.686 -9.164 1 93.44 379 GLU A C 1
ATOM 2943 O O . GLU A 1 379 ? 13.336 -2.209 -9.883 1 93.44 379 GLU A O 1
ATOM 2948 N N . ALA A 1 380 ? 14.016 -3.598 -8.281 1 94.38 380 ALA A N 1
ATOM 2949 C CA . ALA A 1 380 ? 12.695 -4.207 -8.141 1 94.38 380 ALA A CA 1
ATOM 2950 C C . ALA A 1 380 ? 11.727 -3.258 -7.445 1 94.38 380 ALA A C 1
ATOM 2952 O O . ALA A 1 380 ? 12.125 -2.477 -6.578 1 94.38 380 ALA A O 1
ATOM 2953 N N . LYS A 1 381 ? 10.531 -3.23 -7.922 1 92.5 381 LYS A N 1
ATOM 2954 C CA . LYS A 1 381 ? 9.461 -2.426 -7.336 1 92.5 381 LYS A CA 1
ATOM 2955 C C . LYS A 1 381 ? 8.172 -3.234 -7.195 1 92.5 381 LYS A C 1
ATOM 2957 O O . LYS A 1 381 ? 7.887 -4.102 -8.023 1 92.5 381 LYS A O 1
ATOM 2962 N N . ALA A 1 382 ? 7.484 -3.002 -6.113 1 90.75 382 ALA A N 1
ATOM 2963 C CA . ALA A 1 382 ? 6.191 -3.645 -5.891 1 90.75 382 ALA A CA 1
ATOM 2964 C C . ALA A 1 382 ? 5.145 -2.627 -5.445 1 90.75 382 ALA A C 1
ATOM 2966 O O . ALA A 1 382 ? 5.445 -1.72 -4.664 1 90.75 382 ALA A O 1
ATOM 2967 N N . ASN A 1 383 ? 4.027 -2.594 -6.047 1 86.56 383 ASN A N 1
ATOM 2968 C CA . ASN A 1 383 ? 2.861 -1.808 -5.66 1 86.56 383 ASN A CA 1
ATOM 2969 C C . ASN A 1 383 ? 1.619 -2.682 -5.512 1 86.56 383 ASN A C 1
ATOM 2971 O O . ASN A 1 383 ? 0.902 -2.92 -6.484 1 86.56 383 ASN A O 1
ATOM 2975 N N . GLY A 1 384 ? 1.405 -3.029 -4.23 1 78.88 384 GLY A N 1
ATOM 2976 C CA . GLY A 1 384 ? 0.334 -3.992 -4.027 1 78.88 384 GLY A CA 1
ATOM 2977 C C . GLY A 1 384 ? 0.637 -5.355 -4.621 1 78.88 384 GLY A C 1
ATOM 2978 O O . GLY A 1 384 ? 1.666 -5.957 -4.309 1 78.88 384 GLY A O 1
ATOM 2979 N N . SER A 1 385 ? -0.197 -5.648 -5.605 1 78.62 385 SER A N 1
ATOM 2980 C CA . SER A 1 385 ? -0.052 -6.965 -6.215 1 78.62 385 SER A CA 1
ATOM 2981 C C . SER A 1 385 ? 0.883 -6.918 -7.418 1 78.62 385 SER A C 1
ATOM 2983 O O . SER A 1 385 ? 1.326 -7.961 -7.91 1 78.62 385 SER A O 1
ATOM 2985 N N . GLU A 1 386 ? 1.245 -5.812 -7.82 1 83.5 386 GLU A N 1
ATOM 2986 C CA . GLU A 1 386 ? 2.113 -5.664 -8.984 1 83.5 386 GLU A CA 1
ATOM 2987 C C . GLU A 1 386 ? 3.584 -5.691 -8.586 1 83.5 386 GLU A C 1
ATOM 2989 O O . GLU A 1 386 ? 3.998 -4.969 -7.676 1 83.5 386 GLU A O 1
ATOM 2994 N N . PHE A 1 387 ? 4.316 -6.586 -9.141 1 89.56 387 PHE A N 1
ATOM 2995 C CA . PHE A 1 387 ? 5.75 -6.727 -8.914 1 89.56 387 PHE A CA 1
ATOM 2996 C C . PHE A 1 387 ? 6.52 -6.703 -10.227 1 89.56 387 PHE A C 1
ATOM 2998 O O . PHE A 1 387 ? 6.156 -7.406 -11.172 1 89.56 387 PHE A O 1
ATOM 3005 N N . SER A 1 388 ? 7.516 -5.789 -10.328 1 91.44 388 SER A N 1
ATOM 3006 C CA . SER A 1 388 ? 8.289 -5.699 -11.555 1 91.44 388 SER A CA 1
ATOM 3007 C C . SER A 1 388 ? 9.734 -5.309 -11.273 1 91.44 388 SER A C 1
ATOM 3009 O O . SER A 1 388 ? 10.047 -4.777 -10.211 1 91.44 388 SER A O 1
ATOM 3011 N N . PHE A 1 389 ? 10.57 -5.695 -12.156 1 94.12 389 PHE A N 1
ATOM 3012 C CA . PHE A 1 389 ? 11.961 -5.266 -12.141 1 94.12 389 PHE A CA 1
ATOM 3013 C C . PHE A 1 389 ? 12.203 -4.152 -13.156 1 94.12 389 PHE A C 1
ATOM 3015 O O . PHE A 1 389 ? 11.594 -4.145 -14.227 1 94.12 389 PHE A O 1
ATOM 3022 N N . ALA A 1 390 ? 13.008 -3.23 -12.75 1 92 390 ALA A N 1
ATOM 3023 C CA . ALA A 1 390 ? 13.391 -2.23 -13.742 1 92 390 ALA A CA 1
ATOM 3024 C C . ALA A 1 390 ? 14.125 -2.875 -14.914 1 92 390 ALA A C 1
ATOM 3026 O O . ALA A 1 390 ? 13.914 -2.498 -16.078 1 92 390 ALA A O 1
ATOM 3027 N N . SER A 1 391 ? 15.016 -3.818 -14.484 1 92.56 391 SER A N 1
ATOM 3028 C CA . SER A 1 391 ? 15.742 -4.531 -15.523 1 92.56 391 SER A CA 1
ATOM 3029 C C . SER A 1 391 ? 16.031 -5.973 -15.117 1 92.56 391 SER A C 1
ATOM 3031 O O . SER A 1 391 ? 16.344 -6.238 -13.953 1 92.56 391 SER A O 1
ATOM 3033 N N . LYS A 1 392 ? 15.719 -6.891 -15.984 1 93.5 392 LYS A N 1
ATOM 3034 C CA . LYS A 1 392 ? 16.109 -8.297 -15.93 1 93.5 392 LYS A CA 1
ATOM 3035 C C . LYS A 1 392 ? 17.016 -8.664 -17.109 1 93.5 392 LYS A C 1
ATOM 3037 O O . LYS A 1 392 ? 16.547 -8.781 -18.234 1 93.5 392 LYS A O 1
ATOM 3042 N N . LYS A 1 393 ? 18.297 -8.859 -16.828 1 92.88 393 LYS A N 1
ATOM 3043 C CA . LYS A 1 393 ? 19.25 -9.133 -17.891 1 92.88 393 LYS A CA 1
ATOM 3044 C C . LYS A 1 393 ? 19.953 -10.469 -17.672 1 92.88 393 LYS A C 1
ATOM 3046 O O . LYS A 1 393 ? 20.328 -10.797 -16.547 1 92.88 393 LYS A O 1
ATOM 3051 N N . GLU A 1 394 ? 20.047 -11.211 -18.781 1 94.94 394 GLU A N 1
ATOM 3052 C CA . GLU A 1 394 ? 20.844 -12.422 -18.719 1 94.94 394 GLU A CA 1
ATOM 3053 C C . GLU A 1 394 ? 22.312 -12.102 -18.5 1 94.94 394 GLU A C 1
ATOM 3055 O O . GLU A 1 394 ? 22.859 -11.188 -19.125 1 94.94 394 GLU A O 1
ATOM 3060 N N . VAL A 1 395 ? 22.922 -12.789 -17.578 1 93.44 395 VAL A N 1
ATOM 3061 C CA . VAL A 1 395 ? 24.328 -12.555 -17.234 1 93.44 395 VAL A CA 1
ATOM 3062 C C . VAL A 1 395 ? 25.219 -13.047 -18.359 1 93.44 395 VAL A C 1
ATOM 3064 O O . VAL A 1 395 ? 25.062 -14.164 -18.859 1 93.44 395 VAL A O 1
ATOM 3067 N N . ASP A 1 396 ? 26.078 -12.211 -18.812 1 91.44 396 ASP A N 1
ATOM 3068 C CA . ASP A 1 396 ? 27.125 -12.594 -19.766 1 91.44 396 ASP A CA 1
ATOM 3069 C C . ASP A 1 396 ? 28.406 -12.984 -19.047 1 91.44 396 ASP A C 1
ATOM 3071 O O . ASP A 1 396 ? 29.109 -12.125 -18.5 1 91.44 396 ASP A O 1
ATOM 3075 N N . PHE A 1 397 ? 28.734 -14.219 -19.062 1 90.81 397 PHE A N 1
ATOM 3076 C CA . PHE A 1 397 ? 29.906 -14.711 -18.359 1 90.81 397 PHE A CA 1
ATOM 3077 C C . PHE A 1 397 ? 31.172 -14.398 -19.141 1 90.81 397 PHE A C 1
ATOM 3079 O O . PHE A 1 397 ? 32.281 -14.516 -18.625 1 90.81 397 PHE A O 1
ATOM 3086 N N . GLY A 1 398 ? 31.125 -13.945 -20.344 1 86.56 398 GLY A N 1
ATOM 3087 C CA . GLY A 1 398 ? 32.281 -13.648 -21.188 1 86.56 398 GLY A CA 1
ATOM 3088 C C . GLY A 1 398 ? 32.812 -14.867 -21.906 1 86.56 398 GLY A C 1
ATOM 3089 O O . GLY A 1 398 ? 33.719 -14.75 -22.734 1 86.56 398 GLY A O 1
ATOM 3090 N N . VAL A 1 399 ? 32.375 -16.031 -21.469 1 88.44 399 VAL A N 1
ATOM 3091 C CA . VAL A 1 399 ? 32.781 -17.281 -22.078 1 88.44 399 VAL A CA 1
ATOM 3092 C C . VAL A 1 399 ? 31.547 -18.094 -22.484 1 88.44 399 VAL A C 1
ATOM 3094 O O . VAL A 1 399 ? 30.453 -17.859 -21.969 1 88.44 399 VAL A O 1
ATOM 3097 N N . LYS A 1 400 ? 31.766 -19 -23.422 1 86.38 400 LYS A N 1
ATOM 3098 C CA . LYS A 1 400 ? 30.656 -19.828 -23.875 1 86.38 400 LYS A CA 1
ATOM 3099 C C . LYS A 1 400 ? 30.156 -20.734 -22.75 1 86.38 400 LYS A C 1
ATOM 3101 O O . LYS A 1 400 ? 28.938 -20.844 -22.531 1 86.38 400 LYS A O 1
ATOM 3106 N N . ASN A 1 401 ? 31.078 -21.406 -22.062 1 91.62 401 ASN A N 1
ATOM 3107 C CA . ASN A 1 401 ? 30.734 -22.281 -20.953 1 91.62 401 ASN A CA 1
ATOM 3108 C C . ASN A 1 401 ? 31.469 -21.891 -19.672 1 91.62 401 ASN A C 1
ATOM 3110 O O . ASN A 1 401 ? 32.656 -22.156 -19.531 1 91.62 401 ASN A O 1
ATOM 3114 N N . PRO A 1 402 ? 30.766 -21.312 -18.828 1 92 402 PRO A N 1
ATOM 3115 C CA . PRO A 1 402 ? 31.406 -20.906 -17.578 1 92 402 PRO A CA 1
ATOM 3116 C C . PRO A 1 402 ? 31.406 -22 -16.516 1 92 402 PRO A C 1
ATOM 3118 O O . PRO A 1 402 ? 31.938 -21.812 -15.422 1 92 402 PRO A O 1
ATOM 3121 N N . TRP A 1 403 ? 30.859 -23.172 -16.828 1 92.75 403 TRP A N 1
ATOM 3122 C CA . TRP A 1 403 ? 30.641 -24.219 -15.828 1 92.75 403 TRP A CA 1
ATOM 3123 C C . TRP A 1 403 ? 31.812 -25.203 -15.789 1 92.75 403 TRP A C 1
ATOM 3125 O O . TRP A 1 403 ? 32.406 -25.5 -16.828 1 92.75 403 TRP A O 1
ATOM 3135 N N . HIS A 1 404 ? 32.188 -25.656 -14.625 1 90.62 404 HIS A N 1
ATOM 3136 C CA . HIS A 1 404 ? 33.156 -26.734 -14.43 1 90.62 404 HIS A CA 1
ATOM 3137 C C . HIS A 1 404 ? 32.656 -27.719 -13.375 1 90.62 404 HIS A C 1
ATOM 3139 O O . HIS A 1 404 ? 31.844 -27.375 -12.523 1 90.62 404 HIS A O 1
ATOM 3145 N N . ALA A 1 405 ? 33.062 -28.938 -13.5 1 87.94 405 ALA A N 1
ATOM 3146 C CA . ALA A 1 405 ? 32.625 -30 -12.602 1 87.94 405 ALA A CA 1
ATOM 3147 C C . ALA A 1 405 ? 33.656 -30.219 -11.492 1 87.94 405 ALA A C 1
ATOM 3149 O O . ALA A 1 405 ? 34.875 -30.219 -11.734 1 87.94 405 ALA A O 1
ATOM 3150 N N . VAL A 1 406 ? 33.188 -30.156 -10.242 1 82.62 406 VAL A N 1
ATOM 3151 C CA . VAL A 1 406 ? 34.031 -30.453 -9.102 1 82.62 406 VAL A CA 1
ATOM 3152 C C . VAL A 1 406 ? 33.5 -31.703 -8.391 1 82.62 406 VAL A C 1
ATOM 3154 O O . VAL A 1 406 ? 32.312 -31.812 -8.094 1 82.62 406 VAL A O 1
ATOM 3157 N N . GLY A 1 407 ? 34.375 -32.719 -8.359 1 72.31 407 GLY A N 1
ATOM 3158 C CA . GLY A 1 407 ? 34 -33.969 -7.707 1 72.31 407 GLY A CA 1
ATOM 3159 C C . GLY A 1 407 ? 33.75 -33.844 -6.223 1 72.31 407 GLY A C 1
ATOM 3160 O O . GLY A 1 407 ? 34.438 -33.062 -5.547 1 72.31 407 GLY A O 1
ATOM 3161 N N . VAL A 1 408 ? 32.625 -34.031 -5.855 1 65 408 VAL A N 1
ATOM 3162 C CA . VAL A 1 408 ? 32.406 -34.031 -4.41 1 65 408 VAL A CA 1
ATOM 3163 C C . VAL A 1 408 ? 33.094 -35.281 -3.816 1 65 408 VAL A C 1
ATOM 3165 O O . VAL A 1 408 ? 33.531 -36.188 -4.551 1 65 408 VAL A O 1
ATOM 3168 N N . ASP A 1 409 ? 33.125 -35.562 -2.449 1 54.41 409 ASP A N 1
ATOM 3169 C CA . ASP A 1 409 ? 33.875 -36.594 -1.734 1 54.41 409 ASP A CA 1
ATOM 3170 C C . ASP A 1 409 ? 33.719 -37.938 -2.402 1 54.41 409 ASP A C 1
ATOM 3172 O O . ASP A 1 409 ? 32.688 -38.219 -3.025 1 54.41 409 ASP A O 1
ATOM 3176 N N . ALA A 1 410 ? 34.938 -38.656 -2.643 1 50.53 410 ALA A N 1
ATOM 3177 C CA . ALA A 1 410 ? 35.25 -39.938 -3.248 1 50.53 410 ALA A CA 1
ATOM 3178 C C . ALA A 1 410 ? 34.062 -40.906 -3.127 1 50.53 410 ALA A C 1
ATOM 3180 O O . ALA A 1 410 ? 33.844 -41.719 -4.02 1 50.53 410 ALA A O 1
ATOM 3181 N N . GLY A 1 411 ? 33.531 -40.875 -2.107 1 47.75 411 GLY A N 1
ATOM 3182 C CA . GLY A 1 411 ? 32.594 -41.969 -1.875 1 47.75 411 GLY A CA 1
ATOM 3183 C C . GLY A 1 411 ? 31.219 -41.719 -2.482 1 47.75 411 GLY A C 1
ATOM 3184 O O . GLY A 1 411 ? 30.391 -42.656 -2.578 1 47.75 411 GLY A O 1
ATOM 3185 N N . ILE A 1 412 ? 30.891 -40.469 -2.584 1 54 412 ILE A N 1
ATOM 3186 C CA . ILE A 1 412 ? 29.531 -40.281 -3.088 1 54 412 ILE A CA 1
ATOM 3187 C C . ILE A 1 412 ? 29.578 -39.844 -4.547 1 54 412 ILE A C 1
ATOM 3189 O O . ILE A 1 412 ? 30.266 -38.875 -4.887 1 54 412 ILE A O 1
ATOM 3193 N N . GLY A 1 413 ? 29.781 -40.594 -5.621 1 57.75 413 GLY A N 1
ATOM 3194 C CA . GLY A 1 413 ? 29.812 -40.656 -7.074 1 57.75 413 GLY A CA 1
ATOM 3195 C C . GLY A 1 413 ? 29.062 -39.5 -7.723 1 57.75 413 GLY A C 1
ATOM 3196 O O . GLY A 1 413 ? 28.469 -39.656 -8.789 1 57.75 413 GLY A O 1
ATOM 3197 N N . TRP A 1 414 ? 28.828 -38.25 -7.016 1 71.38 414 TRP A N 1
ATOM 3198 C CA . TRP A 1 414 ? 28.172 -37.188 -7.773 1 71.38 414 TRP A CA 1
ATOM 3199 C C . TRP A 1 414 ? 29.047 -35.938 -7.867 1 71.38 414 TRP A C 1
ATOM 3201 O O . TRP A 1 414 ? 30.016 -35.812 -7.117 1 71.38 414 TRP A O 1
ATOM 3211 N N . THR A 1 415 ? 28.812 -35.188 -8.891 1 80.06 415 THR A N 1
ATOM 3212 C CA . THR A 1 415 ? 29.609 -34 -9.188 1 80.06 415 THR A CA 1
ATOM 3213 C C . THR A 1 415 ? 28.797 -32.719 -9.008 1 80.06 415 THR A C 1
ATOM 3215 O O . THR A 1 415 ? 27.562 -32.781 -9.062 1 80.06 415 THR A O 1
ATOM 3218 N N . ARG A 1 416 ? 29.453 -31.703 -8.523 1 88.25 416 ARG A N 1
ATOM 3219 C CA . ARG A 1 416 ? 28.859 -30.375 -8.484 1 88.25 416 ARG A CA 1
ATOM 3220 C C . ARG A 1 416 ? 29.328 -29.516 -9.656 1 88.25 416 ARG A C 1
ATOM 3222 O O . ARG A 1 416 ? 30.516 -29.531 -10 1 88.25 416 ARG A O 1
ATOM 3229 N N . LEU A 1 417 ? 28.359 -28.969 -10.359 1 91.19 417 LEU A N 1
ATOM 3230 C CA . LEU A 1 417 ? 28.672 -28 -11.414 1 91.19 417 LEU A CA 1
ATOM 3231 C C . LEU A 1 417 ? 28.734 -26.578 -10.859 1 91.19 417 LEU A C 1
ATOM 3233 O O . LEU A 1 417 ? 27.766 -26.125 -10.234 1 91.19 417 LEU A O 1
ATOM 3237 N N . LEU A 1 418 ? 29.875 -25.953 -11.008 1 93.38 418 LEU A N 1
ATOM 3238 C CA . LEU A 1 418 ? 30.047 -24.625 -10.422 1 93.38 418 LEU A CA 1
ATOM 3239 C C . LEU A 1 418 ? 30.609 -23.641 -11.453 1 93.38 418 LEU A C 1
ATOM 3241 O O . LEU A 1 418 ? 31.25 -24.062 -12.422 1 93.38 418 LEU A O 1
ATOM 3245 N N . THR A 1 419 ? 30.234 -22.438 -11.289 1 94.19 419 THR A N 1
ATOM 3246 C CA . THR A 1 419 ? 30.906 -21.344 -11.992 1 94.19 419 THR A CA 1
ATOM 3247 C C . THR A 1 419 ? 31.828 -20.578 -11.047 1 94.19 419 THR A C 1
ATOM 3249 O O . THR A 1 419 ? 31.656 -20.625 -9.828 1 94.19 419 THR A O 1
ATOM 3252 N N . ASN A 1 420 ? 32.812 -20 -11.594 1 91.75 420 ASN A N 1
ATOM 3253 C CA . ASN A 1 420 ? 33.719 -19.188 -10.766 1 91.75 420 ASN A CA 1
ATOM 3254 C C . ASN A 1 420 ? 33.156 -17.781 -10.539 1 91.75 420 ASN A C 1
ATOM 3256 O O . ASN A 1 420 ? 32.469 -17.25 -11.398 1 91.75 420 ASN A O 1
ATOM 3260 N N . GLU A 1 421 ? 33.5 -17.375 -9.273 1 93.12 421 GLU A N 1
ATOM 3261 C CA . GLU A 1 421 ? 33.188 -15.977 -9.008 1 93.12 421 GLU A CA 1
ATOM 3262 C C . GLU A 1 421 ? 33.938 -15.047 -9.938 1 93.12 421 GLU A C 1
ATOM 3264 O O . GLU A 1 421 ? 35.156 -15.242 -10.172 1 93.12 421 GLU A O 1
ATOM 3269 N N . SER A 1 422 ? 33.219 -14.109 -10.633 1 90.19 422 SER A N 1
ATOM 3270 C CA . SER A 1 422 ? 33.906 -13.227 -11.578 1 90.19 422 SER A CA 1
ATOM 3271 C C . SER A 1 422 ? 33.219 -11.859 -11.633 1 90.19 422 SER A C 1
ATOM 3273 O O . SER A 1 422 ? 32.156 -11.672 -11.062 1 90.19 422 SER A O 1
ATOM 3275 N N . VAL A 1 423 ? 33.906 -10.938 -12.086 1 88.44 423 VAL A N 1
ATOM 3276 C CA . VAL A 1 423 ? 33.375 -9.609 -12.375 1 88.44 423 VAL A CA 1
ATOM 3277 C C . VAL A 1 423 ? 33.5 -9.312 -13.867 1 88.44 423 VAL A C 1
ATOM 3279 O O . VAL A 1 423 ? 34.594 -9.305 -14.422 1 88.44 423 VAL A O 1
ATOM 3282 N N . VAL A 1 424 ? 32.406 -9.266 -14.469 1 83.69 424 VAL A N 1
ATOM 3283 C CA . VAL A 1 424 ? 32.375 -8.969 -15.898 1 83.69 424 VAL A CA 1
ATOM 3284 C C . VAL A 1 424 ? 31.609 -7.672 -16.156 1 83.69 424 VAL A C 1
ATOM 3286 O O . VAL A 1 424 ? 30.469 -7.535 -15.742 1 83.69 424 VAL A O 1
ATOM 3289 N N . ALA A 1 425 ? 32.125 -6.695 -16.875 1 79.69 425 ALA A N 1
ATOM 3290 C CA . ALA A 1 425 ? 31.531 -5.418 -17.234 1 79.69 425 ALA A CA 1
ATOM 3291 C C . ALA A 1 425 ? 30.938 -4.723 -16 1 79.69 425 ALA A C 1
ATOM 3293 O O . ALA A 1 425 ? 29.844 -4.18 -16.062 1 79.69 425 ALA A O 1
ATOM 3294 N N . GLY A 1 426 ? 31.594 -4.926 -14.844 1 77.31 426 GLY A N 1
ATOM 3295 C CA . GLY A 1 426 ? 31.188 -4.227 -13.633 1 77.31 426 GLY A CA 1
ATOM 3296 C C . GLY A 1 426 ? 30.109 -4.953 -12.852 1 77.31 426 GLY A C 1
ATOM 3297 O O . GLY A 1 426 ? 29.672 -4.477 -11.805 1 77.31 426 GLY A O 1
ATOM 3298 N N . ILE A 1 427 ? 29.75 -6.117 -13.398 1 82.44 427 ILE A N 1
ATOM 3299 C CA . ILE A 1 427 ? 28.734 -6.891 -12.711 1 82.44 427 ILE A CA 1
ATOM 3300 C C . ILE A 1 427 ? 29.375 -8.047 -11.945 1 82.44 427 ILE A C 1
ATOM 3302 O O . ILE A 1 427 ? 30.141 -8.82 -12.516 1 82.44 427 ILE A O 1
ATOM 3306 N N . HIS A 1 428 ? 29.156 -8.008 -10.688 1 88.56 428 HIS A N 1
ATOM 3307 C CA . HIS A 1 428 ? 29.656 -9.102 -9.859 1 88.56 428 HIS A CA 1
ATOM 3308 C C . HIS A 1 428 ? 28.797 -10.352 -10.039 1 88.56 428 HIS A C 1
ATOM 3310 O O . HIS A 1 428 ? 27.594 -10.328 -9.789 1 88.56 428 HIS A O 1
ATOM 3316 N N . ILE A 1 429 ? 29.438 -11.43 -10.5 1 92.31 429 ILE A N 1
ATOM 3317 C CA . ILE A 1 429 ? 28.766 -12.711 -10.672 1 92.31 429 ILE A CA 1
ATOM 3318 C C . ILE A 1 429 ? 29.234 -13.688 -9.594 1 92.31 429 ILE A C 1
ATOM 3320 O O . ILE A 1 429 ? 30.375 -14.117 -9.594 1 92.31 429 ILE A O 1
ATOM 3324 N N . PRO A 1 430 ? 28.328 -13.961 -8.703 1 94.38 430 PRO A N 1
ATOM 3325 C CA . PRO A 1 430 ? 28.719 -14.906 -7.66 1 94.38 430 PRO A CA 1
ATOM 3326 C C . PRO A 1 430 ? 28.891 -16.328 -8.195 1 94.38 430 PRO A C 1
ATOM 3328 O O . PRO A 1 430 ? 28.578 -16.594 -9.352 1 94.38 430 PRO A O 1
ATOM 3331 N N . THR A 1 431 ? 29.422 -17.188 -7.32 1 95.44 431 THR A N 1
ATOM 3332 C CA . THR A 1 431 ? 29.531 -18.594 -7.676 1 95.44 431 THR A CA 1
ATOM 3333 C C . THR A 1 431 ? 28.141 -19.234 -7.746 1 95.44 431 THR A C 1
ATOM 3335 O O . THR A 1 431 ? 27.344 -19.094 -6.812 1 95.44 431 THR A O 1
ATOM 3338 N N . LEU A 1 432 ? 27.922 -19.781 -8.875 1 96.31 432 LEU A N 1
ATOM 3339 C CA . LEU A 1 432 ? 26.672 -20.516 -9.062 1 96.31 432 LEU A CA 1
ATOM 3340 C C . LEU A 1 432 ? 26.938 -22.031 -9.023 1 96.31 432 LEU A C 1
ATOM 3342 O O . LEU A 1 432 ? 27.969 -22.5 -9.516 1 96.31 432 LEU A O 1
ATOM 3346 N N . GLU A 1 433 ? 25.984 -22.703 -8.367 1 94.12 433 GLU A N 1
ATOM 3347 C CA . GLU A 1 433 ? 26.203 -24.125 -8.164 1 94.12 433 GLU A CA 1
ATOM 3348 C C . GLU A 1 433 ? 24.938 -24.922 -8.461 1 94.12 433 GLU A C 1
ATOM 3350 O O . GLU A 1 433 ? 23.828 -24.516 -8.102 1 94.12 433 GLU A O 1
ATOM 3355 N N . ILE A 1 434 ? 25.125 -26.062 -9.164 1 92.62 434 ILE A N 1
ATOM 3356 C CA . ILE A 1 434 ? 24.062 -27.047 -9.383 1 92.62 434 ILE A CA 1
ATOM 3357 C C . ILE A 1 434 ? 24.594 -28.453 -9.117 1 92.62 434 ILE A C 1
ATOM 3359 O O . ILE A 1 434 ? 25.656 -28.812 -9.602 1 92.62 434 ILE A O 1
ATOM 3363 N N . ASP A 1 435 ? 23.828 -29.156 -8.391 1 86.94 435 ASP A N 1
ATOM 3364 C CA . ASP A 1 435 ? 24.219 -30.547 -8.156 1 86.94 435 ASP A CA 1
ATOM 3365 C C . ASP A 1 435 ? 23.797 -31.438 -9.328 1 86.94 435 ASP A C 1
ATOM 3367 O O . ASP A 1 435 ? 22.672 -31.344 -9.82 1 86.94 435 ASP A O 1
ATOM 3371 N N . SER A 1 436 ? 24.672 -32.312 -9.75 1 85.25 436 SER A N 1
ATOM 3372 C CA . SER A 1 436 ? 24.453 -33.156 -10.914 1 85.25 436 SER A CA 1
ATOM 3373 C C . SER A 1 436 ? 23.234 -34.062 -10.727 1 85.25 436 SER A C 1
ATOM 3375 O O . SER A 1 436 ? 22.484 -34.281 -11.664 1 85.25 436 SER A O 1
ATOM 3377 N N . PRO A 1 437 ? 22.953 -34.594 -9.516 1 80.56 437 PRO A N 1
ATOM 3378 C CA . PRO A 1 437 ? 21.766 -35.406 -9.375 1 80.56 437 PRO A CA 1
ATOM 3379 C C . PRO A 1 437 ? 20.469 -34.656 -9.633 1 80.56 437 PRO A C 1
ATOM 3381 O O . PRO A 1 437 ? 19.484 -35.219 -10.125 1 80.56 437 PRO A O 1
ATOM 3384 N N . ASN A 1 438 ? 20.5 -33.438 -9.25 1 86.38 438 ASN A N 1
ATOM 3385 C CA . ASN A 1 438 ? 19.312 -32.625 -9.516 1 86.38 438 ASN A CA 1
ATOM 3386 C C . ASN A 1 438 ? 19.109 -32.406 -11.008 1 86.38 438 ASN A C 1
ATOM 3388 O O . ASN A 1 438 ? 17.984 -32.406 -11.492 1 86.38 438 ASN A O 1
ATOM 3392 N N . LEU A 1 439 ? 20.156 -32.188 -11.695 1 88.81 439 LEU A N 1
ATOM 3393 C CA . LEU A 1 439 ? 20.062 -32.062 -13.141 1 88.81 439 LEU A CA 1
ATOM 3394 C C . LEU A 1 439 ? 19.625 -33.375 -13.773 1 88.81 439 LEU A C 1
ATOM 3396 O O . LEU A 1 439 ? 18.891 -33.375 -14.773 1 88.81 439 LEU A O 1
ATOM 3400 N N . LYS A 1 440 ? 20.062 -34.438 -13.211 1 84.69 440 LYS A N 1
ATOM 3401 C CA . LYS A 1 440 ? 19.688 -35.75 -13.719 1 84.69 440 LYS A CA 1
ATOM 3402 C C . LYS A 1 440 ? 18.203 -36.031 -13.508 1 84.69 440 LYS A C 1
ATOM 3404 O O . LYS A 1 440 ? 17.547 -36.594 -14.375 1 84.69 440 LYS A O 1
ATOM 3409 N N . THR A 1 441 ? 17.719 -35.688 -12.359 1 83.94 441 THR A N 1
ATOM 3410 C CA . THR A 1 441 ? 16.297 -35.875 -12.102 1 83.94 441 THR A CA 1
ATOM 3411 C C . THR A 1 441 ? 15.469 -35 -13.055 1 83.94 441 THR A C 1
ATOM 3413 O O . THR A 1 441 ? 14.391 -35.438 -13.492 1 83.94 441 THR A O 1
ATOM 3416 N N . LEU A 1 442 ? 15.938 -33.812 -13.297 1 91 442 LEU A N 1
ATOM 3417 C CA . LEU A 1 442 ? 15.25 -32.969 -14.258 1 91 442 LEU A CA 1
ATOM 3418 C C . LEU A 1 442 ? 15.258 -33.594 -15.648 1 91 442 LEU A C 1
ATOM 3420 O O . LEU A 1 442 ? 14.234 -33.594 -16.344 1 91 442 LEU A O 1
ATOM 3424 N N . GLU A 1 443 ? 16.375 -34.094 -16.047 1 90.44 443 GLU A N 1
ATOM 3425 C CA . GLU A 1 443 ? 16.516 -34.781 -17.344 1 90.44 443 GLU A CA 1
ATOM 3426 C C . GLU A 1 443 ? 15.539 -35.938 -17.453 1 90.44 443 GLU A C 1
ATOM 3428 O O . GLU A 1 443 ? 14.867 -36.094 -18.469 1 90.44 443 GLU A O 1
ATOM 3433 N N . THR A 1 444 ? 15.523 -36.719 -16.438 1 84.06 444 THR A N 1
ATOM 3434 C CA . THR A 1 444 ? 14.656 -37.875 -16.422 1 84.06 444 THR A CA 1
ATOM 3435 C C . THR A 1 444 ? 13.188 -37.469 -16.562 1 84.06 444 THR A C 1
ATOM 3437 O O . THR A 1 444 ? 12.422 -38.125 -17.266 1 84.06 444 THR A O 1
ATOM 3440 N N . PHE A 1 445 ? 12.898 -36.5 -15.922 1 88.12 445 PHE A N 1
ATOM 3441 C CA . PHE A 1 445 ? 11.531 -36 -16 1 88.12 445 PHE A CA 1
ATOM 3442 C C . PHE A 1 445 ? 11.211 -35.5 -17.406 1 88.12 445 PHE A C 1
ATOM 3444 O O . PHE A 1 445 ? 10.18 -35.844 -17.969 1 88.12 445 PHE A O 1
ATOM 3451 N N . LEU A 1 446 ? 12.062 -34.688 -17.938 1 93.31 446 LEU A N 1
ATOM 3452 C CA . LEU A 1 446 ? 11.812 -34.031 -19.219 1 93.31 446 LEU A CA 1
ATOM 3453 C C . LEU A 1 446 ? 11.828 -35.062 -20.344 1 93.31 446 LEU A C 1
ATOM 3455 O O . LEU A 1 446 ? 11.312 -34.812 -21.438 1 93.31 446 LEU A O 1
ATOM 3459 N N . THR A 1 447 ? 12.391 -36.25 -20.109 1 90.62 447 THR A N 1
ATOM 3460 C CA . THR A 1 447 ? 12.414 -37.281 -21.125 1 90.62 447 THR A CA 1
ATOM 3461 C C . THR A 1 447 ? 11.344 -38.344 -20.844 1 90.62 447 THR A C 1
ATOM 3463 O O . THR A 1 447 ? 11.25 -39.344 -21.547 1 90.62 447 THR A O 1
ATOM 3466 N N . SER A 1 448 ? 10.609 -38.094 -19.859 1 86.19 448 SER A N 1
ATOM 3467 C CA . SER A 1 448 ? 9.586 -39.062 -19.469 1 86.19 448 SER A CA 1
ATOM 3468 C C . SER A 1 448 ? 8.305 -38.844 -20.281 1 86.19 448 SER A C 1
ATOM 3470 O O . SER A 1 448 ? 8.188 -37.875 -21.031 1 86.19 448 SER A O 1
ATOM 3472 N N . ALA A 1 449 ? 7.328 -39.719 -20.016 1 85.25 449 ALA A N 1
ATOM 3473 C CA . ALA A 1 449 ? 6.055 -39.688 -20.734 1 85.25 449 ALA A CA 1
ATOM 3474 C C . ALA A 1 449 ? 5.203 -38.5 -20.297 1 85.25 449 ALA A C 1
ATOM 3476 O O . ALA A 1 449 ? 4.227 -38.125 -20.953 1 85.25 449 ALA A O 1
ATOM 3477 N N . SER A 1 450 ? 5.656 -37.906 -19.188 1 86.38 450 SER A N 1
ATOM 3478 C CA . SER A 1 450 ? 4.938 -36.719 -18.75 1 86.38 450 SER A CA 1
ATOM 3479 C C . SER A 1 450 ? 5.137 -35.562 -19.719 1 86.38 450 SER A C 1
ATOM 3481 O O . SER A 1 450 ? 4.285 -34.656 -19.828 1 86.38 450 SER A O 1
ATOM 3483 N N . ILE A 1 451 ? 6.242 -35.562 -20.359 1 91.25 451 ILE A N 1
ATOM 3484 C CA . ILE A 1 451 ? 6.586 -34.5 -21.281 1 91.25 451 ILE A CA 1
ATOM 3485 C C . ILE A 1 451 ? 6.527 -35 -22.719 1 91.25 451 ILE A C 1
ATOM 3487 O O . ILE A 1 451 ? 5.855 -34.406 -23.562 1 91.25 451 ILE A O 1
ATOM 3491 N N . VAL A 1 452 ? 7.23 -36.125 -22.984 1 91.75 452 VAL A N 1
ATOM 3492 C CA . VAL A 1 452 ? 7.191 -36.719 -24.312 1 91.75 452 VAL A CA 1
ATOM 3493 C C . VAL A 1 452 ? 5.801 -37.312 -24.578 1 91.75 452 VAL A C 1
ATOM 3495 O O . VAL A 1 452 ? 5.352 -38.219 -23.859 1 91.75 452 VAL A O 1
ATOM 3498 N N . SER A 1 453 ? 5.125 -36.719 -25.625 1 89.19 453 SER A N 1
ATOM 3499 C CA . SER A 1 453 ? 3.723 -37.094 -25.797 1 89.19 453 SER A CA 1
ATOM 3500 C C . SER A 1 453 ? 3.299 -36.938 -27.266 1 89.19 453 SER A C 1
ATOM 3502 O O . SER A 1 453 ? 4.008 -36.344 -28.062 1 89.19 453 SER A O 1
ATOM 3504 N N . GLU A 1 454 ? 2.232 -37.594 -27.516 1 89 454 GLU A N 1
ATOM 3505 C CA . GLU A 1 454 ? 1.64 -37.531 -28.859 1 89 454 GLU A CA 1
ATOM 3506 C C . GLU A 1 454 ? 0.12 -37.438 -28.781 1 89 454 GLU A C 1
ATOM 3508 O O . GLU A 1 454 ? -0.499 -37.906 -27.828 1 89 454 GLU A O 1
ATOM 3513 N N . PHE A 1 455 ? -0.42 -36.75 -29.703 1 85.81 455 PHE A N 1
ATOM 3514 C CA . PHE A 1 455 ? -1.868 -36.688 -29.859 1 85.81 455 PHE A CA 1
ATOM 3515 C C . PHE A 1 455 ? -2.279 -36.938 -31.297 1 85.81 455 PHE A C 1
ATOM 3517 O O . PHE A 1 455 ? -1.89 -36.188 -32.219 1 85.81 455 PHE A O 1
ATOM 3524 N N . VAL A 1 456 ? -3.027 -38 -31.453 1 84 456 VAL A N 1
ATOM 3525 C CA . VAL A 1 456 ? -3.506 -38.406 -32.781 1 84 456 VAL A CA 1
ATOM 3526 C C . VAL A 1 456 ? -5.004 -38.125 -32.875 1 84 456 VAL A C 1
ATOM 3528 O O . VAL A 1 456 ? -5.773 -38.469 -31.984 1 84 456 VAL A O 1
ATOM 3531 N N . GLU A 1 457 ? -5.312 -37.469 -33.906 1 79.69 457 GLU A N 1
ATOM 3532 C CA . GLU A 1 457 ? -6.73 -37.188 -34.156 1 79.69 457 GLU A 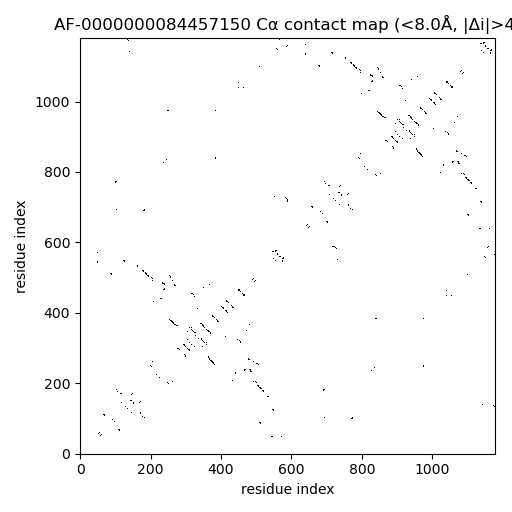CA 1
ATOM 3533 C C . GLU A 1 457 ? -7.359 -38.312 -34.969 1 79.69 457 GLU A C 1
ATOM 3535 O O . GLU A 1 457 ? -6.727 -38.875 -35.844 1 79.69 457 GLU A O 1
ATOM 3540 N N . GLY A 1 458 ? -8.578 -38.625 -34.656 1 76.06 458 GLY A N 1
ATOM 3541 C CA . GLY A 1 458 ? -9.297 -39.656 -35.375 1 76.06 458 GLY A CA 1
ATOM 3542 C C . GLY A 1 458 ? -9.531 -40.906 -34.562 1 76.06 458 GLY A C 1
ATOM 3543 O O . GLY A 1 458 ? -9.797 -40.844 -33.344 1 76.06 458 GLY A O 1
ATOM 3544 N N . ASP A 1 459 ? -9.547 -42 -35.25 1 72.94 459 ASP A N 1
ATOM 3545 C CA . ASP A 1 459 ? -9.82 -43.281 -34.594 1 72.94 459 ASP A CA 1
ATOM 3546 C C . ASP A 1 459 ? -8.547 -43.875 -34 1 72.94 459 ASP A C 1
ATOM 3548 O O . ASP A 1 459 ? -8.039 -44.875 -34.469 1 72.94 459 ASP A O 1
ATOM 3552 N N . TYR A 1 460 ? -8.039 -43.25 -33.062 1 74.88 460 TYR A N 1
ATOM 3553 C CA . TYR A 1 460 ? -6.82 -43.625 -32.344 1 74.88 460 TYR A CA 1
ATOM 3554 C C . TYR A 1 460 ? -6.984 -43.469 -30.844 1 74.88 460 TYR A C 1
ATOM 3556 O O . TYR A 1 460 ? -7.574 -42.469 -30.391 1 74.88 460 TYR A O 1
ATOM 3564 N N . GLN A 1 461 ? -6.633 -44.469 -30.094 1 70.62 461 GLN A N 1
ATOM 3565 C CA . GLN A 1 461 ? -6.711 -44.375 -28.641 1 70.62 461 GLN A CA 1
ATOM 3566 C C . GLN A 1 461 ? -5.453 -43.719 -28.062 1 70.62 461 GLN A C 1
ATOM 3568 O O . GLN A 1 461 ? -4.438 -44.406 -27.875 1 70.62 461 GLN A O 1
ATOM 3573 N N . ASN A 1 462 ? -5.594 -42.406 -27.75 1 75.31 462 ASN A N 1
ATOM 3574 C CA . ASN A 1 462 ? -4.469 -41.719 -27.156 1 75.31 462 ASN A CA 1
ATOM 3575 C C . ASN A 1 462 ? -4.281 -42.094 -25.688 1 75.31 462 ASN A C 1
ATOM 3577 O O . ASN A 1 462 ? -5.164 -41.875 -24.859 1 75.31 462 ASN A O 1
ATOM 3581 N N . THR A 1 463 ? -3.189 -42.719 -25.344 1 69.12 463 THR A N 1
ATOM 3582 C CA . THR A 1 463 ? -2.988 -43.219 -23.984 1 69.12 463 THR A CA 1
ATOM 3583 C C . THR A 1 463 ? -2.057 -42.281 -23.219 1 69.12 463 THR A C 1
ATOM 3585 O O . THR A 1 463 ? -2.115 -42.188 -21.984 1 69.12 463 THR A O 1
ATOM 3588 N N . ASN A 1 464 ? -1.159 -41.594 -23.859 1 75.5 464 ASN A N 1
ATOM 3589 C CA . ASN A 1 464 ? -0.221 -40.688 -23.219 1 75.5 464 ASN A CA 1
ATOM 3590 C C . ASN A 1 464 ? -0.443 -39.25 -23.688 1 75.5 464 ASN A C 1
ATOM 3592 O O . ASN A 1 464 ? 0.186 -38.781 -24.641 1 75.5 464 ASN A O 1
ATOM 3596 N N . LEU A 1 465 ? -1.232 -38.531 -22.906 1 77.62 465 LEU A N 1
ATOM 3597 C CA . LEU A 1 465 ? -1.604 -37.188 -23.312 1 77.62 465 LEU A CA 1
ATOM 3598 C C . LEU A 1 465 ? -0.518 -36.188 -22.922 1 77.62 465 LEU A C 1
ATOM 3600 O O . LEU A 1 465 ? -0.341 -35.156 -23.594 1 77.62 465 LEU A O 1
ATOM 3604 N N . GLY A 1 466 ? 0.231 -36.531 -21.828 1 82.94 466 GLY A N 1
ATOM 3605 C CA . GLY A 1 466 ? 1.272 -35.625 -21.375 1 82.94 466 GLY A CA 1
ATOM 3606 C C . GLY A 1 466 ? 0.828 -34.188 -21.359 1 82.94 466 GLY A C 1
ATOM 3607 O O . GLY A 1 466 ? -0.209 -33.844 -20.781 1 82.94 466 GLY A O 1
ATOM 3608 N N . VAL A 1 467 ? 1.597 -33.312 -22.062 1 90 467 VAL A N 1
ATOM 3609 C CA . VAL A 1 467 ? 1.324 -31.891 -22.047 1 90 467 VAL A CA 1
ATOM 3610 C C . VAL A 1 467 ? 0.682 -31.469 -23.375 1 90 467 VAL A C 1
ATOM 3612 O O . VAL A 1 467 ? 0.718 -30.297 -23.75 1 90 467 VAL A O 1
ATOM 3615 N N . ALA A 1 468 ? 0.097 -32.375 -24.109 1 88.94 468 ALA A N 1
ATOM 3616 C CA . ALA A 1 468 ? -0.469 -32.094 -25.422 1 88.94 468 ALA A CA 1
ATOM 3617 C C . ALA A 1 468 ? -1.542 -31.016 -25.359 1 88.94 468 ALA A C 1
ATOM 3619 O O . ALA A 1 468 ? -1.6 -30.141 -26.219 1 88.94 468 ALA A O 1
ATOM 3620 N N . ALA A 1 469 ? -2.311 -31.047 -24.297 1 84.19 469 ALA A N 1
ATOM 3621 C CA . ALA A 1 469 ? -3.404 -30.078 -24.172 1 84.19 469 ALA A CA 1
ATOM 3622 C C . ALA A 1 469 ? -2.871 -28.656 -24.078 1 84.19 469 ALA A C 1
ATOM 3624 O O . ALA A 1 469 ? -3.549 -27.703 -24.484 1 84.19 469 ALA A O 1
ATOM 3625 N N . ALA A 1 470 ? -1.672 -28.547 -23.656 1 90.44 470 ALA A N 1
ATOM 3626 C CA . ALA A 1 470 ? -1.095 -27.219 -23.438 1 90.44 470 ALA A CA 1
ATOM 3627 C C . ALA A 1 470 ? -0.456 -26.672 -24.703 1 90.44 470 ALA A C 1
ATOM 3629 O O . ALA A 1 470 ? -0.36 -25.469 -24.891 1 90.44 470 ALA A O 1
ATOM 3630 N N . LEU A 1 471 ? -0.061 -27.578 -25.562 1 93.5 471 LEU A N 1
ATOM 3631 C CA . LEU A 1 471 ? 0.835 -27.125 -26.625 1 93.5 471 LEU A CA 1
ATOM 3632 C C . LEU A 1 471 ? 0.227 -27.375 -28 1 93.5 471 LEU A C 1
ATOM 3634 O O . LEU A 1 471 ? 0.757 -26.906 -29.016 1 93.5 471 LEU A O 1
ATOM 3638 N N . ILE A 1 472 ? -0.876 -28.031 -28.062 1 88.19 472 ILE A N 1
ATOM 3639 C CA . ILE A 1 472 ? -1.505 -28.328 -29.344 1 88.19 472 ILE A CA 1
ATOM 3640 C C . ILE A 1 472 ? -2.121 -27.062 -29.938 1 88.19 472 ILE A C 1
ATOM 3642 O O . ILE A 1 472 ? -2.314 -26.078 -29.234 1 88.19 472 ILE A O 1
ATOM 3646 N N . GLY A 1 473 ? -2.35 -27.062 -31.25 1 83.44 473 GLY A N 1
ATOM 3647 C CA . GLY A 1 473 ? -3.049 -25.953 -31.906 1 83.44 473 GLY A CA 1
ATOM 3648 C C . GLY A 1 473 ? -2.131 -24.828 -32.312 1 83.44 473 GLY A C 1
ATOM 3649 O O . GLY A 1 473 ? -1.038 -25.062 -32.844 1 83.44 473 GLY A O 1
ATOM 3650 N N . ASP A 1 474 ? -2.623 -23.578 -32.062 1 85.44 474 ASP A N 1
ATOM 3651 C CA . ASP A 1 474 ? -1.885 -22.422 -32.562 1 85.44 474 ASP A CA 1
ATOM 3652 C C . ASP A 1 474 ? -1.274 -21.641 -31.406 1 85.44 474 ASP A C 1
ATOM 3654 O O . ASP A 1 474 ? -1.112 -20.422 -31.5 1 85.44 474 ASP A O 1
ATOM 3658 N N . VAL A 1 475 ? -0.946 -22.359 -30.406 1 90.56 475 VAL A N 1
ATOM 3659 C CA . VAL A 1 475 ? -0.346 -21.703 -29.25 1 90.56 475 VAL A CA 1
ATOM 3660 C C . VAL A 1 475 ? 1.062 -21.219 -29.609 1 90.56 475 VAL A C 1
ATOM 3662 O O . VAL A 1 475 ? 1.742 -21.844 -30.438 1 90.56 475 VAL A O 1
ATOM 3665 N N . ASP A 1 476 ? 1.473 -20.078 -29.078 1 94.12 476 ASP A N 1
ATOM 3666 C CA . ASP A 1 476 ? 2.824 -19.562 -29.281 1 94.12 476 ASP A CA 1
ATOM 3667 C C . ASP A 1 476 ? 3.842 -20.375 -28.484 1 94.12 476 ASP A C 1
ATOM 3669 O O . ASP A 1 476 ? 4.043 -20.141 -27.297 1 94.12 476 ASP A O 1
ATOM 3673 N N . LEU A 1 477 ? 4.52 -21.266 -29.203 1 96.44 477 LEU A N 1
ATOM 3674 C CA . LEU A 1 477 ? 5.449 -22.156 -28.531 1 96.44 477 LEU A CA 1
ATOM 3675 C C . LEU A 1 477 ? 6.609 -21.391 -27.906 1 96.44 477 LEU A C 1
ATOM 3677 O O . LEU A 1 477 ? 7.121 -21.766 -26.859 1 96.44 477 LEU A O 1
ATOM 3681 N N . ASN A 1 478 ? 7.066 -20.328 -28.547 1 96 478 ASN A N 1
ATOM 3682 C CA . ASN A 1 478 ? 8.141 -19.516 -27.969 1 96 478 ASN A CA 1
ATOM 3683 C C . ASN A 1 478 ? 7.746 -18.938 -26.609 1 96 478 ASN A C 1
ATOM 3685 O O . ASN A 1 478 ? 8.531 -18.984 -25.672 1 96 478 ASN A O 1
ATOM 3689 N N . ALA A 1 479 ? 6.555 -18.453 -26.562 1 95.06 479 ALA A N 1
ATOM 3690 C CA . ALA A 1 479 ? 6.074 -17.875 -25.312 1 95.06 479 ALA A CA 1
ATOM 3691 C C . ALA A 1 479 ? 5.926 -18.938 -24.234 1 95.06 479 ALA A C 1
ATOM 3693 O O . ALA A 1 479 ? 6.207 -18.688 -23.062 1 95.06 479 ALA A O 1
ATOM 3694 N N . ARG A 1 480 ? 5.492 -20.141 -24.625 1 96.25 480 ARG A N 1
ATOM 3695 C CA . ARG A 1 480 ? 5.281 -21.219 -23.656 1 96.25 480 ARG A CA 1
ATOM 3696 C C . ARG A 1 480 ? 6.609 -21.703 -23.094 1 96.25 480 ARG A C 1
ATOM 3698 O O . ARG A 1 480 ? 6.73 -21.922 -21.875 1 96.25 480 ARG A O 1
ATOM 3705 N N . PHE A 1 481 ? 7.555 -21.828 -23.922 1 97.5 481 PHE A N 1
ATOM 3706 C CA . PHE A 1 481 ? 8.836 -22.328 -23.453 1 97.5 481 PHE A CA 1
ATOM 3707 C C . PHE A 1 481 ? 9.594 -21.234 -22.688 1 97.5 481 PHE A C 1
ATOM 3709 O O . PHE A 1 481 ? 10.328 -21.531 -21.734 1 97.5 481 PHE A O 1
ATOM 3716 N N . ASP A 1 482 ? 9.438 -20.016 -23.156 1 95.5 482 ASP A N 1
ATOM 3717 C CA . ASP A 1 482 ? 9.969 -18.922 -22.344 1 95.5 482 ASP A CA 1
ATOM 3718 C C . ASP A 1 482 ? 9.328 -18.891 -20.953 1 95.5 482 ASP A C 1
ATOM 3720 O O . ASP A 1 482 ? 10.008 -18.656 -19.953 1 95.5 482 ASP A O 1
ATOM 3724 N N . GLY A 1 483 ? 8.008 -19.156 -20.938 1 94.69 483 GLY A N 1
ATOM 3725 C CA . GLY A 1 483 ? 7.309 -19.281 -19.672 1 94.69 483 GLY A CA 1
ATOM 3726 C C . GLY A 1 483 ? 7.812 -20.438 -18.812 1 94.69 483 GLY A C 1
ATOM 3727 O O . GLY A 1 483 ? 7.91 -20.312 -17.594 1 94.69 483 GLY A O 1
ATOM 3728 N N . MET A 1 484 ? 8.102 -21.484 -19.469 1 96.31 484 MET A N 1
ATOM 3729 C CA . MET A 1 484 ? 8.641 -22.656 -18.766 1 96.31 484 MET A CA 1
ATOM 3730 C C . MET A 1 484 ? 9.977 -22.312 -18.109 1 96.31 484 MET A C 1
ATOM 3732 O O . MET A 1 484 ? 10.164 -22.578 -16.922 1 96.31 484 MET A O 1
ATOM 3736 N N . ALA A 1 485 ? 10.812 -21.672 -18.875 1 96.88 485 ALA A N 1
ATOM 3737 C CA . ALA A 1 485 ? 12.117 -21.297 -18.328 1 96.88 485 ALA A CA 1
ATOM 3738 C C . ALA A 1 485 ? 11.969 -20.297 -17.188 1 96.88 485 ALA A C 1
ATOM 3740 O O . ALA A 1 485 ? 12.688 -20.391 -16.188 1 96.88 485 ALA A O 1
ATOM 3741 N N . THR A 1 486 ? 11.117 -19.406 -17.375 1 94.56 486 THR A N 1
ATOM 3742 C CA . THR A 1 486 ? 10.875 -18.391 -16.359 1 94.56 486 THR A CA 1
ATOM 3743 C C . THR A 1 486 ? 10.328 -19.031 -15.086 1 94.56 486 THR A C 1
ATOM 3745 O O . THR A 1 486 ? 10.758 -18.703 -13.977 1 94.56 486 THR A O 1
ATOM 3748 N N . ALA A 1 487 ? 9.359 -19.922 -15.227 1 93.88 487 ALA A N 1
ATOM 3749 C CA . ALA A 1 487 ? 8.789 -20.609 -14.07 1 93.88 487 ALA A CA 1
ATOM 3750 C C . ALA A 1 487 ? 9.844 -21.453 -13.359 1 93.88 487 ALA A C 1
ATOM 3752 O O . ALA A 1 487 ? 9.883 -21.5 -12.133 1 93.88 487 ALA A O 1
ATOM 3753 N N . MET A 1 488 ? 10.617 -22.109 -14.102 1 95.88 488 MET A N 1
ATOM 3754 C CA . MET A 1 488 ? 11.703 -22.906 -13.531 1 95.88 488 MET A CA 1
ATOM 3755 C C . MET A 1 488 ? 12.68 -22.016 -12.766 1 95.88 488 MET A C 1
ATOM 3757 O O . MET A 1 488 ? 13.125 -22.375 -11.672 1 95.88 488 MET A O 1
ATOM 3761 N N . THR A 1 489 ? 13 -20.891 -13.383 1 96.06 489 THR A N 1
ATOM 3762 C CA . THR A 1 489 ? 13.891 -19.938 -12.727 1 96.06 489 THR A CA 1
ATOM 3763 C C . THR A 1 489 ? 13.281 -19.438 -11.422 1 96.06 489 THR A C 1
ATOM 3765 O O . THR A 1 489 ? 13.969 -19.344 -10.406 1 96.06 489 THR A O 1
ATOM 3768 N N . ASN A 1 490 ? 12.008 -19.156 -11.469 1 93.06 490 ASN A N 1
ATOM 3769 C CA . ASN A 1 490 ? 11.328 -18.672 -10.266 1 93.06 490 ASN A CA 1
ATOM 3770 C C . ASN A 1 490 ? 11.312 -19.75 -9.172 1 93.06 490 ASN A C 1
ATOM 3772 O O . ASN A 1 490 ? 11.398 -19.422 -7.988 1 93.06 490 ASN A O 1
ATOM 3776 N N . TYR A 1 491 ? 11.211 -20.953 -9.547 1 93.06 491 TYR A N 1
ATOM 3777 C CA . TYR A 1 491 ? 11.258 -22.016 -8.555 1 93.06 491 TYR A CA 1
ATOM 3778 C C . TYR A 1 491 ? 12.609 -22.047 -7.848 1 93.06 491 TYR A C 1
ATOM 3780 O O . TYR A 1 491 ? 12.672 -22.25 -6.633 1 93.06 491 TYR A O 1
ATOM 3788 N N . ILE A 1 492 ? 13.617 -21.875 -8.609 1 95.44 492 ILE A N 1
ATOM 3789 C CA . ILE A 1 492 ? 14.938 -21.859 -8 1 95.44 492 ILE A CA 1
ATOM 3790 C C . ILE A 1 492 ? 15.062 -20.656 -7.059 1 95.44 492 ILE A C 1
ATOM 3792 O O . ILE A 1 492 ? 15.594 -20.781 -5.953 1 95.44 492 ILE A O 1
ATOM 3796 N N . ARG A 1 493 ? 14.539 -19.547 -7.492 1 95.25 493 ARG A N 1
ATOM 3797 C CA . ARG A 1 493 ? 14.656 -18.312 -6.73 1 95.25 493 ARG A CA 1
ATOM 3798 C C . ARG A 1 493 ? 13.906 -18.406 -5.41 1 95.25 493 ARG A C 1
ATOM 3800 O O . ARG A 1 493 ? 14.305 -17.797 -4.414 1 95.25 493 ARG A O 1
ATOM 3807 N N . TYR A 1 494 ? 12.836 -19.141 -5.41 1 91.31 494 TYR A N 1
ATOM 3808 C CA . TYR A 1 494 ? 12 -19.203 -4.215 1 91.31 494 TYR A CA 1
ATOM 3809 C C . TYR A 1 494 ? 12.008 -20.609 -3.611 1 91.31 494 TYR A C 1
ATOM 3811 O O . TYR A 1 494 ? 11.172 -20.922 -2.768 1 91.31 494 TYR A O 1
ATOM 3819 N N . GLY A 1 495 ? 12.883 -21.391 -4.059 1 88.81 495 GLY A N 1
ATOM 3820 C CA . GLY A 1 495 ? 12.977 -22.781 -3.605 1 88.81 495 GLY A CA 1
ATOM 3821 C C . GLY A 1 495 ? 13.773 -22.922 -2.322 1 88.81 495 GLY A C 1
ATOM 3822 O O . GLY A 1 495 ? 13.891 -21.969 -1.542 1 88.81 495 GLY A O 1
ATOM 3823 N N . PRO A 1 496 ? 14.227 -24.125 -2.049 1 86.94 496 PRO A N 1
ATOM 3824 C CA . PRO A 1 496 ? 14.891 -24.438 -0.779 1 86.94 496 PRO A CA 1
ATOM 3825 C C . PRO A 1 496 ? 16.188 -23.656 -0.583 1 86.94 496 PRO A C 1
ATOM 3827 O O . PRO A 1 496 ? 16.594 -23.406 0.555 1 86.94 496 PRO A O 1
ATOM 3830 N N . ASN A 1 497 ? 16.891 -23.281 -1.654 1 93.38 497 ASN A N 1
ATOM 3831 C CA . ASN A 1 497 ? 18.156 -22.562 -1.546 1 93.38 497 ASN A CA 1
ATOM 3832 C C . ASN A 1 497 ? 17.969 -21.062 -1.72 1 93.38 497 ASN A C 1
ATOM 3834 O O . ASN A 1 497 ? 18.906 -20.344 -2.055 1 93.38 497 ASN A O 1
ATOM 3838 N N . SER A 1 498 ? 16.781 -20.625 -1.493 1 94.38 498 SER A N 1
ATOM 3839 C CA . SER A 1 498 ? 16.438 -19.219 -1.723 1 94.38 498 SER A CA 1
ATOM 3840 C C . SER A 1 498 ? 17.156 -18.312 -0.728 1 94.38 498 SER A C 1
ATOM 3842 O O . SER A 1 498 ? 17.25 -18.641 0.456 1 94.38 498 SER A O 1
ATOM 3844 N N . GLN A 1 499 ? 17.734 -17.281 -1.253 1 95.5 499 GLN A N 1
ATOM 3845 C CA . GLN A 1 499 ? 18.203 -16.172 -0.456 1 95.5 499 GLN A CA 1
ATOM 3846 C C . GLN A 1 499 ? 17.25 -14.984 -0.531 1 95.5 499 GLN A C 1
ATOM 3848 O O . GLN A 1 499 ? 16.609 -14.766 -1.562 1 95.5 499 GLN A O 1
ATOM 3853 N N . LEU A 1 500 ? 17.125 -14.336 0.528 1 94.38 500 LEU A N 1
ATOM 3854 C CA . LEU A 1 500 ? 16.141 -13.25 0.583 1 94.38 500 LEU A CA 1
ATOM 3855 C C . LEU A 1 500 ? 16.797 -11.906 0.322 1 94.38 500 LEU A C 1
ATOM 3857 O O . LEU A 1 500 ? 17.828 -11.586 0.923 1 94.38 500 LEU A O 1
ATOM 3861 N N . ALA A 1 501 ? 16.25 -11.164 -0.663 1 94.06 501 ALA A N 1
ATOM 3862 C CA . ALA A 1 501 ? 16.609 -9.758 -0.875 1 94.06 501 ALA A CA 1
ATOM 3863 C C . ALA A 1 501 ? 15.742 -8.844 -0.02 1 94.06 501 ALA A C 1
ATOM 3865 O O . ALA A 1 501 ? 14.508 -8.922 -0.064 1 94.06 501 ALA A O 1
ATOM 3866 N N . TYR A 1 502 ? 16.359 -8.023 0.79 1 92.88 502 TYR A N 1
ATOM 3867 C CA . TYR A 1 502 ? 15.625 -7.125 1.669 1 92.88 502 TYR A CA 1
ATOM 3868 C C . TYR A 1 502 ? 15.453 -5.754 1.029 1 92.88 502 TYR A C 1
ATOM 3870 O O . TYR A 1 502 ? 16.406 -5.203 0.469 1 92.88 502 TYR A O 1
ATOM 3878 N N . GLY A 1 503 ? 14.18 -5.316 1.04 1 92 503 GLY A N 1
ATOM 3879 C CA . GLY A 1 503 ? 13.867 -4.027 0.443 1 92 503 GLY A CA 1
ATOM 3880 C C . GLY A 1 503 ? 13.367 -3.01 1.447 1 92 503 GLY A C 1
ATOM 3881 O O . GLY A 1 503 ? 13.609 -3.141 2.648 1 92 503 GLY A O 1
ATOM 3882 N N . GLU A 1 504 ? 12.859 -1.891 0.878 1 91.62 504 GLU A N 1
ATOM 3883 C CA . GLU A 1 504 ? 12.32 -0.793 1.676 1 91.62 504 GLU A CA 1
ATOM 3884 C C . GLU A 1 504 ? 10.82 -0.625 1.444 1 91.62 504 GLU A C 1
ATOM 3886 O O . GLU A 1 504 ? 10.336 -0.794 0.323 1 91.62 504 GLU A O 1
ATOM 3891 N N . VAL A 1 505 ? 10.148 -0.415 2.518 1 89.94 505 VAL A N 1
ATOM 3892 C CA . VAL A 1 505 ? 8.727 -0.129 2.416 1 89.94 505 VAL A CA 1
ATOM 3893 C C . VAL A 1 505 ? 8.508 1.373 2.244 1 89.94 505 VAL A C 1
ATOM 3895 O O . VAL A 1 505 ? 9.102 2.178 2.963 1 89.94 505 VAL A O 1
ATOM 3898 N N . ILE A 1 506 ? 7.699 1.773 1.31 1 87.31 506 ILE A N 1
ATOM 3899 C CA . ILE A 1 506 ? 7.426 3.178 1.028 1 87.31 506 ILE A CA 1
ATOM 3900 C C . ILE A 1 506 ? 6.121 3.594 1.702 1 87.31 506 ILE A C 1
ATOM 3902 O O . ILE A 1 506 ? 5.078 2.969 1.491 1 87.31 506 ILE A O 1
ATOM 3906 N N . GLN A 1 507 ? 6.176 4.555 2.562 1 81.94 507 GLN A N 1
ATOM 3907 C CA . GLN A 1 507 ? 4.996 5.082 3.238 1 81.94 507 GLN A CA 1
ATOM 3908 C C . GLN A 1 507 ? 4.844 6.578 2.992 1 81.94 507 GLN A C 1
ATOM 3910 O O . GLN A 1 507 ? 5.836 7.297 2.857 1 81.94 507 GLN A O 1
ATOM 3915 N N . SER A 1 508 ? 3.598 7.016 2.863 1 83 508 SER A N 1
ATOM 3916 C CA . SER A 1 508 ? 3.318 8.438 2.705 1 83 508 SER A CA 1
ATOM 3917 C C . SER A 1 508 ? 3.195 9.133 4.059 1 83 508 SER A C 1
ATOM 3919 O O . SER A 1 508 ? 2.428 8.695 4.918 1 83 508 SER A O 1
ATOM 3921 N N . GLU A 1 509 ? 4.059 10.164 4.262 1 84.25 509 GLU A N 1
ATOM 3922 C CA . GLU A 1 509 ? 4.043 10.93 5.508 1 84.25 509 GLU A CA 1
ATOM 3923 C C . GLU A 1 509 ? 4 12.43 5.234 1 84.25 509 GLU A C 1
ATOM 3925 O O . GLU A 1 509 ? 4.535 12.898 4.227 1 84.25 509 GLU A O 1
ATOM 3930 N N . PRO A 1 510 ? 3.277 13.156 6.133 1 87.56 510 PRO A N 1
ATOM 3931 C CA . PRO A 1 510 ? 3.264 14.609 5.957 1 87.56 510 PRO A CA 1
ATOM 3932 C C . PRO A 1 510 ? 4.602 15.258 6.316 1 87.56 510 PRO A C 1
ATOM 3934 O O . PRO A 1 510 ? 5.133 15.023 7.402 1 87.56 510 PRO A O 1
ATOM 3937 N N . PHE A 1 511 ? 5.141 16.125 5.453 1 91.25 511 PHE A N 1
ATOM 3938 C CA . PHE A 1 511 ? 6.395 16.859 5.629 1 91.25 511 PHE A CA 1
ATOM 3939 C C . PHE A 1 511 ? 6.137 18.359 5.734 1 91.25 511 PHE A C 1
ATOM 3941 O O . PHE A 1 511 ? 5.199 18.875 5.125 1 91.25 511 PHE A O 1
ATOM 3948 N N . VAL A 1 512 ? 6.961 18.938 6.559 1 93.75 512 VAL A N 1
ATOM 3949 C CA . VAL A 1 512 ? 6.895 20.391 6.707 1 93.75 512 VAL A CA 1
ATOM 3950 C C . VAL A 1 512 ? 7.797 21.062 5.676 1 93.75 512 VAL A C 1
ATOM 3952 O O . VAL A 1 512 ? 9 20.797 5.633 1 93.75 512 VAL A O 1
ATOM 3955 N N . SER A 1 513 ? 7.211 21.797 4.816 1 94.5 513 SER A N 1
ATOM 3956 C CA . SER A 1 513 ? 7.961 22.594 3.852 1 94.5 513 SER A CA 1
ATOM 3957 C C . SER A 1 513 ? 7.859 24.078 4.164 1 94.5 513 SER A C 1
ATOM 3959 O O . SER A 1 513 ? 6.758 24.625 4.227 1 94.5 513 SER A O 1
ATOM 3961 N N . ILE A 1 514 ? 9.023 24.703 4.332 1 96.38 514 ILE A N 1
ATOM 3962 C CA . ILE A 1 514 ? 9.055 26.109 4.723 1 96.38 514 ILE A CA 1
ATOM 3963 C C . ILE A 1 514 ? 9.18 26.984 3.48 1 96.38 514 ILE A C 1
ATOM 3965 O O . ILE A 1 514 ? 10.094 26.812 2.676 1 96.38 514 ILE A O 1
ATOM 3969 N N . ARG A 1 515 ? 8.234 27.906 3.365 1 96.06 515 ARG A N 1
ATOM 3970 C CA . ARG A 1 515 ? 8.258 28.891 2.293 1 96.06 515 ARG A CA 1
ATOM 3971 C C . ARG A 1 515 ? 8.844 30.219 2.779 1 96.06 515 ARG A C 1
ATOM 3973 O O . ARG A 1 515 ? 8.102 31.125 3.166 1 96.06 515 ARG A O 1
ATOM 3980 N N . TRP A 1 516 ? 10.062 30.484 2.564 1 95.5 516 TRP A N 1
ATOM 3981 C CA . TRP A 1 516 ? 10.812 31.609 3.09 1 95.5 516 TRP A CA 1
ATOM 3982 C C . TRP A 1 516 ? 10.328 32.938 2.471 1 95.5 516 TRP A C 1
ATOM 3984 O O . TRP A 1 516 ? 10.453 34 3.076 1 95.5 516 TRP A O 1
ATOM 3994 N N . GLY A 1 517 ? 9.711 32.812 1.296 1 95.5 517 GLY A N 1
ATOM 3995 C CA . GLY A 1 517 ? 9.195 34 0.661 1 95.5 517 GLY A CA 1
ATOM 3996 C C . GLY A 1 517 ? 8.172 34.719 1.507 1 95.5 517 GLY A C 1
ATOM 3997 O O . GLY A 1 517 ? 8.156 35.969 1.557 1 95.5 517 GLY A O 1
ATOM 3998 N N . TYR A 1 518 ? 7.336 34.031 2.189 1 96.12 518 TYR A N 1
ATOM 3999 C CA . TYR A 1 518 ? 6.305 34.625 3.021 1 96.12 518 TYR A CA 1
ATOM 4000 C C . TYR A 1 518 ? 6.906 35.25 4.281 1 96.12 518 TYR A C 1
ATOM 4002 O O . TYR A 1 518 ? 6.312 36.125 4.898 1 96.12 518 TYR A O 1
ATOM 4010 N N . PHE A 1 519 ? 8.133 34.781 4.699 1 96.88 519 PHE A N 1
ATOM 4011 C CA . PHE A 1 519 ? 8.742 35.281 5.922 1 96.88 519 PHE A CA 1
ATOM 4012 C C . PHE A 1 519 ? 9.469 36.594 5.664 1 96.88 519 PHE A C 1
ATOM 4014 O O . PHE A 1 519 ? 9.945 37.25 6.602 1 96.88 519 PHE A O 1
ATOM 4021 N N . ALA A 1 520 ? 9.484 37.125 4.496 1 96.69 520 ALA A N 1
ATOM 4022 C CA . ALA A 1 520 ? 10.117 38.406 4.156 1 96.69 520 ALA A CA 1
ATOM 4023 C C . ALA A 1 520 ? 9.383 39.562 4.801 1 96.69 520 ALA A C 1
ATOM 4025 O O . ALA A 1 520 ? 10 40.562 5.215 1 96.69 520 ALA A O 1
ATOM 4026 N N . VAL A 1 521 ? 8.086 39.438 4.875 1 96.31 521 VAL A N 1
ATOM 4027 C CA . VAL A 1 521 ? 7.27 40.5 5.43 1 96.31 521 VAL A CA 1
ATOM 4028 C C . VAL A 1 521 ? 7.566 40.656 6.922 1 96.31 521 VAL A C 1
ATOM 4030 O O . VAL A 1 521 ? 7.895 41.75 7.383 1 96.31 521 VAL A O 1
ATOM 4033 N N . PRO A 1 522 ? 7.543 39.594 7.688 1 97.38 522 PRO A N 1
ATOM 4034 C CA . PRO A 1 522 ? 7.914 39.719 9.102 1 97.38 522 PRO A CA 1
ATOM 4035 C C . PRO A 1 522 ? 9.328 40.25 9.289 1 97.38 522 PRO A C 1
ATOM 4037 O O . PRO A 1 522 ? 9.562 41.094 10.172 1 97.38 522 PRO A O 1
ATOM 4040 N N . LEU A 1 523 ? 10.25 39.875 8.477 1 97.38 523 LEU A N 1
ATOM 4041 C CA . LEU A 1 523 ? 11.617 40.375 8.586 1 97.38 523 LEU A CA 1
ATOM 4042 C C . LEU A 1 523 ? 11.68 41.875 8.266 1 97.38 523 LEU A C 1
ATOM 4044 O O . LEU A 1 523 ? 12.422 42.625 8.906 1 97.38 523 LEU A O 1
ATOM 4048 N N . ALA A 1 524 ? 10.945 42.25 7.297 1 97 524 ALA A N 1
ATOM 4049 C CA . ALA A 1 524 ? 10.898 43.688 6.93 1 97 524 ALA A CA 1
ATOM 4050 C C . ALA A 1 524 ? 10.32 44.531 8.062 1 97 524 ALA A C 1
ATOM 4052 O O . ALA A 1 524 ? 10.797 45.625 8.32 1 97 524 ALA A O 1
ATOM 4053 N N . ILE A 1 525 ? 9.305 44 8.695 1 97.44 525 ILE A N 1
ATOM 4054 C CA . ILE A 1 525 ? 8.695 44.719 9.82 1 97.44 525 ILE A CA 1
ATOM 4055 C C . ILE A 1 525 ? 9.719 44.875 10.938 1 97.44 525 ILE A C 1
ATOM 4057 O O . ILE A 1 525 ? 9.852 45.969 11.508 1 97.44 525 ILE A O 1
ATOM 4061 N N . GLU A 1 526 ? 10.453 43.812 11.258 1 97.62 526 GLU A N 1
ATOM 4062 C CA . GLU A 1 526 ? 11.469 43.875 12.297 1 97.62 526 GLU A CA 1
ATOM 4063 C C . GLU A 1 526 ? 12.586 44.844 11.93 1 97.62 526 GLU A C 1
ATOM 4065 O O . GLU A 1 526 ? 13.047 45.625 12.773 1 97.62 526 GLU A O 1
ATOM 4070 N N . ALA A 1 527 ? 12.977 44.844 10.688 1 97.12 527 ALA A N 1
ATOM 4071 C CA . ALA A 1 527 ? 14.008 45.781 10.234 1 97.12 527 ALA A CA 1
ATOM 4072 C C . ALA A 1 527 ? 13.539 47.219 10.352 1 97.12 527 ALA A C 1
ATOM 4074 O O . ALA A 1 527 ? 14.289 48.094 10.812 1 97.12 527 ALA A O 1
ATOM 4075 N N . LEU A 1 528 ? 12.344 47.406 9.93 1 97 528 LEU A N 1
ATOM 4076 C CA . LEU A 1 528 ? 11.766 48.75 10.031 1 97 528 LEU A CA 1
ATOM 4077 C C . LEU A 1 528 ? 11.68 49.188 11.484 1 97 528 LEU A C 1
ATOM 4079 O O . LEU A 1 528 ? 11.898 50.375 11.797 1 97 528 LEU A O 1
ATOM 4083 N N . ALA A 1 529 ? 11.328 48.281 12.375 1 97.19 529 ALA A N 1
ATOM 4084 C CA . ALA A 1 529 ? 11.219 48.594 13.797 1 97.19 529 ALA A CA 1
ATOM 4085 C C . ALA A 1 529 ? 12.578 48.969 14.383 1 97.19 529 ALA A C 1
ATOM 4087 O O . ALA A 1 529 ? 12.68 49.875 15.195 1 97.19 529 ALA A O 1
ATOM 4088 N N . ILE A 1 530 ? 13.602 48.312 13.984 1 96.19 530 ILE A N 1
ATOM 4089 C CA . ILE A 1 530 ? 14.945 48.594 14.469 1 96.19 530 ILE A CA 1
ATOM 4090 C C . ILE A 1 530 ? 15.383 49.969 13.969 1 96.19 530 ILE A C 1
ATOM 4092 O O . ILE A 1 530 ? 15.93 50.781 14.734 1 96.19 530 ILE A O 1
ATOM 4096 N N . VAL A 1 531 ? 15.141 50.25 12.711 1 96.12 531 VAL A N 1
ATOM 4097 C CA . VAL A 1 531 ? 15.5 51.531 12.141 1 96.12 531 VAL A CA 1
ATOM 4098 C C . VAL A 1 531 ? 14.742 52.656 12.859 1 96.12 531 VAL A C 1
ATOM 4100 O O . VAL A 1 531 ? 15.32 53.688 13.18 1 96.12 531 VAL A O 1
ATOM 4103 N N . PHE A 1 532 ? 13.484 52.375 13.133 1 96.44 532 PHE A N 1
ATOM 4104 C CA . PHE A 1 532 ? 12.656 53.375 13.844 1 96.44 532 PHE A CA 1
ATOM 4105 C C . PHE A 1 532 ? 13.203 53.625 15.242 1 96.44 532 PHE A C 1
ATOM 4107 O O . PHE A 1 532 ? 13.25 54.75 15.703 1 96.44 532 PHE A O 1
ATOM 4114 N N . ALA A 1 533 ? 13.57 52.562 15.891 1 95.19 533 ALA A N 1
ATOM 4115 C CA . ALA A 1 533 ? 14.125 52.719 17.234 1 95.19 533 ALA A CA 1
ATOM 4116 C C . ALA A 1 533 ? 15.414 53.5 17.219 1 95.19 533 ALA A C 1
ATOM 4118 O O . ALA A 1 533 ? 15.586 54.438 18.031 1 95.19 533 ALA A O 1
ATOM 4119 N N . ILE A 1 534 ? 16.281 53.312 16.328 1 94.44 534 ILE A N 1
ATOM 4120 C CA . ILE A 1 534 ? 17.562 54 16.234 1 94.44 534 ILE A CA 1
ATOM 4121 C C . ILE A 1 534 ? 17.344 55.469 15.891 1 94.44 534 ILE A C 1
ATOM 4123 O O . ILE A 1 534 ? 17.906 56.344 16.531 1 94.44 534 ILE A O 1
ATOM 4127 N N . LEU A 1 535 ? 16.484 55.719 14.961 1 94.5 535 LEU A N 1
ATOM 4128 C CA . LEU A 1 535 ? 16.219 57.094 14.555 1 94.5 535 LEU A CA 1
ATOM 4129 C C . LEU A 1 535 ? 15.578 57.875 15.703 1 94.5 535 LEU A C 1
ATOM 4131 O O . LEU A 1 535 ? 15.867 59.062 15.883 1 94.5 535 LEU A O 1
ATOM 4135 N N . SER A 1 536 ? 14.656 57.188 16.438 1 93.75 536 SER A N 1
ATOM 4136 C CA . SER A 1 536 ? 14 57.844 17.562 1 93.75 536 SER A CA 1
ATOM 4137 C C . SER A 1 536 ? 14.992 58.188 18.656 1 93.75 536 SER A C 1
ATOM 4139 O O . SER A 1 536 ? 14.945 59.281 19.234 1 93.75 536 SER A O 1
ATOM 4141 N N . ILE A 1 537 ? 15.875 57.312 18.938 1 91.19 537 ILE A N 1
ATOM 4142 C CA . ILE A 1 537 ? 16.875 57.531 19.984 1 91.19 537 ILE A CA 1
ATOM 4143 C C . ILE A 1 537 ? 17.844 58.625 19.547 1 91.19 537 ILE A C 1
ATOM 4145 O O . ILE A 1 537 ? 18.125 59.531 20.328 1 91.19 537 ILE A O 1
ATOM 4149 N N . VAL A 1 538 ? 18.312 58.656 18.328 1 91 538 VAL A N 1
ATOM 4150 C CA . VAL A 1 538 ? 19.281 59.625 17.828 1 91 538 VAL A CA 1
ATOM 4151 C C . VAL A 1 538 ? 18.641 61 17.75 1 91 538 VAL A C 1
ATOM 4153 O O . VAL A 1 538 ? 19.25 62 18.109 1 91 538 VAL A O 1
ATOM 4156 N N . SER A 1 539 ? 17.422 61.031 17.266 1 89.88 539 SER A N 1
ATOM 4157 C CA . SER A 1 539 ? 16.734 62.312 17.125 1 89.88 539 SER A CA 1
ATOM 4158 C C . SER A 1 539 ? 16.5 62.969 18.484 1 89.88 539 SER A C 1
ATOM 4160 O O . SER A 1 539 ? 16.562 64.188 18.609 1 89.88 539 SER A O 1
ATOM 4162 N N . ASN A 1 540 ? 16.219 62.156 19.516 1 88.94 540 ASN A N 1
ATOM 4163 C CA . ASN A 1 540 ? 15.992 62.688 20.844 1 88.94 540 ASN A CA 1
ATOM 4164 C C . ASN A 1 540 ? 17.297 63.062 21.531 1 88.94 540 ASN A C 1
ATOM 4166 O O . ASN A 1 540 ? 17.312 63.969 22.375 1 88.94 540 ASN A O 1
ATOM 4170 N N . ARG A 1 541 ? 18.328 62.469 21.172 1 86.12 541 ARG A N 1
ATOM 4171 C CA . ARG A 1 541 ? 19.625 62.844 21.734 1 86.12 541 ARG A CA 1
ATOM 4172 C C . ARG A 1 541 ? 20.141 64.125 21.125 1 86.12 541 ARG A C 1
ATOM 4174 O O . ARG A 1 541 ? 20.844 64.938 21.781 1 86.12 541 ARG A O 1
ATOM 4181 N N . ARG A 1 542 ? 19.812 64.438 19.938 1 84.31 542 ARG A N 1
ATOM 4182 C CA . ARG A 1 542 ? 20.25 65.625 19.266 1 84.31 542 ARG A CA 1
ATOM 4183 C C . ARG A 1 542 ? 19.469 66.812 19.766 1 84.31 542 ARG A C 1
ATOM 4185 O O . ARG A 1 542 ? 20 67.938 19.781 1 84.31 542 ARG A O 1
ATOM 4192 N N . ASN A 1 543 ? 18.219 66.562 20.156 1 81.5 543 ASN A N 1
ATOM 4193 C CA . ASN A 1 543 ? 17.391 67.688 20.672 1 81.5 543 ASN A CA 1
ATOM 4194 C C . ASN A 1 543 ? 17.375 67.688 22.203 1 81.5 543 ASN A C 1
ATOM 4196 O O . ASN A 1 543 ? 16.422 67.188 22.812 1 81.5 543 ASN A O 1
ATOM 4200 N N . ARG A 1 544 ? 18.281 68.312 22.906 1 73.88 544 ARG A N 1
ATOM 4201 C CA . ARG A 1 544 ? 18.5 68.25 24.359 1 73.88 544 ARG A CA 1
ATOM 4202 C C . ARG A 1 544 ? 17.484 69.125 25.094 1 73.88 544 ARG A C 1
ATOM 4204 O O . ARG A 1 544 ? 17.328 69 26.312 1 73.88 544 ARG A O 1
ATOM 4211 N N . ASN A 1 545 ? 16.75 69.812 24.375 1 77.38 545 ASN A N 1
ATOM 4212 C CA . ASN A 1 545 ? 15.82 70.688 25.047 1 77.38 545 ASN A CA 1
ATOM 4213 C C . ASN A 1 545 ? 14.422 70.125 25.156 1 77.38 545 ASN A C 1
ATOM 4215 O O . ASN A 1 545 ? 13.484 70.75 25.594 1 77.38 545 ASN A O 1
ATOM 4219 N N . VAL A 1 546 ? 14.297 68.875 24.766 1 80.62 546 VAL A N 1
ATOM 4220 C CA . VAL A 1 546 ? 12.9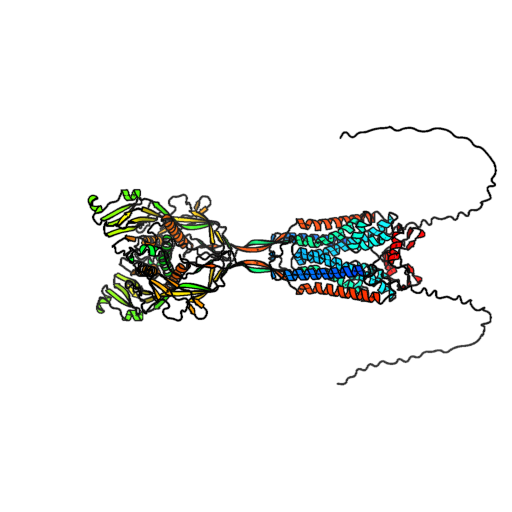92 68.25 24.859 1 80.62 546 VAL A CA 1
ATOM 4221 C C . VAL A 1 546 ? 12.992 67.25 25.984 1 80.62 546 VAL A C 1
ATOM 4223 O O . VAL A 1 546 ? 13.891 66.375 26.078 1 80.62 546 VAL A O 1
ATOM 4226 N N . PRO A 1 547 ? 12.062 67.375 26.891 1 83.44 547 PRO A N 1
ATOM 4227 C CA . PRO A 1 547 ? 11.992 66.375 27.984 1 83.44 547 PRO A CA 1
ATOM 4228 C C . PRO A 1 547 ? 11.633 65 27.5 1 83.44 547 PRO A C 1
ATOM 4230 O O . PRO A 1 547 ? 10.852 64.812 26.562 1 83.44 547 PRO A O 1
ATOM 4233 N N . LEU A 1 548 ? 12.227 64 28.094 1 87.06 548 LEU A N 1
ATOM 4234 C CA . LEU A 1 548 ? 11.898 62.625 27.781 1 87.06 548 LEU A CA 1
ATOM 4235 C C . LEU A 1 548 ? 10.695 62.156 28.609 1 87.06 548 LEU A C 1
ATOM 4237 O O . LEU A 1 548 ? 10.836 61.344 29.5 1 87.06 548 LEU A O 1
ATOM 4241 N N . TRP A 1 549 ? 9.531 62.594 28.234 1 88.19 549 TRP A N 1
ATOM 4242 C CA . TRP A 1 549 ? 8.312 62.281 28.969 1 88.19 549 TRP A CA 1
ATOM 4243 C C . TRP A 1 549 ? 7.609 61.094 28.359 1 88.19 549 TRP A C 1
ATOM 4245 O O . TRP A 1 549 ? 6.754 60.469 29 1 88.19 549 TRP A O 1
ATOM 4255 N N . LYS A 1 550 ? 8 60.656 27.234 1 89.31 550 LYS A N 1
ATOM 4256 C CA . LYS A 1 550 ? 7.453 59.469 26.578 1 89.31 550 LYS A CA 1
ATOM 4257 C C . LYS A 1 550 ? 5.93 59.531 26.547 1 89.31 550 LYS A C 1
ATOM 4259 O O . LYS A 1 550 ? 5.344 60.5 26.078 1 89.31 550 LYS A O 1
ATOM 4264 N N . SER A 1 551 ? 5.211 58.531 26.984 1 86.75 551 SER A N 1
ATOM 4265 C CA . SER A 1 551 ? 3.752 58.5 26.938 1 86.75 551 SER A CA 1
ATOM 4266 C C . SER A 1 551 ? 3.143 58.781 28.297 1 86.75 551 SER A C 1
ATOM 4268 O O . SER A 1 551 ? 2.014 58.344 28.578 1 86.75 551 SER A O 1
ATOM 4270 N N . SER A 1 552 ? 3.766 59.531 29.141 1 87.88 552 SER A N 1
ATOM 4271 C CA . SER A 1 552 ? 3.309 59.75 30.516 1 87.88 552 SER A CA 1
ATOM 4272 C C . SER A 1 552 ? 2.125 60.719 30.547 1 87.88 552 SER A C 1
ATOM 4274 O O . SER A 1 552 ? 2.191 61.812 29.984 1 87.88 552 SER A O 1
ATOM 4276 N N . ALA A 1 553 ? 1.041 60.281 31.203 1 88.88 553 ALA A N 1
ATOM 4277 C CA . ALA A 1 553 ? -0.145 61.125 31.359 1 88.88 553 ALA A CA 1
ATOM 4278 C C . ALA A 1 553 ? 0.094 62.219 32.375 1 88.88 553 ALA A C 1
ATOM 4280 O O . ALA A 1 553 ? -0.47 63.312 32.281 1 88.88 553 ALA A O 1
ATOM 4281 N N . LEU A 1 554 ? 0.973 62.031 33.312 1 88.94 554 LEU A N 1
ATOM 4282 C CA . LEU A 1 554 ? 1.291 63 34.344 1 88.94 554 LEU A CA 1
ATOM 4283 C C . LEU A 1 554 ? 2.037 64.188 33.75 1 88.94 554 LEU A C 1
ATOM 4285 O O . LEU A 1 554 ? 1.858 65.312 34.188 1 88.94 554 LEU A O 1
ATOM 4289 N N . ALA A 1 555 ? 2.852 63.906 32.812 1 87.94 555 ALA A N 1
ATOM 4290 C CA . ALA A 1 555 ? 3.574 64.938 32.125 1 87.94 555 ALA A CA 1
ATOM 4291 C C . ALA A 1 555 ? 2.615 65.875 31.359 1 87.94 555 ALA A C 1
ATOM 4293 O O . ALA A 1 555 ? 2.816 67.062 31.312 1 87.94 555 ALA A O 1
ATOM 4294 N N . VAL A 1 556 ? 1.6 65.25 30.797 1 87.81 556 VAL A N 1
ATOM 4295 C CA . VAL A 1 556 ? 0.596 66.062 30.078 1 87.81 556 VAL A CA 1
ATOM 4296 C C . VAL A 1 556 ? -0.202 66.938 31.062 1 87.81 556 VAL A C 1
ATOM 4298 O O . VAL A 1 556 ? -0.526 68.062 30.781 1 87.81 556 VAL A O 1
ATOM 4301 N N . LEU A 1 557 ? -0.482 66.312 32.188 1 86.75 557 LEU A N 1
ATOM 4302 C CA . LEU A 1 557 ? -1.224 67.062 33.219 1 86.75 557 LEU A CA 1
ATOM 4303 C C . LEU A 1 557 ? -0.402 68.188 33.781 1 86.75 557 LEU A C 1
ATOM 4305 O O . LEU A 1 557 ? -0.957 69.25 34.156 1 86.75 557 LEU A O 1
ATOM 4309 N N . ALA A 1 558 ? 0.866 68.062 33.812 1 84.69 558 ALA A N 1
ATOM 4310 C CA . ALA A 1 558 ? 1.754 69.062 34.375 1 84.69 558 ALA A CA 1
ATOM 4311 C C . ALA A 1 558 ? 1.951 70.25 33.375 1 84.69 558 ALA A C 1
ATOM 4313 O O . ALA A 1 558 ? 2.393 71.312 33.781 1 84.69 558 ALA A O 1
ATOM 4314 N N . CYS A 1 559 ? 1.543 70 32.188 1 84.62 559 CYS A N 1
ATOM 4315 C CA . CYS A 1 559 ? 1.65 71 31.172 1 84.62 559 CYS A CA 1
ATOM 4316 C C . CYS A 1 559 ? 0.479 72 31.281 1 84.62 559 CYS A C 1
ATOM 4318 O O . CYS A 1 559 ? -0.646 71.562 31.578 1 84.62 559 CYS A O 1
ATOM 4320 N N . GLN A 1 560 ? 0.78 73.312 31.266 1 80.62 560 GLN A N 1
ATOM 4321 C CA . GLN A 1 560 ? -0.27 74.312 31.312 1 80.62 560 GLN A CA 1
ATOM 4322 C C . GLN A 1 560 ? -0.419 75 29.953 1 80.62 560 GLN A C 1
ATOM 4324 O O . GLN A 1 560 ? 0.574 75.438 29.344 1 80.62 560 GLN A O 1
ATOM 4329 N N . HIS A 1 561 ? -1.651 74.938 29.469 1 78.25 561 HIS A N 1
ATOM 4330 C CA . HIS A 1 561 ? -1.938 75.562 28.203 1 78.25 561 HIS A CA 1
ATOM 4331 C C . HIS A 1 561 ? -2.279 77.062 28.422 1 78.25 561 HIS A C 1
ATOM 4333 O O . HIS A 1 561 ? -3.258 77.375 29.094 1 78.25 561 HIS A O 1
ATOM 4339 N N . ASN A 1 562 ? -1.336 77.812 27.953 1 78.25 562 ASN A N 1
ATOM 4340 C CA . ASN A 1 562 ? -1.615 79.25 27.953 1 78.25 562 ASN A CA 1
ATOM 4341 C C . ASN A 1 562 ? -2.221 79.688 26.641 1 78.25 562 ASN A C 1
ATOM 4343 O O . ASN A 1 562 ? -1.51 79.875 25.641 1 78.25 562 ASN A O 1
ATOM 4347 N N . GLU A 1 563 ? -3.477 79.938 26.625 1 75.75 563 GLU A N 1
ATOM 4348 C CA . GLU A 1 563 ? -4.211 80.312 25.406 1 75.75 563 GLU A CA 1
ATOM 4349 C C . GLU A 1 563 ? -3.736 81.625 24.828 1 75.75 563 GLU A C 1
ATOM 4351 O O . GLU A 1 563 ? -3.643 81.75 23.609 1 75.75 563 GLU A O 1
ATOM 4356 N N . GLN A 1 564 ? -3.373 82.5 25.625 1 73.62 564 GLN A N 1
ATOM 4357 C CA . GLN A 1 564 ? -3.004 83.875 25.172 1 73.62 564 GLN A CA 1
ATOM 4358 C C . GLN A 1 564 ? -1.635 83.875 24.5 1 73.62 564 GLN A C 1
ATOM 4360 O O . GLN A 1 564 ? -1.433 84.5 23.484 1 73.62 564 GLN A O 1
ATOM 4365 N N . LEU A 1 565 ? -0.826 83 25.031 1 74.62 565 LEU A N 1
ATOM 4366 C CA . LEU A 1 565 ? 0.538 83 24.5 1 74.62 565 LEU A CA 1
ATOM 4367 C C . LEU A 1 565 ? 0.753 81.875 23.516 1 74.62 565 LEU A C 1
ATOM 4369 O O . LEU A 1 565 ? 1.813 81.812 22.891 1 74.62 565 LEU A O 1
ATOM 4373 N N . GLU A 1 566 ? -0.283 81.062 23.266 1 78.69 566 GLU A N 1
ATOM 4374 C CA . GLU A 1 566 ? -0.185 79.938 22.359 1 78.69 566 GLU A CA 1
ATOM 4375 C C . GLU A 1 566 ? 1.004 79.062 22.719 1 78.69 566 GLU A C 1
ATOM 4377 O O . GLU A 1 566 ? 1.771 78.625 21.844 1 78.69 566 GLU A O 1
ATOM 4382 N N . LEU A 1 567 ? 1.259 78.938 24 1 82.25 567 LEU A N 1
ATOM 4383 C CA . LEU A 1 567 ? 2.393 78.188 24.5 1 82.25 567 LEU A CA 1
ATOM 4384 C C . LEU A 1 567 ? 1.929 77.062 25.438 1 82.25 567 LEU A C 1
ATOM 4386 O O . LEU A 1 567 ? 0.973 77.25 26.203 1 82.25 567 LEU A O 1
ATOM 4390 N N . LEU A 1 568 ? 2.555 75.938 25.203 1 81 568 LEU A N 1
ATOM 4391 C CA . LEU A 1 568 ? 2.445 74.875 26.203 1 81 568 LEU A CA 1
ATOM 4392 C C . LEU A 1 568 ? 3.588 74.938 27.219 1 81 568 LEU A C 1
ATOM 4394 O O . LEU A 1 568 ? 4.723 74.562 26.906 1 81 568 LEU A O 1
ATOM 4398 N N . GLN A 1 569 ? 3.279 75.5 28.344 1 79.31 569 GLN A N 1
ATOM 4399 C CA . GLN A 1 569 ? 4.32 75.75 29.344 1 79.31 569 GLN A CA 1
ATOM 4400 C C . GLN A 1 569 ? 4.613 74.5 30.141 1 79.31 569 GLN A C 1
ATOM 4402 O O . GLN A 1 569 ? 3.689 73.812 30.625 1 79.31 569 GLN A O 1
ATOM 4407 N N . THR A 1 570 ? 5.828 74.062 30.078 1 73.62 570 THR A N 1
ATOM 4408 C CA . THR A 1 570 ? 6.258 72.875 30.797 1 73.62 570 THR A CA 1
ATOM 4409 C C . THR A 1 570 ? 6.82 73.25 32.156 1 73.62 570 THR A C 1
ATOM 4411 O O . THR A 1 570 ? 7.23 74.375 32.406 1 73.62 570 THR A O 1
ATOM 4414 N N . THR A 1 571 ? 6.496 72.375 33.031 1 67.12 571 THR A N 1
ATOM 4415 C CA . THR A 1 571 ? 7.195 72.5 34.312 1 67.12 571 THR A CA 1
ATOM 4416 C C . THR A 1 571 ? 8.664 72.125 34.156 1 67.12 571 THR A C 1
ATOM 4418 O O . THR A 1 571 ? 8.992 71.25 33.375 1 67.12 571 THR A O 1
ATOM 4421 N N . ASP A 1 572 ? 9.586 72.812 34.562 1 66.06 572 ASP A N 1
ATOM 4422 C CA . ASP A 1 572 ? 11.016 72.5 34.5 1 66.06 572 ASP A CA 1
ATOM 4423 C C . ASP A 1 572 ? 11.336 71.188 35.219 1 66.06 572 ASP A C 1
ATOM 4425 O O . ASP A 1 572 ? 12.5 70.875 35.469 1 66.06 572 ASP A O 1
ATOM 4429 N N . LYS A 1 573 ? 10.344 70.375 35.438 1 72.5 573 LYS A N 1
ATOM 4430 C CA . LYS A 1 573 ? 10.586 69.188 36.219 1 72.5 573 LYS A CA 1
ATOM 4431 C C . LYS A 1 573 ? 10.75 67.938 35.312 1 72.5 573 LYS A C 1
ATOM 4433 O O . LYS A 1 573 ? 10.117 67.875 34.281 1 72.5 573 LYS A O 1
ATOM 4438 N N . GLY A 1 574 ? 11.734 67.125 35.656 1 76 574 GLY A N 1
ATOM 4439 C CA . GLY A 1 574 ? 11.93 65.875 34.969 1 76 574 GLY A CA 1
ATOM 4440 C C . GLY A 1 574 ? 10.852 64.875 35.312 1 76 574 GLY A C 1
ATOM 4441 O O . GLY A 1 574 ? 10.055 65.062 36.219 1 76 574 GLY A O 1
ATOM 4442 N N . ILE A 1 575 ? 10.758 63.781 34.531 1 80.75 575 ILE A N 1
ATOM 4443 C CA . ILE A 1 575 ? 9.719 62.781 34.688 1 80.75 575 ILE A CA 1
ATOM 4444 C C . ILE A 1 575 ? 9.797 62.156 36.062 1 80.75 575 ILE A C 1
ATOM 4446 O O . ILE A 1 575 ? 8.766 61.844 36.688 1 80.75 575 ILE A O 1
ATOM 4450 N N . ASN A 1 576 ? 10.961 61.938 36.625 1 81.19 576 ASN A N 1
ATOM 4451 C CA . ASN A 1 576 ? 11.109 61.344 37.938 1 81.19 576 ASN A CA 1
ATOM 4452 C C . ASN A 1 576 ? 10.555 62.25 39.031 1 81.19 576 ASN A C 1
ATOM 4454 O O . ASN A 1 576 ? 9.93 61.75 40 1 81.19 576 ASN A O 1
ATOM 4458 N N . GLU A 1 577 ? 10.758 63.438 38.875 1 82.44 577 GLU A N 1
ATOM 4459 C CA . GLU A 1 577 ? 10.242 64.375 39.844 1 82.44 577 GLU A CA 1
ATOM 4460 C C . GLU A 1 577 ? 8.719 64.5 39.781 1 82.44 577 GLU A C 1
ATOM 4462 O O . GLU A 1 577 ? 8.055 64.562 40.812 1 82.44 577 GLU A O 1
ATOM 4467 N N . ILE A 1 578 ? 8.281 64.438 38.562 1 83.62 578 ILE A N 1
ATOM 4468 C CA . ILE A 1 578 ? 6.832 64.5 38.375 1 83.62 578 ILE A CA 1
ATOM 4469 C C . ILE A 1 578 ? 6.176 63.281 39 1 83.62 578 ILE A C 1
ATOM 4471 O O . ILE A 1 578 ? 5.145 63.375 39.656 1 83.62 578 ILE A O 1
ATOM 4475 N N . GLN A 1 579 ? 6.789 62.188 38.812 1 84.75 579 GLN A N 1
ATOM 4476 C CA . GLN A 1 579 ? 6.238 60.938 39.344 1 84.75 579 GLN A CA 1
ATOM 4477 C C . GLN A 1 579 ? 6.309 60.906 40.875 1 84.75 579 GLN A C 1
ATOM 4479 O O . GLN A 1 579 ? 5.379 60.438 41.531 1 84.75 579 GLN A O 1
ATOM 4484 N N . ASP A 1 580 ? 7.375 61.344 41.406 1 85.5 580 ASP A N 1
ATOM 4485 C CA . ASP A 1 580 ? 7.527 61.375 42.844 1 85.5 580 ASP A CA 1
ATOM 4486 C C . ASP A 1 580 ? 6.5 62.312 43.5 1 85.5 580 ASP A C 1
ATOM 4488 O O . ASP A 1 580 ? 5.949 62 44.562 1 85.5 580 ASP A O 1
ATOM 4492 N N . GLU A 1 581 ? 6.305 63.406 42.875 1 85.88 581 GLU A N 1
ATOM 4493 C CA . GLU A 1 581 ? 5.297 64.312 43.375 1 85.88 581 GLU A CA 1
ATOM 4494 C C . GLU A 1 581 ? 3.896 63.75 43.281 1 85.88 581 GLU A C 1
ATOM 4496 O O . GLU A 1 581 ? 3.07 63.938 44.188 1 85.88 581 GLU A O 1
ATOM 4501 N N . ALA A 1 582 ? 3.686 63.031 42.188 1 87.75 582 ALA A N 1
ATOM 4502 C CA . ALA A 1 582 ? 2.365 62.469 41.969 1 87.75 582 ALA A CA 1
ATOM 4503 C C . ALA A 1 582 ? 2.064 61.344 42.969 1 87.75 582 ALA A C 1
ATOM 4505 O O . ALA A 1 582 ? 0.9 61.062 43.25 1 87.75 582 ALA A O 1
ATOM 4506 N N . GLU A 1 583 ? 3.082 60.719 43.5 1 88.25 583 GLU A N 1
ATOM 4507 C CA . GLU A 1 583 ? 2.893 59.688 44.5 1 88.25 583 GLU A CA 1
ATOM 4508 C C . GLU A 1 583 ? 2.537 60.281 45.844 1 88.25 583 GLU A C 1
ATOM 4510 O O . GLU A 1 583 ? 1.909 59.594 46.688 1 88.25 583 GLU A O 1
ATOM 4515 N N . ARG A 1 584 ? 2.811 61.562 46 1 85.06 584 ARG A N 1
ATOM 4516 C CA . ARG A 1 584 ? 2.586 62.188 47.281 1 85.06 584 ARG A CA 1
ATOM 4517 C C . ARG A 1 584 ? 1.25 62.906 47.312 1 85.06 584 ARG A C 1
ATOM 4519 O O . ARG A 1 584 ? 0.616 63.031 48.375 1 85.06 584 ARG A O 1
ATOM 4526 N N . PHE A 1 585 ? 0.799 63.344 46.156 1 86.25 585 PHE A N 1
ATOM 4527 C CA . PHE A 1 585 ? -0.403 64.188 46.125 1 86.25 585 PHE A CA 1
ATOM 4528 C C . PHE A 1 585 ? -1.646 63.281 45.938 1 86.25 585 PHE A C 1
ATOM 4530 O O . PHE A 1 585 ? -1.64 62.344 45.156 1 86.25 585 PHE A O 1
ATOM 4537 N N . LYS A 1 586 ? -2.672 63.594 46.75 1 87.69 586 LYS A N 1
ATOM 4538 C CA . LYS A 1 586 ? -3.984 63 46.562 1 87.69 586 LYS A CA 1
ATOM 4539 C C . LYS A 1 586 ? -4.988 63.969 46 1 87.69 586 LYS A C 1
ATOM 4541 O O . LYS A 1 586 ? -4.98 65.125 46.344 1 87.69 586 LYS A O 1
ATOM 4546 N N . VAL A 1 587 ? -5.66 63.469 45 1 87.25 587 VAL A N 1
ATOM 4547 C CA . VAL A 1 587 ? -6.574 64.375 44.312 1 87.25 587 VAL A CA 1
ATOM 4548 C C . VAL A 1 587 ? -7.93 63.719 44.125 1 87.25 587 VAL A C 1
ATOM 4550 O O . VAL A 1 587 ? -8.023 62.469 44.094 1 87.25 587 VAL A O 1
ATOM 4553 N N . GLN A 1 588 ? -8.953 64.438 44.125 1 86.56 588 GLN A N 1
ATOM 4554 C CA . GLN A 1 588 ? -10.297 64 43.781 1 86.56 588 GLN A CA 1
ATOM 4555 C C . GLN A 1 588 ? -10.867 64.875 42.656 1 86.56 588 GLN A C 1
ATOM 4557 O O . GLN A 1 588 ? -10.625 66.062 42.562 1 86.56 588 GLN A O 1
ATOM 4562 N N . LEU A 1 589 ? -11.586 64.25 41.781 1 83.25 589 LEU A N 1
ATOM 4563 C CA . LEU A 1 589 ? -12.148 64.938 40.594 1 83.25 589 LEU A CA 1
ATOM 4564 C C . LEU A 1 589 ? -13.367 65.75 41 1 83.25 589 LEU A C 1
ATOM 4566 O O . LEU A 1 589 ? -14.234 65.312 41.75 1 83.25 589 LEU A O 1
ATOM 4570 N N . GLN A 1 590 ? -13.281 67 40.719 1 80.62 590 GLN A N 1
ATOM 4571 C CA . GLN A 1 590 ? -14.43 67.875 40.969 1 80.62 590 GLN A CA 1
ATOM 4572 C C . GLN A 1 590 ? -15.047 68.438 39.688 1 80.62 590 GLN A C 1
ATOM 4574 O O . GLN A 1 590 ? -14.336 68.938 38.812 1 80.62 590 GLN A O 1
ATOM 4579 N N . MET B 1 1 ? -21.016 18.812 73.438 1 16.42 1 MET B N 1
ATOM 4580 C CA . MET B 1 1 ? -20.391 19.156 74.75 1 16.42 1 MET B CA 1
ATOM 4581 C C . MET B 1 1 ? -20.016 20.625 74.75 1 16.42 1 MET B C 1
ATOM 4583 O O . MET B 1 1 ? -19.938 21.297 73.75 1 16.42 1 MET B O 1
ATOM 4587 N N . SER B 1 2 ? -19.25 21.203 75.812 1 18.16 2 SER B N 1
ATOM 4588 C CA . SER B 1 2 ? -19.266 22.094 76.938 1 18.16 2 SER B CA 1
ATOM 4589 C C . SER B 1 2 ? -18.578 23.422 76.625 1 18.16 2 SER B C 1
ATOM 4591 O O . SER B 1 2 ? -19.078 24.484 77 1 18.16 2 SER B O 1
ATOM 4593 N N . HIS B 1 3 ? -17.375 23.391 76.125 1 17.17 3 HIS B N 1
ATOM 4594 C CA . HIS B 1 3 ? -16.344 24.016 76.938 1 17.17 3 HIS B CA 1
ATOM 4595 C C . HIS B 1 3 ? -16.375 25.531 76.812 1 17.17 3 HIS B C 1
ATOM 4597 O O . HIS B 1 3 ? -16.922 26.062 75.812 1 17.17 3 HIS B O 1
ATOM 4603 N N . ALA B 1 4 ? -15.375 26.219 77.125 1 17.7 4 ALA B N 1
ATOM 4604 C CA . ALA B 1 4 ? -14.875 27.141 78.125 1 17.7 4 ALA B CA 1
ATOM 4605 C C . ALA B 1 4 ? -14.602 28.516 77.562 1 17.7 4 ALA B C 1
ATOM 4607 O O . ALA B 1 4 ? -14.18 29.438 78.25 1 17.7 4 ALA B O 1
ATOM 4608 N N . ILE B 1 5 ? -15.133 28.844 76.312 1 17.38 5 ILE B N 1
ATOM 4609 C CA . ILE B 1 5 ? -14.156 29.781 75.75 1 17.38 5 ILE B CA 1
ATOM 4610 C C . ILE B 1 5 ? -14.25 31.125 76.438 1 17.38 5 ILE B C 1
ATOM 4612 O O . ILE B 1 5 ? -15.297 31.766 76.438 1 17.38 5 ILE B O 1
ATOM 4616 N N . LYS B 1 6 ? -13.375 31.578 77.312 1 18.31 6 LYS B N 1
ATOM 4617 C CA . LYS B 1 6 ? -13.102 32.406 78.5 1 18.31 6 LYS B CA 1
ATOM 4618 C C . LYS B 1 6 ? -12.922 33.875 78.062 1 18.31 6 LYS B C 1
ATOM 4620 O O . LYS B 1 6 ? -12.633 34.719 78.938 1 18.31 6 LYS B O 1
ATOM 4625 N N . THR B 1 7 ? -13.492 34.438 77.062 1 15.73 7 THR B N 1
ATOM 4626 C CA . THR B 1 7 ? -12.664 35.562 76.625 1 15.73 7 THR B CA 1
ATOM 4627 C C . THR B 1 7 ? -12.82 36.75 77.625 1 15.73 7 THR B C 1
ATOM 4629 O O . THR B 1 7 ? -13.938 37.188 77.875 1 15.73 7 THR B O 1
ATOM 4632 N N . LYS B 1 8 ? -11.891 37 78.562 1 18.39 8 LYS B N 1
ATOM 4633 C CA . LYS B 1 8 ? -11.656 37.75 79.812 1 18.39 8 LYS B CA 1
ATOM 4634 C C . LYS B 1 8 ? -11.609 39.25 79.562 1 18.39 8 LYS B C 1
ATOM 4636 O O . LYS B 1 8 ? -11.219 40.031 80.438 1 18.39 8 LYS B O 1
ATOM 4641 N N . GLY B 1 9 ? -12.281 39.969 78.625 1 15.79 9 GLY B N 1
ATOM 4642 C CA . GLY B 1 9 ? -11.719 41.25 78.25 1 15.79 9 GLY B CA 1
ATOM 4643 C C . GLY B 1 9 ? -11.875 42.312 79.375 1 15.79 9 GLY B C 1
ATOM 4644 O O . GLY B 1 9 ? -12.984 42.562 79.812 1 15.79 9 GLY B O 1
ATOM 4645 N N . ARG B 1 10 ? -10.875 42.438 80.188 1 17.27 10 ARG B N 1
ATOM 4646 C CA . ARG B 1 10 ? -10.703 43.219 81.438 1 17.27 10 ARG B CA 1
ATOM 4647 C C . ARG B 1 10 ? -10.844 44.719 81.125 1 17.27 10 ARG B C 1
ATOM 4649 O O . ARG B 1 10 ? -10.203 45.25 80.25 1 17.27 10 ARG B O 1
ATOM 4656 N N . ILE B 1 11 ? -11.836 45.438 81.562 1 18.31 11 ILE B N 1
ATOM 4657 C CA . ILE B 1 11 ? -12.422 46.781 81.562 1 18.31 11 ILE B CA 1
ATOM 4658 C C . ILE B 1 11 ? -11.547 47.75 82.312 1 18.31 11 ILE B C 1
ATOM 4660 O O . ILE B 1 11 ? -11.438 47.656 83.562 1 18.31 11 ILE B O 1
ATOM 4664 N N . VAL B 1 12 ? -10.312 48.031 81.812 1 16.12 12 VAL B N 1
ATOM 4665 C CA . VAL B 1 12 ? -9.328 48.781 82.562 1 16.12 12 VAL B CA 1
ATOM 4666 C C . VAL B 1 12 ? -9.922 50.125 82.938 1 16.12 12 VAL B C 1
ATOM 4668 O O . VAL B 1 12 ? -10.766 50.688 82.25 1 16.12 12 VAL B O 1
ATOM 4671 N N . THR B 1 13 ? -9.391 50.656 84.062 1 16.25 13 THR B N 1
ATOM 4672 C CA . THR B 1 13 ? -9.68 51.438 85.25 1 16.25 13 THR B CA 1
ATOM 4673 C C . THR B 1 13 ? -9.469 52.938 85 1 16.25 13 THR B C 1
ATOM 4675 O O . THR B 1 13 ? -10.258 53.75 85.438 1 16.25 13 THR B O 1
ATOM 4678 N N . ALA B 1 14 ? -8.375 53.438 84.25 1 17.2 14 ALA B N 1
ATOM 4679 C CA . ALA B 1 14 ? -7.559 54.281 85.125 1 17.2 14 ALA B CA 1
ATOM 4680 C C . ALA B 1 14 ? -8.211 55.625 85.375 1 17.2 14 ALA B C 1
ATOM 4682 O O . ALA B 1 14 ? -9.078 56.062 84.625 1 17.2 14 ALA B O 1
ATOM 4683 N N . THR B 1 15 ? -7.312 56.469 86 1 16.47 15 THR B N 1
ATOM 4684 C CA . THR B 1 15 ? -7.27 57.281 87.188 1 16.47 15 THR B CA 1
ATOM 4685 C C . THR B 1 15 ? -7.543 58.75 86.875 1 16.47 15 THR B C 1
ATOM 4687 O O . THR B 1 15 ? -8.273 59.438 87.562 1 16.47 15 THR B O 1
ATOM 4690 N N . THR B 1 16 ? -6.793 59.5 85.938 1 15.99 16 THR B N 1
ATOM 4691 C CA . THR B 1 16 ? -6.008 60.531 86.625 1 15.99 16 THR B CA 1
ATOM 4692 C C . THR B 1 16 ? -6.859 61.781 86.875 1 15.99 16 THR B C 1
ATOM 4694 O O . THR B 1 16 ? -7.898 61.969 86.25 1 15.99 16 THR B O 1
ATOM 4697 N N . SER B 1 17 ? -6.004 62.875 87.125 1 15.96 17 SER B N 1
ATOM 4698 C CA . SER B 1 17 ? -5.797 63.938 88.125 1 15.96 17 SER B CA 1
ATOM 4699 C C . SER B 1 17 ? -6.676 65.125 87.812 1 15.96 17 SER B C 1
ATOM 4701 O O . SER B 1 17 ? -7.246 65.25 86.75 1 15.96 17 SER B O 1
ATOM 4703 N N . MET B 1 18 ? -5.984 66.375 87.812 1 16.86 18 MET B N 1
ATOM 4704 C CA . MET B 1 18 ? -5.973 67.562 88.75 1 16.86 18 MET B CA 1
ATOM 4705 C C . MET B 1 18 ? -6.859 68.688 88.188 1 16.86 18 MET B C 1
ATOM 4707 O O . MET B 1 18 ? -6.879 68.938 87 1 16.86 18 MET B O 1
ATOM 4711 N N . ALA B 1 19 ? -7.504 69.312 89.125 1 17.02 19 ALA B N 1
ATOM 4712 C CA . ALA B 1 19 ? -8.695 70.188 89.125 1 17.02 19 ALA B CA 1
ATOM 4713 C C . ALA B 1 19 ? -8.352 71.625 88.812 1 17.02 19 ALA B C 1
ATOM 4715 O O . ALA B 1 19 ? -9.242 72.438 88.562 1 17.02 19 ALA B O 1
ATOM 4716 N N . LYS B 1 20 ? -7.039 72.062 89.062 1 16.17 20 LYS B N 1
ATOM 4717 C CA . LYS B 1 20 ? -7.188 73.25 89.812 1 16.17 20 LYS B CA 1
ATOM 4718 C C . LYS B 1 20 ? -8.039 74.312 89.062 1 16.17 20 LYS B C 1
ATOM 4720 O O . LYS B 1 20 ? -8.281 74.125 87.875 1 16.17 20 LYS B O 1
ATOM 4725 N N . ALA B 1 21 ? -7.414 75.625 88.75 1 17.64 21 ALA B N 1
ATOM 4726 C CA . ALA B 1 21 ? -7.598 76.875 89.5 1 17.64 21 ALA B CA 1
ATOM 4727 C C . ALA B 1 21 ? -8.57 77.75 88.688 1 17.64 21 ALA B C 1
ATOM 4729 O O . ALA B 1 21 ? -8.852 77.562 87.562 1 17.64 21 ALA B O 1
ATOM 4730 N N . ASP B 1 22 ? -8.352 79.188 88.938 1 17.36 22 ASP B N 1
ATOM 4731 C CA . ASP B 1 22 ? -9.039 80.375 89.438 1 17.36 22 ASP B CA 1
ATOM 4732 C C . ASP B 1 22 ? -9.781 81.125 88.375 1 17.36 22 ASP B C 1
ATOM 4734 O O . ASP B 1 22 ? -9.586 80.875 87.188 1 17.36 22 ASP B O 1
ATOM 4738 N N . ASN B 1 23 ? -9.594 82.562 88.438 1 17.41 23 ASN B N 1
ATOM 4739 C CA . ASN B 1 23 ? -10.461 83.688 88.688 1 17.41 23 ASN B CA 1
ATOM 4740 C C . ASN B 1 23 ? -10.977 84.25 87.375 1 17.41 23 ASN B C 1
ATOM 4742 O O . ASN B 1 23 ? -12.164 84.188 87.062 1 17.41 23 ASN B O 1
ATOM 4746 N N . SER B 1 24 ? -10.523 85.625 87.062 1 19.06 24 SER B N 1
ATOM 4747 C CA . SER B 1 24 ? -11.25 86.875 87.25 1 19.06 24 SER B CA 1
ATOM 4748 C C . SER B 1 24 ? -11.891 87.312 85.938 1 19.06 24 SER B C 1
ATOM 4750 O O . SER B 1 24 ? -13.094 87.625 85.875 1 19.06 24 SER B O 1
ATOM 4752 N N . SER B 1 25 ? -11.117 88.188 85.188 1 21.25 25 SER B N 1
ATOM 4753 C CA . SER B 1 25 ? -11.406 89.562 84.812 1 21.25 25 SER B CA 1
ATOM 4754 C C . SER B 1 25 ? -12.148 89.625 83.5 1 21.25 25 SER B C 1
ATOM 4756 O O . SER B 1 25 ? -11.805 88.938 82.562 1 21.25 25 SER B O 1
ATOM 4758 N N . THR B 1 26 ? -13.352 90.062 83.688 1 22.5 26 THR B N 1
ATOM 4759 C CA . THR B 1 26 ? -14.406 90.188 82.688 1 22.5 26 THR B CA 1
ATOM 4760 C C . THR B 1 26 ? -14.031 91.188 81.562 1 22.5 26 THR B C 1
ATOM 4762 O O . THR B 1 26 ? -14.312 92.375 81.688 1 22.5 26 THR B O 1
ATOM 4765 N N . ALA B 1 27 ? -12.867 91.188 81.125 1 20.55 27 ALA B N 1
ATOM 4766 C CA . ALA B 1 27 ? -12.5 92.312 80.312 1 20.55 27 ALA B CA 1
ATOM 4767 C C . ALA B 1 27 ? -13.492 92.5 79.188 1 20.55 27 ALA B C 1
ATOM 4769 O O . ALA B 1 27 ? -13.453 93.562 78.5 1 20.55 27 ALA B O 1
ATOM 4770 N N . ARG B 1 28 ? -14.086 91.562 78.688 1 23.08 28 ARG B N 1
ATOM 4771 C CA . ARG B 1 28 ? -14.031 91.688 77.25 1 23.08 28 ARG B CA 1
ATOM 4772 C C . ARG B 1 28 ? -14.883 92.875 76.812 1 23.08 28 ARG B C 1
ATOM 4774 O O . ARG B 1 28 ? -16.109 92.812 76.938 1 23.08 28 ARG B O 1
ATOM 4781 N N . SER B 1 29 ? -14.438 94 77 1 22.33 29 SER B N 1
ATOM 4782 C CA . SER B 1 29 ? -15.234 95.125 76.625 1 22.33 29 SER B CA 1
ATOM 4783 C C . SER B 1 29 ? -15.914 94.938 75.312 1 22.33 29 SER B C 1
ATOM 4785 O O . SER B 1 29 ? -15.578 94.062 74.562 1 22.33 29 SER B O 1
ATOM 4787 N N . TYR B 1 30 ? -16.094 96.062 74.688 1 22.78 30 TYR B N 1
ATOM 4788 C CA . TYR B 1 30 ? -17.156 96.75 73.938 1 22.78 30 TYR B CA 1
ATOM 4789 C C . TYR B 1 30 ? -17.266 96.188 72.5 1 22.78 30 TYR B C 1
ATOM 4791 O O . TYR B 1 30 ? -18.359 95.875 72.062 1 22.78 30 TYR B O 1
ATOM 4799 N N . ASP B 1 31 ? -16.188 96.625 71.688 1 24.61 31 ASP B N 1
ATOM 4800 C CA . ASP B 1 31 ? -16.625 97.5 70.625 1 24.61 31 ASP B CA 1
ATOM 4801 C C . ASP B 1 31 ? -17.156 96.75 69.438 1 24.61 31 ASP B C 1
ATOM 4803 O O . ASP B 1 31 ? -17.984 97.25 68.688 1 24.61 31 ASP B O 1
ATOM 4807 N N . SER B 1 32 ? -16.609 95.438 69.188 1 26.42 32 SER B N 1
ATOM 4808 C CA . SER B 1 32 ? -16.219 95.438 67.75 1 26.42 32 SER B CA 1
ATOM 4809 C C . SER B 1 32 ? -17.438 95.312 66.875 1 26.42 32 SER B C 1
ATOM 4811 O O . SER B 1 32 ? -18.422 94.625 67.188 1 26.42 32 SER B O 1
ATOM 4813 N N . ILE B 1 33 ? -17.719 96.375 66.062 1 32.41 33 ILE B N 1
ATOM 4814 C CA . ILE B 1 33 ? -18.766 96.5 65 1 32.41 33 ILE B CA 1
ATOM 4815 C C . ILE B 1 33 ? -18.875 95.188 64.25 1 32.41 33 ILE B C 1
ATOM 4817 O O . ILE B 1 33 ? -17.875 94.625 63.844 1 32.41 33 ILE B O 1
ATOM 4821 N N . PRO B 1 34 ? -20.047 94.562 64.25 1 29.08 34 PRO B N 1
ATOM 4822 C CA . PRO B 1 34 ? -20.234 93.25 63.688 1 29.08 34 PRO B CA 1
ATOM 4823 C C . PRO B 1 34 ? -19.688 93.125 62.25 1 29.08 34 PRO B C 1
ATOM 4825 O O . PRO B 1 34 ? -19.625 94.125 61.531 1 29.08 34 PRO B O 1
ATOM 4828 N N . ALA B 1 35 ? -18.781 92.125 61.875 1 32.47 35 ALA B N 1
ATOM 4829 C CA . ALA B 1 35 ? -18.156 91.688 60.656 1 32.47 35 ALA B CA 1
ATOM 4830 C C . ALA B 1 35 ? -19.172 91.562 59.531 1 32.47 35 ALA B C 1
ATOM 4832 O O . ALA B 1 35 ? -20.281 91.062 59.719 1 32.47 35 ALA B O 1
ATOM 4833 N N . VAL B 1 36 ? -19.078 92.5 58.594 1 32.84 36 VAL B N 1
ATOM 4834 C CA . VAL B 1 36 ? -19.812 92.438 57.344 1 32.84 36 VAL B CA 1
ATOM 4835 C C . VAL B 1 36 ? -19.844 91 56.812 1 32.84 36 VAL B C 1
ATOM 4837 O O . VAL B 1 36 ? -18.797 90.375 56.625 1 32.84 36 VAL B O 1
ATOM 4840 N N . GLU B 1 37 ? -20.828 90.25 57.25 1 29.47 37 GLU B N 1
ATOM 4841 C CA . GLU B 1 37 ? -21.062 88.938 56.719 1 29.47 37 GLU B CA 1
ATOM 4842 C C . GLU B 1 37 ? -20.875 88.875 55.188 1 29.47 37 GLU B C 1
ATOM 4844 O O . GLU B 1 37 ? -21.641 89.5 54.469 1 29.47 37 GLU B O 1
ATOM 4849 N N . ILE B 1 38 ? -19.625 89 54.75 1 31.02 38 ILE B N 1
ATOM 4850 C CA . ILE B 1 38 ? -19.453 88.688 53.344 1 31.02 38 ILE B CA 1
ATOM 4851 C C . ILE B 1 38 ? -20.25 87.438 52.969 1 31.02 38 ILE B C 1
ATOM 4853 O O . ILE B 1 38 ? -20.031 86.375 53.562 1 31.02 38 ILE B O 1
ATOM 4857 N N . SER B 1 39 ? -21.5 87.625 52.625 1 29.81 39 SER B N 1
ATOM 4858 C CA . SER B 1 39 ? -22.328 86.562 52.062 1 29.81 39 SER B CA 1
ATOM 4859 C C . SER B 1 39 ? -21.5 85.688 51.125 1 29.81 39 SER B C 1
ATOM 4861 O O . SER B 1 39 ? -20.922 86.125 50.156 1 29.81 39 SER B O 1
ATOM 4863 N N . SER B 1 40 ? -20.641 84.875 51.719 1 31.02 40 SER B N 1
ATOM 4864 C CA . SER B 1 40 ? -20.078 83.812 50.906 1 31.02 40 SER B CA 1
ATOM 4865 C C . SER B 1 40 ? -21.156 83.125 50.094 1 31.02 40 SER B C 1
ATOM 4867 O O . SER B 1 40 ? -21.906 82.312 50.625 1 31.02 40 SER B O 1
ATOM 4869 N N . GLU B 1 41 ? -21.969 83.875 49.312 1 32.25 41 GLU B N 1
ATOM 4870 C CA . GLU B 1 41 ? -22.75 83 48.438 1 32.25 41 GLU B CA 1
ATOM 4871 C C . GLU B 1 41 ? -21.922 81.812 47.969 1 32.25 41 GLU B C 1
ATOM 4873 O O . GLU B 1 41 ? -20.812 82 47.469 1 32.25 41 GLU B O 1
ATOM 4878 N N . PRO B 1 42 ? -22.031 80.812 48.781 1 34.91 42 PRO B N 1
ATOM 4879 C CA . PRO B 1 42 ? -21.422 79.625 48.156 1 34.91 42 PRO B CA 1
ATOM 4880 C C . PRO B 1 42 ? -21.656 79.562 46.656 1 34.91 42 PRO B C 1
ATOM 4882 O O . PRO B 1 42 ? -22.797 79.688 46.188 1 34.91 42 PRO B O 1
ATOM 4885 N N . ASN B 1 43 ? -20.984 80.375 45.844 1 32.53 43 ASN B N 1
ATOM 4886 C CA . ASN B 1 43 ? -21 79.938 44.438 1 32.53 43 ASN B CA 1
ATOM 4887 C C . ASN B 1 43 ? -21.188 78.438 44.312 1 32.53 43 ASN B C 1
ATOM 4889 O O . ASN B 1 43 ? -20.266 77.688 44.562 1 32.53 43 ASN B O 1
ATOM 4893 N N . ASN B 1 44 ? -22.297 78 44.938 1 33.88 44 ASN B N 1
ATOM 4894 C CA . ASN B 1 44 ? -22.672 76.625 44.469 1 33.88 44 ASN B CA 1
ATOM 4895 C C . ASN B 1 44 ? -22.344 76.438 43 1 33.88 44 ASN B C 1
ATOM 4897 O O . ASN B 1 44 ? -23.109 76.812 42.125 1 33.88 44 ASN B O 1
ATOM 4901 N N . SER B 1 45 ? -21.234 76.75 42.531 1 38.03 45 SER B N 1
ATOM 4902 C CA . SER B 1 45 ? -20.891 76.188 41.219 1 38.03 45 SER B CA 1
ATOM 4903 C C . SER B 1 45 ? -21.531 74.875 41 1 38.03 45 SER B C 1
ATOM 4905 O O . SER B 1 45 ? -21.172 73.875 41.656 1 38.03 45 SER B O 1
ATOM 4907 N N . THR B 1 46 ? -22.844 74.75 41 1 39.84 46 THR B N 1
ATOM 4908 C CA . THR B 1 46 ? -23.594 73.625 40.562 1 39.84 46 THR B CA 1
ATOM 4909 C C . THR B 1 46 ? -22.734 72.75 39.625 1 39.84 46 THR B C 1
ATOM 4911 O O . THR B 1 46 ? -22.188 73.188 38.656 1 39.84 46 THR B O 1
ATOM 4914 N N . ALA B 1 47 ? -22.109 71.812 40.094 1 50 47 ALA B N 1
ATOM 4915 C CA . ALA B 1 47 ? -21.484 70.75 39.344 1 50 47 ALA B CA 1
ATOM 4916 C C . ALA B 1 47 ? -22.234 70.438 38.062 1 50 47 ALA B C 1
ATOM 4918 O O . ALA B 1 47 ? -23.391 70 38.062 1 50 47 ALA B O 1
ATOM 4919 N N . SER B 1 48 ? -22.359 71.375 37.062 1 51.06 48 SER B N 1
ATOM 4920 C CA . SER B 1 48 ? -23 71.25 35.75 1 51.06 48 SER B CA 1
ATOM 4921 C C . SER B 1 48 ? -22.938 69.812 35.219 1 51.06 48 SER B C 1
ATOM 4923 O O . SER B 1 48 ? -21.844 69.25 35.125 1 51.06 48 SER B O 1
ATOM 4925 N N . ALA B 1 49 ? -24 69.062 35.438 1 63.81 49 ALA B N 1
ATOM 4926 C CA . ALA B 1 49 ? -24.219 67.688 34.875 1 63.81 49 ALA B CA 1
ATOM 4927 C C . ALA B 1 49 ? -23.875 67.688 33.375 1 63.81 49 ALA B C 1
ATOM 4929 O O . ALA B 1 49 ? -24.281 68.562 32.625 1 63.81 49 ALA B O 1
ATOM 4930 N N . TYR B 1 50 ? -22.859 66.938 32.969 1 72.69 50 TYR B N 1
ATOM 4931 C CA . TYR B 1 50 ? -22.469 66.75 31.594 1 72.69 50 TYR B CA 1
ATOM 4932 C C . TYR B 1 50 ? -23.609 66.25 30.734 1 72.69 50 TYR B C 1
ATOM 4934 O O . TYR B 1 50 ? -24.406 65.438 31.203 1 72.69 50 TYR B O 1
ATOM 4942 N N . ARG B 1 51 ? -23.969 66.812 29.656 1 73.56 51 ARG B N 1
ATOM 4943 C CA . ARG B 1 51 ? -25.016 66.375 28.734 1 73.56 51 ARG B CA 1
ATOM 4944 C C . ARG B 1 51 ? -24.781 64.938 28.297 1 73.56 51 ARG B C 1
ATOM 4946 O O . ARG B 1 51 ? -23.688 64.625 27.844 1 73.56 51 ARG B O 1
ATOM 4953 N N . ARG B 1 52 ? -25.781 64 28.688 1 77.5 52 ARG B N 1
ATOM 4954 C CA . ARG B 1 52 ? -25.688 62.625 28.281 1 77.5 52 ARG B CA 1
ATOM 4955 C C . ARG B 1 52 ? -26.547 62.344 27.062 1 77.5 52 ARG B C 1
ATOM 4957 O O . ARG B 1 52 ? -27.625 62.938 26.922 1 77.5 52 ARG B O 1
ATOM 4964 N N . TYR B 1 53 ? -25.953 61.688 26.125 1 80 53 TYR B N 1
ATOM 4965 C CA . TYR B 1 53 ? -26.656 61.281 24.922 1 80 53 TYR B CA 1
ATOM 4966 C C . TYR B 1 53 ? -27.078 59.812 25 1 80 53 TYR B C 1
ATOM 4968 O O . TYR B 1 53 ? -26.844 59.156 26.016 1 80 53 TYR B O 1
ATOM 4976 N N . ALA B 1 54 ? -27.797 59.375 23.969 1 80.19 54 ALA B N 1
ATOM 4977 C CA . ALA B 1 54 ? -28.203 57.969 23.906 1 80.19 54 ALA B CA 1
ATOM 4978 C C . ALA B 1 54 ? -26.984 57.062 23.859 1 80.19 54 ALA B C 1
ATOM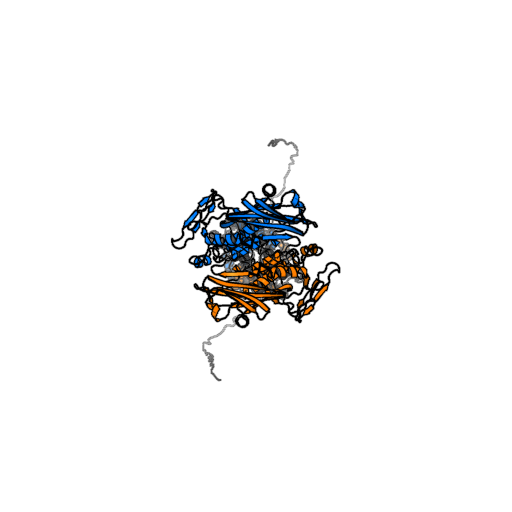 4980 O O . ALA B 1 54 ? -25.938 57.438 23.328 1 80.19 54 ALA B O 1
ATOM 4981 N N . VAL B 1 55 ? -27.141 55.875 24.375 1 81.19 55 VAL B N 1
ATOM 4982 C CA . VAL B 1 55 ? -26.047 54.906 24.5 1 81.19 55 VAL B CA 1
ATOM 4983 C C . VAL B 1 55 ? -25.469 54.594 23.125 1 81.19 55 VAL B C 1
ATOM 4985 O O . VAL B 1 55 ? -24.25 54.438 22.984 1 81.19 55 VAL B O 1
ATOM 4988 N N . TYR B 1 56 ? -26.234 54.656 22.047 1 82.81 56 TYR B N 1
ATOM 4989 C CA . TYR B 1 56 ? -25.75 54.312 20.719 1 82.81 56 TYR B CA 1
ATOM 4990 C C . TYR B 1 56 ? -25.406 55.531 19.906 1 82.81 56 TYR B C 1
ATOM 4992 O O . TYR B 1 56 ? -25.328 55.5 18.688 1 82.81 56 TYR B O 1
ATOM 5000 N N . SER B 1 57 ? -25.203 56.531 20.609 1 84.06 57 SER B N 1
ATOM 5001 C CA . SER B 1 57 ? -24.766 57.75 19.938 1 84.06 57 SER B CA 1
ATOM 5002 C C . SER B 1 57 ? -23.25 57.75 19.719 1 84.06 57 SER B C 1
ATOM 5004 O O . SER B 1 57 ? -22.516 57.156 20.5 1 84.06 57 SER B O 1
ATOM 5006 N N . PRO B 1 58 ? -22.719 58.312 18.656 1 81.94 58 PRO B N 1
ATOM 5007 C CA . PRO B 1 58 ? -21.281 58.375 18.359 1 81.94 58 PRO B CA 1
ATOM 5008 C C . PRO B 1 58 ? -20.484 59.062 19.469 1 81.94 58 PRO B C 1
ATOM 5010 O O . PRO B 1 58 ? -19.297 58.812 19.641 1 81.94 58 PRO B O 1
ATOM 5013 N N . ASN B 1 59 ? -21.172 59.875 20.234 1 79.75 59 ASN B N 1
ATOM 5014 C CA . ASN B 1 59 ? -20.484 60.625 21.297 1 79.75 59 ASN B CA 1
ATOM 5015 C C . ASN B 1 59 ? -20.469 59.844 22.594 1 79.75 59 ASN B C 1
ATOM 5017 O O . ASN B 1 59 ? -19.766 60.219 23.547 1 79.75 59 ASN B O 1
ATOM 5021 N N . GLU B 1 60 ? -21.094 58.75 22.562 1 87.56 60 GLU B N 1
ATOM 5022 C CA . GLU B 1 60 ? -21.109 57.906 23.766 1 87.56 60 GLU B CA 1
ATOM 5023 C C . GLU B 1 60 ? -20.406 56.594 23.547 1 87.56 60 GLU B C 1
ATOM 5025 O O . GLU B 1 60 ? -19.188 56.562 23.344 1 87.56 60 GLU B O 1
ATOM 5030 N N . TRP B 1 61 ? -21.188 55.469 23.391 1 91.12 61 TRP B N 1
ATOM 5031 C CA . TRP B 1 61 ? -20.531 54.188 23.391 1 91.12 61 TRP B CA 1
ATOM 5032 C C . TRP B 1 61 ? -20.766 53.469 22.062 1 91.12 61 TRP B C 1
ATOM 5034 O O . TRP B 1 61 ? -20.688 52.219 21.984 1 91.12 61 TRP B O 1
ATOM 5044 N N . LEU B 1 62 ? -20.953 54.156 20.938 1 90.94 62 LEU B N 1
ATOM 5045 C CA . LEU B 1 62 ? -21.266 53.531 19.656 1 90.94 62 LEU B CA 1
ATOM 5046 C C . LEU B 1 62 ? -20.062 52.75 19.141 1 90.94 62 LEU B C 1
ATOM 5048 O O . LEU B 1 62 ? -20.188 51.594 18.734 1 90.94 62 LEU B O 1
ATOM 5052 N N . LEU B 1 63 ? -18.844 53.344 19.062 1 89.75 63 LEU B N 1
ATOM 5053 C CA . LEU B 1 63 ? -17.656 52.688 18.516 1 89.75 63 LEU B CA 1
ATOM 5054 C C . LEU B 1 63 ? -17.266 51.469 19.344 1 89.75 63 LEU B C 1
ATOM 5056 O O . LEU B 1 63 ? -16.812 50.469 18.797 1 89.75 63 LEU B O 1
ATOM 5060 N N . GLU B 1 64 ? -17.422 51.562 20.625 1 92.44 64 GLU B N 1
ATOM 5061 C CA . GLU B 1 64 ? -17.125 50.438 21.5 1 92.44 64 GLU B CA 1
ATOM 5062 C C . GLU B 1 64 ? -18.125 49.312 21.328 1 92.44 64 GLU B C 1
ATOM 5064 O O . GLU B 1 64 ? -17.766 48.156 21.406 1 92.44 64 GLU B O 1
ATOM 5069 N N . SER B 1 65 ? -19.391 49.719 21.094 1 93.12 65 SER B N 1
ATOM 5070 C CA . SER B 1 65 ? -20.391 48.688 20.828 1 93.12 65 SER B CA 1
ATOM 5071 C C . SER B 1 65 ? -20.141 48 19.5 1 93.12 65 SER B C 1
ATOM 5073 O O . SER B 1 65 ? -20.328 46.781 19.391 1 93.12 65 SER B O 1
ATOM 5075 N N . ILE B 1 66 ? -19.719 48.719 18.531 1 93.81 66 ILE B N 1
ATOM 5076 C CA . ILE B 1 66 ? -19.406 48.156 17.234 1 93.81 66 ILE B CA 1
ATOM 5077 C C . ILE B 1 66 ? -18.203 47.219 17.359 1 93.81 66 ILE B C 1
ATOM 5079 O O . ILE B 1 66 ? -18.219 46.094 16.828 1 93.81 66 ILE B O 1
ATOM 5083 N N . SER B 1 67 ? -17.172 47.625 18.031 1 94.06 67 SER B N 1
ATOM 5084 C CA . SER B 1 67 ? -15.984 46.781 18.203 1 94.06 67 SER B CA 1
ATOM 5085 C C . SER B 1 67 ? -16.297 45.5 18.969 1 94.06 67 SER B C 1
ATOM 5087 O O . SER B 1 67 ? -15.742 44.438 18.656 1 94.06 67 SER B O 1
ATOM 5089 N N . SER B 1 68 ? -17.141 45.625 19.938 1 94.94 68 SER B N 1
ATOM 5090 C CA . SER B 1 68 ? -17.531 44.438 20.703 1 94.94 68 SER B CA 1
ATOM 5091 C C . SER B 1 68 ? -18.344 43.469 19.828 1 94.94 68 SER B C 1
ATOM 5093 O O . SER B 1 68 ? -18.172 42.25 19.938 1 94.94 68 SER B O 1
ATOM 5095 N N . THR B 1 69 ? -19.203 44.031 19.031 1 96.19 69 THR B N 1
ATOM 5096 C CA . THR B 1 69 ? -19.984 43.188 18.141 1 96.19 69 THR B CA 1
ATOM 5097 C C . THR B 1 69 ? -19.109 42.531 17.078 1 96.19 69 THR B C 1
ATOM 5099 O O . THR B 1 69 ? -19.297 41.344 16.734 1 96.19 69 THR B O 1
ATOM 5102 N N . VAL B 1 70 ? -18.125 43.25 16.578 1 97.06 70 VAL B N 1
ATOM 5103 C CA . VAL B 1 70 ? -17.188 42.688 15.602 1 97.06 70 VAL B CA 1
ATOM 5104 C C . VAL B 1 70 ? -16.359 41.594 16.25 1 97.06 70 VAL B C 1
ATOM 5106 O O . VAL B 1 70 ? -16.125 40.562 15.633 1 97.06 70 VAL B O 1
ATOM 5109 N N . ALA B 1 71 ? -15.922 41.812 17.469 1 97.56 71 ALA B N 1
ATOM 5110 C CA . ALA B 1 71 ? -15.172 40.812 18.188 1 97.56 71 ALA B CA 1
ATOM 5111 C C . ALA B 1 71 ? -15.992 39.531 18.344 1 97.56 71 ALA B C 1
ATOM 5113 O O . ALA B 1 71 ? -15.484 38.438 18.125 1 97.56 71 ALA B O 1
ATOM 5114 N N . LEU B 1 72 ? -17.219 39.688 18.719 1 97.44 72 LEU B N 1
ATOM 5115 C CA . LEU B 1 72 ? -18.109 38.562 18.844 1 97.44 72 LEU B CA 1
ATOM 5116 C C . LEU B 1 72 ? -18.312 37.844 17.5 1 97.44 72 LEU B C 1
ATOM 5118 O O . LEU B 1 72 ? -18.312 36.625 17.422 1 97.44 72 LEU B O 1
ATOM 5122 N N . GLY B 1 73 ? -18.5 38.656 16.484 1 97.94 73 GLY B N 1
ATOM 5123 C CA . GLY B 1 73 ? -18.641 38.094 15.148 1 97.94 73 GLY B CA 1
ATOM 5124 C C . GLY B 1 73 ? -17.438 37.281 14.711 1 97.94 73 GLY B C 1
ATOM 5125 O O . GLY B 1 73 ? -17.578 36.25 14.039 1 97.94 73 GLY B O 1
ATOM 5126 N N . LEU B 1 74 ? -16.25 37.719 15.039 1 98.19 74 LEU B N 1
ATOM 5127 C CA . LEU B 1 74 ? -15.031 37 14.672 1 98.19 74 LEU B CA 1
ATOM 5128 C C . LEU B 1 74 ? -14.914 35.688 15.422 1 98.19 74 LEU B C 1
ATOM 5130 O O . LEU B 1 74 ? -14.43 34.688 14.867 1 98.19 74 LEU B O 1
ATOM 5134 N N . VAL B 1 75 ? -15.367 35.688 16.672 1 98.12 75 VAL B N 1
ATOM 5135 C CA . VAL B 1 75 ? -15.383 34.438 17.422 1 98.12 75 VAL B CA 1
ATOM 5136 C C . VAL B 1 75 ? -16.375 33.438 16.781 1 98.12 75 VAL B C 1
ATOM 5138 O O . VAL B 1 75 ? -16.078 32.25 16.641 1 98.12 75 VAL B O 1
ATOM 5141 N N . VAL B 1 76 ? -17.469 33.969 16.359 1 97.81 76 VAL B N 1
ATOM 5142 C CA . VAL B 1 76 ? -18.469 33.125 15.688 1 97.81 76 VAL B CA 1
ATOM 5143 C C . VAL B 1 76 ? -17.891 32.594 14.375 1 97.81 76 VAL B C 1
ATOM 5145 O O . VAL B 1 76 ? -18.125 31.438 14.016 1 97.81 76 VAL B O 1
ATOM 5148 N N . ALA B 1 77 ? -17.172 33.406 13.695 1 98 77 ALA B N 1
ATOM 5149 C CA . ALA B 1 77 ? -16.531 32.969 12.461 1 98 77 ALA B CA 1
ATOM 5150 C C . ALA B 1 77 ? -15.547 31.828 12.727 1 98 77 ALA B C 1
ATOM 5152 O O . ALA B 1 77 ? -15.477 30.859 11.961 1 98 77 ALA B O 1
ATOM 5153 N N . LEU B 1 78 ? -14.805 31.953 13.758 1 98.19 78 LEU B N 1
ATOM 5154 C CA . LEU B 1 78 ? -13.859 30.906 14.133 1 98.19 78 LEU B CA 1
ATOM 5155 C C . LEU B 1 78 ? -14.586 29.594 14.453 1 98.19 78 LEU B C 1
ATOM 5157 O O . LEU B 1 78 ? -14.195 28.531 13.984 1 98.19 78 LEU B O 1
ATOM 5161 N N . VAL B 1 79 ? -15.641 29.719 15.203 1 97.62 79 VAL B N 1
ATOM 5162 C CA . VAL B 1 79 ? -16.422 28.547 15.578 1 97.62 79 VAL B CA 1
ATOM 5163 C C . VAL B 1 79 ? -17 27.891 14.32 1 97.62 79 VAL B C 1
ATOM 5165 O O . VAL B 1 79 ? -17.016 26.672 14.219 1 97.62 79 VAL B O 1
ATOM 5168 N N . THR B 1 80 ? -17.422 28.672 13.414 1 97.44 80 THR B N 1
ATOM 5169 C CA . THR B 1 80 ? -18 28.141 12.172 1 97.44 80 THR B CA 1
ATOM 5170 C C . THR B 1 80 ? -16.922 27.422 11.359 1 97.44 80 THR B C 1
ATOM 5172 O O . THR B 1 80 ? -17.188 26.359 10.789 1 97.44 80 THR B O 1
ATOM 5175 N N . ILE B 1 81 ? -15.766 27.953 11.297 1 96.81 81 ILE B N 1
ATOM 5176 C CA . ILE B 1 81 ? -14.664 27.312 10.578 1 96.81 81 ILE B CA 1
ATOM 5177 C C . ILE B 1 81 ? -14.336 25.969 11.227 1 96.81 81 ILE B C 1
ATOM 5179 O O . ILE B 1 81 ? -14.18 24.953 10.539 1 96.81 81 ILE B O 1
ATOM 5183 N N . PHE B 1 82 ? -14.211 25.969 12.617 1 97.31 82 PHE B N 1
ATOM 5184 C CA . PHE B 1 82 ? -13.898 24.734 13.328 1 97.31 82 PHE B CA 1
ATOM 5185 C C . PHE B 1 82 ? -14.984 23.688 13.117 1 97.31 82 PHE B C 1
ATOM 5187 O O . PHE B 1 82 ? -14.695 22.516 12.914 1 97.31 82 PHE B O 1
ATOM 5194 N N . TRP B 1 83 ? -16.203 24.172 13.102 1 96.06 83 TRP B N 1
ATOM 5195 C CA . TRP B 1 83 ? -17.328 23.266 12.914 1 96.06 83 TRP B CA 1
ATOM 5196 C C . TRP B 1 83 ? -17.328 22.672 11.5 1 96.06 83 TRP B C 1
ATOM 5198 O O . TRP B 1 83 ? -17.594 21.484 11.32 1 96.06 83 TRP B O 1
ATOM 5208 N N . CYS B 1 84 ? -16.984 23.453 10.547 1 95.12 84 CYS B N 1
ATOM 5209 C CA . CYS B 1 84 ? -17.016 23.016 9.156 1 95.12 84 CYS B CA 1
ATOM 5210 C C . CYS B 1 84 ? -15.828 22.109 8.852 1 95.12 84 CYS B C 1
ATOM 5212 O O . CYS B 1 84 ? -15.93 21.219 7.992 1 95.12 84 CYS B O 1
ATOM 5214 N N . MET B 1 85 ? -14.75 22.266 9.523 1 95.25 85 MET B N 1
ATOM 5215 C CA . MET B 1 85 ? -13.523 21.531 9.195 1 95.25 85 MET B CA 1
ATOM 5216 C C . MET B 1 85 ? -13.359 20.312 10.102 1 95.25 85 MET B C 1
ATOM 5218 O O . MET B 1 85 ? -12.5 19.469 9.859 1 95.25 85 MET B O 1
ATOM 5222 N N . ASP B 1 86 ? -14.227 20.188 11.039 1 94.75 86 ASP B N 1
ATOM 5223 C CA . ASP B 1 86 ? -14.102 19.078 11.992 1 94.75 86 ASP B CA 1
ATOM 5224 C C . ASP B 1 86 ? -14.32 17.734 11.297 1 94.75 86 ASP B C 1
ATOM 5226 O O . ASP B 1 86 ? -15.32 17.547 10.602 1 94.75 86 ASP B O 1
ATOM 5230 N N . ASN B 1 87 ? -13.414 16.891 11.445 1 93.44 87 ASN B N 1
ATOM 5231 C CA . ASN B 1 87 ? -13.438 15.531 10.922 1 93.44 87 ASN B CA 1
ATOM 5232 C C . ASN B 1 87 ? -13.492 15.516 9.398 1 93.44 87 ASN B C 1
ATOM 5234 O O . ASN B 1 87 ? -14.234 14.727 8.805 1 93.44 87 ASN B O 1
ATOM 5238 N N . ARG B 1 88 ? -12.852 16.438 8.812 1 92.94 88 ARG B N 1
ATOM 5239 C CA . ARG B 1 88 ? -12.711 16.5 7.359 1 92.94 88 ARG B CA 1
ATOM 5240 C C . ARG B 1 88 ? -11.242 16.453 6.949 1 92.94 88 ARG B C 1
ATOM 5242 O O . ARG B 1 88 ? -10.367 16.844 7.73 1 92.94 88 ARG B O 1
ATOM 5249 N N . PRO B 1 89 ? -11.031 15.883 5.703 1 90.5 89 PRO B N 1
ATOM 5250 C CA . PRO B 1 89 ? -9.648 15.906 5.227 1 90.5 89 PRO B CA 1
ATOM 5251 C C . PRO B 1 89 ? -9.117 17.312 5.02 1 90.5 89 PRO B C 1
ATOM 5253 O O . PRO B 1 89 ? -9.875 18.219 4.668 1 90.5 89 PRO B O 1
ATOM 5256 N N . LEU B 1 90 ? -7.82 17.453 5.293 1 89.69 90 LEU B N 1
ATOM 5257 C CA . LEU B 1 90 ? -7.176 18.766 5.152 1 89.69 90 LEU B CA 1
ATOM 5258 C C . LEU B 1 90 ? -7.32 19.281 3.73 1 89.69 90 LEU B C 1
ATOM 5260 O O . LEU B 1 90 ? -7.367 20.5 3.514 1 89.69 90 LEU B O 1
ATOM 5264 N N . SER B 1 91 ? -7.52 18.406 2.783 1 86.81 91 SER B N 1
ATOM 5265 C CA . SER B 1 91 ? -7.598 18.781 1.376 1 86.81 91 SER B CA 1
ATOM 5266 C C . SER B 1 91 ? -8.906 19.5 1.066 1 86.81 91 SER B C 1
ATOM 5268 O O . SER B 1 91 ? -9.023 20.156 0.037 1 86.81 91 SER B O 1
ATOM 5270 N N . THR B 1 92 ? -9.836 19.344 1.931 1 89.19 92 THR B N 1
ATOM 5271 C CA . THR B 1 92 ? -11.102 20.031 1.73 1 89.19 92 THR B CA 1
ATOM 5272 C C . THR B 1 92 ? -10.914 21.547 1.804 1 89.19 92 THR B C 1
ATOM 5274 O O . THR B 1 92 ? -11.672 22.297 1.193 1 89.19 92 THR B O 1
ATOM 5277 N N . TRP B 1 93 ? -9.961 22 2.607 1 90.75 93 TRP B N 1
ATOM 5278 C CA . TRP B 1 93 ? -9.609 23.422 2.658 1 90.75 93 TRP B CA 1
ATOM 5279 C C . TRP B 1 93 ? -8.766 23.812 1.451 1 90.75 93 TRP B C 1
ATOM 5281 O O . TRP B 1 93 ? -7.535 23.812 1.516 1 90.75 93 TRP B O 1
ATOM 5291 N N . ASN B 1 94 ? -9.438 24.141 0.272 1 84.75 94 ASN B N 1
ATOM 5292 C CA . ASN B 1 94 ? -8.75 24.406 -0.99 1 84.75 94 ASN B CA 1
ATOM 5293 C C . ASN B 1 94 ? -8.453 25.891 -1.178 1 84.75 94 ASN B C 1
ATOM 5295 O O . ASN B 1 94 ? -8.398 26.375 -2.309 1 84.75 94 ASN B O 1
ATOM 5299 N N . SER B 1 95 ? -8.07 26.5 -0.214 1 86.38 95 SER B N 1
ATOM 5300 C CA . SER B 1 95 ? -7.734 27.922 -0.328 1 86.38 95 SER B CA 1
ATOM 5301 C C . SER B 1 95 ? -6.227 28.125 -0.42 1 86.38 95 SER B C 1
ATOM 5303 O O . SER B 1 95 ? -5.449 27.234 -0.068 1 86.38 95 SER B O 1
ATOM 5305 N N . ARG B 1 96 ? -5.852 29.234 -1.027 1 85.12 96 ARG B N 1
ATOM 5306 C CA . ARG B 1 96 ? -4.445 29.609 -1.132 1 85.12 96 ARG B CA 1
ATOM 5307 C C . ARG B 1 96 ? -3.863 29.938 0.238 1 85.12 96 ARG B C 1
ATOM 5309 O O . ARG B 1 96 ? -2.648 29.859 0.438 1 85.12 96 ARG B O 1
ATOM 5316 N N . ILE B 1 97 ? -4.777 30.328 1.108 1 92.56 97 ILE B N 1
ATOM 5317 C CA . ILE B 1 97 ? -4.387 30.609 2.486 1 92.56 97 ILE B CA 1
ATOM 5318 C C . ILE B 1 97 ? -4.629 29.375 3.35 1 92.56 97 ILE B C 1
ATOM 5320 O O . ILE B 1 97 ? -5.703 28.766 3.293 1 92.56 97 ILE B O 1
ATOM 5324 N N . SER B 1 98 ? -3.668 28.922 4.051 1 93 98 SER B N 1
ATOM 5325 C CA . SER B 1 98 ? -3.777 27.734 4.891 1 93 98 SER B CA 1
ATOM 5326 C C . SER B 1 98 ? -4.809 27.938 5.992 1 93 98 SER B C 1
ATOM 5328 O O . SER B 1 98 ? -5.184 29.062 6.309 1 93 98 SER B O 1
ATOM 5330 N N . LEU B 1 99 ? -5.297 26.891 6.488 1 94.31 99 LEU B N 1
ATOM 5331 C CA . LEU B 1 99 ? -6.25 26.922 7.594 1 94.31 99 LEU B CA 1
ATOM 5332 C C . LEU B 1 99 ? -5.656 27.656 8.797 1 94.31 99 LEU B C 1
ATOM 5334 O O . LEU B 1 99 ? -6.316 28.5 9.414 1 94.31 99 LEU B O 1
ATOM 5338 N N . ASN B 1 100 ? -4.383 27.453 9.133 1 94.62 100 ASN B N 1
ATOM 5339 C CA . ASN B 1 100 ? -3.719 28.094 10.266 1 94.62 100 ASN B CA 1
ATOM 5340 C C . ASN B 1 100 ? -3.541 29.578 10.039 1 94.62 100 ASN B C 1
ATOM 5342 O O . ASN B 1 100 ? -3.654 30.375 10.977 1 94.62 100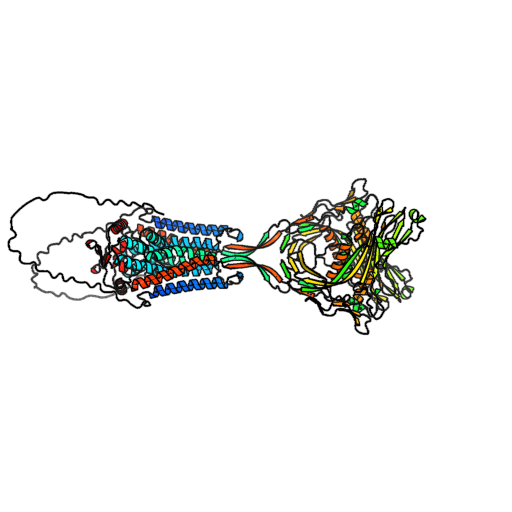 ASN B O 1
ATOM 5346 N N . THR B 1 101 ? -3.244 29.891 8.789 1 95.38 101 THR B N 1
ATOM 5347 C CA . THR B 1 101 ? -3.139 31.312 8.453 1 95.38 101 THR B CA 1
ATOM 5348 C C . THR B 1 101 ? -4.492 32 8.578 1 95.38 101 THR B C 1
ATOM 5350 O O . THR B 1 101 ? -4.574 33.125 9.062 1 95.38 101 THR B O 1
ATOM 5353 N N . SER B 1 102 ? -5.535 31.359 8.148 1 96.69 102 SER B N 1
ATOM 5354 C CA . SER B 1 102 ? -6.875 31.922 8.297 1 96.69 102 SER B CA 1
ATOM 5355 C C . SER B 1 102 ? -7.223 32.156 9.766 1 96.69 102 SER B C 1
ATOM 5357 O O . SER B 1 102 ? -7.789 33.188 10.117 1 96.69 102 SER B O 1
ATOM 5359 N N . ILE B 1 103 ? -6.902 31.203 10.586 1 97.06 103 ILE B N 1
ATOM 5360 C CA . ILE B 1 103 ? -7.121 31.328 12.023 1 97.06 103 ILE B CA 1
ATOM 5361 C C . ILE B 1 103 ? -6.305 32.5 12.562 1 97.06 103 ILE B C 1
ATOM 5363 O O . ILE B 1 103 ? -6.805 33.312 13.352 1 97.06 103 ILE B O 1
ATOM 5367 N N . SER B 1 104 ? -5.098 32.625 12.086 1 96.5 104 SER B N 1
ATOM 5368 C CA . SER B 1 104 ? -4.234 33.719 12.531 1 96.5 104 SER B CA 1
ATOM 5369 C C . SER B 1 104 ? -4.797 35.062 12.117 1 96.5 104 SER B C 1
ATOM 5371 O O . SER B 1 104 ? -4.746 36.031 12.898 1 96.5 104 SER B O 1
ATOM 5373 N N . ILE B 1 105 ? -5.32 35.188 10.977 1 96.88 105 ILE B N 1
ATOM 5374 C CA . ILE B 1 105 ? -5.918 36.438 10.5 1 96.88 105 ILE B CA 1
ATOM 5375 C C . ILE B 1 105 ? -7.109 36.812 11.383 1 96.88 105 ILE B C 1
ATOM 5377 O O . ILE B 1 105 ? -7.219 37.938 11.852 1 96.88 105 ILE B O 1
ATOM 5381 N N . LEU B 1 106 ? -7.93 35.875 11.648 1 97.88 106 LEU B N 1
ATOM 5382 C CA . LEU B 1 106 ? -9.133 36.125 12.438 1 97.88 106 LEU B CA 1
ATOM 5383 C C . LEU B 1 106 ? -8.781 36.438 13.883 1 97.88 106 LEU B C 1
ATOM 5385 O O . LEU B 1 106 ? -9.391 37.312 14.5 1 97.88 106 LEU B O 1
ATOM 5389 N N . THR B 1 107 ? -7.805 35.719 14.461 1 97.25 107 THR B N 1
ATOM 5390 C CA . THR B 1 107 ? -7.441 35.969 15.852 1 97.25 107 THR B CA 1
ATOM 5391 C C . THR B 1 107 ? -6.746 37.312 15.992 1 97.25 107 THR B C 1
ATOM 5393 O O . THR B 1 107 ? -6.898 38 17.016 1 97.25 107 THR B O 1
ATOM 5396 N N . THR B 1 108 ? -5.969 37.719 14.969 1 95.19 108 THR B N 1
ATOM 5397 C CA . THR B 1 108 ? -5.352 39.031 14.977 1 95.19 108 THR B CA 1
ATOM 5398 C C . THR B 1 108 ? -6.414 40.125 14.891 1 95.19 108 THR B C 1
ATOM 5400 O O . THR B 1 108 ? -6.355 41.125 15.617 1 95.19 108 THR B O 1
ATOM 5403 N N . ALA B 1 109 ? -7.348 39.969 14.023 1 95.75 109 ALA B N 1
ATOM 5404 C CA . ALA B 1 109 ? -8.453 40.906 13.906 1 95.75 109 ALA B CA 1
ATOM 5405 C C . ALA B 1 109 ? -9.258 40.969 15.203 1 95.75 109 ALA B C 1
ATOM 5407 O O . ALA B 1 109 ? -9.688 42.031 15.625 1 95.75 109 ALA B O 1
ATOM 5408 N N . TYR B 1 110 ? -9.477 39.844 15.844 1 96.81 110 TYR B N 1
ATOM 5409 C CA . TYR B 1 110 ? -10.18 39.781 17.125 1 96.81 110 TYR B CA 1
ATOM 5410 C C . TYR B 1 110 ? -9.453 40.594 18.188 1 96.81 110 TYR B C 1
ATOM 5412 O O . TYR B 1 110 ? -10.078 41.375 18.906 1 96.81 110 TYR B O 1
ATOM 5420 N N . ALA B 1 111 ? -8.156 40.312 18.25 1 94.31 111 ALA B N 1
ATOM 5421 C CA . ALA B 1 111 ? -7.371 41.031 19.25 1 94.31 111 ALA B CA 1
ATOM 5422 C C . ALA B 1 111 ? -7.473 42.531 19.047 1 94.31 111 ALA B C 1
ATOM 5424 O O . ALA B 1 111 ? -7.574 43.312 20.016 1 94.31 111 ALA B O 1
ATOM 5425 N N . MET B 1 112 ? -7.453 42.969 17.797 1 92.38 112 MET B N 1
ATOM 5426 C CA . MET B 1 112 ? -7.559 44.375 17.469 1 92.38 112 MET B CA 1
ATOM 5427 C C . MET B 1 112 ? -8.914 44.938 17.891 1 92.38 112 MET B C 1
ATOM 5429 O O . MET B 1 112 ? -8.992 46 18.516 1 92.38 112 MET B O 1
ATOM 5433 N N . ALA B 1 113 ? -9.922 44.25 17.562 1 94.81 113 ALA B N 1
ATOM 5434 C CA . ALA B 1 113 ? -11.281 44.688 17.891 1 94.81 113 ALA B CA 1
ATOM 5435 C C . ALA B 1 113 ? -11.5 44.688 19.406 1 94.81 113 ALA B C 1
ATOM 5437 O O . ALA B 1 113 ? -12.062 45.656 19.953 1 94.81 113 ALA B O 1
ATOM 5438 N N . LEU B 1 114 ? -11.062 43.656 20.047 1 95 114 LEU B N 1
ATOM 5439 C CA . LEU B 1 114 ? -11.227 43.531 21.484 1 95 114 LEU B CA 1
ATOM 5440 C C . LEU B 1 114 ? -10.508 44.656 22.219 1 95 114 LEU B C 1
ATOM 5442 O O . LEU B 1 114 ? -11.07 45.281 23.141 1 95 114 LEU B O 1
ATOM 5446 N N . MET B 1 115 ? -9.312 44.969 21.781 1 92.62 115 MET B N 1
ATOM 5447 C CA . MET B 1 115 ? -8.484 45.938 22.5 1 92.62 115 MET B CA 1
ATOM 5448 C C . MET B 1 115 ? -9.023 47.344 22.312 1 92.62 115 MET B C 1
ATOM 5450 O O . MET B 1 115 ? -8.867 48.188 23.203 1 92.62 115 MET B O 1
ATOM 5454 N N . HIS B 1 116 ? -9.672 47.625 21.219 1 91.5 116 HIS B N 1
ATOM 5455 C CA . HIS B 1 116 ? -10.258 48.938 21.047 1 91.5 116 HIS B CA 1
ATOM 5456 C C . HIS B 1 116 ? -11.273 49.25 22.156 1 91.5 116 HIS B C 1
ATOM 5458 O O . HIS B 1 116 ? -11.211 50.281 22.797 1 91.5 116 HIS B O 1
ATOM 5464 N N . GLY B 1 117 ? -12.195 48.312 22.375 1 91.62 117 GLY B N 1
ATOM 5465 C CA . GLY B 1 117 ? -13.203 48.5 23.406 1 91.62 117 GLY B CA 1
ATOM 5466 C C . GLY B 1 117 ? -12.633 48.469 24.812 1 91.62 117 GLY B C 1
ATOM 5467 O O . GLY B 1 117 ? -12.914 49.344 25.625 1 91.62 117 GLY B O 1
ATOM 5468 N N . VAL B 1 118 ? -11.758 47.5 25.078 1 93.94 118 VAL B N 1
ATOM 5469 C CA . VAL B 1 118 ? -11.234 47.281 26.422 1 93.94 118 VAL B CA 1
ATOM 5470 C C . VAL B 1 118 ? -10.359 48.469 26.844 1 93.94 118 VAL B C 1
ATOM 5472 O O . VAL B 1 118 ? -10.438 48.938 27.984 1 93.94 118 VAL B O 1
ATOM 5475 N N . SER B 1 119 ? -9.578 48.938 25.906 1 92.88 119 SER B N 1
ATOM 5476 C CA . SER B 1 119 ? -8.711 50.062 26.203 1 92.88 119 SER B CA 1
ATOM 5477 C C . SER B 1 119 ? -9.523 51.312 26.547 1 92.88 119 SER B C 1
ATOM 5479 O O . SER B 1 119 ? -9.188 52.062 27.469 1 92.88 119 SER B O 1
ATOM 5481 N N . THR B 1 120 ? -10.562 51.594 25.844 1 93 120 THR B N 1
ATOM 5482 C CA . THR B 1 120 ? -11.414 52.75 26.078 1 93 120 THR B CA 1
ATOM 5483 C C . THR B 1 120 ? -12.141 52.625 27.422 1 93 120 THR B C 1
ATOM 5485 O O . THR B 1 120 ? -12.297 53.625 28.141 1 93 120 THR B O 1
ATOM 5488 N N . PHE B 1 121 ? -12.562 51.469 27.719 1 94.81 121 PHE B N 1
ATOM 5489 C CA . PHE B 1 121 ? -13.266 51.25 28.984 1 94.81 121 PHE B CA 1
ATOM 5490 C C . PHE B 1 121 ? -12.32 51.438 30.156 1 94.81 121 PHE B C 1
ATOM 5492 O O . PHE B 1 121 ? -12.727 51.969 31.203 1 94.81 121 PHE B O 1
ATOM 5499 N N . ILE B 1 122 ? -11.102 50.969 30.031 1 94.19 122 ILE B N 1
ATOM 5500 C CA . ILE B 1 122 ? -10.117 51.188 31.094 1 94.19 122 ILE B CA 1
ATOM 5501 C C . ILE B 1 122 ? -9.852 52.688 31.25 1 94.19 122 ILE B C 1
ATOM 5503 O O . ILE B 1 122 ? -9.789 53.188 32.375 1 94.19 122 ILE B O 1
ATOM 5507 N N . GLY B 1 123 ? -9.695 53.344 30.078 1 92.19 123 GLY B N 1
ATOM 5508 C CA . GLY B 1 123 ? -9.484 54.781 30.109 1 92.19 123 GLY B CA 1
ATOM 5509 C C . GLY B 1 123 ? -10.602 55.531 30.812 1 92.19 123 GLY B C 1
ATOM 5510 O O . GLY B 1 123 ? -10.352 56.5 31.547 1 92.19 123 GLY B O 1
ATOM 5511 N N . GLN B 1 124 ? -11.773 55.125 30.609 1 92 124 GLN B N 1
ATOM 5512 C CA . GLN B 1 124 ? -12.922 55.75 31.234 1 92 124 GLN B CA 1
ATOM 5513 C C . GLN B 1 124 ? -12.977 55.438 32.719 1 92 124 GLN B C 1
ATOM 5515 O O . GLN B 1 124 ? -13.438 56.25 33.531 1 92 124 GLN B O 1
ATOM 5520 N N . SER B 1 125 ? -12.562 54.25 33.094 1 92.06 125 SER B N 1
ATOM 5521 C CA . SER B 1 125 ? -12.609 53.844 34.5 1 92.06 125 SER B CA 1
ATOM 5522 C C . SER B 1 125 ? -11.68 54.688 35.375 1 92.06 125 SER B C 1
ATOM 5524 O O . SER B 1 125 ? -11.867 54.781 36.562 1 92.06 125 SER B O 1
ATOM 5526 N N . LYS B 1 126 ? -10.695 55.25 34.688 1 90.69 126 LYS B N 1
ATOM 5527 C CA . LYS B 1 126 ? -9.781 56.156 35.406 1 90.69 126 LYS B CA 1
ATOM 5528 C C . LYS B 1 126 ? -10.539 57.312 36.031 1 90.69 126 LYS B C 1
ATOM 5530 O O . LYS B 1 126 ? -10.289 57.688 37.188 1 90.69 126 LYS B O 1
ATOM 5535 N N . TRP B 1 127 ? -11.492 57.938 35.281 1 89.25 127 TRP B N 1
ATOM 5536 C CA . TRP B 1 127 ? -12.258 59.094 35.75 1 89.25 127 TRP B CA 1
ATOM 5537 C C . TRP B 1 127 ? -13.234 58.688 36.844 1 89.25 127 TRP B C 1
ATOM 5539 O O . TRP B 1 127 ? -13.461 59.438 37.781 1 89.25 127 TRP B O 1
ATOM 5549 N N . LEU B 1 128 ? -13.773 57.562 36.688 1 87.94 128 LEU B N 1
ATOM 5550 C CA . LEU B 1 128 ? -14.664 57.062 37.75 1 87.94 128 LEU B CA 1
ATOM 5551 C C . LEU B 1 128 ? -13.898 56.812 39.031 1 87.94 128 LEU B C 1
ATOM 5553 O O . LEU B 1 128 ? -14.422 57.031 40.125 1 87.94 128 LEU B O 1
ATOM 5557 N N . HIS B 1 129 ? -12.703 56.312 38.938 1 89.12 129 HIS B N 1
ATOM 5558 C CA . HIS B 1 129 ? -11.836 56.062 40.094 1 89.12 129 HIS B CA 1
ATOM 5559 C C . HIS B 1 129 ? -11.547 57.312 40.875 1 89.12 129 HIS B C 1
ATOM 5561 O O . HIS B 1 129 ? -11.562 57.312 42.094 1 89.12 129 HIS B O 1
ATOM 5567 N N . PHE B 1 130 ? -11.328 58.469 40.25 1 88.56 130 PHE B N 1
ATOM 5568 C CA . PHE B 1 130 ? -10.961 59.719 40.906 1 88.56 130 PHE B CA 1
ATOM 5569 C C . PHE B 1 130 ? -12.203 60.469 41.375 1 88.56 130 PHE B C 1
ATOM 5571 O O . PHE B 1 130 ? -12.109 61.375 42.188 1 88.56 130 PHE B O 1
ATOM 5578 N N . LYS B 1 131 ? -13.289 60.188 40.844 1 84.75 131 LYS B N 1
ATOM 5579 C CA . LYS B 1 131 ? -14.508 60.875 41.25 1 84.75 131 LYS B CA 1
ATOM 5580 C C . LYS B 1 131 ? -15.008 60.375 42.594 1 84.75 131 LYS B C 1
ATOM 5582 O O . LYS B 1 131 ? -15.57 61.125 43.375 1 84.75 131 LYS B O 1
ATOM 5587 N N . ASN B 1 132 ? -14.828 59.188 42.875 1 79.25 132 ASN B N 1
ATOM 5588 C CA . ASN B 1 132 ? -15.445 58.531 44.031 1 79.25 132 ASN B CA 1
ATOM 5589 C C . ASN B 1 132 ? -14.688 58.844 45.312 1 79.25 132 ASN B C 1
ATOM 5591 O O . ASN B 1 132 ? -15.289 58.938 46.375 1 79.25 132 ASN B O 1
ATOM 5595 N N . ARG B 1 133 ? -13.391 58.844 45.281 1 82.5 133 ARG B N 1
ATOM 5596 C CA . ARG B 1 133 ? -12.617 59.062 46.5 1 82.5 133 ARG B CA 1
ATOM 5597 C C . ARG B 1 133 ? -11.305 59.75 46.219 1 82.5 133 ARG B C 1
ATOM 5599 O O . ARG B 1 133 ? -10.922 59.906 45.031 1 82.5 133 ARG B O 1
ATOM 5606 N N . LEU B 1 134 ? -10.773 60.281 47.281 1 87.44 134 LEU B N 1
ATOM 5607 C CA . LEU B 1 134 ? -9.438 60.844 47.219 1 87.44 134 LEU B CA 1
ATOM 5608 C C . LEU B 1 134 ? -8.391 59.75 46.938 1 87.44 134 LEU B C 1
ATOM 5610 O O . LEU B 1 134 ? -8.32 58.781 47.688 1 87.44 134 LEU B O 1
ATOM 5614 N N . ARG B 1 135 ? -7.816 59.938 45.781 1 89.81 135 ARG B N 1
ATOM 5615 C CA . ARG B 1 135 ? -6.824 58.938 45.375 1 89.81 135 ARG B CA 1
ATOM 5616 C C . ARG B 1 135 ? -5.488 59.594 45.062 1 89.81 135 ARG B C 1
ATOM 5618 O O . ARG B 1 135 ? -5.422 60.812 44.844 1 89.81 135 ARG B O 1
ATOM 5625 N N . ARG B 1 136 ? -4.488 58.719 45 1 91.19 136 ARG B N 1
ATOM 5626 C CA . ARG B 1 136 ? -3.162 59.219 44.656 1 91.19 136 ARG B CA 1
ATOM 5627 C C . ARG B 1 136 ? -3.117 59.656 43.188 1 91.19 136 ARG B C 1
ATOM 5629 O O . ARG B 1 136 ? -3.695 59 42.312 1 91.19 136 ARG B O 1
ATOM 5636 N N . LEU B 1 137 ? -2.51 60.688 42.875 1 89.81 137 LEU B N 1
ATOM 5637 C CA . LEU B 1 137 ? -2.389 61.219 41.5 1 89.81 137 LEU B CA 1
ATOM 5638 C C . LEU B 1 137 ? -1.615 60.25 40.625 1 89.81 137 LEU B C 1
ATOM 5640 O O . LEU B 1 137 ? -1.817 60.219 39.406 1 89.81 137 LEU B O 1
ATOM 5644 N N . ALA B 1 138 ? -0.771 59.375 41.219 1 89.81 138 ALA B N 1
ATOM 5645 C CA . ALA B 1 138 ? 0.013 58.406 40.469 1 89.81 138 ALA B CA 1
ATOM 5646 C C . ALA B 1 138 ? -0.891 57.344 39.844 1 89.81 138 ALA B C 1
ATOM 5648 O O . ALA B 1 138 ? -0.503 56.719 38.844 1 89.81 138 ALA B O 1
ATOM 5649 N N . ASP B 1 139 ? -2.133 57.188 40.344 1 91.75 139 ASP B N 1
ATOM 5650 C CA . ASP B 1 139 ? -3.078 56.25 39.781 1 91.75 139 ASP B CA 1
ATOM 5651 C C . ASP B 1 139 ? -3.504 56.656 38.375 1 91.75 139 ASP B C 1
ATOM 5653 O O . ASP B 1 139 ? -3.928 55.812 37.594 1 91.75 139 ASP B O 1
ATOM 5657 N N . LEU B 1 140 ? -3.439 57.938 38.125 1 91.38 140 LEU B N 1
ATOM 5658 C CA . LEU B 1 140 ? -3.785 58.438 36.781 1 91.38 140 LEU B CA 1
ATOM 5659 C C . LEU B 1 140 ? -2.859 57.812 35.719 1 91.38 140 LEU B C 1
ATOM 5661 O O . LEU B 1 140 ? -3.316 57.406 34.656 1 91.38 140 LEU B O 1
ATOM 5665 N N . GLU B 1 141 ? -1.615 57.75 36.062 1 91.88 141 GLU B N 1
ATOM 5666 C CA . GLU B 1 141 ? -0.627 57.188 35.188 1 91.88 141 GLU B CA 1
ATOM 5667 C C . GLU B 1 141 ? -0.818 55.656 35.062 1 91.88 141 GLU B C 1
ATOM 5669 O O . GLU B 1 141 ? -0.665 55.094 33.969 1 91.88 141 GLU B O 1
ATOM 5674 N N . THR B 1 142 ? -1.1 55.062 36.125 1 92.62 142 THR B N 1
ATOM 5675 C CA . THR B 1 142 ? -1.273 53.594 36.125 1 92.62 142 THR B CA 1
ATOM 5676 C C . THR B 1 142 ? -2.459 53.188 35.25 1 92.62 142 THR B C 1
ATOM 5678 O O . THR B 1 142 ? -2.371 52.25 34.469 1 92.62 142 THR B O 1
ATOM 5681 N N . PHE B 1 143 ? -3.596 53.906 35.312 1 93.31 143 PHE B N 1
ATOM 5682 C CA . PHE B 1 143 ?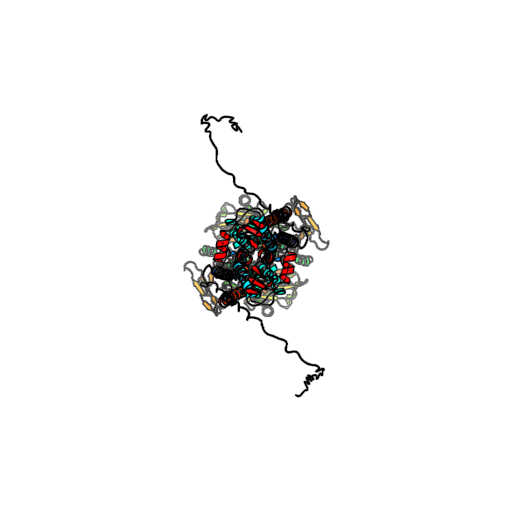 -4.762 53.625 34.5 1 93.31 143 PHE B CA 1
ATOM 5683 C C . PHE B 1 143 ? -4.469 53.906 33.031 1 93.31 143 PHE B C 1
ATOM 5685 O O . PHE B 1 143 ? -4.906 53.156 32.156 1 93.31 143 PHE B O 1
ATOM 5692 N N . ASP B 1 144 ? -3.736 54.938 32.812 1 92.31 144 ASP B N 1
ATOM 5693 C CA . ASP B 1 144 ? -3.406 55.281 31.422 1 92.31 144 ASP B CA 1
ATOM 5694 C C . ASP B 1 144 ? -2.492 54.25 30.797 1 92.31 144 ASP B C 1
ATOM 5696 O O . ASP B 1 144 ? -2.684 53.844 29.641 1 92.31 144 ASP B O 1
ATOM 5700 N N . LEU B 1 145 ? -1.511 53.781 31.516 1 90.5 145 LEU B N 1
ATOM 5701 C CA . LEU B 1 145 ? -0.613 52.719 31.016 1 90.5 145 LEU B CA 1
ATOM 5702 C C . LEU B 1 145 ? -1.362 51.406 30.812 1 90.5 145 LEU B C 1
ATOM 5704 O O . LEU B 1 145 ? -1.051 50.656 29.891 1 90.5 145 LEU B O 1
ATOM 5708 N N . ALA B 1 146 ? -2.27 51.125 31.719 1 92.5 146 ALA B N 1
ATOM 5709 C CA . ALA B 1 146 ? -3.047 49.875 31.594 1 92.5 146 ALA B CA 1
ATOM 5710 C C . ALA B 1 146 ? -3.879 49.875 30.312 1 92.5 146 ALA B C 1
ATOM 5712 O O . ALA B 1 146 ? -4.113 48.812 29.734 1 92.5 146 ALA B O 1
ATOM 5713 N N . SER B 1 147 ? -4.375 51 29.859 1 91.44 147 SER B N 1
ATOM 5714 C CA . SER B 1 147 ? -5.168 51.094 28.641 1 91.44 147 SER B CA 1
ATOM 5715 C C . SER B 1 147 ? -4.293 50.938 27.406 1 91.44 147 SER B C 1
ATOM 5717 O O . SER B 1 147 ? -4.801 50.656 26.312 1 91.44 147 SER B O 1
ATOM 5719 N N . ARG B 1 148 ? -2.982 50.969 27.547 1 86.19 148 ARG B N 1
ATOM 5720 C CA . ARG B 1 148 ? -2.076 50.938 26.406 1 86.19 148 ARG B CA 1
ATOM 5721 C C . ARG B 1 148 ? -1.593 49.5 26.141 1 86.19 148 ARG B C 1
ATOM 5723 O O . ARG B 1 148 ? -1.315 49.125 25 1 86.19 148 ARG B O 1
ATOM 5730 N N . GLY B 1 149 ? -1.387 48.844 27.297 1 86.69 149 GLY B N 1
ATOM 5731 C CA . GLY B 1 149 ? -0.851 47.531 27 1 86.69 149 GLY B CA 1
ATOM 5732 C C . GLY B 1 149 ? -0.733 46.625 28.219 1 86.69 149 GLY B C 1
ATOM 5733 O O . GLY B 1 149 ? -1.351 46.906 29.25 1 86.69 149 GLY B O 1
ATOM 5734 N N . VAL B 1 150 ? 0.03 45.562 28 1 89.94 150 VAL B N 1
ATOM 5735 C CA . VAL B 1 150 ? 0.109 44.5 28.984 1 89.94 150 VAL B CA 1
ATOM 5736 C C . VAL B 1 150 ? 0.927 44.938 30.188 1 89.94 150 VAL B C 1
ATOM 5738 O O . VAL B 1 150 ? 0.588 44.625 31.328 1 89.94 150 VAL B O 1
ATOM 5741 N N . TRP B 1 151 ? 1.935 45.688 29.953 1 87.88 151 TRP B N 1
ATOM 5742 C CA . TRP B 1 151 ? 2.77 46.156 31.062 1 87.88 151 TRP B CA 1
ATOM 5743 C C . TRP B 1 151 ? 1.968 47.062 32 1 87.88 151 TRP B C 1
ATOM 5745 O O . TRP B 1 151 ? 2.027 46.875 33.219 1 87.88 151 TRP B O 1
ATOM 5755 N N . GLY B 1 152 ? 1.262 48 31.484 1 90.88 152 GLY B N 1
ATOM 5756 C CA . GLY B 1 152 ? 0.413 48.844 32.312 1 90.88 152 GLY B CA 1
ATOM 5757 C C . GLY B 1 152 ? -0.669 48.094 33.031 1 90.88 152 GLY B C 1
ATOM 5758 O O . GLY B 1 152 ? -0.986 48.406 34.188 1 90.88 152 GLY B O 1
ATOM 5759 N N . SER B 1 153 ? -1.139 47.062 32.375 1 94.12 153 SER B N 1
ATOM 5760 C CA . SER B 1 153 ? -2.184 46.25 32.969 1 94.12 153 SER B CA 1
ATOM 5761 C C . SER B 1 153 ? -1.633 45.406 34.125 1 94.12 153 SER B C 1
ATOM 5763 O O . SER B 1 153 ? -2.314 45.219 35.156 1 94.12 153 SER B O 1
ATOM 5765 N N . THR B 1 154 ? -0.465 44.969 34 1 93.94 154 THR B N 1
ATOM 5766 C CA . THR B 1 154 ? 0.154 44.219 35.094 1 93.94 154 THR B CA 1
ATOM 5767 C C . THR B 1 154 ? 0.399 45.125 36.312 1 93.94 154 THR B C 1
ATOM 5769 O O . THR B 1 154 ? 0.203 44.719 37.438 1 93.94 154 THR B O 1
ATOM 5772 N N . LEU B 1 155 ? 0.766 46.375 36.031 1 92.69 155 LEU B N 1
ATOM 5773 C CA . LEU B 1 155 ? 0.986 47.344 37.094 1 92.69 155 LEU B CA 1
ATOM 5774 C C . LEU B 1 155 ? -0.322 47.688 37.781 1 92.69 155 LEU B C 1
ATOM 5776 O O . LEU B 1 155 ? -0.35 47.844 39.031 1 92.69 155 LEU B O 1
ATOM 5780 N N . LEU B 1 156 ? -1.32 47.812 37.031 1 94.81 156 LEU B N 1
ATOM 5781 C CA . LEU B 1 156 ? -2.625 48.125 37.625 1 94.81 156 LEU B CA 1
ATOM 5782 C C . LEU B 1 156 ? -3.092 47.031 38.531 1 94.81 156 LEU B C 1
ATOM 5784 O O . LEU B 1 156 ? -3.631 47.281 39.625 1 94.81 156 LEU B O 1
ATOM 5788 N N . LEU B 1 157 ? -2.867 45.781 38.219 1 94.25 157 LEU B N 1
ATOM 5789 C CA . LEU B 1 157 ? -3.32 44.656 39 1 94.25 157 LEU B CA 1
ATOM 5790 C C . LEU B 1 157 ? -2.521 44.531 40.281 1 94.25 157 LEU B C 1
ATOM 5792 O O . LEU B 1 157 ? -3.025 44 41.281 1 94.25 157 LEU B O 1
ATOM 5796 N N . THR B 1 158 ? -1.317 45.094 40.312 1 93.44 158 THR B N 1
ATOM 5797 C CA . THR B 1 158 ? -0.459 44.875 41.469 1 93.44 158 THR B CA 1
ATOM 5798 C C . THR B 1 158 ? -0.493 46.125 42.406 1 93.44 158 THR B C 1
ATOM 5800 O O . THR B 1 158 ? -0.195 46 43.594 1 93.44 158 THR B O 1
ATOM 5803 N N . THR B 1 159 ? -0.878 47.344 41.906 1 90.69 159 THR B N 1
ATOM 5804 C CA . THR B 1 159 ? -0.734 48.562 42.688 1 90.69 159 THR B CA 1
ATOM 5805 C C . THR B 1 159 ? -2.098 49.094 43.125 1 90.69 159 THR B C 1
ATOM 5807 O O . THR B 1 159 ? -2.203 49.781 44.156 1 90.69 159 THR B O 1
ATOM 5810 N N . VAL B 1 160 ? -3.076 48.906 42.312 1 89.06 160 VAL B N 1
ATOM 5811 C CA . VAL B 1 160 ? -4.371 49.5 42.625 1 89.06 160 VAL B CA 1
ATOM 5812 C C . VAL B 1 160 ? -5.332 48.438 43.156 1 89.06 160 VAL B C 1
ATOM 5814 O O . VAL B 1 160 ? -5.262 47.281 42.75 1 89.06 160 VAL B O 1
ATOM 5817 N N . LYS B 1 161 ? -6.094 48.812 44.094 1 87.62 161 LYS B N 1
ATOM 5818 C CA . LYS B 1 161 ? -7.102 47.906 44.656 1 87.62 161 LYS B CA 1
ATOM 5819 C C . LYS B 1 161 ? -8.109 47.5 43.594 1 87.62 161 LYS B C 1
ATOM 5821 O O . LYS B 1 161 ? -8.312 48.219 42.594 1 87.62 161 LYS B O 1
ATOM 5826 N N . TRP B 1 162 ? -8.828 46.406 43.781 1 87.19 162 TRP B N 1
ATOM 5827 C CA . TRP B 1 162 ? -9.719 45.781 42.812 1 87.19 162 TRP B CA 1
ATOM 5828 C C . TRP B 1 162 ? -10.891 46.719 42.5 1 87.19 162 TRP B C 1
ATOM 5830 O O . TRP B 1 162 ? -11.547 47.219 43.406 1 87.19 162 TRP B O 1
ATOM 5840 N N . ASN B 1 163 ? -10.984 47 41.25 1 89.06 163 ASN B N 1
ATOM 5841 C CA . ASN B 1 163 ? -12.078 47.812 40.719 1 89.06 163 ASN B CA 1
ATOM 5842 C C . ASN B 1 163 ? -12.516 47.312 39.344 1 89.06 163 ASN B C 1
ATOM 5844 O O . ASN B 1 163 ? -12.109 46.25 38.906 1 89.06 163 ASN B O 1
ATOM 5848 N N . LEU B 1 164 ? -13.391 47.969 38.719 1 90.62 164 LEU B N 1
ATOM 5849 C CA . LEU B 1 164 ? -13.914 47.625 37.406 1 90.62 164 LEU B CA 1
ATOM 5850 C C . LEU B 1 164 ? -12.781 47.531 36.375 1 90.62 164 LEU B C 1
ATOM 5852 O O . LEU B 1 164 ? -12.805 46.688 35.5 1 90.62 164 LEU B O 1
ATOM 5856 N N . ALA B 1 165 ? -11.758 48.344 36.5 1 93.69 165 ALA B N 1
ATOM 5857 C CA . ALA B 1 165 ? -10.641 48.375 35.562 1 93.69 165 ALA B CA 1
ATOM 5858 C C . ALA B 1 165 ? -9.773 47.125 35.688 1 93.69 165 ALA B C 1
ATOM 5860 O O . ALA B 1 165 ? -9.031 46.781 34.781 1 93.69 165 ALA B O 1
ATOM 5861 N N . THR B 1 166 ? -9.852 46.438 36.812 1 94.56 166 THR B N 1
ATOM 5862 C CA . THR B 1 166 ? -9.102 45.188 37.031 1 94.56 166 THR B CA 1
ATOM 5863 C C . THR B 1 166 ? -9.547 44.125 36.062 1 94.56 166 THR B C 1
ATOM 5865 O O . THR B 1 166 ? -8.727 43.312 35.594 1 94.56 166 THR B O 1
ATOM 5868 N N . ILE B 1 167 ? -10.805 44.094 35.719 1 95.19 167 ILE B N 1
ATOM 5869 C CA . ILE B 1 167 ? -11.312 43.125 34.75 1 95.19 167 ILE B CA 1
ATOM 5870 C C . ILE B 1 167 ? -10.711 43.406 33.375 1 95.19 167 ILE B C 1
ATOM 5872 O O . ILE B 1 167 ? -10.305 42.469 32.656 1 95.19 167 ILE B O 1
ATOM 5876 N N . GLY B 1 168 ? -10.711 44.656 33.062 1 95.62 168 GLY B N 1
ATOM 5877 C CA . GLY B 1 168 ? -10.102 45.031 31.812 1 95.62 168 GLY B CA 1
ATOM 5878 C C . GLY B 1 168 ? -8.633 44.688 31.719 1 95.62 168 GLY B C 1
ATOM 5879 O O . GLY B 1 168 ? -8.148 44.25 30.672 1 95.62 168 GLY B O 1
ATOM 5880 N N . ALA B 1 169 ? -7.922 44.906 32.781 1 96.31 169 ALA B N 1
ATOM 5881 C CA . ALA B 1 169 ? -6.504 44.562 32.844 1 96.31 169 ALA B CA 1
ATOM 5882 C C . ALA B 1 169 ? -6.297 43.062 32.688 1 96.31 169 ALA B C 1
ATOM 5884 O O . ALA B 1 169 ? -5.367 42.625 32 1 96.31 169 ALA B O 1
ATOM 5885 N N . MET B 1 170 ? -7.113 42.281 33.25 1 96.12 170 MET B N 1
ATOM 5886 C CA . MET B 1 170 ? -7.023 40.844 33.125 1 96.12 170 MET B CA 1
ATOM 5887 C C . MET B 1 170 ? -7.262 40.406 31.688 1 96.12 170 MET B C 1
ATOM 5889 O O . MET B 1 170 ? -6.559 39.531 31.188 1 96.12 170 MET B O 1
ATOM 5893 N N . ILE B 1 171 ? -8.234 41 31.047 1 96.69 171 ILE B N 1
ATOM 5894 C CA . ILE B 1 171 ? -8.547 40.656 29.656 1 96.69 171 ILE B CA 1
ATOM 5895 C C . ILE B 1 171 ? -7.352 41 28.766 1 96.69 171 ILE B C 1
ATOM 5897 O O . ILE B 1 171 ? -7.016 40.25 27.859 1 96.69 171 ILE B O 1
ATOM 5901 N N . THR B 1 172 ? -6.746 42.125 29.031 1 94.88 172 THR B N 1
ATOM 5902 C CA . THR B 1 172 ? -5.598 42.562 28.25 1 94.88 172 THR B CA 1
ATOM 5903 C C . THR B 1 172 ? -4.457 41.562 28.344 1 94.88 172 THR B C 1
ATOM 5905 O O . THR B 1 172 ? -3.76 41.312 27.359 1 94.88 172 THR B O 1
ATOM 5908 N N . ILE B 1 173 ? -4.305 40.969 29.422 1 95.12 173 ILE B N 1
ATOM 5909 C CA . ILE B 1 173 ? -3.248 39.969 29.609 1 95.12 173 ILE B CA 1
ATOM 5910 C C . ILE B 1 173 ? -3.68 38.625 29.016 1 95.12 173 ILE B C 1
ATOM 5912 O O . ILE B 1 173 ? -2.928 38 28.266 1 95.12 173 ILE B O 1
ATOM 5916 N N . LEU B 1 174 ? -4.895 38.25 29.25 1 95.62 174 LEU B N 1
ATOM 5917 C CA . LEU B 1 174 ? -5.391 36.969 28.828 1 95.62 174 LEU B CA 1
ATOM 5918 C C . LEU B 1 174 ? -5.527 36.875 27.312 1 95.62 174 LEU B C 1
ATOM 5920 O O . LEU B 1 174 ? -5.477 35.812 26.719 1 95.62 174 LEU B O 1
ATOM 5924 N N . ARG B 1 175 ? -5.719 38.062 26.703 1 95 175 ARG B N 1
ATOM 5925 C CA . ARG B 1 175 ? -5.898 38.062 25.25 1 95 175 ARG B CA 1
ATOM 5926 C C . ARG B 1 175 ? -4.672 37.5 24.547 1 95 175 ARG B C 1
ATOM 5928 O O . ARG B 1 175 ? -4.77 37.031 23.422 1 95 175 ARG B O 1
ATOM 5935 N N . LEU B 1 176 ? -3.498 37.469 25.188 1 93.94 176 LEU B N 1
ATOM 5936 C CA . LEU B 1 176 ? -2.266 36.938 24.625 1 93.94 176 LEU B CA 1
ATOM 5937 C C . LEU B 1 176 ? -2.387 35.438 24.391 1 93.94 176 LEU B C 1
ATOM 5939 O O . LEU B 1 176 ? -1.707 34.875 23.531 1 93.94 176 LEU B O 1
ATOM 5943 N N . SER B 1 177 ? -3.246 34.781 25.125 1 95.56 177 SER B N 1
ATOM 5944 C CA . SER B 1 177 ? -3.41 33.344 25.016 1 95.56 177 SER B CA 1
ATOM 5945 C C . SER B 1 177 ? -4.461 32.969 23.969 1 95.56 177 SER B C 1
ATOM 5947 O O . SER B 1 177 ? -4.605 31.812 23.594 1 95.56 177 SER B O 1
ATOM 5949 N N . PHE B 1 178 ? -5.148 33.969 23.453 1 96.81 178 PHE B N 1
ATOM 5950 C CA . PHE B 1 178 ? -6.266 33.719 22.562 1 96.81 178 PHE B CA 1
ATOM 5951 C C . PHE B 1 178 ? -5.789 33.031 21.281 1 96.81 178 PHE B C 1
ATOM 5953 O O . PHE B 1 178 ? -6.344 32 20.891 1 96.81 178 PHE B O 1
ATOM 5960 N N . SER B 1 179 ? -4.75 33.531 20.672 1 96.19 179 SER B N 1
ATOM 5961 C CA . SER B 1 179 ? -4.27 33.031 19.391 1 96.19 179 SER B CA 1
ATOM 5962 C C . SER B 1 179 ? -3.639 31.641 19.562 1 96.19 179 SER B C 1
ATOM 5964 O O . SER B 1 179 ? -3.986 30.703 18.828 1 96.19 179 SER B O 1
ATOM 5966 N N . PRO B 1 180 ? -2.723 31.422 20.547 1 96.38 180 PRO B N 1
ATOM 5967 C CA . PRO B 1 180 ? -2.131 30.094 20.719 1 96.38 180 PRO B CA 1
ATOM 5968 C C . PRO B 1 180 ? -3.174 29.016 21.016 1 96.38 180 PRO B C 1
ATOM 5970 O O . PRO B 1 180 ? -3.104 27.922 20.453 1 96.38 180 PRO B O 1
ATOM 5973 N N . PHE B 1 181 ? -4.105 29.344 21.828 1 97.56 181 PHE B N 1
ATOM 5974 C CA . PHE B 1 181 ? -5.121 28.359 22.156 1 97.56 181 PHE B CA 1
ATOM 5975 C C . PHE B 1 181 ? -6.023 28.078 20.969 1 97.56 181 PHE B C 1
ATOM 5977 O O . PHE B 1 181 ? -6.496 26.953 20.781 1 97.56 181 PHE B O 1
ATOM 5984 N N . SER B 1 182 ? -6.266 29.094 20.156 1 97.19 182 SER B N 1
ATOM 5985 C CA . SER B 1 182 ? -7.055 28.875 18.953 1 97.19 182 SER B CA 1
ATOM 5986 C C . SER B 1 182 ? -6.312 27.984 17.953 1 97.19 182 SER B C 1
ATOM 5988 O O . SER B 1 182 ? -6.934 27.203 17.234 1 97.19 182 SER B O 1
ATOM 5990 N N . GLN B 1 183 ? -5.016 28.156 17.922 1 96.12 183 GLN B N 1
ATOM 5991 C CA . GLN B 1 183 ? -4.211 27.312 17.047 1 96.12 183 GLN B CA 1
ATOM 5992 C C . GLN B 1 183 ? -4.164 25.875 17.547 1 96.12 183 GLN B C 1
ATOM 5994 O O . GLN B 1 183 ? -4.133 24.938 16.75 1 96.12 183 GLN B O 1
ATOM 5999 N N . GLN B 1 184 ? -4.129 25.719 18.828 1 95.81 184 GLN B N 1
ATOM 6000 C CA . GLN B 1 184 ? -3.998 24.406 19.453 1 95.81 184 GLN B CA 1
ATOM 6001 C C . GLN B 1 184 ? -5.25 23.562 19.219 1 95.81 184 GLN B C 1
ATOM 6003 O O . GLN B 1 184 ? -5.219 22.344 19.375 1 95.81 184 GLN B O 1
ATOM 6008 N N . VAL B 1 185 ? -6.309 24.156 18.859 1 96.75 185 VAL B N 1
ATOM 6009 C CA . VAL B 1 185 ? -7.578 23.469 18.641 1 96.75 185 VAL B CA 1
ATOM 6010 C C . VAL B 1 185 ? -7.457 22.531 17.438 1 96.75 185 VAL B C 1
ATOM 6012 O O . VAL B 1 185 ? -8.094 21.484 17.406 1 96.75 185 VAL B O 1
ATOM 6015 N N . VAL B 1 186 ? -6.617 22.859 16.484 1 94.56 186 VAL B N 1
ATOM 6016 C CA . VAL B 1 186 ? -6.508 22.109 15.242 1 94.56 186 VAL B CA 1
ATOM 6017 C C . VAL B 1 186 ? -5.449 21.016 15.383 1 94.56 186 VAL B C 1
ATOM 6019 O O . VAL B 1 186 ? -4.277 21.312 15.617 1 94.56 186 VAL B O 1
ATOM 6022 N N . LEU B 1 187 ? -5.852 19.828 15.328 1 92.31 187 LEU B N 1
ATOM 6023 C CA . LEU B 1 187 ? -4.961 18.672 15.344 1 92.31 187 LEU B CA 1
ATOM 6024 C C . LEU B 1 187 ? -5.023 17.922 14.016 1 92.31 187 LEU B C 1
ATOM 6026 O O . LEU B 1 187 ? -6.109 17.703 13.469 1 92.31 187 LEU B O 1
ATOM 6030 N N . LEU B 1 188 ? -3.846 17.641 13.523 1 89.31 188 LEU B N 1
ATOM 6031 C CA . LEU B 1 188 ? -3.785 16.859 12.289 1 89.31 188 LEU B CA 1
ATOM 6032 C C . LEU B 1 188 ? -3.469 15.391 12.586 1 89.31 188 LEU B C 1
ATOM 6034 O O . LEU B 1 188 ? -2.463 15.094 13.234 1 89.31 188 LEU B O 1
ATOM 6038 N N . GLU B 1 189 ? -4.367 14.578 12.156 1 88.38 189 GLU B N 1
ATOM 6039 C CA . GLU B 1 189 ? -4.203 13.141 12.359 1 88.38 189 GLU B CA 1
ATOM 6040 C C . GLU B 1 189 ? -4.32 12.383 11.031 1 88.38 189 GLU B C 1
ATOM 6042 O O . GLU B 1 189 ? -5.129 12.742 10.18 1 88.38 189 GLU B O 1
ATOM 6047 N N . GLN B 1 190 ? -3.506 11.32 10.953 1 87.38 190 GLN B N 1
ATOM 6048 C CA . GLN B 1 190 ? -3.594 10.469 9.773 1 87.38 190 GLN B CA 1
ATOM 6049 C C . GLN B 1 190 ? -4.695 9.422 9.922 1 87.38 190 GLN B C 1
ATOM 6051 O O . GLN B 1 190 ? -4.766 8.734 10.945 1 87.38 190 GLN B O 1
ATOM 6056 N N . ARG B 1 191 ? -5.559 9.359 8.922 1 86.75 191 ARG B N 1
ATOM 6057 C CA . ARG B 1 191 ? -6.637 8.375 8.93 1 86.75 191 ARG B CA 1
ATOM 6058 C C . ARG B 1 191 ? -6.742 7.664 7.59 1 86.75 191 ARG B C 1
ATOM 6060 O O . ARG B 1 191 ? -6.383 8.227 6.551 1 86.75 191 ARG B O 1
ATOM 6067 N N . ASP B 1 192 ? -7.23 6.363 7.703 1 85.75 192 ASP B N 1
ATOM 6068 C CA . ASP B 1 192 ? -7.426 5.57 6.496 1 85.75 192 ASP B CA 1
ATOM 6069 C C . ASP B 1 192 ? -8.797 5.848 5.875 1 85.75 192 ASP B C 1
ATOM 6071 O O . ASP B 1 192 ? -9.812 5.805 6.562 1 85.75 192 ASP B O 1
ATOM 6075 N N . VAL B 1 193 ? -8.727 6.266 4.668 1 85.12 193 VAL B N 1
ATOM 6076 C CA . VAL B 1 193 ? -9.969 6.559 3.967 1 85.12 193 VAL B CA 1
ATOM 6077 C C . VAL B 1 193 ? -10.125 5.609 2.781 1 85.12 193 VAL B C 1
ATOM 6079 O O . VAL B 1 193 ? -9.156 5.328 2.072 1 85.12 193 VAL B O 1
ATOM 6082 N N . ALA B 1 194 ? -11.297 5.121 2.639 1 85.81 194 ALA B N 1
ATOM 6083 C CA . ALA B 1 194 ? -11.609 4.234 1.52 1 85.81 194 ALA B CA 1
ATOM 6084 C C . ALA B 1 194 ? -12.047 5.035 0.295 1 85.81 194 ALA B C 1
ATOM 6086 O O . ALA B 1 194 ? -12.898 5.922 0.396 1 85.81 194 ALA B O 1
ATOM 6087 N N . SER B 1 195 ? -11.25 5.027 -0.657 1 78.88 195 SER B N 1
ATOM 6088 C CA . SER B 1 195 ? -11.664 5.664 -1.902 1 78.88 195 SER B CA 1
ATOM 6089 C C . SER B 1 195 ? -12.211 4.645 -2.895 1 78.88 195 SER B C 1
ATOM 6091 O O . SER B 1 195 ? -11.625 3.574 -3.076 1 78.88 195 SER B O 1
ATOM 6093 N N . PRO B 1 196 ? -13.484 4.852 -3.248 1 65.69 196 PRO B N 1
ATOM 6094 C CA . PRO B 1 196 ? -13.977 3.914 -4.262 1 65.69 196 PRO B CA 1
ATOM 6095 C C . PRO B 1 196 ? -13.203 4.012 -5.574 1 65.69 196 PRO B C 1
ATOM 6097 O O . PRO B 1 196 ? -13.039 5.105 -6.121 1 65.69 196 PRO B O 1
ATOM 6100 N N . ALA B 1 197 ? -12.055 3.564 -5.52 1 60.91 197 ALA B N 1
ATOM 6101 C CA . ALA B 1 197 ? -11.266 3.734 -6.738 1 60.91 197 ALA B CA 1
ATOM 6102 C C . ALA B 1 197 ? -11.953 3.068 -7.93 1 60.91 197 ALA B C 1
ATOM 6104 O O . ALA B 1 197 ? -12.727 2.125 -7.762 1 60.91 197 ALA B O 1
ATOM 6105 N N . ALA B 1 198 ? -11.781 3.725 -9.086 1 63.72 198 ALA B N 1
ATOM 6106 C CA . ALA B 1 198 ? -12.086 3.475 -10.492 1 63.72 198 ALA B CA 1
ATOM 6107 C C . ALA B 1 198 ? -11.867 2.006 -10.852 1 63.72 198 ALA B C 1
ATOM 6109 O O . ALA B 1 198 ? -11.102 1.684 -11.758 1 63.72 198 ALA B O 1
ATOM 6110 N N . ASN B 1 199 ? -12.453 1.126 -10.07 1 81.81 199 ASN B N 1
ATOM 6111 C CA . ASN B 1 199 ? -12.523 -0.248 -10.555 1 81.81 199 ASN B CA 1
ATOM 6112 C C . ASN B 1 199 ? -11.133 -0.861 -10.711 1 81.81 199 ASN B C 1
ATOM 6114 O O . ASN B 1 199 ? -10.883 -1.609 -11.656 1 81.81 199 ASN B O 1
ATOM 6118 N N . ILE B 1 200 ? -10.234 -0.424 -9.797 1 85 200 ILE B N 1
ATOM 6119 C CA . ILE B 1 200 ? -8.859 -0.917 -9.906 1 85 200 ILE B CA 1
ATOM 6120 C C . ILE B 1 200 ? -8.68 -2.137 -9.008 1 85 200 ILE B C 1
ATOM 6122 O O . ILE B 1 200 ? -8.047 -3.117 -9.398 1 85 200 ILE B O 1
ATOM 6126 N N . ALA B 1 201 ? -9.289 -2.064 -7.816 1 90.81 201 ALA B N 1
ATOM 6127 C CA . ALA B 1 201 ? -9.203 -3.213 -6.918 1 90.81 201 ALA B CA 1
ATOM 6128 C C . ALA B 1 201 ? -10.203 -4.293 -7.309 1 90.81 201 ALA B C 1
ATOM 6130 O O . ALA B 1 201 ? -11.414 -4.086 -7.203 1 90.81 201 ALA B O 1
ATOM 6131 N N . THR B 1 202 ? -9.672 -5.348 -7.809 1 92.88 202 THR B N 1
ATOM 6132 C CA . THR B 1 202 ? -10.578 -6.395 -8.273 1 92.88 202 THR B CA 1
ATOM 6133 C C . THR B 1 202 ? -10.055 -7.773 -7.871 1 92.88 202 THR B C 1
ATOM 6135 O O . THR B 1 202 ? -8.852 -7.965 -7.719 1 92.88 202 THR B O 1
ATOM 6138 N N . PHE B 1 203 ? -10.969 -8.734 -7.602 1 93.56 203 PHE B N 1
ATOM 6139 C CA . PHE B 1 203 ? -10.672 -10.164 -7.551 1 93.56 203 PHE B CA 1
ATOM 6140 C C . PHE B 1 203 ? -11.758 -10.969 -8.25 1 93.56 203 PHE B C 1
ATOM 6142 O O . PHE B 1 203 ? -12.852 -10.453 -8.523 1 93.56 203 PHE B O 1
ATOM 6149 N N . GLY B 1 204 ? -11.438 -12.203 -8.57 1 95.19 204 GLY B N 1
ATOM 6150 C CA . GLY B 1 204 ? -12.328 -12.961 -9.438 1 95.19 204 GLY B CA 1
ATOM 6151 C C . GLY B 1 204 ? -13.227 -13.914 -8.68 1 95.19 204 GLY B C 1
ATOM 6152 O O . GLY B 1 204 ? -12.836 -14.461 -7.645 1 95.19 204 GLY B O 1
ATOM 6153 N N . TYR B 1 205 ? -14.492 -14.086 -9.172 1 96.81 205 TYR B N 1
ATOM 6154 C CA . TYR B 1 205 ? -15.43 -15.148 -8.82 1 96.81 205 TYR B CA 1
ATOM 6155 C C . TYR B 1 205 ? -16.219 -15.617 -10.039 1 96.81 205 TYR B C 1
ATOM 6157 O O . TYR B 1 205 ? -16.156 -15 -11.102 1 96.81 205 TYR B O 1
ATOM 6165 N N . ALA B 1 206 ? -16.812 -16.781 -9.969 1 97.62 206 ALA B N 1
ATOM 6166 C CA . ALA B 1 206 ? -17.5 -17.297 -11.148 1 97.62 206 ALA B CA 1
ATOM 6167 C C . ALA B 1 206 ? -18.719 -18.125 -10.75 1 97.62 206 ALA B C 1
ATOM 6169 O O . ALA B 1 206 ? -18.688 -18.844 -9.742 1 97.62 206 ALA B O 1
ATOM 6170 N N . HIS B 1 207 ? -19.75 -18.031 -11.664 1 96.81 207 HIS B N 1
ATOM 6171 C CA . HIS B 1 207 ? -20.953 -18.828 -11.469 1 96.81 207 HIS B CA 1
ATOM 6172 C C . HIS B 1 207 ? -21.062 -19.938 -12.5 1 96.81 207 HIS B C 1
ATOM 6174 O O . HIS B 1 207 ? -21.922 -20.828 -12.375 1 96.81 207 HIS B O 1
ATOM 6180 N N . THR B 1 208 ? -20.172 -19.844 -13.383 1 95.25 208 THR B N 1
ATOM 6181 C CA . THR B 1 208 ? -20.266 -20.781 -14.492 1 95.25 208 THR B CA 1
ATOM 6182 C C . THR B 1 208 ? -18.891 -21.344 -14.836 1 95.25 208 THR B C 1
ATOM 6184 O O . THR B 1 208 ? -17.875 -20.641 -14.695 1 95.25 208 THR B O 1
ATOM 6187 N N . TYR B 1 209 ? -18.859 -22.594 -15.164 1 94.5 209 TYR B N 1
ATOM 6188 C CA . TYR B 1 209 ? -17.703 -23.234 -15.797 1 94.5 209 TYR B CA 1
ATOM 6189 C C . TYR B 1 209 ? -18.062 -23.75 -17.188 1 94.5 209 TYR B C 1
ATOM 6191 O O . TYR B 1 209 ? -18.594 -24.859 -17.312 1 94.5 209 TYR B O 1
ATOM 6199 N N . SER B 1 210 ? -17.812 -22.891 -18.125 1 89.56 210 SER B N 1
ATOM 6200 C CA . SER B 1 210 ? -18.125 -23.156 -19.516 1 89.56 210 SER B CA 1
ATOM 6201 C C . SER B 1 210 ? -17 -22.656 -20.438 1 89.56 210 SER B C 1
ATOM 6203 O O . SER B 1 210 ? -16.5 -21.547 -20.266 1 89.56 210 SER B O 1
ATOM 6205 N N . ARG B 1 211 ? -16.578 -23.547 -21.328 1 85.75 211 ARG B N 1
ATOM 6206 C CA . ARG B 1 211 ? -15.531 -23.172 -22.266 1 85.75 211 ARG B CA 1
ATOM 6207 C C . ARG B 1 211 ? -16.031 -23.234 -23.703 1 85.75 211 ARG B C 1
ATOM 6209 O O . ARG B 1 211 ? -16.641 -24.234 -24.109 1 85.75 211 ARG B O 1
ATOM 6216 N N . GLU B 1 212 ? -15.805 -22.312 -24.5 1 70.44 212 GLU B N 1
ATOM 6217 C CA . GLU B 1 212 ? -16.234 -22.219 -25.891 1 70.44 212 GLU B CA 1
ATOM 6218 C C . GLU B 1 212 ? -15.57 -23.281 -26.75 1 70.44 212 GLU B C 1
ATOM 6220 O O . GLU B 1 212 ? -16.188 -23.828 -27.672 1 70.44 212 GLU B O 1
ATOM 6225 N N . ALA B 1 213 ? -14.32 -23.625 -26.469 1 61.38 213 ALA B N 1
ATOM 6226 C CA . ALA B 1 213 ? -13.539 -24.562 -27.281 1 61.38 213 ALA B CA 1
ATOM 6227 C C . ALA B 1 213 ? -14.234 -25.922 -27.375 1 61.38 213 ALA B C 1
ATOM 6229 O O . ALA B 1 213 ? -14.195 -26.578 -28.422 1 61.38 213 ALA B O 1
ATOM 6230 N N . VAL B 1 214 ? -14.82 -26.328 -26.406 1 61.28 214 VAL B N 1
ATOM 6231 C CA . VAL B 1 214 ? -15.484 -27.625 -26.375 1 61.28 214 VAL B CA 1
ATOM 6232 C C . VAL B 1 214 ? -16.734 -27.578 -27.25 1 61.28 214 VAL B C 1
ATOM 6234 O O . VAL B 1 214 ? -17.016 -28.531 -27.984 1 61.28 214 VAL B O 1
ATOM 6237 N N . TRP B 1 215 ? -17.312 -26.5 -27.375 1 61.12 215 TRP B N 1
ATOM 6238 C CA . TRP B 1 215 ? -18.547 -26.344 -28.125 1 61.12 215 TRP B CA 1
ATOM 6239 C C . TRP B 1 215 ? -18.297 -26.5 -29.625 1 61.12 215 TRP B C 1
ATOM 6241 O O . TRP B 1 215 ? -19.094 -27.109 -30.344 1 61.12 215 TRP B O 1
ATOM 6251 N N . ASN B 1 216 ? -17.266 -26 -29.875 1 54.66 216 ASN B N 1
ATOM 6252 C CA . ASN B 1 216 ? -16.969 -25.984 -31.297 1 54.66 216 ASN B CA 1
ATOM 6253 C C . ASN B 1 216 ? -16.594 -27.359 -31.812 1 54.66 216 ASN B C 1
ATOM 6255 O O . ASN B 1 216 ? -16.688 -27.641 -33 1 54.66 216 ASN B O 1
ATOM 6259 N N . SER B 1 217 ? -16.188 -28.219 -30.875 1 55.31 217 SER B N 1
ATOM 6260 C CA . SER B 1 217 ? -15.711 -29.516 -31.328 1 55.31 217 SER B CA 1
ATOM 6261 C C . SER B 1 217 ? -16.797 -30.594 -31.172 1 55.31 217 SER B C 1
ATOM 6263 O O . SER B 1 217 ? -16.609 -31.734 -31.609 1 55.31 217 SER B O 1
ATOM 6265 N N . LEU B 1 218 ? -17.984 -30.312 -30.594 1 55 218 LEU B N 1
ATOM 6266 C CA . LEU B 1 218 ? -19 -31.281 -30.219 1 55 218 LEU B CA 1
ATOM 6267 C C . LEU B 1 218 ? -19.562 -31.984 -31.453 1 55 218 LEU B C 1
ATOM 6269 O O . LEU B 1 218 ? -19.953 -33.156 -31.391 1 55 218 LEU B O 1
ATOM 6273 N N . ASN B 1 219 ? -19.703 -31.297 -32.531 1 50.75 219 ASN B N 1
ATOM 6274 C CA . ASN B 1 219 ? -20.391 -31.922 -33.688 1 50.75 219 ASN B CA 1
ATOM 6275 C C . ASN B 1 219 ? -19.594 -33.094 -34.219 1 50.75 219 ASN B C 1
ATOM 6277 O O . ASN B 1 219 ? -20.156 -34 -34.844 1 50.75 219 ASN B O 1
ATOM 6281 N N . GLU B 1 220 ? -18.266 -33.125 -34.031 1 49.47 220 GLU B N 1
ATOM 6282 C CA . GLU B 1 220 ? -17.516 -34.094 -34.844 1 49.47 220 GLU B CA 1
ATOM 6283 C C . GLU B 1 220 ? -16.625 -34.938 -33.969 1 49.47 220 GLU B C 1
ATOM 6285 O O . GLU B 1 220 ? -15.961 -35.875 -34.469 1 49.47 220 GLU B O 1
ATOM 6290 N N . SER B 1 221 ? -16.688 -34.75 -32.656 1 54.72 221 SER B N 1
ATOM 6291 C CA . SER B 1 221 ? -15.555 -35.375 -32 1 54.72 221 SER B CA 1
ATOM 6292 C C . SER B 1 221 ? -16.031 -36.312 -30.891 1 54.72 221 SER B C 1
ATOM 6294 O O . SER B 1 221 ? -17.109 -36.094 -30.312 1 54.72 221 SER B O 1
ATOM 6296 N N . VAL B 1 222 ? -15.492 -37.562 -30.938 1 54.78 222 VAL B N 1
ATOM 6297 C CA . VAL B 1 222 ? -15.648 -38.438 -29.781 1 54.78 222 VAL B CA 1
ATOM 6298 C C . VAL B 1 222 ? -15.164 -37.719 -28.516 1 54.78 222 VAL B C 1
ATOM 6300 O O . VAL B 1 222 ? -14.359 -36.812 -28.594 1 54.78 222 VAL B O 1
ATOM 6303 N N . ALA B 1 223 ? -15.914 -38 -27.438 1 58.56 223 ALA B N 1
ATOM 6304 C CA . ALA B 1 223 ? -15.641 -37.375 -26.141 1 58.56 223 ALA B CA 1
ATOM 6305 C C . ALA B 1 223 ? -14.141 -37.281 -25.875 1 58.56 223 ALA B C 1
ATOM 6307 O O . ALA B 1 223 ? -13.648 -36.281 -25.359 1 58.56 223 ALA B O 1
ATOM 6308 N N . ALA B 1 224 ? -13.461 -38.312 -26.234 1 58.62 224 ALA B N 1
ATOM 6309 C CA . ALA B 1 224 ? -12.031 -38.406 -25.953 1 58.62 224 ALA B CA 1
ATOM 6310 C C . ALA B 1 224 ? -11.258 -37.344 -26.766 1 58.62 224 ALA B C 1
ATOM 6312 O O . ALA B 1 224 ? -10.125 -37 -26.422 1 58.62 224 ALA B O 1
ATOM 6313 N N . SER B 1 225 ? -11.953 -36.781 -27.703 1 60.59 225 SER B N 1
ATOM 6314 C CA . SER B 1 225 ? -11.258 -35.875 -28.594 1 60.59 225 SER B CA 1
ATOM 6315 C C . SER B 1 225 ? -11.625 -34.406 -28.266 1 60.59 225 SER B C 1
ATOM 6317 O O . SER B 1 225 ? -11.211 -33.5 -28.984 1 60.59 225 SER B O 1
ATOM 6319 N N . PHE B 1 226 ? -12.406 -34.281 -27.125 1 69.88 226 PHE B N 1
ATOM 6320 C CA . PHE B 1 226 ? -12.719 -32.906 -26.734 1 69.88 226 PHE B CA 1
ATOM 6321 C C . PHE B 1 226 ? -11.453 -32.125 -26.375 1 69.88 226 PHE B C 1
ATOM 6323 O O . PHE B 1 226 ? -10.547 -32.688 -25.734 1 69.88 226 PHE B O 1
ATOM 6330 N N . PRO B 1 227 ? -11.469 -30.906 -26.891 1 71.44 227 PRO B N 1
ATOM 6331 C CA . PRO B 1 227 ? -10.312 -30.109 -26.453 1 71.44 227 PRO B CA 1
ATOM 6332 C C . PRO B 1 227 ? -10.172 -30.062 -24.938 1 71.44 227 PRO B C 1
ATOM 6334 O O . PRO B 1 227 ? -11.141 -29.734 -24.234 1 71.44 227 PRO B O 1
ATOM 6337 N N . LYS B 1 228 ? -9.078 -30.438 -24.484 1 78.38 228 LYS B N 1
ATOM 6338 C CA . LYS B 1 228 ? -8.82 -30.5 -23.047 1 78.38 228 LYS B CA 1
ATOM 6339 C C . LYS B 1 228 ? -8.672 -29.094 -22.453 1 78.38 228 LYS B C 1
ATOM 6341 O O . LYS B 1 228 ? -8.406 -28.141 -23.172 1 78.38 228 LYS B O 1
ATOM 6346 N N . ASP B 1 229 ? -9.008 -28.969 -21.203 1 86.62 229 ASP B N 1
ATOM 6347 C CA . ASP B 1 229 ? -8.875 -27.719 -20.484 1 86.62 229 ASP B CA 1
ATOM 6348 C C . ASP B 1 229 ? -7.496 -27.609 -19.828 1 86.62 229 ASP B C 1
ATOM 6350 O O . ASP B 1 229 ? -7.309 -28.062 -18.688 1 86.62 229 ASP B O 1
ATOM 6354 N N . ALA B 1 230 ? -6.574 -26.906 -20.469 1 87 230 ALA B N 1
ATOM 6355 C CA . ALA B 1 230 ? -5.207 -26.781 -19.969 1 87 230 ALA B CA 1
ATOM 6356 C C . ALA B 1 230 ? -5.18 -26.062 -18.625 1 87 230 ALA B C 1
ATOM 6358 O O . ALA B 1 230 ? -4.379 -26.406 -17.75 1 87 230 ALA B O 1
ATOM 6359 N N . GLY B 1 231 ? -6.059 -25.094 -18.5 1 89.12 231 GLY B N 1
ATOM 6360 C CA . GLY B 1 231 ? -6.098 -24.359 -17.25 1 89.12 231 GLY B CA 1
ATOM 6361 C C . GLY B 1 231 ? -6.508 -25.203 -16.062 1 89.12 231 GLY B C 1
ATOM 6362 O O . GLY B 1 231 ? -5.914 -25.109 -14.992 1 89.12 231 GLY B O 1
ATOM 6363 N N . MET B 1 232 ? -7.449 -26.031 -16.266 1 92.62 232 MET B N 1
ATOM 6364 C CA . MET B 1 232 ? -7.906 -26.906 -15.203 1 92.62 232 MET B CA 1
ATOM 6365 C C . MET B 1 232 ? -6.859 -27.984 -14.898 1 92.62 232 MET B C 1
ATOM 6367 O O . MET B 1 232 ? -6.648 -28.344 -13.742 1 92.62 232 MET B O 1
ATOM 6371 N N . GLN B 1 233 ? -6.207 -28.484 -15.859 1 92 233 GLN B N 1
ATOM 6372 C CA . GLN B 1 233 ? -5.188 -29.5 -15.664 1 92 233 GLN B CA 1
ATOM 6373 C C . GLN B 1 233 ? -4.039 -28.984 -14.805 1 92 233 GLN B C 1
ATOM 6375 O O . GLN B 1 233 ? -3.588 -29.656 -13.883 1 92 233 GLN B O 1
ATOM 6380 N N . ILE B 1 234 ? -3.641 -27.797 -15.156 1 91.12 234 ILE B N 1
ATOM 6381 C CA . ILE B 1 234 ? -2.521 -27.25 -14.391 1 91.12 234 ILE B CA 1
ATOM 6382 C C . ILE B 1 234 ? -2.971 -26.938 -12.969 1 91.12 234 ILE B C 1
ATOM 6384 O O . ILE B 1 234 ? -2.191 -27.062 -12.023 1 91.12 234 ILE B O 1
ATOM 6388 N N . ALA B 1 235 ? -4.156 -26.516 -12.805 1 92.88 235 ALA B N 1
ATOM 6389 C CA . ALA B 1 235 ? -4.672 -26.281 -11.461 1 92.88 235 ALA B CA 1
ATOM 6390 C C . ALA B 1 235 ? -4.598 -27.562 -10.633 1 92.88 235 ALA B C 1
ATOM 6392 O O . ALA B 1 235 ? -4.211 -27.531 -9.461 1 92.88 235 ALA B O 1
ATOM 6393 N N . VAL B 1 236 ? -4.938 -28.672 -11.211 1 94.69 236 VAL B N 1
ATOM 6394 C CA . VAL B 1 236 ? -4.871 -29.969 -10.539 1 94.69 236 VAL B CA 1
ATOM 6395 C C . VAL B 1 236 ? -3.43 -30.266 -10.141 1 94.69 236 VAL B C 1
ATOM 6397 O O . VAL B 1 236 ? -3.158 -30.625 -8.992 1 94.69 236 VAL B O 1
ATOM 6400 N N . PHE B 1 237 ? -2.574 -30.031 -11.047 1 92.81 237 PHE B N 1
ATOM 6401 C CA . PHE B 1 237 ? -1.167 -30.297 -10.766 1 92.81 237 PHE B CA 1
ATOM 6402 C C . PHE B 1 237 ? -0.662 -29.391 -9.641 1 92.81 237 PHE B C 1
ATOM 6404 O O . PHE B 1 237 ? 0.026 -29.844 -8.727 1 92.81 237 PHE B O 1
ATOM 6411 N N . GLN B 1 238 ? -1.019 -28.188 -9.719 1 90.31 238 GLN B N 1
ATOM 6412 C CA . GLN B 1 238 ? -0.56 -27.234 -8.711 1 90.31 238 GLN B CA 1
ATOM 6413 C C . GLN B 1 238 ? -1.002 -27.656 -7.312 1 90.31 238 GLN B C 1
ATOM 6415 O O . GLN B 1 238 ? -0.229 -27.562 -6.359 1 90.31 238 GLN B O 1
ATOM 6420 N N . GLY B 1 239 ? -2.186 -28.062 -7.227 1 93.12 239 GLY B N 1
ATOM 6421 C CA . GLY B 1 239 ? -2.705 -28.5 -5.941 1 93.12 239 GLY B CA 1
ATOM 6422 C C . GLY B 1 239 ? -2.027 -29.75 -5.426 1 93.12 239 GLY B C 1
ATOM 6423 O O . GLY B 1 239 ? -1.57 -29.797 -4.281 1 93.12 239 GLY B O 1
ATOM 6424 N N . LEU B 1 240 ? -1.853 -30.703 -6.285 1 94.69 240 LEU B N 1
ATOM 6425 C CA . LEU B 1 240 ? -1.298 -31.984 -5.871 1 94.69 240 LEU B CA 1
ATOM 6426 C C . LEU B 1 240 ? 0.182 -31.844 -5.527 1 94.69 240 LEU B C 1
ATOM 6428 O O . LEU B 1 240 ? 0.686 -32.562 -4.652 1 94.69 240 LEU B O 1
ATOM 6432 N N . TYR B 1 241 ? 0.812 -30.906 -6.184 1 91.31 241 TYR B N 1
ATOM 6433 C CA . TYR B 1 241 ? 2.232 -30.719 -5.926 1 91.31 241 TYR B CA 1
ATOM 6434 C C . TYR B 1 241 ? 2.445 -29.781 -4.73 1 91.31 241 TYR B C 1
ATOM 6436 O O . TYR B 1 241 ? 3.574 -29.609 -4.27 1 91.31 241 TYR B O 1
ATOM 6444 N N . GLY B 1 242 ? 1.415 -29.203 -4.211 1 86.19 242 GLY B N 1
ATOM 6445 C CA . GLY B 1 242 ? 1.476 -28.422 -2.984 1 86.19 242 GLY B CA 1
ATOM 6446 C C . GLY B 1 242 ? 2.057 -27.031 -3.186 1 86.19 242 GLY B C 1
ATOM 6447 O O . GLY B 1 242 ? 2.766 -26.516 -2.316 1 86.19 242 GLY B O 1
ATOM 6448 N N . ILE B 1 243 ? 1.876 -26.5 -4.359 1 78.69 243 ILE B N 1
ATOM 6449 C CA . ILE B 1 243 ? 2.41 -25.172 -4.617 1 78.69 243 ILE B CA 1
ATOM 6450 C C . ILE B 1 243 ? 1.407 -24.109 -4.16 1 78.69 243 ILE B C 1
ATOM 6452 O O . ILE B 1 243 ? 0.204 -24.25 -4.398 1 78.69 243 ILE B O 1
ATOM 6456 N N . ASN B 1 244 ? 1.973 -23.281 -3.307 1 69.56 244 ASN B N 1
ATOM 6457 C CA . ASN B 1 244 ? 1.141 -22.156 -2.893 1 69.56 244 ASN B CA 1
ATOM 6458 C C . ASN B 1 244 ? 1.088 -21.062 -3.965 1 69.56 244 ASN B C 1
ATOM 6460 O O . ASN B 1 244 ? 2.117 -20.484 -4.316 1 69.56 244 ASN B O 1
ATOM 6464 N N . THR B 1 245 ? -0.005 -21.078 -4.66 1 69.88 245 THR B N 1
ATOM 6465 C CA . THR B 1 245 ? -0.118 -20.047 -5.68 1 69.88 245 THR B CA 1
ATOM 6466 C C . THR B 1 245 ? -0.851 -18.828 -5.133 1 69.88 245 THR B C 1
ATOM 6468 O O . THR B 1 245 ? -1.795 -18.953 -4.352 1 69.88 245 THR B O 1
ATOM 6471 N N . THR B 1 246 ? -0.254 -17.719 -5.344 1 74.75 246 THR B N 1
ATOM 6472 C CA . THR B 1 246 ? -0.93 -16.469 -4.984 1 74.75 246 THR B CA 1
ATOM 6473 C C . THR B 1 246 ? -2.045 -16.156 -5.98 1 74.75 246 THR B C 1
ATOM 6475 O O . THR B 1 246 ? -1.875 -16.344 -7.188 1 74.75 246 THR B O 1
ATOM 6478 N N . GLU B 1 247 ? -3.213 -15.82 -5.445 1 84.69 247 GLU B N 1
ATOM 6479 C CA . GLU B 1 247 ? -4.332 -15.461 -6.312 1 84.69 247 GLU B CA 1
ATOM 6480 C C . GLU B 1 247 ? -4.027 -14.203 -7.113 1 84.69 247 GLU B C 1
ATOM 6482 O O . GLU B 1 247 ? -3.42 -13.258 -6.598 1 84.69 247 GLU B O 1
ATOM 6487 N N . PRO B 1 248 ? -4.41 -14.219 -8.367 1 84.69 248 PRO B N 1
ATOM 6488 C CA . PRO B 1 248 ? -4.133 -13.047 -9.203 1 84.69 248 PRO B CA 1
ATOM 6489 C C . PRO B 1 248 ? -5.125 -11.914 -8.977 1 84.69 248 PRO B C 1
ATOM 6491 O O . PRO B 1 248 ? -5.766 -11.445 -9.922 1 84.69 248 PRO B O 1
ATOM 6494 N N . PHE B 1 249 ? -5.195 -11.414 -7.793 1 89.12 249 PHE B N 1
ATOM 6495 C CA . PHE B 1 249 ? -6.012 -10.234 -7.504 1 89.12 249 PHE B CA 1
ATOM 6496 C C . PHE B 1 249 ? -5.281 -8.961 -7.902 1 89.12 249 PHE B C 1
ATOM 6498 O O . PHE B 1 249 ? -4.074 -8.984 -8.164 1 89.12 249 PHE B O 1
ATOM 6505 N N . ASN B 1 250 ? -6.07 -7.891 -8.109 1 88.25 250 ASN B N 1
ATOM 6506 C CA . ASN B 1 250 ? -5.496 -6.582 -8.406 1 88.25 250 ASN B CA 1
ATOM 6507 C C . ASN B 1 250 ? -5.758 -5.59 -7.277 1 88.25 250 ASN B C 1
ATOM 6509 O O . ASN B 1 250 ? -6.91 -5.324 -6.934 1 88.25 250 ASN B O 1
ATOM 6513 N N . CYS B 1 251 ? -4.723 -5.145 -6.648 1 89.25 251 CYS B N 1
ATOM 6514 C CA . CYS B 1 251 ? -4.859 -4.195 -5.551 1 89.25 251 CYS B CA 1
ATOM 6515 C C . CYS B 1 251 ? -3.623 -3.307 -5.441 1 89.25 251 CYS B C 1
ATOM 6517 O O . CYS B 1 251 ? -2.545 -3.781 -5.082 1 89.25 251 CYS B O 1
ATOM 6519 N N . PRO B 1 252 ? -3.801 -2.057 -5.75 1 85.38 252 PRO B N 1
ATOM 6520 C CA . PRO B 1 252 ? -2.695 -1.146 -5.445 1 85.38 252 PRO B CA 1
ATOM 6521 C C . PRO B 1 252 ? -2.637 -0.759 -3.969 1 85.38 252 PRO B C 1
ATOM 6523 O O . PRO B 1 252 ? -3.615 -0.239 -3.426 1 85.38 252 PRO B O 1
ATOM 6526 N N . GLY B 1 253 ? -1.549 -1.099 -3.258 1 84.12 253 GLY B N 1
ATOM 6527 C CA . GLY B 1 253 ? -1.438 -0.761 -1.847 1 84.12 253 GLY B CA 1
ATOM 6528 C C . GLY B 1 253 ? -2.303 -1.632 -0.956 1 84.12 253 GLY B C 1
ATOM 6529 O O . GLY B 1 253 ? -2.15 -2.855 -0.937 1 84.12 253 GLY B O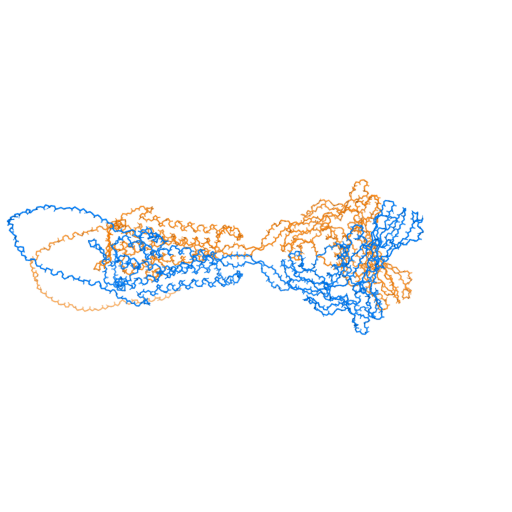 1
ATOM 6530 N N . VAL B 1 254 ? -3.309 -0.94 -0.281 1 87.19 254 VAL B N 1
ATOM 6531 C CA . VAL B 1 254 ? -4.215 -1.649 0.616 1 87.19 254 VAL B CA 1
ATOM 6532 C C . VAL B 1 254 ? -5.648 -1.546 0.093 1 87.19 254 VAL B C 1
ATOM 6534 O O . VAL B 1 254 ? -6.09 -0.469 -0.312 1 87.19 254 VAL B O 1
ATOM 6537 N N . CYS B 1 255 ? -6.328 -2.709 0.022 1 91.12 255 CYS B N 1
ATOM 6538 C CA . CYS B 1 255 ? -7.684 -2.748 -0.52 1 91.12 255 CYS B CA 1
ATOM 6539 C C . CYS B 1 255 ? -8.609 -3.551 0.385 1 91.12 255 CYS B C 1
ATOM 6541 O O . CYS B 1 255 ? -8.148 -4.328 1.224 1 91.12 255 CYS B O 1
ATOM 6543 N N . ARG B 1 256 ? -9.938 -3.271 0.242 1 92 256 ARG B N 1
ATOM 6544 C CA . ARG B 1 256 ? -10.969 -4.02 0.96 1 92 256 ARG B CA 1
ATOM 6545 C C . ARG B 1 256 ? -12.195 -4.25 0.081 1 92 256 ARG B C 1
ATOM 6547 O O . ARG B 1 256 ? -12.508 -3.426 -0.777 1 92 256 ARG B O 1
ATOM 6554 N N . TRP B 1 257 ? -12.789 -5.391 0.216 1 93.06 257 TRP B N 1
ATOM 6555 C CA . TRP B 1 257 ? -14.039 -5.762 -0.444 1 93.06 257 TRP B CA 1
ATOM 6556 C C . TRP B 1 257 ? -15.117 -6.105 0.58 1 93.06 257 TRP B C 1
ATOM 6558 O O . TRP B 1 257 ? -15.211 -7.25 1.026 1 93.06 257 TRP B O 1
ATOM 6568 N N . PRO B 1 258 ? -15.992 -5.168 1.015 1 90.69 258 PRO B N 1
ATOM 6569 C CA . PRO B 1 258 ? -16.969 -5.418 2.068 1 90.69 258 PRO B CA 1
ATOM 6570 C C . PRO B 1 258 ? -18.141 -6.277 1.595 1 90.69 258 PRO B C 1
ATOM 6572 O O . PRO B 1 258 ? -18.922 -6.777 2.414 1 90.69 258 PRO B O 1
ATOM 6575 N N . GLY B 1 259 ? -18.25 -6.711 0.484 1 89.75 259 GLY B N 1
ATOM 6576 C CA . GLY B 1 259 ? -19.375 -7.477 -0.008 1 89.75 259 GLY B CA 1
ATOM 6577 C C . GLY B 1 259 ? -19.203 -8.977 0.147 1 89.75 259 GLY B C 1
ATOM 6578 O O . GLY B 1 259 ? -18.25 -9.43 0.778 1 89.75 259 GLY B O 1
ATOM 6579 N N . SER B 1 260 ? -20.281 -9.727 -0.195 1 92.81 260 SER B N 1
ATOM 6580 C CA . SER B 1 260 ? -20.281 -11.188 -0.232 1 92.81 260 SER B CA 1
ATOM 6581 C C . SER B 1 260 ? -20.391 -11.703 -1.662 1 92.81 260 SER B C 1
ATOM 6583 O O . SER B 1 260 ? -21.188 -11.203 -2.453 1 92.81 260 SER B O 1
ATOM 6585 N N . TYR B 1 261 ? -19.562 -12.594 -1.931 1 94.44 261 TYR B N 1
ATOM 6586 C CA . TYR B 1 261 ? -19.531 -13.148 -3.279 1 94.44 261 TYR B CA 1
ATOM 6587 C C . TYR B 1 261 ? -19.578 -14.672 -3.25 1 94.44 261 TYR B C 1
ATOM 6589 O O . TYR B 1 261 ? -18.938 -15.305 -2.41 1 94.44 261 TYR B O 1
ATOM 6597 N N . THR B 1 262 ? -20.391 -15.242 -4.09 1 95.25 262 THR B N 1
ATOM 6598 C CA . THR B 1 262 ? -20.5 -16.688 -4.203 1 95.25 262 THR B CA 1
ATOM 6599 C C . THR B 1 262 ? -19.875 -17.188 -5.504 1 95.25 262 THR B C 1
ATOM 6601 O O . THR B 1 262 ? -20.047 -16.562 -6.555 1 95.25 262 THR B O 1
ATOM 6604 N N . SER B 1 263 ? -19.109 -18.172 -5.418 1 96.5 263 SER B N 1
ATOM 6605 C CA . SER B 1 263 ? -18.453 -18.734 -6.602 1 96.5 263 SER B CA 1
ATOM 6606 C C . SER B 1 263 ? -18.578 -20.25 -6.633 1 96.5 263 SER B C 1
ATOM 6608 O O . SER B 1 263 ? -18.594 -20.891 -5.586 1 96.5 263 SER B O 1
ATOM 6610 N N . LEU B 1 264 ? -18.688 -20.734 -7.871 1 97.06 264 LEU B N 1
ATOM 6611 C CA . LEU B 1 264 ? -18.594 -22.172 -8.102 1 97.06 264 LEU B CA 1
ATOM 6612 C C . LEU B 1 264 ? -17.203 -22.688 -7.715 1 97.06 264 LEU B C 1
ATOM 6614 O O . LEU B 1 264 ? -16.203 -21.984 -7.855 1 97.06 264 LEU B O 1
ATOM 6618 N N . GLY B 1 265 ? -17.188 -23.906 -7.129 1 96.81 265 GLY B N 1
ATOM 6619 C CA . GLY B 1 265 ? -15.898 -24.453 -6.75 1 96.81 265 GLY B CA 1
ATOM 6620 C C . GLY B 1 265 ? -15.93 -25.953 -6.539 1 96.81 265 GLY B C 1
ATOM 6621 O O . GLY B 1 265 ? -16.906 -26.609 -6.898 1 96.81 265 GLY B O 1
ATOM 6622 N N . PHE B 1 266 ? -14.773 -26.484 -6.109 1 97.94 266 PHE B N 1
ATOM 6623 C CA . PHE B 1 266 ? -14.578 -27.906 -5.824 1 97.94 266 PHE B CA 1
ATOM 6624 C C . PHE B 1 266 ? -14.203 -28.109 -4.359 1 97.94 266 PHE B C 1
ATOM 6626 O O . PHE B 1 266 ? -13.672 -27.203 -3.715 1 97.94 266 PHE B O 1
ATOM 6633 N N . LYS B 1 267 ? -14.531 -29.234 -3.889 1 97.38 267 LYS B N 1
ATOM 6634 C CA . LYS B 1 267 ? -14.148 -29.672 -2.549 1 97.38 267 LYS B CA 1
ATOM 6635 C C . LYS B 1 267 ? -13.578 -31.094 -2.576 1 97.38 267 LYS B C 1
ATOM 6637 O O . LYS B 1 267 ? -14.055 -31.938 -3.33 1 97.38 267 LYS B O 1
ATOM 6642 N N . ALA B 1 268 ? -12.492 -31.281 -1.837 1 98 268 ALA B N 1
ATOM 6643 C CA . ALA B 1 268 ? -11.914 -32.625 -1.72 1 98 268 ALA B CA 1
ATOM 6644 C C . ALA B 1 268 ? -11.922 -33.094 -0.271 1 98 268 ALA B C 1
ATOM 6646 O O . ALA B 1 268 ? -11.727 -32.312 0.652 1 98 268 ALA B O 1
ATOM 6647 N N . GLU B 1 269 ? -12.227 -34.312 -0.044 1 97.12 269 GLU B N 1
ATOM 6648 C CA . GLU B 1 269 ? -12.211 -34.969 1.266 1 97.12 269 GLU B CA 1
ATOM 6649 C C . GLU B 1 269 ? -11.508 -36.312 1.206 1 97.12 269 GLU B C 1
ATOM 6651 O O . GLU B 1 269 ? -11.758 -37.125 0.299 1 97.12 269 GLU B O 1
ATOM 6656 N N . CYS B 1 270 ? -10.57 -36.469 2.127 1 97.88 270 CYS B N 1
ATOM 6657 C CA . CYS B 1 270 ? -9.828 -37.719 2.156 1 97.88 270 CYS B CA 1
ATOM 6658 C C . CYS B 1 270 ? -10.047 -38.438 3.473 1 97.88 270 CYS B C 1
ATOM 6660 O O . CYS B 1 270 ? -10.312 -37.812 4.5 1 97.88 270 CYS B O 1
ATOM 6662 N N . ARG B 1 271 ? -10.016 -39.719 3.408 1 96.94 271 ARG B N 1
ATOM 6663 C CA . ARG B 1 271 ? -10.148 -40.562 4.586 1 96.94 271 ARG B CA 1
ATOM 6664 C C . ARG B 1 271 ? -9.195 -41.75 4.516 1 96.94 271 ARG B C 1
ATOM 6666 O O . ARG B 1 271 ? -8.984 -42.344 3.443 1 96.94 271 ARG B O 1
ATOM 6673 N N . ASN B 1 272 ? -8.594 -42.031 5.617 1 96.38 272 ASN B N 1
ATOM 6674 C CA . ASN B 1 272 ? -7.758 -43.219 5.707 1 96.38 272 ASN B CA 1
ATOM 6675 C C . ASN B 1 272 ? -8.594 -44.5 5.75 1 96.38 272 ASN B C 1
ATOM 6677 O O . ASN B 1 272 ? -9.406 -44.688 6.66 1 96.38 272 ASN B O 1
ATOM 6681 N N . VAL B 1 273 ? -8.414 -45.375 4.793 1 97.31 273 VAL B N 1
ATOM 6682 C CA . VAL B 1 273 ? -9.219 -46.594 4.707 1 97.31 273 VAL B CA 1
ATOM 6683 C C . VAL B 1 273 ? -8.312 -47.812 4.695 1 97.31 273 VAL B C 1
ATOM 6685 O O . VAL B 1 273 ? -8.625 -48.812 4.047 1 97.31 273 VAL B O 1
ATOM 6688 N N . THR B 1 274 ? -7.156 -47.688 5.289 1 96.06 274 THR B N 1
ATOM 6689 C CA . THR B 1 274 ? -6.141 -48.719 5.254 1 96.06 274 THR B CA 1
ATOM 6690 C C . THR B 1 274 ? -6.707 -50.031 5.781 1 96.06 274 THR B C 1
ATOM 6692 O O . THR B 1 274 ? -6.602 -51.062 5.121 1 96.06 274 THR B O 1
ATOM 6695 N N . GLN B 1 275 ? -7.32 -50.062 6.922 1 94.94 275 GLN B N 1
ATOM 6696 C CA . GLN B 1 275 ? -7.82 -51.281 7.547 1 94.94 275 GLN B CA 1
ATOM 6697 C C . GLN B 1 275 ? -8.922 -51.906 6.707 1 94.94 275 GLN B C 1
ATOM 6699 O O . GLN B 1 275 ? -8.922 -53.125 6.504 1 94.94 275 GLN B O 1
ATOM 6704 N N . GLN B 1 276 ? -9.781 -51.125 6.199 1 95.06 276 GLN B N 1
ATOM 6705 C CA . GLN B 1 276 ? -10.898 -51.625 5.402 1 95.06 276 GLN B CA 1
ATOM 6706 C C . GLN B 1 276 ? -10.406 -52.219 4.078 1 95.06 276 GLN B C 1
ATOM 6708 O O . GLN B 1 276 ? -10.922 -53.219 3.607 1 95.06 276 GLN B O 1
ATOM 6713 N N . ALA B 1 277 ? -9.461 -51.562 3.453 1 94.94 277 ALA B N 1
ATOM 6714 C CA . ALA B 1 277 ? -8.938 -52 2.16 1 94.94 277 ALA B CA 1
ATOM 6715 C C . ALA B 1 277 ? -8.125 -53.281 2.301 1 94.94 277 ALA B C 1
ATOM 6717 O O . ALA B 1 277 ? -8.188 -54.188 1.439 1 94.94 277 ALA B O 1
ATOM 6718 N N . LEU B 1 278 ? -7.324 -53.406 3.383 1 92.62 278 LEU B N 1
ATOM 6719 C CA . LEU B 1 278 ? -6.461 -54.562 3.588 1 92.62 278 LEU B CA 1
ATOM 6720 C C . LEU B 1 278 ? -7.281 -55.781 3.914 1 92.62 278 LEU B C 1
ATOM 6722 O O . LEU B 1 278 ? -6.805 -56.938 3.746 1 92.62 278 LEU B O 1
ATOM 6726 N N . HIS B 1 279 ? -8.461 -55.656 4.352 1 91.12 279 HIS B N 1
ATOM 6727 C CA . HIS B 1 279 ? -9.32 -56.781 4.66 1 91.12 279 HIS B CA 1
ATOM 6728 C C . HIS B 1 279 ? -9.766 -57.5 3.387 1 91.12 279 HIS B C 1
ATOM 6730 O O . HIS B 1 279 ? -10.102 -58.688 3.424 1 91.12 279 HIS B O 1
ATOM 6736 N N . ASN B 1 280 ? -9.711 -56.781 2.297 1 88.81 280 ASN B N 1
ATOM 6737 C CA . ASN B 1 280 ? -10.172 -57.375 1.051 1 88.81 280 ASN B CA 1
ATOM 6738 C C . ASN B 1 280 ? -9.031 -57.562 0.059 1 88.81 280 ASN B C 1
ATOM 6740 O O . ASN B 1 280 ? -9.227 -57.469 -1.152 1 88.81 280 ASN B O 1
ATOM 6744 N N . VAL B 1 281 ? -7.867 -57.812 0.597 1 90.75 281 VAL B N 1
ATOM 6745 C CA . VAL B 1 281 ? -6.703 -57.969 -0.268 1 90.75 281 VAL B CA 1
ATOM 6746 C C . VAL B 1 281 ? -6.719 -59.344 -0.907 1 90.75 281 VAL B C 1
ATOM 6748 O O . VAL B 1 281 ? -7.047 -60.344 -0.249 1 90.75 281 VAL B O 1
ATOM 6751 N N . THR B 1 282 ? -6.578 -59.438 -2.197 1 91.75 282 THR B N 1
ATOM 6752 C CA . THR B 1 282 ? -6.43 -60.688 -2.938 1 91.75 282 THR B CA 1
ATOM 6753 C C . THR B 1 282 ? -5.125 -60.688 -3.727 1 91.75 282 THR B C 1
ATOM 6755 O O . THR B 1 282 ? -4.852 -59.75 -4.5 1 91.75 282 THR B O 1
ATOM 6758 N N . CYS B 1 283 ? -4.379 -61.719 -3.49 1 90.75 283 CYS B N 1
ATOM 6759 C CA . CYS B 1 283 ? -3.104 -61.812 -4.188 1 90.75 283 CYS B CA 1
ATOM 6760 C C . CYS B 1 283 ? -3.15 -62.938 -5.215 1 90.75 283 CYS B C 1
ATOM 6762 O O . CYS B 1 283 ? -4.023 -63.812 -5.152 1 90.75 283 CYS B O 1
ATOM 6764 N N . ASP B 1 284 ? -2.361 -62.812 -6.258 1 88.88 284 ASP B N 1
ATOM 6765 C CA . ASP B 1 284 ? -2.389 -63.781 -7.363 1 88.88 284 ASP B CA 1
ATOM 6766 C C . ASP B 1 284 ? -1.73 -65.125 -6.969 1 88.88 284 ASP B C 1
ATOM 6768 O O . ASP B 1 284 ? -1.847 -66.062 -7.688 1 88.88 284 ASP B O 1
ATOM 6772 N N . LEU B 1 285 ? -0.933 -65.062 -5.836 1 84.56 285 LEU B N 1
ATOM 6773 C CA . LEU B 1 285 ? -0.318 -66.312 -5.344 1 84.56 285 LEU B CA 1
ATOM 6774 C C . LEU B 1 285 ? -0.914 -66.688 -3.998 1 84.56 285 LEU B C 1
ATOM 6776 O O . LEU B 1 285 ? -1.448 -65.875 -3.271 1 84.56 285 LEU B O 1
ATOM 6780 N N . PRO B 1 286 ? -0.815 -68.062 -3.812 1 80.19 286 PRO B N 1
ATOM 6781 C CA . PRO B 1 286 ? -1.265 -68.5 -2.492 1 80.19 286 PRO B CA 1
ATOM 6782 C C . PRO B 1 286 ? -0.413 -67.938 -1.357 1 80.19 286 PRO B C 1
ATOM 6784 O O . PRO B 1 286 ? 0.73 -67.562 -1.582 1 80.19 286 PRO B O 1
ATOM 6787 N N . ALA B 1 287 ? -0.973 -67.875 -0.137 1 77.44 287 ALA B N 1
ATOM 6788 C CA . ALA B 1 287 ? -0.381 -67.25 1.034 1 77.44 287 ALA B CA 1
ATOM 6789 C C . ALA B 1 287 ? 0.994 -67.812 1.344 1 77.44 287 ALA B C 1
ATOM 6791 O O . ALA B 1 287 ? 1.902 -67.062 1.766 1 77.44 287 ALA B O 1
ATOM 6792 N N . ASP B 1 288 ? 1.124 -69.062 1.095 1 75.81 288 ASP B N 1
ATOM 6793 C CA . ASP B 1 288 ? 2.357 -69.75 1.468 1 75.81 288 ASP B CA 1
ATOM 6794 C C . ASP B 1 288 ? 3.486 -69.438 0.495 1 75.81 288 ASP B C 1
ATOM 6796 O O . ASP B 1 288 ? 4.664 -69.625 0.814 1 75.81 288 ASP B O 1
ATOM 6800 N N . GLU B 1 289 ? 3.119 -68.75 -0.623 1 75.19 289 GLU B N 1
ATOM 6801 C CA . GLU B 1 289 ? 4.117 -68.5 -1.651 1 75.19 289 GLU B CA 1
ATOM 6802 C C . GLU B 1 289 ? 4.453 -67 -1.719 1 75.19 289 GLU B C 1
ATOM 6804 O O . GLU B 1 289 ? 5.406 -66.625 -2.396 1 75.19 289 GLU B O 1
ATOM 6809 N N . LEU B 1 290 ? 3.752 -66.312 -1.007 1 73.56 290 LEU B N 1
ATOM 6810 C CA . LEU B 1 290 ? 3.855 -64.875 -1.108 1 73.56 290 LEU B CA 1
ATOM 6811 C C . LEU B 1 290 ? 5.223 -64.375 -0.641 1 73.56 290 LEU B C 1
ATOM 6813 O O . LEU B 1 290 ? 5.727 -63.344 -1.124 1 73.56 290 LEU B O 1
ATOM 6817 N N . ALA B 1 291 ? 5.832 -65.125 0.229 1 73.12 291 ALA B N 1
ATOM 6818 C CA . ALA B 1 291 ? 7.109 -64.688 0.81 1 73.12 291 ALA B CA 1
ATOM 6819 C C . ALA B 1 291 ? 8.266 -64.938 -0.151 1 73.12 291 ALA B C 1
ATOM 6821 O O . ALA B 1 291 ? 9.305 -64.312 -0.07 1 73.12 291 ALA B O 1
ATOM 6822 N N . ASP B 1 292 ? 7.984 -65.875 -1.137 1 72.5 292 ASP B N 1
ATOM 6823 C CA . ASP B 1 292 ? 9.125 -66.375 -1.901 1 72.5 292 ASP B CA 1
ATOM 6824 C C . ASP B 1 292 ? 9.094 -65.812 -3.336 1 72.5 292 ASP B C 1
ATOM 6826 O O . ASP B 1 292 ? 10.117 -65.812 -4.012 1 72.5 292 ASP B O 1
ATOM 6830 N N . TYR B 1 293 ? 7.887 -65.438 -3.82 1 79.94 293 TYR B N 1
ATOM 6831 C CA . TYR B 1 293 ? 7.773 -65.125 -5.238 1 79.94 293 TYR B CA 1
ATOM 6832 C C . TYR B 1 293 ? 7.172 -63.719 -5.438 1 79.94 293 TYR B C 1
ATOM 6834 O O . TYR B 1 293 ? 6.461 -63.219 -4.562 1 79.94 293 TYR B O 1
ATOM 6842 N N . SER B 1 294 ? 7.512 -63.188 -6.621 1 84.81 294 SER B N 1
ATOM 6843 C CA . SER B 1 294 ? 6.887 -61.906 -7.012 1 84.81 294 SER B CA 1
ATOM 6844 C C . SER B 1 294 ? 5.383 -62.094 -7.223 1 84.81 294 SER B C 1
ATOM 6846 O O . SER B 1 294 ? 4.941 -63.062 -7.805 1 84.81 294 SER B O 1
ATOM 6848 N N . HIS B 1 295 ? 4.617 -61.25 -6.547 1 87 295 HIS B N 1
ATOM 6849 C CA . HIS B 1 295 ? 3.166 -61.375 -6.648 1 87 295 HIS B CA 1
ATOM 6850 C C . HIS B 1 295 ? 2.512 -60 -6.727 1 87 295 HIS B C 1
ATOM 6852 O O . HIS B 1 295 ? 3.129 -59 -6.375 1 87 295 HIS B O 1
ATOM 6858 N N . GLN B 1 296 ? 1.364 -60.062 -7.328 1 90.38 296 GLN B N 1
ATOM 6859 C CA . GLN B 1 296 ? 0.516 -58.875 -7.422 1 90.38 296 GLN B CA 1
ATOM 6860 C C . GLN B 1 296 ? -0.714 -59.031 -6.531 1 90.38 296 GLN B C 1
ATOM 6862 O O . GLN B 1 296 ? -1.384 -60.062 -6.539 1 90.38 296 GLN B O 1
ATOM 6867 N N . CYS B 1 297 ? -0.823 -58.094 -5.641 1 91.56 297 CYS B N 1
ATOM 6868 C CA . CYS B 1 297 ? -2.002 -58.062 -4.785 1 91.56 297 CYS B CA 1
ATOM 6869 C C . CYS B 1 297 ? -2.932 -56.906 -5.18 1 91.56 297 CYS B C 1
ATOM 6871 O O . CYS B 1 297 ? -2.471 -55.844 -5.555 1 91.56 297 CYS B O 1
ATOM 6873 N N . ASN B 1 298 ? -4.191 -57.188 -5.18 1 94.12 298 ASN B N 1
ATOM 6874 C CA . ASN B 1 298 ? -5.215 -56.188 -5.48 1 94.12 298 ASN B CA 1
ATOM 6875 C C . ASN B 1 298 ? -6.152 -55.969 -4.297 1 94.12 298 ASN B C 1
ATOM 6877 O O . ASN B 1 298 ? -6.473 -56.938 -3.572 1 94.12 298 ASN B O 1
ATOM 6881 N N . MET B 1 299 ? -6.422 -54.781 -4.035 1 94.38 299 MET B N 1
ATOM 6882 C CA . MET B 1 299 ? -7.355 -54.406 -2.975 1 94.38 299 MET B CA 1
ATOM 6883 C C . MET B 1 299 ? -8.375 -53.375 -3.48 1 94.38 299 MET B C 1
ATOM 6885 O O . MET B 1 299 ? -8.141 -52.719 -4.48 1 94.38 299 MET B O 1
ATOM 6889 N N . THR B 1 300 ? -9.5 -53.406 -2.908 1 95.44 300 THR B N 1
ATOM 6890 C CA . THR B 1 300 ? -10.555 -52.469 -3.242 1 95.44 300 THR B CA 1
ATOM 6891 C C . THR B 1 300 ? -10.945 -51.625 -2.021 1 95.44 300 THR B C 1
ATOM 6893 O O . THR B 1 300 ? -11.18 -52.156 -0.942 1 95.44 300 THR B O 1
ATOM 6896 N N . THR B 1 301 ? -10.953 -50.375 -2.129 1 96.44 301 THR B N 1
ATOM 6897 C CA . THR B 1 301 ? -11.336 -49.5 -1.033 1 96.44 301 THR B CA 1
ATOM 6898 C C . THR B 1 301 ? -12.836 -49.562 -0.788 1 96.44 301 THR B C 1
ATOM 6900 O O . THR B 1 301 ? -13.586 -50.062 -1.623 1 96.44 301 THR B O 1
ATOM 6903 N N . PRO B 1 302 ? -13.297 -49.031 0.416 1 94.88 302 PRO B N 1
ATOM 6904 C CA . PRO B 1 302 ? -14.734 -49.031 0.687 1 94.88 302 PRO B CA 1
ATOM 6905 C C . PRO B 1 302 ? -15.516 -48.219 -0.344 1 94.88 302 PRO B C 1
ATOM 6907 O O . PRO B 1 302 ? -16.703 -48.5 -0.589 1 94.88 302 PRO B O 1
ATOM 6910 N N . GLY B 1 303 ? -14.914 -47.188 -0.992 1 94.31 303 GLY B N 1
ATOM 6911 C CA . GLY B 1 303 ? -15.562 -46.406 -2.021 1 94.31 303 GLY B CA 1
ATOM 6912 C C . GLY B 1 303 ? -15.594 -47.094 -3.375 1 94.31 303 GLY B C 1
ATOM 6913 O O . GLY B 1 303 ? -16.188 -46.562 -4.32 1 94.31 303 GLY B O 1
ATOM 6914 N N . GLY B 1 304 ? -14.953 -48.188 -3.518 1 93.88 304 GLY B N 1
ATOM 6915 C CA . GLY B 1 304 ? -15.039 -49 -4.73 1 93.88 304 GLY B CA 1
ATOM 6916 C C . GLY B 1 304 ? -13.898 -48.75 -5.695 1 93.88 304 GLY B C 1
ATOM 6917 O O . GLY B 1 304 ? -14.008 -49.031 -6.891 1 93.88 304 GLY B O 1
ATOM 6918 N N . VAL B 1 305 ? -12.805 -48.156 -5.293 1 96.38 305 VAL B N 1
ATOM 6919 C CA . VAL B 1 305 ? -11.656 -47.906 -6.16 1 96.38 305 VAL B CA 1
ATOM 6920 C C . VAL B 1 305 ? -10.617 -49 -5.961 1 96.38 305 VAL B C 1
ATOM 6922 O O . VAL B 1 305 ? -10.227 -49.281 -4.828 1 96.38 305 VAL B O 1
ATOM 6925 N N . MET B 1 306 ? -10.156 -49.562 -7.016 1 95.06 306 MET B N 1
ATOM 6926 C CA . MET B 1 306 ? -9.195 -50.656 -6.957 1 95.06 306 MET B CA 1
ATOM 6927 C C . MET B 1 306 ? -7.766 -50.125 -6.91 1 95.06 306 MET B C 1
ATOM 6929 O O . MET B 1 306 ? -7.422 -49.188 -7.621 1 95.06 306 MET B O 1
ATOM 6933 N N . VAL B 1 307 ? -7 -50.719 -6.008 1 94.69 307 VAL B N 1
ATOM 6934 C CA . VAL B 1 307 ? -5.578 -50.406 -5.926 1 94.69 307 VAL B CA 1
ATOM 6935 C C . VAL B 1 307 ? -4.758 -51.688 -5.988 1 94.69 307 VAL B C 1
ATOM 6937 O O . VAL B 1 307 ? -5.203 -52.75 -5.512 1 94.69 307 VAL B O 1
ATOM 6940 N N . GLY B 1 308 ? -3.697 -51.562 -6.684 1 92.25 308 GLY B N 1
ATOM 6941 C CA . GLY B 1 308 ? -2.82 -52.719 -6.809 1 92.25 308 GLY B CA 1
ATOM 6942 C C . GLY B 1 308 ? -1.42 -52.469 -6.281 1 92.25 308 GLY B C 1
ATOM 6943 O O . GLY B 1 308 ? -0.942 -51.312 -6.301 1 92.25 308 GLY B O 1
ATOM 6944 N N . ALA B 1 309 ? -0.828 -53.531 -5.707 1 91.19 309 ALA B N 1
ATOM 6945 C CA . ALA B 1 309 ? 0.545 -53.438 -5.219 1 91.19 309 ALA B CA 1
ATOM 6946 C C . ALA B 1 309 ? 1.332 -54.688 -5.574 1 91.19 309 ALA B C 1
ATOM 6948 O O . ALA B 1 309 ? 0.826 -55.812 -5.438 1 91.19 309 ALA B O 1
ATOM 6949 N N . ARG B 1 310 ? 2.391 -54.406 -6.148 1 88.94 310 ARG B N 1
ATOM 6950 C CA . ARG B 1 310 ? 3.297 -55.531 -6.441 1 88.94 310 ARG B CA 1
ATOM 6951 C C . ARG B 1 310 ? 4.348 -55.656 -5.348 1 88.94 310 ARG B C 1
ATOM 6953 O O . ARG B 1 310 ? 4.84 -54.688 -4.812 1 88.94 310 ARG B O 1
ATOM 6960 N N . MET B 1 311 ? 4.668 -56.938 -5.02 1 84.94 311 MET B N 1
ATOM 6961 C CA . MET B 1 311 ? 5.695 -57.219 -4.02 1 84.94 311 MET B CA 1
ATOM 6962 C C . MET B 1 311 ? 6.605 -58.344 -4.488 1 84.94 311 MET B C 1
ATOM 6964 O O . MET B 1 311 ? 6.125 -59.375 -4.98 1 84.94 311 MET B O 1
ATOM 6968 N N . SER B 1 312 ? 7.781 -57.969 -4.605 1 82.81 312 SER B N 1
ATOM 6969 C CA . SER B 1 312 ? 8.789 -58.969 -4.859 1 82.81 312 SER B CA 1
ATOM 6970 C C . SER B 1 312 ? 9.836 -59 -3.742 1 82.81 312 SER B C 1
ATOM 6972 O O . SER B 1 312 ? 10.578 -58.062 -3.557 1 82.81 312 SER B O 1
ATOM 6974 N N . PRO B 1 313 ? 9.914 -60.125 -2.99 1 75.75 313 PRO B N 1
ATOM 6975 C CA . PRO B 1 313 ? 10.82 -60.156 -1.845 1 75.75 313 PRO B CA 1
ATOM 6976 C C . PRO B 1 313 ? 12.281 -59.938 -2.236 1 75.75 313 PRO B C 1
ATOM 6978 O O . PRO B 1 313 ? 13.086 -59.5 -1.407 1 75.75 313 PRO B O 1
ATOM 6981 N N . THR B 1 314 ? 12.625 -60.094 -3.512 1 74.62 314 THR B N 1
ATOM 6982 C CA . THR B 1 314 ? 14.055 -60.031 -3.795 1 74.62 314 THR B CA 1
ATOM 6983 C C . THR B 1 314 ? 14.359 -58.906 -4.777 1 74.62 314 THR B C 1
ATOM 6985 O O . THR B 1 314 ? 15.523 -58.594 -5.027 1 74.62 314 THR B O 1
ATOM 6988 N N . SER B 1 315 ? 13.32 -58.219 -5.203 1 77.62 315 SER B N 1
ATOM 6989 C CA . SER B 1 315 ? 13.742 -57.375 -6.32 1 77.62 315 SER B CA 1
ATOM 6990 C C . SER B 1 315 ? 13.039 -56.031 -6.281 1 77.62 315 SER B C 1
ATOM 6992 O O . SER B 1 315 ? 13.68 -55 -6.469 1 77.62 315 SER B O 1
ATOM 6994 N N . ASP B 1 316 ? 11.734 -56 -6.199 1 82.69 316 ASP B N 1
ATOM 6995 C CA . ASP B 1 316 ? 11.031 -54.719 -6.312 1 82.69 316 ASP B CA 1
ATOM 6996 C C . ASP B 1 316 ? 9.719 -54.75 -5.527 1 82.69 316 ASP B C 1
ATOM 6998 O O . ASP B 1 316 ? 9.156 -55.812 -5.281 1 82.69 316 ASP B O 1
ATOM 7002 N N . SER B 1 317 ? 9.281 -53.625 -5.027 1 87.5 317 SER B N 1
ATOM 7003 C CA . SER B 1 317 ? 8 -53.469 -4.34 1 87.5 317 SER B CA 1
ATOM 7004 C C . SER B 1 317 ? 7.363 -52.125 -4.66 1 87.5 317 SER B C 1
ATOM 7006 O O . SER B 1 317 ? 8.062 -51.125 -4.844 1 87.5 317 SER B O 1
ATOM 7008 N N . THR B 1 318 ? 6.035 -52.125 -4.73 1 89.94 318 THR B N 1
ATOM 7009 C CA . THR B 1 318 ? 5.301 -50.906 -5.004 1 89.94 318 THR B CA 1
ATOM 7010 C C . THR B 1 318 ? 5.352 -49.969 -3.805 1 89.94 318 THR B C 1
ATOM 7012 O O . THR B 1 318 ? 4.992 -50.344 -2.691 1 89.94 318 THR B O 1
ATOM 7015 N N . ALA B 1 319 ? 5.84 -48.719 -3.996 1 88.75 319 ALA B N 1
ATOM 7016 C CA . ALA B 1 319 ? 5.883 -47.719 -2.943 1 88.75 319 ALA B CA 1
ATOM 7017 C C . ALA B 1 319 ? 4.691 -46.781 -3.045 1 88.75 319 ALA B C 1
ATOM 7019 O O . ALA B 1 319 ? 4.293 -46.156 -2.053 1 88.75 319 ALA B O 1
ATOM 7020 N N . TYR B 1 320 ? 4.184 -46.688 -4.219 1 92.62 320 TYR B N 1
ATOM 7021 C CA . TYR B 1 320 ? 3.086 -45.75 -4.492 1 92.62 320 TYR B CA 1
ATOM 7022 C C . TYR B 1 320 ? 2.205 -46.281 -5.621 1 92.62 320 TYR B C 1
ATOM 7024 O O . TYR B 1 320 ? 2.705 -46.812 -6.609 1 92.62 320 TYR B O 1
ATOM 7032 N N . TYR B 1 321 ? 0.906 -46.156 -5.43 1 95 321 TYR B N 1
ATOM 7033 C CA . TYR B 1 321 ? -0.079 -46.5 -6.453 1 95 321 TYR B CA 1
ATOM 7034 C C . TYR B 1 321 ? -1.331 -45.625 -6.305 1 95 321 TYR B C 1
ATOM 7036 O O . TYR B 1 321 ? -1.877 -45.5 -5.207 1 95 321 TYR B O 1
ATOM 7044 N N . MET B 1 322 ? -1.69 -45 -7.406 1 96.44 322 MET B N 1
ATOM 7045 C CA . MET B 1 322 ? -2.922 -44.219 -7.367 1 96.44 322 MET B CA 1
ATOM 7046 C C . MET B 1 322 ? -3.857 -44.625 -8.5 1 96.44 322 MET B C 1
ATOM 7048 O O . MET B 1 322 ? -3.424 -44.781 -9.641 1 96.44 322 MET B O 1
ATOM 7052 N N . ASN B 1 323 ? -5.035 -44.812 -8.18 1 96.88 323 ASN B N 1
ATOM 7053 C CA . ASN B 1 323 ? -6.105 -45.062 -9.141 1 96.88 323 ASN B CA 1
ATOM 7054 C C . ASN B 1 323 ? -7.301 -44.156 -8.898 1 96.88 323 ASN B C 1
ATOM 7056 O O . ASN B 1 323 ? -7.398 -43.5 -7.848 1 96.88 323 ASN B O 1
ATOM 7060 N N . THR B 1 324 ? -8.094 -44.031 -9.945 1 96.88 324 THR B N 1
ATOM 7061 C CA . THR B 1 324 ? -9.258 -43.156 -9.859 1 96.88 324 THR B CA 1
ATOM 7062 C C . THR B 1 324 ? -10.5 -43.875 -10.406 1 96.88 324 THR B C 1
ATOM 7064 O O . THR B 1 324 ? -10.391 -44.844 -11.133 1 96.88 324 THR B O 1
ATOM 7067 N N . SER B 1 325 ? -11.609 -43.469 -9.93 1 95.62 325 SER B N 1
ATOM 7068 C CA . SER B 1 325 ? -12.898 -43.906 -10.43 1 95.62 325 SER B CA 1
ATOM 7069 C C . SER B 1 325 ? -13.844 -42.75 -10.664 1 95.62 325 SER B C 1
ATOM 7071 O O . SER B 1 325 ? -13.945 -41.844 -9.82 1 95.62 325 SER B O 1
ATOM 7073 N N . SER B 1 326 ? -14.422 -42.75 -11.836 1 94.19 326 SER B N 1
ATOM 7074 C CA . SER B 1 326 ? -15.398 -41.719 -12.148 1 94.19 326 SER B CA 1
ATOM 7075 C C . SER B 1 326 ? -16.766 -42.062 -11.586 1 94.19 326 SER B C 1
ATOM 7077 O O . SER B 1 326 ? -17.172 -43.219 -11.594 1 94.19 326 SER B O 1
ATOM 7079 N N . LEU B 1 327 ? -17.453 -41.094 -11.094 1 94.06 327 LEU B N 1
ATOM 7080 C CA . LEU B 1 327 ? -18.812 -41.25 -10.586 1 94.06 327 LEU B CA 1
ATOM 7081 C C . LEU B 1 327 ? -19.812 -40.531 -11.477 1 94.06 327 LEU B C 1
ATOM 7083 O O . LEU B 1 327 ? -20.891 -40.156 -11.016 1 94.06 327 LEU B O 1
ATOM 7087 N N . LEU B 1 328 ? -19.328 -40.312 -12.656 1 89.5 328 LEU B N 1
ATOM 7088 C CA . LEU B 1 328 ? -20.188 -39.688 -13.648 1 89.5 328 LEU B CA 1
ATOM 7089 C C . LEU B 1 328 ? -20.703 -40.719 -14.656 1 89.5 328 LEU B C 1
ATOM 7091 O O . LEU B 1 328 ? -19.969 -41.625 -15.055 1 89.5 328 LEU B O 1
ATOM 7095 N N . ASP B 1 329 ? -21.938 -40.75 -14.898 1 83.44 329 ASP B N 1
ATOM 7096 C CA . ASP B 1 329 ? -22.562 -41.656 -15.859 1 83.44 329 ASP B CA 1
ATOM 7097 C C . ASP B 1 329 ? -23.031 -40.906 -17.094 1 83.44 329 ASP B C 1
ATOM 7099 O O . ASP B 1 329 ? -23.969 -40.125 -17.031 1 83.44 329 ASP B O 1
ATOM 7103 N N . TRP B 1 330 ? -22.188 -41.219 -18.141 1 75.81 330 TRP B N 1
ATOM 7104 C CA . TRP B 1 330 ? -22.5 -40.531 -19.406 1 75.81 330 TRP B CA 1
ATOM 7105 C C . TRP B 1 330 ? -23.391 -41.406 -20.281 1 75.81 330 TRP B C 1
ATOM 7107 O O . TRP B 1 330 ? -22.969 -42.469 -20.75 1 75.81 330 TRP B O 1
ATOM 7117 N N . GLN B 1 331 ? -24.688 -41.719 -19.938 1 63.66 331 GLN B N 1
ATOM 7118 C CA . GLN B 1 331 ? -25.562 -42.531 -20.781 1 63.66 331 GLN B CA 1
ATOM 7119 C C . GLN B 1 331 ? -26.125 -41.719 -21.938 1 63.66 331 GLN B C 1
ATOM 7121 O O . GLN B 1 331 ? -26.734 -40.656 -21.719 1 63.66 331 GLN B O 1
ATOM 7126 N N . ASP B 1 332 ? -25.516 -41.656 -23.047 1 53.31 332 ASP B N 1
ATOM 7127 C CA . ASP B 1 332 ? -26.031 -40.969 -24.234 1 53.31 332 ASP B CA 1
ATOM 7128 C C . ASP B 1 332 ? -27.547 -41.125 -24.344 1 53.31 332 ASP B C 1
ATOM 7130 O O . ASP B 1 332 ? -28.062 -42.25 -24.266 1 53.31 332 ASP B O 1
ATOM 7134 N N . PRO B 1 333 ? -28.359 -39.906 -24.625 1 53.66 333 PRO B N 1
ATOM 7135 C CA . PRO B 1 333 ? -27.984 -38.5 -24.781 1 53.66 333 PRO B CA 1
ATOM 7136 C C . PRO B 1 333 ? -28.016 -37.75 -23.453 1 53.66 333 PRO B C 1
ATOM 7138 O O . PRO B 1 333 ? -27.641 -36.562 -23.406 1 53.66 333 PRO B O 1
ATOM 7141 N N . ALA B 1 334 ? -28.391 -38.438 -22.328 1 60.28 334 ALA B N 1
ATOM 7142 C CA . ALA B 1 334 ? -28.672 -37.656 -21.125 1 60.28 334 ALA B CA 1
ATOM 7143 C C . ALA B 1 334 ? -27.656 -37.938 -20.031 1 60.28 334 ALA B C 1
ATOM 7145 O O . ALA B 1 334 ? -27.125 -39.062 -1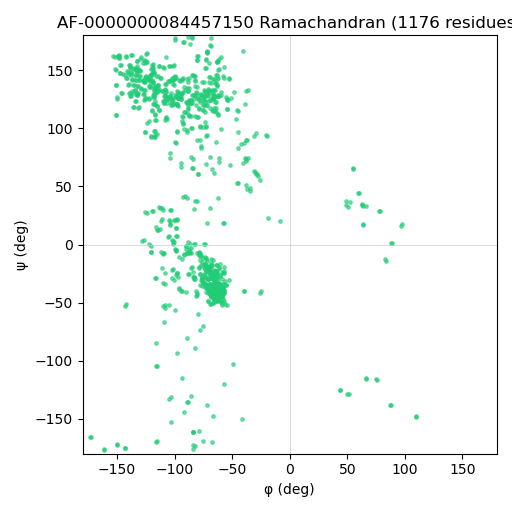9.953 1 60.28 334 ALA B O 1
ATOM 7146 N N . PHE B 1 335 ? -27.141 -36.938 -19.406 1 75.25 335 PHE B N 1
ATOM 7147 C CA . PHE B 1 335 ? -26.375 -37.062 -18.172 1 75.25 335 PHE B CA 1
ATOM 7148 C C . PHE B 1 335 ? -27.234 -37.594 -17.031 1 75.25 335 PHE B C 1
ATOM 7150 O O . PHE B 1 335 ? -28.344 -37.062 -16.812 1 75.25 335 PHE B O 1
ATOM 7157 N N . LYS B 1 336 ? -26.891 -38.75 -16.516 1 78.31 336 LYS B N 1
ATOM 7158 C CA . LYS B 1 336 ? -27.625 -39.281 -15.375 1 78.31 336 LYS B CA 1
ATOM 7159 C C . LYS B 1 336 ? -26.875 -39.094 -14.07 1 78.31 336 LYS B C 1
ATOM 7161 O O . LYS B 1 336 ? -25.703 -39.469 -13.953 1 78.31 336 LYS B O 1
ATOM 7166 N N . PHE B 1 337 ? -27.609 -38.469 -13.164 1 80.62 337 PHE B N 1
ATOM 7167 C CA . PHE B 1 337 ? -27.031 -38.25 -11.844 1 80.62 337 PHE B CA 1
ATOM 7168 C C . PHE B 1 337 ? -27.016 -39.562 -11.047 1 80.62 337 PHE B C 1
ATOM 7170 O O . PHE B 1 337 ? -28.047 -40.188 -10.898 1 80.62 337 PHE B O 1
ATOM 7177 N N . LEU B 1 338 ? -25.875 -39.875 -10.617 1 84.19 338 LEU B N 1
ATOM 7178 C CA . LEU B 1 338 ? -25.797 -40.969 -9.664 1 84.19 338 LEU B CA 1
ATOM 7179 C C . LEU B 1 338 ? -26.141 -40.5 -8.258 1 84.19 338 LEU B C 1
ATOM 7181 O O . LEU B 1 338 ? -26.125 -39.312 -7.977 1 84.19 338 LEU B O 1
ATOM 7185 N N . ASP B 1 339 ? -26.453 -41.375 -7.355 1 86.5 339 ASP B N 1
ATOM 7186 C CA . ASP B 1 339 ? -26.859 -41.062 -5.988 1 86.5 339 ASP B CA 1
ATOM 7187 C C . ASP B 1 339 ? -25.719 -40.375 -5.23 1 86.5 339 ASP B C 1
ATOM 7189 O O . ASP B 1 339 ? -25.969 -39.656 -4.25 1 86.5 339 ASP B O 1
ATOM 7193 N N . THR B 1 340 ? -24.562 -40.5 -5.734 1 91.5 340 THR B N 1
ATOM 7194 C CA . THR B 1 340 ? -23.406 -39.969 -5.027 1 91.5 340 THR B CA 1
ATOM 7195 C C . THR B 1 340 ? -23.172 -38.5 -5.41 1 91.5 340 THR B C 1
ATOM 7197 O O . THR B 1 340 ? -22.391 -37.812 -4.766 1 91.5 340 THR B O 1
ATOM 7200 N N . PHE B 1 341 ? -23.938 -38.094 -6.379 1 92.69 341 PHE B N 1
ATOM 7201 C CA . PHE B 1 341 ? -23.75 -36.719 -6.816 1 92.69 341 PHE B CA 1
ATOM 7202 C C . PHE B 1 341 ? -24.141 -35.719 -5.715 1 92.69 341 PHE B C 1
ATOM 7204 O O . PHE B 1 341 ? -25.125 -35.938 -5.016 1 92.69 341 PHE B O 1
ATOM 7211 N N . PRO B 1 342 ? -23.219 -34.75 -5.398 1 94.44 342 PRO B N 1
ATOM 7212 C CA . PRO B 1 342 ? -22.297 -34.031 -6.273 1 94.44 342 PRO B CA 1
ATOM 7213 C C . PRO B 1 342 ? -20.859 -34.531 -6.164 1 94.44 342 PRO B C 1
ATOM 7215 O O . PRO B 1 342 ? -19.922 -33.844 -6.539 1 94.44 342 PRO B O 1
ATOM 7218 N N . GLU B 1 343 ? -20.625 -35.719 -5.598 1 95.69 343 GLU B N 1
ATOM 7219 C CA . GLU B 1 343 ? -19.359 -36.406 -5.727 1 95.69 343 GLU B CA 1
ATOM 7220 C C . GLU B 1 343 ? -19.094 -36.844 -7.168 1 95.69 343 GLU B C 1
ATOM 7222 O O . GLU B 1 343 ? -19.891 -37.594 -7.742 1 95.69 343 GLU B O 1
ATOM 7227 N N . ILE B 1 344 ? -17.953 -36.438 -7.719 1 95.56 344 ILE B N 1
ATOM 7228 C CA . ILE B 1 344 ? -17.812 -36.688 -9.148 1 95.56 344 ILE B CA 1
ATOM 7229 C C . ILE B 1 344 ? -16.672 -37.656 -9.398 1 95.56 344 ILE B C 1
ATOM 7231 O O . ILE B 1 344 ? -16.641 -38.344 -10.422 1 95.56 344 ILE B O 1
ATOM 7235 N N . MET B 1 345 ? -15.695 -37.656 -8.531 1 97.38 345 MET B N 1
ATOM 7236 C CA . MET B 1 345 ? -14.531 -38.5 -8.703 1 97.38 345 MET B CA 1
ATOM 7237 C C . MET B 1 345 ? -14.078 -39.094 -7.367 1 97.38 345 MET B C 1
ATOM 7239 O O . MET B 1 345 ? -14.211 -38.438 -6.328 1 97.38 345 MET B O 1
ATOM 7243 N N . ARG B 1 346 ? -13.531 -40.25 -7.422 1 97.94 346 ARG B N 1
ATOM 7244 C CA . ARG B 1 346 ? -12.883 -40.875 -6.266 1 97.94 346 ARG B CA 1
ATOM 7245 C C . ARG B 1 346 ? -11.453 -41.281 -6.598 1 97.94 346 ARG B C 1
ATOM 7247 O O . ARG B 1 346 ? -11.18 -41.75 -7.703 1 97.94 346 ARG B O 1
ATOM 7254 N N . PHE B 1 347 ? -10.602 -41.062 -5.672 1 98.12 347 PHE B N 1
ATOM 7255 C CA . PHE B 1 347 ? -9.195 -41.438 -5.773 1 98.12 347 PHE B CA 1
ATOM 7256 C C . PHE B 1 347 ? -8.805 -42.406 -4.676 1 98.12 347 PHE B C 1
ATOM 7258 O O . PHE B 1 347 ? -9.297 -42.312 -3.549 1 98.12 347 PHE B O 1
ATOM 7265 N N . ALA B 1 348 ? -8.016 -43.312 -4.992 1 98.06 348 ALA B N 1
ATOM 7266 C CA . ALA B 1 348 ? -7.402 -44.188 -3.998 1 98.06 348 ALA B CA 1
ATOM 7267 C C . ALA B 1 348 ? -5.883 -44.219 -4.133 1 98.06 348 ALA B C 1
ATOM 7269 O O . ALA B 1 348 ? -5.348 -44.438 -5.219 1 98.06 348 ALA B O 1
ATOM 7270 N N . ILE B 1 349 ? -5.223 -43.906 -3.029 1 97.5 349 ILE B N 1
ATOM 7271 C CA . ILE B 1 349 ? -3.768 -43.844 -3.035 1 97.5 349 ILE B CA 1
ATOM 7272 C C . ILE B 1 349 ? -3.189 -44.875 -2.074 1 97.5 349 ILE B C 1
ATOM 7274 O O . ILE B 1 349 ? -3.521 -44.875 -0.886 1 97.5 349 ILE B O 1
ATOM 7278 N N . TYR B 1 350 ? -2.391 -45.75 -2.609 1 96.44 350 TYR B N 1
ATOM 7279 C CA . TYR B 1 350 ? -1.604 -46.688 -1.838 1 96.44 350 TYR B CA 1
ATOM 7280 C C . TYR B 1 350 ? -0.17 -46.219 -1.664 1 96.44 350 TYR B C 1
ATOM 7282 O O . TYR B 1 350 ? 0.485 -45.844 -2.637 1 96.44 350 TYR B O 1
ATOM 7290 N N . ARG B 1 351 ? 0.283 -46.188 -0.462 1 95.31 351 ARG B N 1
ATOM 7291 C CA . ARG B 1 351 ? 1.67 -45.844 -0.166 1 95.31 351 ARG B CA 1
ATOM 7292 C C . ARG B 1 351 ? 2.297 -46.875 0.781 1 95.31 351 ARG B C 1
ATOM 7294 O O . ARG B 1 351 ? 1.619 -47.406 1.655 1 95.31 351 ARG B O 1
ATOM 7301 N N . SER B 1 352 ? 3.518 -47.156 0.532 1 92.44 352 SER B N 1
ATOM 7302 C CA . SER B 1 352 ? 4.289 -48.031 1.409 1 92.44 352 SER B CA 1
ATOM 7303 C C . SER B 1 352 ? 5.762 -47.625 1.423 1 92.44 352 SER B C 1
ATOM 7305 O O . SER B 1 352 ? 6.191 -46.781 0.635 1 92.44 352 SER B O 1
ATOM 7307 N N . THR B 1 353 ? 6.453 -48.125 2.445 1 87.75 353 THR B N 1
ATOM 7308 C CA . THR B 1 353 ? 7.895 -47.906 2.547 1 87.75 353 THR B CA 1
ATOM 7309 C C . THR B 1 353 ? 8.641 -49.25 2.469 1 87.75 353 THR B C 1
ATOM 7311 O O . THR B 1 353 ? 8.805 -49.938 3.477 1 87.75 353 THR B O 1
ATOM 7314 N N . PRO B 1 354 ? 9.078 -49.5 1.278 1 81.25 354 PRO B N 1
ATOM 7315 C CA . PRO B 1 354 ? 9.891 -50.719 1.197 1 81.25 354 PRO B CA 1
ATOM 7316 C C . PRO B 1 354 ? 11.258 -50.562 1.866 1 81.25 354 PRO B C 1
ATOM 7318 O O . PRO B 1 354 ? 11.883 -49.5 1.759 1 81.25 354 PRO B O 1
ATOM 7321 N N . ASP B 1 355 ? 11.656 -51.5 2.656 1 78.12 355 ASP B N 1
ATOM 7322 C CA . ASP B 1 355 ? 12.969 -51.438 3.297 1 78.12 355 ASP B CA 1
ATOM 7323 C C . ASP B 1 355 ? 14.055 -51.969 2.354 1 78.12 355 ASP B C 1
ATOM 7325 O O . ASP B 1 355 ? 13.805 -52.188 1.167 1 78.12 355 ASP B O 1
ATOM 7329 N N . SER B 1 356 ? 15.273 -52.125 2.844 1 73.5 356 SER B N 1
ATOM 7330 C CA . SER B 1 356 ? 16.422 -52.5 2.031 1 73.5 356 SER B CA 1
ATOM 7331 C C . SER B 1 356 ? 16.234 -53.906 1.462 1 73.5 356 SER B C 1
ATOM 7333 O O . SER B 1 356 ? 16.797 -54.25 0.414 1 73.5 356 SER B O 1
ATOM 7335 N N . ASN B 1 357 ? 15.359 -54.75 2.131 1 72.81 357 ASN B N 1
ATOM 7336 C CA . ASN B 1 357 ? 15.07 -56.094 1.657 1 72.81 357 ASN B CA 1
ATOM 7337 C C . ASN B 1 357 ? 13.758 -56.156 0.88 1 72.81 357 ASN B C 1
ATOM 7339 O O . ASN B 1 357 ? 13.219 -57.25 0.651 1 72.81 357 ASN B O 1
ATOM 7343 N N . PHE B 1 358 ? 13.258 -55 0.517 1 75.94 358 PHE B N 1
ATOM 7344 C CA . PHE B 1 358 ? 12.047 -54.812 -0.277 1 75.94 358 PHE B CA 1
ATOM 7345 C C . PHE B 1 358 ? 10.836 -55.344 0.479 1 75.94 358 PHE B C 1
ATOM 7347 O O . PHE B 1 358 ? 9.82 -55.719 -0.13 1 75.94 358 PHE B O 1
ATOM 7354 N N . THR B 1 359 ? 11.023 -55.531 1.812 1 79.31 359 THR B N 1
ATOM 7355 C CA . THR B 1 359 ? 9.867 -55.812 2.639 1 79.31 359 THR B CA 1
ATOM 7356 C C . THR B 1 359 ? 9.016 -54.562 2.848 1 79.31 359 THR B C 1
ATOM 7358 O O . THR B 1 359 ? 9.531 -53.5 3.188 1 79.31 359 THR B O 1
ATOM 7361 N N . VAL B 1 360 ? 7.742 -54.75 2.541 1 85.56 360 VAL B N 1
ATOM 7362 C CA . VAL B 1 360 ? 6.84 -53.594 2.553 1 85.56 360 VAL B CA 1
ATOM 7363 C C . VAL B 1 360 ? 6.438 -53.281 3.988 1 85.56 360 VAL B C 1
ATOM 7365 O O . VAL B 1 360 ? 6.027 -54.156 4.742 1 85.56 360 VAL B O 1
ATOM 7368 N N . GLN B 1 361 ? 6.688 -52 4.332 1 86.94 361 GLN B N 1
ATOM 7369 C CA . GLN B 1 361 ? 6.293 -51.531 5.648 1 86.94 361 GLN B CA 1
ATOM 7370 C C . GLN B 1 361 ? 5.395 -50.281 5.535 1 86.94 361 GLN B C 1
ATOM 7372 O O . GLN B 1 361 ? 5.328 -49.656 4.477 1 86.94 361 GLN B O 1
ATOM 7377 N N . ASN B 1 362 ? 4.594 -50.031 6.602 1 89.56 362 ASN B N 1
ATOM 7378 C CA . ASN B 1 362 ? 3.816 -48.781 6.762 1 89.56 362 ASN B CA 1
ATOM 7379 C C . ASN B 1 362 ? 2.828 -48.594 5.613 1 89.56 362 ASN B C 1
ATOM 7381 O O . ASN B 1 362 ? 2.791 -47.531 4.996 1 89.56 362 ASN B O 1
ATOM 7385 N N . ILE B 1 363 ? 2.174 -49.656 5.305 1 92.62 363 ILE B N 1
ATOM 7386 C CA . ILE B 1 363 ? 1.163 -49.562 4.258 1 92.62 363 ILE B CA 1
ATOM 7387 C C . ILE B 1 363 ? 0.066 -48.594 4.691 1 92.62 363 ILE B C 1
ATOM 7389 O O . ILE B 1 363 ? -0.44 -48.688 5.812 1 92.62 363 ILE B O 1
ATOM 7393 N N . ASN B 1 364 ? -0.204 -47.656 3.85 1 94.62 364 ASN B N 1
ATOM 7394 C CA . ASN B 1 364 ? -1.262 -46.656 4.051 1 94.62 364 ASN B CA 1
ATOM 7395 C C . ASN B 1 364 ? -2.102 -46.469 2.791 1 94.62 364 ASN B C 1
ATOM 7397 O O . ASN B 1 364 ? -1.558 -46.312 1.698 1 94.62 364 ASN B O 1
ATOM 7401 N N . ILE B 1 365 ? -3.383 -46.656 2.932 1 96.69 365 ILE B N 1
ATOM 7402 C CA . ILE B 1 365 ? -4.301 -46.438 1.816 1 96.69 365 ILE B CA 1
ATOM 7403 C C . ILE B 1 365 ? -5.273 -45.312 2.148 1 96.69 365 ILE B C 1
ATOM 7405 O O . ILE B 1 365 ? -5.961 -45.375 3.17 1 96.69 365 ILE B O 1
ATOM 7409 N N . THR B 1 366 ? -5.289 -44.344 1.337 1 97.62 366 THR B N 1
ATOM 7410 C CA . THR B 1 366 ? -6.152 -43.156 1.518 1 97.62 366 THR B CA 1
ATOM 7411 C C . THR B 1 366 ? -7.117 -43.031 0.343 1 97.62 366 THR B C 1
ATOM 7413 O O . THR B 1 366 ? -6.715 -43.156 -0.815 1 97.62 366 THR B O 1
ATOM 7416 N N . GLU B 1 367 ? -8.328 -42.906 0.642 1 98.19 367 GLU B N 1
ATOM 7417 C CA . GLU B 1 367 ? -9.352 -42.625 -0.363 1 98.19 367 GLU B CA 1
ATOM 7418 C C . GLU B 1 367 ? -9.805 -41.188 -0.33 1 98.19 367 GLU B C 1
ATOM 7420 O O . GLU B 1 367 ? -10.07 -40.625 0.742 1 98.19 367 GLU B O 1
ATOM 7425 N N . CYS B 1 368 ? -9.773 -40.562 -1.448 1 98.19 368 CYS B N 1
ATOM 7426 C CA . CYS B 1 368 ? -10.172 -39.156 -1.549 1 98.19 368 CYS B CA 1
ATOM 7427 C C . CYS B 1 368 ? -11.328 -38.969 -2.531 1 98.19 368 CYS B C 1
ATOM 7429 O O . CYS B 1 368 ? -11.445 -39.75 -3.492 1 98.19 368 CYS B O 1
ATOM 7431 N N . SER B 1 369 ? -12.195 -38.062 -2.268 1 98 369 SER B N 1
ATOM 7432 C CA . SER B 1 369 ? -13.336 -37.75 -3.121 1 98 369 SER B CA 1
ATOM 7433 C C . SER B 1 369 ? -13.32 -36.281 -3.562 1 98 369 SER B C 1
ATOM 7435 O O . SER B 1 369 ? -12.875 -35.406 -2.814 1 98 369 SER B O 1
ATOM 7437 N N . LEU B 1 370 ? -13.703 -36.062 -4.773 1 98.25 370 LEU B N 1
ATOM 7438 C CA . LEU B 1 370 ? -13.844 -34.719 -5.324 1 98.25 370 LEU B CA 1
ATOM 7439 C C . LEU B 1 370 ? -15.312 -34.375 -5.52 1 98.25 370 LEU B C 1
ATOM 7441 O O . LEU B 1 370 ? -16.062 -35.125 -6.125 1 98.25 370 LEU B O 1
ATOM 7445 N N . TYR B 1 371 ? -15.727 -33.25 -4.996 1 97.25 371 TYR B N 1
ATOM 7446 C CA . TYR B 1 371 ? -17.109 -32.812 -5.051 1 97.25 371 TYR B CA 1
ATOM 7447 C C . TYR B 1 371 ? -17.234 -31.484 -5.789 1 97.25 371 TYR B C 1
ATOM 7449 O O . TYR B 1 371 ? -16.312 -30.672 -5.766 1 97.25 371 TYR B O 1
ATOM 7457 N N . LEU B 1 372 ? -18.406 -31.328 -6.48 1 96.44 372 LEU B N 1
ATOM 7458 C CA . LEU B 1 372 ? -18.812 -30 -6.93 1 96.44 372 LEU B CA 1
ATOM 7459 C C . LEU B 1 372 ? -19.5 -29.234 -5.805 1 96.44 372 LEU B C 1
ATOM 7461 O O . LEU B 1 372 ? -20.344 -29.797 -5.098 1 96.44 372 LEU B O 1
ATOM 7465 N N . THR B 1 373 ? -19.047 -28.062 -5.574 1 95.88 373 THR B N 1
ATOM 7466 C CA . THR B 1 373 ? -19.656 -27.25 -4.527 1 95.88 373 THR B CA 1
ATOM 7467 C C . THR B 1 373 ? -19.547 -25.766 -4.859 1 95.88 373 THR B C 1
ATOM 7469 O O . THR B 1 373 ? -19.344 -25.391 -6.02 1 95.88 373 THR B O 1
ATOM 7472 N N . ALA B 1 374 ? -19.906 -24.938 -3.932 1 95.94 374 ALA B N 1
ATOM 7473 C CA . ALA B 1 374 ? -19.781 -23.484 -4.027 1 95.94 374 ALA B CA 1
ATOM 7474 C C . ALA B 1 374 ? -19.297 -22.891 -2.709 1 95.94 374 ALA B C 1
ATOM 7476 O O . ALA B 1 374 ? -19.453 -23.5 -1.649 1 95.94 374 ALA B O 1
ATOM 7477 N N . TYR B 1 375 ? -18.656 -21.812 -2.855 1 96.19 375 TYR B N 1
ATOM 7478 C CA . TYR B 1 375 ? -18.156 -21.125 -1.67 1 96.19 375 TYR B CA 1
ATOM 7479 C C . TYR B 1 375 ? -18.656 -19.688 -1.632 1 96.19 375 TYR B C 1
ATOM 7481 O O . TYR B 1 375 ? -18.812 -19.047 -2.678 1 96.19 375 TYR B O 1
ATOM 7489 N N . GLU B 1 376 ? -18.922 -19.219 -0.455 1 95.12 376 GLU B N 1
ATOM 7490 C CA . GLU B 1 376 ? -19.203 -17.812 -0.209 1 95.12 376 GLU B CA 1
ATOM 7491 C C . GLU B 1 376 ? -18 -17.094 0.404 1 95.12 376 GLU B C 1
ATOM 7493 O O . GLU B 1 376 ? -17.469 -17.531 1.432 1 95.12 376 GLU B O 1
ATOM 7498 N N . TYR B 1 377 ? -17.547 -16.109 -0.236 1 95.31 377 TYR B N 1
ATOM 7499 C CA . TYR B 1 377 ? -16.422 -15.297 0.228 1 95.31 377 TYR B CA 1
ATOM 7500 C C . TYR B 1 377 ? -16.906 -13.961 0.779 1 95.31 377 TYR B C 1
ATOM 7502 O O . TYR B 1 377 ? -17.625 -13.227 0.092 1 95.31 377 TYR B O 1
ATOM 7510 N N . THR B 1 378 ? -16.484 -13.688 2.055 1 94.31 378 THR B N 1
ATOM 7511 C CA . THR B 1 378 ? -16.953 -12.445 2.65 1 94.31 378 THR B CA 1
ATOM 7512 C C . THR B 1 378 ? -15.781 -11.609 3.162 1 94.31 378 THR B C 1
ATOM 7514 O O . THR B 1 378 ? -14.797 -12.156 3.654 1 94.31 378 THR B O 1
ATOM 7517 N N . GLU B 1 379 ? -15.836 -10.367 3.02 1 93.44 379 GLU B N 1
ATOM 7518 C CA . GLU B 1 379 ? -14.922 -9.383 3.576 1 93.44 379 GLU B CA 1
ATOM 7519 C C . GLU B 1 379 ? -13.477 -9.68 3.182 1 93.44 379 GLU B C 1
ATOM 7521 O O . GLU B 1 379 ? -12.617 -9.867 4.047 1 93.44 379 GLU B O 1
ATOM 7526 N N . ALA B 1 380 ? -13.234 -9.57 1.93 1 94.38 380 ALA B N 1
ATOM 7527 C CA . ALA B 1 380 ? -11.875 -9.758 1.426 1 94.38 380 ALA B CA 1
ATOM 7528 C C . ALA B 1 380 ? -11.008 -8.539 1.729 1 94.38 380 ALA B C 1
ATOM 7530 O O . ALA B 1 380 ? -11.492 -7.406 1.736 1 94.38 380 ALA B O 1
ATOM 7531 N N . LYS B 1 381 ? -9.797 -8.797 2.1 1 92.44 381 LYS B N 1
ATOM 7532 C CA . LYS B 1 381 ? -8.82 -7.754 2.371 1 92.44 381 LYS B CA 1
ATOM 7533 C C . LYS B 1 381 ? -7.477 -8.07 1.715 1 92.44 381 LYS B C 1
ATOM 7535 O O . LYS B 1 381 ? -7.098 -9.242 1.606 1 92.44 381 LYS B O 1
ATOM 7540 N N . ALA B 1 382 ? -6.84 -7.059 1.213 1 90.81 382 ALA B N 1
ATOM 7541 C CA . ALA B 1 382 ? -5.512 -7.207 0.625 1 90.81 382 ALA B CA 1
ATOM 7542 C C . ALA B 1 382 ? -4.559 -6.133 1.146 1 90.81 382 ALA B C 1
ATOM 7544 O O . ALA B 1 382 ? -4.949 -4.977 1.311 1 90.81 382 ALA B O 1
ATOM 7545 N N . ASN B 1 383 ? -3.432 -6.484 1.611 1 86.5 383 ASN B N 1
ATOM 7546 C CA . ASN B 1 383 ? -2.344 -5.598 2.004 1 86.5 383 ASN B CA 1
ATOM 7547 C C . ASN B 1 383 ? -1.042 -5.957 1.293 1 86.5 383 ASN B C 1
ATOM 7549 O O . ASN B 1 383 ? -0.279 -6.793 1.773 1 86.5 383 ASN B O 1
ATOM 7553 N N . GLY B 1 384 ? -0.833 -5.191 0.206 1 78.88 384 GLY B N 1
ATOM 7554 C CA . GLY B 1 384 ? 0.305 -5.578 -0.612 1 78.88 384 GLY B CA 1
ATOM 7555 C C . GLY B 1 384 ? 0.127 -6.926 -1.281 1 78.88 384 GLY B C 1
ATOM 7556 O O . GLY B 1 384 ? -0.862 -7.152 -1.981 1 78.88 384 GLY B O 1
ATOM 7557 N N . SER B 1 385 ? 1.012 -7.797 -0.838 1 78.62 385 SER B N 1
ATOM 7558 C CA . SER B 1 385 ? 0.99 -9.117 -1.454 1 78.62 385 SER B CA 1
ATOM 7559 C C . SER B 1 385 ? 0.094 -10.078 -0.675 1 78.62 385 SER B C 1
ATOM 7561 O O . SER B 1 385 ? -0.249 -11.156 -1.167 1 78.62 385 SER B O 1
ATOM 7563 N N . GLU B 1 386 ? -0.347 -9.695 0.416 1 83.5 386 GLU B N 1
ATOM 7564 C CA . GLU B 1 386 ? -1.184 -10.547 1.252 1 83.5 386 GLU B CA 1
ATOM 7565 C C . GLU B 1 386 ? -2.662 -10.367 0.918 1 83.5 386 GLU B C 1
ATOM 7567 O O . GLU B 1 386 ? -3.16 -9.242 0.854 1 83.5 386 GLU B O 1
ATOM 7572 N N . PHE B 1 387 ? -3.305 -11.422 0.568 1 89.62 387 PHE B N 1
ATOM 7573 C CA . PHE B 1 387 ? -4.73 -11.445 0.26 1 89.62 387 PHE B CA 1
ATOM 7574 C C . PHE B 1 387 ? -5.453 -12.484 1.105 1 89.62 387 PHE B C 1
ATOM 7576 O O . PHE B 1 387 ? -5.008 -13.633 1.199 1 89.62 387 PHE B O 1
ATOM 7583 N N . SER B 1 388 ? -6.527 -12.047 1.826 1 91.44 388 SER B N 1
ATOM 7584 C CA . SER B 1 388 ? -7.262 -12.984 2.668 1 91.44 388 SER B CA 1
ATOM 7585 C C . SER B 1 388 ? -8.742 -12.633 2.727 1 91.44 388 SER B C 1
ATOM 7587 O O . SER B 1 388 ? -9.125 -11.5 2.428 1 91.44 388 SER B O 1
ATOM 7589 N N . PHE B 1 389 ? -9.508 -13.617 2.977 1 94.12 389 PHE B N 1
ATOM 7590 C CA . PHE B 1 389 ? -10.93 -13.43 3.24 1 94.12 389 PHE B CA 1
ATOM 7591 C C . PHE B 1 389 ? -11.219 -13.508 4.734 1 94.12 389 PHE B C 1
ATOM 7593 O O . PHE B 1 389 ? -10.578 -14.273 5.457 1 94.12 389 PHE B O 1
ATOM 7600 N N . ALA B 1 390 ? -12.109 -12.672 5.141 1 91.94 390 ALA B N 1
ATOM 7601 C CA . ALA B 1 390 ? -12.539 -12.805 6.531 1 91.94 390 ALA B CA 1
ATOM 7602 C C . ALA B 1 390 ? -13.18 -14.172 6.773 1 91.94 390 ALA B C 1
ATOM 7604 O O . ALA B 1 390 ? -12.953 -14.789 7.816 1 91.94 390 ALA B O 1
ATOM 7605 N N . SER B 1 391 ? -14.008 -14.516 5.758 1 92.69 391 SER B N 1
ATOM 7606 C CA . SER B 1 391 ? -14.648 -15.82 5.863 1 92.69 391 SER B CA 1
ATOM 7607 C C . SER B 1 391 ? -14.828 -16.453 4.492 1 92.69 391 SER B C 1
ATOM 7609 O O . SER B 1 391 ? -15.164 -15.781 3.523 1 92.69 391 SER B O 1
ATOM 7611 N N . LYS B 1 392 ? -14.422 -17.703 4.367 1 93.56 392 LYS B N 1
ATOM 7612 C CA . LYS B 1 392 ? -14.703 -18.594 3.25 1 93.56 392 LYS B CA 1
ATOM 7613 C C . LYS B 1 392 ? -15.531 -19.797 3.703 1 93.56 392 LYS B C 1
ATOM 7615 O O . LYS B 1 392 ? -15.016 -20.688 4.363 1 93.56 392 LYS B O 1
ATOM 7620 N N . LYS B 1 393 ? -16.797 -19.797 3.326 1 92.94 393 LYS B N 1
ATOM 7621 C CA . LYS B 1 393 ? -17.688 -20.859 3.783 1 92.94 393 LYS B CA 1
ATOM 7622 C C . LYS B 1 393 ? -18.297 -21.609 2.605 1 92.94 393 LYS B C 1
ATOM 7624 O O . LYS B 1 393 ? -18.688 -21 1.604 1 92.94 393 LYS B O 1
ATOM 7629 N N . GLU B 1 394 ? -18.281 -22.922 2.752 1 95 394 GLU B N 1
ATOM 7630 C CA . GLU B 1 394 ? -19 -23.734 1.762 1 95 394 GLU B CA 1
ATOM 7631 C C . GLU B 1 394 ? -20.5 -23.469 1.809 1 95 394 GLU B C 1
ATOM 7633 O O . GLU B 1 394 ? -21.094 -23.391 2.889 1 95 394 GLU B O 1
ATOM 7638 N N . VAL B 1 395 ? -21.078 -23.266 0.668 1 93.56 395 VAL B N 1
ATOM 7639 C CA . VAL B 1 395 ? -22.5 -22.953 0.572 1 93.56 395 VAL B CA 1
ATOM 7640 C C . VAL B 1 395 ? -23.312 -24.203 0.9 1 93.56 395 VAL B C 1
ATOM 7642 O O . VAL B 1 395 ? -23.047 -25.281 0.374 1 93.56 395 VAL B O 1
ATOM 7645 N N . ASP B 1 396 ? -24.234 -24.062 1.79 1 91.5 396 ASP B N 1
ATOM 7646 C CA . ASP B 1 396 ? -25.219 -25.109 2.078 1 91.5 396 ASP B CA 1
ATOM 7647 C C . ASP B 1 396 ? -26.484 -24.906 1.27 1 91.5 396 ASP B C 1
ATOM 7649 O O . ASP B 1 396 ? -27.266 -24 1.546 1 91.5 396 ASP B O 1
ATOM 7653 N N . PHE B 1 397 ? -26.719 -25.766 0.329 1 90.81 397 PHE B N 1
ATOM 7654 C CA . PHE B 1 397 ? -27.875 -25.641 -0.545 1 90.81 397 PHE B CA 1
ATOM 7655 C C . PHE B 1 397 ? -29.141 -26.125 0.159 1 90.81 397 PHE B C 1
ATOM 7657 O O . PHE B 1 397 ? -30.25 -25.875 -0.318 1 90.81 397 PHE B O 1
ATOM 7664 N N . GLY B 1 398 ? -29.078 -26.719 1.279 1 86.69 398 GLY B N 1
ATOM 7665 C CA . GLY B 1 398 ? -30.219 -27.25 2.014 1 86.69 398 GLY B CA 1
ATOM 7666 C C . GLY B 1 398 ? -30.656 -28.625 1.532 1 86.69 398 GLY B C 1
ATOM 7667 O O . GLY B 1 398 ? -31.547 -29.234 2.119 1 86.69 398 GLY B O 1
ATOM 7668 N N . VAL B 1 399 ? -30.125 -29 0.388 1 88.44 399 VAL B N 1
ATOM 7669 C CA . VAL B 1 399 ? -30.422 -30.312 -0.181 1 88.44 399 VAL B CA 1
ATOM 7670 C C . VAL B 1 399 ? -29.109 -31.047 -0.484 1 88.44 399 VAL B C 1
ATOM 7672 O O . VAL B 1 399 ? -28.062 -30.422 -0.598 1 88.44 399 VAL B O 1
ATOM 7675 N N . LYS B 1 400 ? -29.234 -32.375 -0.571 1 86.06 400 LYS B N 1
ATOM 7676 C CA . LYS B 1 400 ? -28.047 -33.156 -0.861 1 86.06 400 LYS B CA 1
ATOM 7677 C C . LYS B 1 400 ? -27.516 -32.875 -2.258 1 86.06 400 LYS B C 1
ATOM 7679 O O . LYS B 1 400 ? -26.312 -32.656 -2.439 1 86.06 400 LYS B O 1
ATOM 7684 N N . ASN B 1 401 ? -28.391 -32.875 -3.252 1 91.38 401 ASN B N 1
ATOM 7685 C CA . ASN B 1 401 ? -28.016 -32.562 -4.629 1 91.38 401 ASN B CA 1
ATOM 7686 C C . ASN B 1 401 ? -28.828 -31.375 -5.18 1 91.38 401 ASN B C 1
ATOM 7688 O O . ASN B 1 401 ? -30 -31.531 -5.523 1 91.38 401 ASN B O 1
ATOM 7692 N N . PRO B 1 402 ? -28.188 -30.312 -5.273 1 91.88 402 PRO B N 1
ATOM 7693 C CA . PRO B 1 402 ? -28.922 -29.156 -5.801 1 91.88 402 PRO B CA 1
ATOM 7694 C C . PRO B 1 402 ? -28.859 -29.062 -7.324 1 91.88 40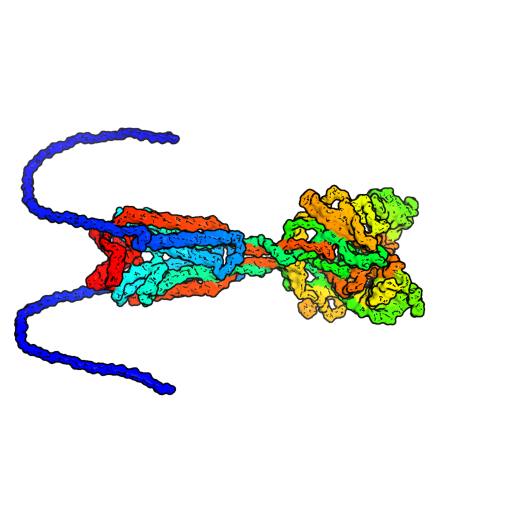2 PRO B C 1
ATOM 7696 O O . PRO B 1 402 ? -29.438 -28.141 -7.914 1 91.88 402 PRO B O 1
ATOM 7699 N N . TRP B 1 403 ? -28.219 -30.016 -7.996 1 92.75 403 TRP B N 1
ATOM 7700 C CA . TRP B 1 403 ? -27.953 -29.922 -9.43 1 92.75 403 TRP B CA 1
ATOM 7701 C C . TRP B 1 403 ? -29.047 -30.609 -10.234 1 92.75 403 TRP B C 1
ATOM 7703 O O . TRP B 1 403 ? -29.562 -31.641 -9.82 1 92.75 403 TRP B O 1
ATOM 7713 N N . HIS B 1 404 ? -29.406 -30.047 -11.359 1 90.62 404 HIS B N 1
ATOM 7714 C CA . HIS B 1 404 ? -30.281 -30.672 -12.336 1 90.62 404 HIS B CA 1
ATOM 7715 C C . HIS B 1 404 ? -29.766 -30.484 -13.758 1 90.62 404 HIS B C 1
ATOM 7717 O O . HIS B 1 404 ? -29 -29.547 -14.016 1 90.62 404 HIS B O 1
ATOM 7723 N N . ALA B 1 405 ? -30.078 -31.391 -14.609 1 87.94 405 ALA B N 1
ATOM 7724 C CA . ALA B 1 405 ? -29.594 -31.359 -15.992 1 87.94 405 ALA B CA 1
ATOM 7725 C C . ALA B 1 405 ? -30.641 -30.75 -16.922 1 87.94 405 ALA B C 1
ATOM 7727 O O . ALA B 1 405 ? -31.828 -31.031 -16.797 1 87.94 405 ALA B O 1
ATOM 7728 N N . VAL B 1 406 ? -30.203 -29.719 -17.672 1 82.69 406 VAL B N 1
ATOM 7729 C CA . VAL B 1 406 ? -31.062 -29.125 -18.672 1 82.69 406 VAL B CA 1
ATOM 7730 C C . VAL B 1 406 ? -30.469 -29.344 -20.062 1 82.69 406 VAL B C 1
ATOM 7732 O O . VAL B 1 406 ? -29.297 -29.094 -20.297 1 82.69 406 VAL B O 1
ATOM 7735 N N . GLY B 1 407 ? -31.25 -30.047 -20.891 1 72.81 407 GLY B N 1
ATOM 7736 C CA . GLY B 1 407 ? -30.812 -30.328 -22.25 1 72.81 407 GLY B CA 1
ATOM 7737 C C . GLY B 1 407 ? -30.625 -29.062 -23.078 1 72.81 407 GLY B C 1
ATOM 7738 O O . GLY B 1 407 ? -31.406 -28.125 -22.984 1 72.81 407 GLY B O 1
ATOM 7739 N N . VAL B 1 408 ? -29.5 -28.797 -23.375 1 65.94 408 VAL B N 1
ATOM 7740 C CA . VAL B 1 408 ? -29.359 -27.672 -24.297 1 65.94 408 VAL B CA 1
ATOM 7741 C C . VAL B 1 408 ? -29.938 -28.062 -25.672 1 65.94 408 VAL B C 1
ATOM 7743 O O . VAL B 1 408 ? -30.297 -29.219 -25.875 1 65.94 408 VAL B O 1
ATOM 7746 N N . ASP B 1 409 ? -29.781 -27.297 -26.844 1 54.56 409 ASP B N 1
ATOM 7747 C CA . ASP B 1 409 ? -30.406 -27.453 -28.156 1 54.56 409 ASP B CA 1
ATOM 7748 C C . ASP B 1 409 ? -30.188 -28.859 -28.703 1 54.56 409 ASP B C 1
ATOM 7750 O O . ASP B 1 409 ? -29.156 -29.484 -28.438 1 54.56 409 ASP B O 1
ATOM 7754 N N . ALA B 1 410 ? -31.406 -29.547 -29.047 1 50.88 410 ALA B N 1
ATOM 7755 C CA . ALA B 1 410 ? -31.625 -30.875 -29.625 1 50.88 410 ALA B CA 1
ATOM 7756 C C . ALA B 1 410 ? -30.406 -31.344 -30.422 1 50.88 410 ALA B C 1
ATOM 7758 O O . ALA B 1 410 ? -30.094 -32.531 -30.438 1 50.88 410 ALA B O 1
ATOM 7759 N N . GLY B 1 411 ? -29.906 -30.516 -31.047 1 48.12 411 GLY B N 1
ATOM 7760 C CA . GLY B 1 411 ? -28.922 -30.984 -32 1 48.12 411 GLY B CA 1
ATOM 7761 C C . GLY B 1 411 ? -27.547 -31.219 -31.391 1 48.12 411 GLY B C 1
ATOM 7762 O O . GLY B 1 411 ? -26.688 -31.844 -32 1 48.12 411 GLY B O 1
ATOM 7763 N N . ILE B 1 412 ? -27.281 -30.438 -30.375 1 54.06 412 ILE B N 1
ATOM 7764 C CA . ILE B 1 412 ? -25.922 -30.625 -29.875 1 54.06 412 ILE B CA 1
ATOM 7765 C C . ILE B 1 412 ? -25.938 -31.422 -28.578 1 54.06 412 ILE B C 1
ATOM 7767 O O . ILE B 1 412 ? -26.641 -31.078 -27.641 1 54.06 412 ILE B O 1
ATOM 7771 N N . GLY B 1 413 ? -26.156 -32.719 -28.484 1 58.31 413 GLY B N 1
ATOM 7772 C CA . GLY B 1 413 ? -26.109 -33.875 -27.578 1 58.31 413 GLY B CA 1
ATOM 7773 C C . GLY B 1 413 ? -25.453 -33.562 -26.25 1 58.31 413 GLY B C 1
ATOM 7774 O O . GLY B 1 413 ? -24.781 -34.406 -25.672 1 58.31 413 GLY B O 1
ATOM 7775 N N . TRP B 1 414 ? -25.312 -32.188 -25.734 1 71.75 414 TRP B N 1
ATOM 7776 C CA . TRP B 1 414 ? -24.719 -32.031 -24.406 1 71.75 414 TRP B CA 1
ATOM 7777 C C . TRP B 1 414 ? -25.703 -31.375 -23.438 1 71.75 414 TRP B C 1
ATOM 7779 O O . TRP B 1 414 ? -26.703 -30.781 -23.859 1 71.75 414 TRP B O 1
ATOM 7789 N N . THR B 1 415 ? -25.484 -31.641 -22.188 1 80.38 415 THR B N 1
ATOM 7790 C CA . THR B 1 415 ? -26.375 -31.156 -21.125 1 80.38 415 THR B CA 1
ATOM 7791 C C . THR B 1 415 ? -25.672 -30.141 -20.25 1 80.38 415 THR B C 1
ATOM 7793 O O . THR B 1 415 ? -24.438 -30.109 -20.188 1 80.38 415 THR B O 1
ATOM 7796 N N . ARG B 1 416 ? -26.422 -29.156 -19.828 1 88.31 416 ARG B N 1
ATOM 7797 C CA . ARG B 1 416 ? -25.953 -28.188 -18.828 1 88.31 416 ARG B CA 1
ATOM 7798 C C . ARG B 1 416 ? -26.438 -28.562 -17.438 1 88.31 416 ARG B C 1
ATOM 7800 O O . ARG B 1 416 ? -27.609 -28.906 -17.25 1 88.31 416 ARG B O 1
ATOM 7807 N N . LEU B 1 417 ? -25.5 -28.672 -16.516 1 91.12 417 LEU B N 1
ATOM 7808 C CA . LEU B 1 417 ? -25.859 -28.875 -15.109 1 91.12 417 LEU B CA 1
ATOM 7809 C C . LEU B 1 417 ? -26.031 -27.531 -14.398 1 91.12 417 LEU B C 1
ATOM 7811 O O . LEU B 1 417 ? -25.141 -26.688 -14.43 1 91.12 417 LEU B O 1
ATOM 7815 N N . LEU B 1 418 ? -27.203 -27.328 -13.852 1 93.38 418 LEU B N 1
ATOM 7816 C CA . LEU B 1 418 ? -27.5 -26.031 -13.234 1 93.38 418 LEU B CA 1
ATOM 7817 C C . LEU B 1 418 ? -28.109 -26.219 -11.852 1 93.38 418 LEU B C 1
ATOM 7819 O O . LEU B 1 418 ? -28.703 -27.266 -11.562 1 93.38 418 LEU B O 1
ATOM 7823 N N . THR B 1 419 ? -27.844 -25.281 -11.031 1 94.19 419 THR B N 1
ATOM 7824 C CA . THR B 1 419 ? -28.562 -25.172 -9.766 1 94.19 419 THR B CA 1
ATOM 7825 C C . THR B 1 419 ? -29.578 -24.031 -9.836 1 94.19 419 THR B C 1
ATOM 7827 O O . THR B 1 419 ? -29.453 -23.125 -10.664 1 94.19 419 THR B O 1
ATOM 7830 N N . ASN B 1 420 ? -30.578 -24.141 -9.07 1 91.81 420 ASN B N 1
ATOM 7831 C CA . ASN B 1 420 ? -31.562 -23.062 -9.031 1 91.81 420 ASN B CA 1
ATOM 7832 C C . ASN B 1 420 ? -31.125 -21.938 -8.094 1 91.81 420 ASN B C 1
ATOM 7834 O O . ASN B 1 420 ? -30.438 -22.188 -7.102 1 91.81 420 ASN B O 1
ATOM 7838 N N . GLU B 1 421 ? -31.547 -20.734 -8.625 1 93.25 421 GLU B N 1
ATOM 7839 C CA . GLU B 1 421 ? -31.344 -19.609 -7.723 1 93.25 421 GLU B CA 1
ATOM 7840 C C . GLU B 1 421 ? -32.156 -19.766 -6.441 1 93.25 421 GLU B C 1
ATOM 7842 O O . GLU B 1 421 ? -33.312 -20.172 -6.484 1 93.25 421 GLU B O 1
ATOM 7847 N N . SER B 1 422 ? -31.484 -19.625 -5.246 1 90.44 422 SER B N 1
ATOM 7848 C CA . SER B 1 422 ? -32.188 -19.812 -3.982 1 90.44 422 SER B CA 1
ATOM 7849 C C . SER B 1 422 ? -31.609 -18.938 -2.885 1 90.44 422 SER B C 1
ATOM 7851 O O . SER B 1 422 ? -30.578 -18.281 -3.08 1 90.44 422 SER B O 1
ATOM 7853 N N . VAL B 1 423 ? -32.375 -18.75 -1.91 1 88.62 423 VAL B N 1
ATOM 7854 C CA . VAL B 1 423 ? -31.922 -18.062 -0.698 1 88.62 423 VAL B CA 1
ATOM 7855 C C . VAL B 1 423 ? -32 -19.016 0.492 1 88.62 423 VAL B C 1
ATOM 7857 O O . VAL B 1 423 ? -33.094 -19.516 0.817 1 88.62 423 VAL B O 1
ATOM 7860 N N . VAL B 1 424 ? -30.891 -19.359 0.974 1 84.06 424 VAL B N 1
ATOM 7861 C CA . VAL B 1 424 ? -30.859 -20.25 2.129 1 84.06 424 VAL B CA 1
ATOM 7862 C C . VAL B 1 424 ? -30.203 -19.547 3.309 1 84.06 424 VAL B C 1
ATOM 7864 O O . VAL B 1 424 ? -29.078 -19.047 3.191 1 84.06 424 VAL B O 1
ATOM 7867 N N . ALA B 1 425 ? -30.781 -19.5 4.488 1 80.12 425 ALA B N 1
ATOM 7868 C CA . ALA B 1 425 ? -30.25 -18.906 5.715 1 80.12 425 ALA B CA 1
ATOM 7869 C C . ALA B 1 425 ? -29.766 -17.484 5.465 1 80.12 425 ALA B C 1
ATOM 7871 O O . ALA B 1 425 ? -28.703 -17.078 5.949 1 80.12 425 ALA B O 1
ATOM 7872 N N . GLY B 1 426 ? -30.422 -16.766 4.535 1 77.5 426 GLY B N 1
ATOM 7873 C CA . GLY B 1 426 ? -30.109 -15.367 4.289 1 77.5 426 GLY B CA 1
ATOM 7874 C C . GLY B 1 426 ? -29.016 -15.164 3.264 1 77.5 426 GLY B C 1
ATOM 7875 O O . GLY B 1 426 ? -28.641 -14.023 2.963 1 77.5 426 GLY B O 1
ATOM 7876 N N . ILE B 1 427 ? -28.547 -16.297 2.75 1 83 427 ILE B N 1
ATOM 7877 C CA . ILE B 1 427 ? -27.484 -16.188 1.753 1 83 427 ILE B CA 1
ATOM 7878 C C . ILE B 1 427 ? -28.062 -16.406 0.358 1 83 427 ILE B C 1
ATOM 7880 O O . ILE B 1 427 ? -28.75 -17.406 0.113 1 83 427 ILE B O 1
ATOM 7884 N N . HIS B 1 428 ? -27.906 -15.414 -0.419 1 88.81 428 HIS B N 1
ATOM 7885 C CA . HIS B 1 428 ? -28.344 -15.531 -1.807 1 88.81 428 HIS B CA 1
ATOM 7886 C C . HIS B 1 428 ? -27.375 -16.406 -2.609 1 88.81 428 HIS B C 1
ATOM 7888 O O . HIS B 1 428 ? -26.188 -16.109 -2.699 1 88.81 428 HIS B O 1
ATOM 7894 N N . ILE B 1 429 ? -27.922 -17.5 -3.146 1 92.56 429 ILE B N 1
ATOM 7895 C CA . ILE B 1 429 ? -27.141 -18.406 -3.982 1 92.56 429 ILE B CA 1
ATOM 7896 C C . ILE B 1 429 ? -27.562 -18.25 -5.441 1 92.56 429 ILE B C 1
ATOM 7898 O O . ILE B 1 429 ? -28.672 -18.625 -5.812 1 92.56 429 ILE B O 1
ATOM 7902 N N . PRO B 1 430 ? -26.688 -17.672 -6.195 1 94.56 430 PRO B N 1
ATOM 7903 C CA . PRO B 1 430 ? -27.031 -17.531 -7.609 1 94.56 430 PRO B CA 1
ATOM 7904 C C . PRO B 1 430 ? -27.062 -18.875 -8.344 1 94.56 430 PRO B C 1
ATOM 7906 O O . PRO B 1 430 ? -26.703 -19.906 -7.781 1 94.56 430 PRO B O 1
ATOM 7909 N N . THR B 1 431 ? -27.562 -18.828 -9.586 1 95.56 431 THR B N 1
ATOM 7910 C CA . THR B 1 431 ? -27.531 -20.016 -10.422 1 95.56 431 THR B CA 1
ATOM 7911 C C . THR B 1 431 ? -26.109 -20.375 -10.812 1 95.56 431 THR B C 1
ATOM 7913 O O . THR B 1 431 ? -25.344 -19.531 -11.289 1 95.56 431 THR B O 1
ATOM 7916 N N . LEU B 1 432 ? -25.812 -21.562 -10.492 1 96.38 432 LEU B N 1
ATOM 7917 C CA . LEU B 1 432 ? -24.5 -22.094 -10.883 1 96.38 432 LEU B CA 1
ATOM 7918 C C . LEU B 1 432 ? -24.656 -23.047 -12.062 1 96.38 432 LEU B C 1
ATOM 7920 O O . LEU B 1 432 ? -25.625 -23.812 -12.133 1 96.38 432 LEU B O 1
ATOM 7924 N N . GLU B 1 433 ? -23.672 -22.922 -12.953 1 94.25 433 GLU B N 1
ATOM 7925 C CA . GLU B 1 433 ? -23.781 -23.703 -14.172 1 94.25 433 GLU B CA 1
ATOM 7926 C C . GLU B 1 433 ? -22.453 -24.359 -14.547 1 94.25 433 GLU B C 1
ATOM 7928 O O . GLU B 1 433 ? -21.391 -23.734 -14.422 1 94.25 433 GLU B O 1
ATOM 7933 N N . ILE B 1 434 ? -22.531 -25.641 -14.969 1 92.69 434 ILE B N 1
ATOM 7934 C CA . ILE B 1 434 ? -21.391 -26.359 -15.531 1 92.69 434 ILE B CA 1
ATOM 7935 C C . ILE B 1 434 ? -21.812 -27.109 -16.797 1 92.69 434 ILE B C 1
ATOM 7937 O O . ILE B 1 434 ? -22.844 -27.797 -16.797 1 92.69 434 ILE B O 1
ATOM 7941 N N . ASP B 1 435 ? -21.031 -26.953 -17.781 1 86.94 435 ASP B N 1
ATOM 7942 C CA . ASP B 1 435 ? -21.312 -27.719 -18.984 1 86.94 435 ASP B CA 1
ATOM 7943 C C . ASP B 1 435 ? -20.797 -29.141 -18.875 1 86.94 435 ASP B C 1
ATOM 7945 O O . ASP B 1 435 ? -19.656 -29.375 -18.453 1 86.94 435 ASP B O 1
ATOM 7949 N N . SER B 1 436 ? -21.578 -30.109 -19.281 1 85.56 436 SER B N 1
ATOM 7950 C CA . SER B 1 436 ? -21.25 -31.516 -19.156 1 85.56 436 SER B CA 1
ATOM 7951 C C . SER B 1 436 ? -19.969 -31.859 -19.906 1 85.56 436 SER B C 1
ATOM 7953 O O . SER B 1 436 ? -19.156 -32.656 -19.453 1 85.56 436 SER B O 1
ATOM 7955 N N . PRO B 1 437 ? -19.688 -31.266 -21.094 1 80.94 437 PRO B N 1
ATOM 7956 C CA . PRO B 1 437 ? -18.438 -31.594 -21.766 1 80.94 437 PRO B CA 1
ATOM 7957 C C . PRO B 1 437 ? -17.203 -31.188 -20.969 1 80.94 437 PRO B C 1
ATOM 7959 O O . PRO B 1 437 ? -16.156 -31.844 -21.047 1 80.94 437 PRO B O 1
ATOM 7962 N N . ASN B 1 438 ? -17.344 -30.109 -20.297 1 86.62 438 ASN B N 1
ATOM 7963 C CA . ASN B 1 438 ? -16.219 -29.688 -19.453 1 86.62 438 ASN B CA 1
ATOM 7964 C C . ASN B 1 438 ? -15.984 -30.672 -18.312 1 86.62 438 ASN B C 1
ATOM 7966 O O . ASN B 1 438 ? -14.836 -30.969 -17.969 1 86.62 438 ASN B O 1
ATOM 7970 N N . LEU B 1 439 ? -17 -31.156 -17.75 1 88.88 439 LEU B N 1
ATOM 7971 C CA . LEU B 1 439 ? -16.875 -32.156 -16.719 1 88.88 439 LEU B CA 1
ATOM 7972 C C . LEU B 1 439 ? -16.297 -33.469 -17.281 1 88.88 439 LEU B C 1
ATOM 7974 O O . LEU B 1 439 ? -15.539 -34.156 -16.625 1 88.88 439 LEU B O 1
ATOM 7978 N N . LYS B 1 440 ? -16.688 -33.75 -18.469 1 84.88 440 LYS B N 1
ATOM 7979 C CA . LYS B 1 440 ? -16.188 -34.938 -19.141 1 84.88 440 LYS B CA 1
ATOM 7980 C C . LYS B 1 440 ? -14.695 -34.844 -19.406 1 84.88 440 LYS B C 1
ATOM 7982 O O . LYS B 1 440 ? -13.961 -35.844 -19.266 1 84.88 440 LYS B O 1
ATOM 7987 N N . THR B 1 441 ? -14.281 -33.719 -19.906 1 84 441 THR B N 1
ATOM 7988 C CA . THR B 1 441 ? -12.859 -33.531 -20.156 1 84 441 THR B CA 1
ATOM 7989 C C . THR B 1 441 ? -12.062 -33.656 -18.859 1 84 441 THR B C 1
ATOM 7991 O O . THR B 1 441 ? -10.945 -34.156 -18.844 1 84 441 THR B O 1
ATOM 7994 N N . LEU B 1 442 ? -12.617 -33.094 -17.812 1 91.12 442 LEU B N 1
ATOM 7995 C CA . LEU B 1 442 ? -11.969 -33.219 -16.516 1 91.12 442 LEU B CA 1
ATOM 7996 C C . LEU B 1 442 ? -11.875 -34.688 -16.078 1 91.12 442 LEU B C 1
ATOM 7998 O O . LEU B 1 442 ? -10.828 -35.125 -15.609 1 91.12 442 LEU B O 1
ATOM 8002 N N . GLU B 1 443 ? -12.938 -35.406 -16.234 1 90.56 443 GLU B N 1
ATOM 8003 C CA . GLU B 1 443 ? -12.977 -36.812 -15.914 1 90.56 443 GLU B CA 1
ATOM 8004 C C . GLU B 1 443 ? -11.914 -37.594 -16.703 1 90.56 443 GLU B C 1
ATOM 8006 O O . GLU B 1 443 ? -11.203 -38.406 -16.125 1 90.56 443 GLU B O 1
ATOM 8011 N N . THR B 1 444 ? -11.875 -37.312 -17.922 1 84.06 444 THR B N 1
ATOM 8012 C CA . THR B 1 444 ? -10.922 -38 -18.797 1 84.06 444 THR B CA 1
ATOM 8013 C C . THR B 1 444 ? -9.492 -37.719 -18.344 1 84.06 444 THR B C 1
ATOM 8015 O O . THR B 1 444 ? -8.648 -38.625 -18.344 1 84.06 444 THR B O 1
ATOM 8018 N N . PHE B 1 445 ? -9.289 -36.562 -18.016 1 88.25 445 PHE B N 1
ATOM 8019 C CA . PHE B 1 445 ? -7.961 -36.219 -17.531 1 88.25 445 PHE B CA 1
ATOM 8020 C C . PHE B 1 445 ? -7.637 -36.906 -16.219 1 88.25 445 PHE B C 1
ATOM 8022 O O . PHE B 1 445 ? -6.559 -37.5 -16.078 1 88.25 445 PHE B O 1
ATOM 8029 N N . LEU B 1 446 ? -8.531 -36.875 -15.305 1 93.38 446 LEU B N 1
ATOM 8030 C CA . LEU B 1 446 ? -8.289 -37.406 -13.969 1 93.38 446 LEU B CA 1
ATOM 8031 C C . LEU B 1 446 ? -8.18 -38.938 -14.016 1 93.38 446 LEU B C 1
ATOM 8033 O O . LEU B 1 446 ? -7.648 -39.562 -13.086 1 93.38 446 LEU B O 1
ATOM 8037 N N . THR B 1 447 ? -8.664 -39.562 -15.062 1 90.69 447 THR B N 1
ATOM 8038 C CA . THR B 1 447 ? -8.57 -41 -15.195 1 90.69 447 THR B CA 1
ATOM 8039 C C . THR B 1 447 ? -7.438 -41.375 -16.141 1 90.69 447 THR B C 1
ATOM 8041 O O . THR B 1 447 ? -7.242 -42.562 -16.438 1 90.69 447 THR B O 1
ATOM 8044 N N . SER B 1 448 ? -6.758 -40.438 -16.578 1 86.31 448 SER B N 1
ATOM 8045 C CA . SER B 1 448 ? -5.672 -40.688 -17.516 1 86.31 448 SER B CA 1
ATOM 8046 C C . SER B 1 448 ? -4.387 -41.062 -16.781 1 86.31 448 SER B C 1
ATOM 8048 O O . SER B 1 448 ? -4.324 -41 -15.555 1 86.31 448 SER B O 1
ATOM 8050 N N . ALA B 1 449 ? -3.35 -41.344 -17.562 1 85.5 449 ALA B N 1
ATOM 8051 C CA . ALA B 1 449 ? -2.061 -41.75 -17.031 1 85.5 449 ALA B CA 1
ATOM 8052 C C . ALA B 1 449 ? -1.324 -40.594 -16.375 1 85.5 449 ALA B C 1
ATOM 8054 O O . ALA B 1 449 ? -0.354 -40.781 -15.641 1 85.5 449 ALA B O 1
ATOM 8055 N N . SER B 1 450 ? -1.858 -39.406 -16.672 1 86.44 450 SER B N 1
ATOM 8056 C CA . SER B 1 450 ? -1.249 -38.25 -16.031 1 86.44 450 SER B CA 1
ATOM 8057 C C . SER B 1 450 ? -1.508 -38.25 -14.531 1 86.44 450 SER B C 1
ATOM 8059 O O . SER B 1 450 ? -0.726 -37.688 -13.766 1 86.44 450 SER B O 1
ATOM 8061 N N . ILE B 1 451 ? -2.582 -38.844 -14.188 1 91.31 451 ILE B N 1
ATOM 8062 C CA . ILE B 1 451 ? -2.975 -38.875 -12.781 1 91.31 451 ILE B CA 1
ATOM 8063 C C . ILE B 1 451 ? -2.828 -40.281 -12.227 1 91.31 451 ILE B C 1
ATOM 8065 O O . ILE B 1 451 ? -2.172 -40.469 -11.203 1 91.31 451 ILE B O 1
ATOM 8069 N N . VAL B 1 452 ? -3.43 -41.25 -12.906 1 91.94 452 VAL B N 1
ATOM 8070 C CA . VAL B 1 452 ? -3.303 -42.656 -12.508 1 91.94 452 VAL B CA 1
ATOM 8071 C C . VAL B 1 452 ? -1.865 -43.125 -12.727 1 91.94 452 VAL B C 1
ATOM 8073 O O . VAL B 1 452 ? -1.373 -43.125 -13.859 1 91.94 452 VAL B O 1
ATOM 8076 N N . SER B 1 453 ? -1.189 -43.469 -11.594 1 89.19 453 SER B N 1
ATOM 8077 C CA . SER B 1 453 ? 0.239 -43.75 -11.703 1 89.19 453 SER B CA 1
ATOM 8078 C C . SER B 1 453 ? 0.7 -44.719 -10.633 1 89.19 453 SER B C 1
ATOM 8080 O O . SER B 1 453 ? -0.024 -45 -9.664 1 89.19 453 SER B O 1
ATOM 8082 N N . GLU B 1 454 ? 1.811 -45.281 -10.891 1 89.06 454 GLU B N 1
ATOM 8083 C CA . GLU B 1 454 ? 2.445 -46.219 -9.977 1 89.06 454 GLU B CA 1
ATOM 8084 C C . GLU B 1 454 ? 3.947 -45.969 -9.883 1 89.06 454 GLU B C 1
ATOM 8086 O O . GLU B 1 454 ? 4.566 -45.5 -10.844 1 89.06 454 GLU B O 1
ATOM 8091 N N . PHE B 1 455 ? 4.465 -46.188 -8.75 1 86 455 PHE B N 1
ATOM 8092 C CA . PHE B 1 455 ? 5.906 -46.125 -8.547 1 86 455 PHE B CA 1
ATOM 8093 C C . PHE B 1 455 ? 6.387 -47.344 -7.785 1 86 455 PHE B C 1
ATOM 8095 O O . PHE B 1 455 ? 5.969 -47.594 -6.648 1 86 455 PHE B O 1
ATOM 8102 N N . VAL B 1 456 ? 7.223 -48.094 -8.445 1 84.25 456 VAL B N 1
ATOM 8103 C CA . VAL B 1 456 ? 7.777 -49.312 -7.879 1 84.25 456 VAL B CA 1
ATOM 8104 C C . VAL B 1 456 ? 9.25 -49.094 -7.547 1 84.25 456 VAL B C 1
ATOM 8106 O O . VAL B 1 456 ? 10.016 -48.594 -8.375 1 84.25 456 VAL B O 1
ATOM 8109 N N . GLU B 1 457 ? 9.555 -49.406 -6.363 1 79.69 457 GLU B N 1
ATOM 8110 C CA . GLU B 1 457 ? 10.953 -49.344 -5.957 1 79.69 457 GLU B CA 1
ATOM 8111 C C . GLU B 1 457 ? 11.695 -50.625 -6.254 1 79.69 457 GLU B C 1
ATOM 8113 O O . GLU B 1 457 ? 11.133 -51.719 -6.105 1 79.69 457 GLU B O 1
ATOM 8118 N N . GLY B 1 458 ? 12.938 -50.531 -6.645 1 76.12 458 GLY B N 1
ATOM 8119 C CA . GLY B 1 458 ? 13.758 -51.688 -6.938 1 76.12 458 GLY B CA 1
ATOM 8120 C C . GLY B 1 458 ? 14.062 -51.844 -8.414 1 76.12 458 GLY B C 1
ATOM 8121 O O . GLY B 1 458 ? 14.281 -50.875 -9.117 1 76.12 458 GLY B O 1
ATOM 8122 N N . ASP B 1 459 ? 14.172 -53.062 -8.789 1 73 459 ASP B N 1
ATOM 8123 C CA . ASP B 1 459 ? 14.516 -53.375 -10.172 1 73 459 ASP B CA 1
ATOM 8124 C C . ASP B 1 459 ? 13.273 -53.375 -11.055 1 73 459 ASP B C 1
ATOM 8126 O O . ASP B 1 459 ? 12.859 -54.438 -11.539 1 73 459 ASP B O 1
ATOM 8130 N N . TYR B 1 460 ? 12.695 -52.312 -11.219 1 74.94 460 TYR B N 1
ATOM 8131 C CA . TYR B 1 460 ? 11.484 -52.125 -12.016 1 74.94 460 TYR B CA 1
ATOM 8132 C C . TYR B 1 460 ? 11.586 -50.875 -12.859 1 74.94 460 TYR B C 1
ATOM 8134 O O . TYR B 1 460 ? 12.078 -49.844 -12.383 1 74.94 460 TYR B O 1
ATOM 8142 N N . GLN B 1 461 ? 11.281 -50.969 -14.102 1 70.69 461 GLN B N 1
ATOM 8143 C CA . GLN B 1 461 ? 11.297 -49.781 -14.977 1 70.69 461 GLN B CA 1
ATOM 8144 C C . GLN B 1 461 ? 9.977 -49.031 -14.914 1 70.69 461 GLN B C 1
ATOM 8146 O O . GLN B 1 461 ? 9.008 -49.406 -15.578 1 70.69 461 GLN B O 1
ATOM 8151 N N . ASN B 1 462 ? 10.016 -47.938 -14.109 1 75.62 462 ASN B N 1
ATOM 8152 C CA . ASN B 1 462 ? 8.82 -47.094 -14.008 1 75.62 462 ASN B CA 1
ATOM 8153 C C . ASN B 1 462 ? 8.617 -46.25 -15.273 1 75.62 462 ASN B C 1
ATOM 8155 O O . ASN B 1 462 ? 9.43 -45.406 -15.578 1 75.62 462 ASN B O 1
ATOM 8159 N N . THR B 1 463 ? 7.562 -46.5 -16.016 1 69.19 463 THR B N 1
ATOM 8160 C CA . THR B 1 463 ? 7.355 -45.812 -17.281 1 69.19 463 THR B CA 1
ATOM 8161 C C . THR B 1 463 ? 6.344 -44.688 -17.109 1 69.19 463 THR B C 1
ATOM 8163 O O . THR B 1 463 ? 6.367 -43.688 -17.844 1 69.19 463 THR B O 1
ATOM 8166 N N . ASN B 1 464 ? 5.41 -44.812 -16.219 1 75.56 464 ASN B N 1
ATOM 8167 C CA . ASN B 1 464 ? 4.395 -43.781 -15.969 1 75.56 464 ASN B CA 1
ATOM 8168 C C . ASN B 1 464 ? 4.52 -43.188 -14.57 1 75.56 464 ASN B C 1
ATOM 8170 O O . ASN B 1 464 ? 3.916 -43.719 -13.617 1 75.56 464 ASN B O 1
ATOM 8174 N N . LEU B 1 465 ? 5.207 -42.094 -14.492 1 77.81 465 LEU B N 1
ATOM 8175 C CA . LEU B 1 465 ? 5.48 -41.5 -13.188 1 77.81 465 LEU B CA 1
ATOM 8176 C C . LEU B 1 465 ? 4.305 -40.656 -12.719 1 77.81 465 LEU B C 1
ATOM 8178 O O . LEU B 1 465 ? 4.074 -40.5 -11.516 1 77.81 465 LEU B O 1
ATOM 8182 N N . GLY B 1 466 ? 3.545 -40.125 -13.734 1 83.19 466 GLY B N 1
ATOM 8183 C CA . GLY B 1 466 ? 2.418 -39.281 -13.375 1 83.19 466 GLY B CA 1
ATOM 8184 C C . GLY B 1 466 ? 2.742 -38.281 -12.273 1 83.19 466 GLY B C 1
ATOM 8185 O O . GLY B 1 466 ? 3.725 -37.531 -12.367 1 83.19 466 GLY B O 1
ATOM 8186 N N . VAL B 1 467 ? 1.938 -38.312 -11.195 1 90.12 467 VAL B N 1
ATOM 8187 C CA . VAL B 1 467 ? 2.096 -37.375 -10.102 1 90.12 467 VAL B CA 1
ATOM 8188 C C . VAL B 1 467 ? 2.752 -38.031 -8.906 1 90.12 467 VAL B C 1
ATOM 8190 O O . VAL B 1 467 ? 2.637 -37.562 -7.773 1 90.12 467 VAL B O 1
ATOM 8193 N N . ALA B 1 468 ? 3.432 -39.125 -9.078 1 89.06 468 ALA B N 1
ATOM 8194 C CA . ALA B 1 468 ? 4.027 -39.906 -7.996 1 89.06 468 ALA B CA 1
ATOM 8195 C C . ALA B 1 468 ? 5.008 -39.062 -7.188 1 89.06 468 ALA B C 1
ATOM 8197 O O . ALA B 1 468 ? 5.027 -39.125 -5.957 1 89.06 468 ALA B O 1
ATOM 8198 N N . ALA B 1 469 ? 5.734 -38.219 -7.867 1 84.12 469 ALA B N 1
ATOM 8199 C CA . ALA B 1 469 ? 6.742 -37.406 -7.195 1 84.12 469 ALA B CA 1
ATOM 8200 C C . ALA B 1 469 ? 6.102 -36.469 -6.184 1 84.12 469 ALA B C 1
ATOM 8202 O O . ALA B 1 469 ? 6.719 -36.094 -5.184 1 84.12 469 ALA B O 1
ATOM 8203 N N . ALA B 1 470 ? 4.883 -36.188 -6.422 1 90.5 470 ALA B N 1
ATOM 8204 C CA . ALA B 1 470 ? 4.195 -35.188 -5.59 1 90.5 470 ALA B CA 1
ATOM 8205 C C . ALA B 1 470 ? 3.566 -35.844 -4.367 1 90.5 470 ALA B C 1
ATOM 8207 O O . ALA B 1 470 ? 3.396 -35.219 -3.326 1 90.5 470 ALA B O 1
ATOM 8208 N N . LEU B 1 471 ? 3.266 -37.125 -4.5 1 93.56 471 LEU B N 1
ATOM 8209 C CA . LEU B 1 471 ? 2.375 -37.688 -3.492 1 93.56 471 LEU B CA 1
ATOM 8210 C C . LEU B 1 471 ? 3.049 -38.844 -2.766 1 93.56 471 LEU B C 1
ATOM 8212 O O . LEU B 1 471 ? 2.52 -39.344 -1.772 1 93.56 471 LEU B O 1
ATOM 8216 N N . ILE B 1 472 ? 4.199 -39.25 -3.176 1 88.25 472 ILE B N 1
ATOM 8217 C CA . ILE B 1 472 ? 4.895 -40.375 -2.553 1 88.25 472 ILE B CA 1
ATOM 8218 C C . ILE B 1 472 ? 5.43 -39.938 -1.185 1 88.25 472 ILE B C 1
ATOM 8220 O O . ILE B 1 472 ? 5.523 -38.75 -0.89 1 88.25 472 ILE B O 1
ATOM 8224 N N . GLY B 1 473 ? 5.695 -40.906 -0.315 1 83.44 473 GLY B N 1
ATOM 8225 C CA . GLY B 1 473 ? 6.332 -40.625 0.963 1 83.44 473 GLY B CA 1
ATOM 8226 C C . GLY B 1 473 ? 5.348 -40.281 2.059 1 83.44 473 GLY B C 1
ATOM 8227 O O . GLY B 1 473 ? 4.297 -40.906 2.188 1 83.44 473 GLY B O 1
ATOM 8228 N N . ASP B 1 474 ? 5.734 -39.25 2.854 1 85.56 474 ASP B N 1
ATOM 8229 C CA . ASP B 1 474 ? 4.926 -38.906 4.027 1 85.56 474 ASP B CA 1
ATOM 8230 C C . ASP B 1 474 ? 4.211 -37.594 3.848 1 85.56 474 ASP B C 1
ATOM 8232 O O . ASP B 1 474 ? 3.943 -36.875 4.824 1 85.56 474 ASP B O 1
ATOM 8236 N N . VAL B 1 475 ? 3.92 -37.312 2.637 1 90.69 475 VAL B N 1
ATOM 8237 C CA . VAL B 1 475 ? 3.227 -36.062 2.367 1 90.69 475 VAL B CA 1
ATOM 8238 C C . VAL B 1 475 ? 1.8 -36.125 2.904 1 90.69 475 VAL B C 1
ATOM 8240 O O . VAL B 1 475 ? 1.198 -37.219 2.943 1 90.69 475 VAL B O 1
ATOM 8243 N N . ASP B 1 476 ? 1.274 -35.031 3.416 1 94.19 476 ASP B N 1
ATOM 8244 C CA . ASP B 1 476 ? -0.105 -34.969 3.887 1 94.19 476 ASP B CA 1
ATOM 8245 C C . ASP B 1 476 ? -1.085 -34.969 2.717 1 94.19 476 ASP B C 1
ATOM 8247 O O . ASP B 1 476 ? -1.35 -33.906 2.125 1 94.19 476 ASP B O 1
ATOM 8251 N N . LEU B 1 477 ? -1.666 -36.125 2.494 1 96.44 477 LEU B N 1
ATOM 8252 C CA . LEU B 1 477 ? -2.545 -36.281 1.338 1 96.44 477 LEU B CA 1
ATOM 8253 C C . LEU B 1 477 ? -3.781 -35.375 1.48 1 96.44 477 LEU B C 1
ATOM 8255 O O . LEU B 1 477 ? -4.297 -34.875 0.488 1 96.44 477 LEU B O 1
ATOM 8259 N N . ASN B 1 478 ? -4.301 -35.219 2.68 1 96 478 ASN B N 1
ATOM 8260 C CA . ASN B 1 478 ? -5.453 -34.344 2.877 1 96 478 ASN B CA 1
ATOM 8261 C C . ASN B 1 478 ? -5.152 -32.906 2.445 1 96 478 ASN B C 1
ATOM 8263 O O . ASN B 1 478 ? -5.969 -32.281 1.771 1 96 478 ASN B O 1
ATOM 8267 N N . ALA B 1 479 ? -4.012 -32.469 2.832 1 95.19 479 ALA B N 1
ATOM 8268 C CA . ALA B 1 479 ? -3.619 -31.109 2.471 1 95.19 479 ALA B CA 1
ATOM 8269 C C . ALA B 1 479 ? -3.43 -30.984 0.961 1 95.19 479 ALA B C 1
ATOM 8271 O O . ALA B 1 479 ? -3.771 -29.953 0.375 1 95.19 479 ALA B O 1
ATOM 8272 N N . ARG B 1 480 ? -2.883 -32 0.317 1 96.31 480 ARG B N 1
ATOM 8273 C CA . ARG B 1 480 ? -2.625 -31.969 -1.119 1 96.31 480 ARG B CA 1
ATOM 8274 C C . ARG B 1 480 ? -3.93 -31.953 -1.909 1 96.31 480 ARG B C 1
ATOM 8276 O O . ARG B 1 480 ? -4.078 -31.172 -2.859 1 96.31 480 ARG B O 1
ATOM 8283 N N . PHE B 1 481 ? -4.84 -32.719 -1.483 1 97.5 481 PHE B N 1
ATOM 8284 C CA . PHE B 1 481 ? -6.094 -32.781 -2.219 1 97.5 481 PHE B CA 1
ATOM 8285 C C . PHE B 1 481 ? -6.957 -31.578 -1.923 1 97.5 481 PHE B C 1
ATOM 8287 O O . PHE B 1 481 ? -7.703 -31.109 -2.789 1 97.5 481 PHE B O 1
ATOM 8294 N N . ASP B 1 482 ? -6.883 -31.125 -0.691 1 95.5 482 ASP B N 1
ATOM 8295 C CA . ASP B 1 482 ? -7.523 -29.844 -0.403 1 95.5 482 ASP B CA 1
ATOM 8296 C C . ASP B 1 482 ? -6.938 -28.734 -1.268 1 95.5 482 ASP B C 1
ATOM 8298 O O . ASP B 1 482 ? -7.672 -27.875 -1.755 1 95.5 482 ASP B O 1
ATOM 8302 N N . GLY B 1 483 ? -5.598 -28.781 -1.423 1 94.69 483 GLY B N 1
ATOM 8303 C CA . GLY B 1 483 ? -4.938 -27.828 -2.314 1 94.69 483 GLY B CA 1
ATOM 8304 C C . GLY B 1 483 ? -5.379 -27.969 -3.76 1 94.69 483 GLY B C 1
ATOM 8305 O O . GLY B 1 483 ? -5.531 -26.984 -4.469 1 94.69 483 GLY B O 1
ATOM 8306 N N . MET B 1 484 ? -5.562 -29.188 -4.152 1 96.38 484 MET B N 1
ATOM 8307 C CA . MET B 1 484 ? -6.035 -29.438 -5.512 1 96.38 484 MET B CA 1
ATOM 8308 C C . MET B 1 484 ? -7.41 -28.828 -5.734 1 96.38 484 MET B C 1
ATOM 8310 O O . MET B 1 484 ? -7.625 -28.109 -6.715 1 96.38 484 MET B O 1
ATOM 8314 N N . ALA B 1 485 ? -8.273 -29.062 -4.789 1 96.88 485 ALA B N 1
ATOM 8315 C CA . ALA B 1 485 ? -9.617 -28.5 -4.902 1 96.88 485 ALA B CA 1
ATOM 8316 C C . ALA B 1 485 ? -9.586 -26.969 -4.887 1 96.88 485 ALA B C 1
ATOM 8318 O O . ALA B 1 485 ? -10.328 -26.328 -5.625 1 96.88 485 ALA B O 1
ATOM 8319 N N . THR B 1 486 ? -8.805 -26.469 -4.035 1 94.56 486 THR B N 1
ATOM 8320 C CA . THR B 1 486 ? -8.68 -25.031 -3.932 1 94.56 486 THR B CA 1
ATOM 8321 C C . THR B 1 486 ? -8.125 -24.438 -5.223 1 94.56 486 THR B C 1
ATOM 8323 O O . THR B 1 486 ? -8.617 -23.422 -5.711 1 94.56 486 THR B O 1
ATOM 8326 N N . ALA B 1 487 ? -7.078 -25.031 -5.77 1 93.88 487 ALA B N 1
ATOM 8327 C CA . ALA B 1 487 ? -6.496 -24.562 -7.027 1 93.88 487 ALA B CA 1
ATOM 8328 C C . ALA B 1 487 ? -7.512 -24.656 -8.164 1 93.88 487 ALA B C 1
ATOM 8330 O O . ALA B 1 487 ? -7.586 -23.766 -9.008 1 93.88 487 ALA B O 1
ATOM 8331 N N . MET B 1 488 ? -8.203 -25.703 -8.203 1 95.88 488 MET B N 1
ATOM 8332 C CA . MET B 1 488 ? -9.25 -25.859 -9.219 1 95.88 488 MET B CA 1
ATOM 8333 C C . MET B 1 488 ? -10.312 -24.781 -9.078 1 95.88 488 MET B C 1
ATOM 8335 O O . MET B 1 488 ? -10.773 -24.234 -10.078 1 95.88 488 MET B O 1
ATOM 8339 N N . THR B 1 489 ? -10.703 -24.562 -7.848 1 96.12 489 THR B N 1
ATOM 8340 C CA . THR B 1 489 ? -11.688 -23.516 -7.582 1 96.12 489 THR B CA 1
ATOM 8341 C C . THR B 1 489 ? -11.164 -22.156 -8.039 1 96.12 489 THR B C 1
ATOM 8343 O O . THR B 1 489 ? -11.891 -21.375 -8.656 1 96.12 489 THR B O 1
ATOM 8346 N N . ASN B 1 490 ? -9.922 -21.891 -7.738 1 93.19 490 ASN B N 1
ATOM 8347 C CA . ASN B 1 490 ? -9.312 -20.625 -8.141 1 93.19 490 ASN B CA 1
ATOM 8348 C C . ASN B 1 490 ? -9.258 -20.484 -9.656 1 93.19 490 ASN B C 1
ATOM 8350 O O . ASN B 1 490 ? -9.406 -19.391 -10.195 1 93.19 490 ASN B O 1
ATOM 8354 N N . TYR B 1 491 ? -9.047 -21.547 -10.32 1 93.06 491 TYR B N 1
ATOM 8355 C CA . TYR B 1 491 ? -9.047 -21.5 -11.781 1 93.06 491 TYR B CA 1
ATOM 8356 C C . TYR B 1 491 ? -10.414 -21.078 -12.312 1 93.06 491 TYR B C 1
ATOM 8358 O O . TYR B 1 491 ? -10.508 -20.312 -13.266 1 93.06 491 TYR B O 1
ATOM 8366 N N . ILE B 1 492 ? -11.414 -21.625 -11.719 1 95.5 492 ILE B N 1
ATOM 8367 C CA . ILE B 1 492 ? -12.758 -21.25 -12.141 1 95.5 492 ILE B CA 1
ATOM 8368 C C . ILE B 1 492 ? -13 -19.781 -11.859 1 95.5 492 ILE B C 1
ATOM 8370 O O . ILE B 1 492 ? -13.562 -19.062 -12.695 1 95.5 492 ILE B O 1
ATOM 8374 N N . ARG B 1 493 ? -12.555 -19.344 -10.711 1 95.38 493 ARG B N 1
ATOM 8375 C CA . ARG B 1 493 ? -12.789 -17.984 -10.273 1 95.38 493 ARG B CA 1
ATOM 8376 C C . ARG B 1 493 ? -12.078 -16.984 -11.172 1 95.38 493 ARG B C 1
ATOM 8378 O O . ARG B 1 493 ? -12.562 -15.859 -11.383 1 95.38 493 ARG B O 1
ATOM 8385 N N . TYR B 1 494 ? -10.945 -17.375 -11.695 1 91.38 494 TYR B N 1
ATOM 8386 C CA . TYR B 1 494 ? -10.156 -16.438 -12.484 1 91.38 494 TYR B CA 1
ATOM 8387 C C . TYR B 1 494 ? -10.07 -16.891 -13.938 1 91.38 494 TYR B C 1
ATOM 8389 O O . TYR B 1 494 ? -9.234 -16.391 -14.695 1 91.38 494 TYR B O 1
ATOM 8397 N N . GLY B 1 495 ? -10.859 -17.812 -14.281 1 88.88 495 GLY B N 1
ATOM 8398 C CA . GLY B 1 495 ? -10.867 -18.359 -15.625 1 88.88 495 GLY B CA 1
ATOM 8399 C C . GLY B 1 495 ? -11.695 -17.547 -16.594 1 88.88 495 GLY B C 1
ATOM 8400 O O . GLY B 1 495 ? -11.898 -16.344 -16.391 1 88.88 495 GLY B O 1
ATOM 8401 N N . PRO B 1 496 ? -12.062 -18.141 -17.703 1 87.06 496 PRO B N 1
ATOM 8402 C CA . PRO B 1 496 ? -12.742 -17.438 -18.797 1 87.06 496 PRO B CA 1
ATOM 8403 C C . PRO B 1 496 ? -14.102 -16.875 -18.375 1 87.06 496 PRO B C 1
ATOM 8405 O O . PRO B 1 496 ? -14.562 -15.875 -18.938 1 87.06 496 PRO B O 1
ATOM 8408 N N . ASN B 1 497 ? -14.781 -17.5 -17.422 1 93.62 497 ASN B N 1
ATOM 8409 C CA . ASN B 1 497 ? -16.109 -17.047 -17 1 93.62 497 ASN B CA 1
ATOM 8410 C C . ASN B 1 497 ? -16.031 -16.188 -15.734 1 93.62 497 ASN B C 1
ATOM 8412 O O . ASN B 1 497 ? -17.016 -16.047 -15.016 1 93.62 497 ASN B O 1
ATOM 8416 N N . SER B 1 498 ? -14.883 -15.656 -15.5 1 94.5 498 SER B N 1
ATOM 8417 C CA . SER B 1 498 ? -14.648 -14.891 -14.273 1 94.5 498 SER B CA 1
ATOM 8418 C C . SER B 1 498 ? -15.461 -13.602 -14.258 1 94.5 498 SER B C 1
ATOM 8420 O O . SER B 1 498 ? -15.578 -12.922 -15.281 1 94.5 498 SER B O 1
ATOM 8422 N N . GLN B 1 499 ? -16.109 -13.383 -13.172 1 95.56 499 GLN B N 1
ATOM 8423 C CA . GLN B 1 499 ? -16.688 -12.086 -12.859 1 95.56 499 GLN B CA 1
ATOM 8424 C C . GLN B 1 499 ? -15.82 -11.305 -11.875 1 95.56 499 GLN B C 1
ATOM 8426 O O . GLN B 1 499 ? -15.172 -11.898 -11.016 1 95.56 499 GLN B O 1
ATOM 8431 N N . LEU B 1 500 ? -15.789 -10.07 -12.062 1 94.38 500 LEU B N 1
ATOM 8432 C CA . LEU B 1 500 ? -14.898 -9.258 -11.242 1 94.38 500 LEU B CA 1
ATOM 8433 C C . LEU B 1 500 ? -15.648 -8.641 -10.07 1 94.38 500 LEU B C 1
ATOM 8435 O O . LEU B 1 500 ? -16.719 -8.055 -10.25 1 94.38 500 LEU B O 1
ATOM 8439 N N . ALA B 1 501 ? -15.117 -8.867 -8.852 1 94.06 501 ALA B N 1
ATOM 8440 C CA . ALA B 1 501 ? -15.57 -8.148 -7.66 1 94.06 501 ALA B CA 1
ATOM 8441 C C . ALA B 1 501 ? -14.812 -6.844 -7.484 1 94.06 501 ALA B C 1
ATOM 8443 O O . ALA B 1 501 ? -13.578 -6.832 -7.461 1 94.06 501 ALA B O 1
ATOM 8444 N N . TYR B 1 502 ? -15.523 -5.746 -7.406 1 92.94 502 TYR B N 1
ATOM 8445 C CA . TYR B 1 502 ? -14.891 -4.441 -7.27 1 92.94 502 TYR B CA 1
ATOM 8446 C C . TYR B 1 502 ? -14.805 -4.027 -5.805 1 92.94 502 TYR B C 1
ATOM 8448 O O . TYR B 1 502 ? -15.773 -4.176 -5.051 1 92.94 502 TYR B O 1
ATOM 8456 N N . GLY B 1 503 ? -13.57 -3.623 -5.445 1 92 503 GLY B N 1
ATOM 8457 C CA . GLY B 1 503 ? -13.336 -3.221 -4.066 1 92 503 GLY B CA 1
ATOM 8458 C C . GLY B 1 503 ? -12.945 -1.762 -3.928 1 92 503 GLY B C 1
ATOM 8459 O O . GLY B 1 503 ? -13.227 -0.952 -4.816 1 92 503 GLY B O 1
ATOM 8460 N N . GLU B 1 504 ? -12.516 -1.43 -2.682 1 91.62 504 GLU B N 1
ATOM 8461 C CA . GLU B 1 504 ? -12.086 -0.074 -2.346 1 91.62 504 GLU B CA 1
ATOM 8462 C C . GLU B 1 504 ? -10.602 -0.028 -2.008 1 91.62 504 GLU B C 1
ATOM 8464 O O . GLU B 1 504 ? -10.07 -0.951 -1.384 1 91.62 504 GLU B O 1
ATOM 8469 N N . VAL B 1 505 ? -9.984 0.976 -2.52 1 89.94 505 VAL B N 1
ATOM 8470 C CA . VAL B 1 505 ? -8.586 1.19 -2.184 1 89.94 505 VAL B CA 1
ATOM 8471 C C . VAL B 1 505 ? -8.477 2.043 -0.922 1 89.94 505 VAL B C 1
ATOM 8473 O O . VAL B 1 505 ? -9.156 3.068 -0.799 1 89.94 505 VAL B O 1
ATOM 8476 N N . ILE B 1 506 ? -7.676 1.648 0.03 1 87.38 506 ILE B N 1
ATOM 8477 C CA . ILE B 1 506 ? -7.5 2.361 1.291 1 87.38 506 ILE B CA 1
ATOM 8478 C C . ILE B 1 506 ? -6.25 3.236 1.219 1 87.38 506 ILE B C 1
ATOM 8480 O O . ILE B 1 506 ? -5.156 2.748 0.924 1 87.38 506 ILE B O 1
ATOM 8484 N N . GLN B 1 507 ? -6.402 4.504 1.389 1 81.94 507 GLN B N 1
ATOM 8485 C CA . GLN B 1 507 ? -5.289 5.445 1.391 1 81.94 507 GLN B CA 1
ATOM 8486 C C . GLN B 1 507 ? -5.238 6.234 2.695 1 81.94 507 GLN B C 1
ATOM 8488 O O . GLN B 1 507 ? -6.277 6.52 3.297 1 81.94 507 GLN B O 1
ATOM 8493 N N . SER B 1 508 ? -4.031 6.512 3.156 1 82.94 508 SER B N 1
ATOM 8494 C CA . SER B 1 508 ? -3.852 7.328 4.352 1 82.94 508 SER B CA 1
ATOM 8495 C C . SER B 1 508 ? -3.828 8.812 4.008 1 82.94 508 SER B C 1
ATOM 8497 O O . SER B 1 508 ? -3.066 9.242 3.139 1 82.94 508 SER B O 1
ATOM 8499 N N . GLU B 1 509 ? -4.77 9.57 4.645 1 84.12 509 GLU B N 1
ATOM 8500 C CA . GLU B 1 509 ? -4.855 11.016 4.418 1 84.12 509 GLU B CA 1
ATOM 8501 C C . GLU B 1 509 ? -4.91 11.773 5.738 1 84.12 509 GLU B C 1
ATOM 8503 O O . GLU B 1 509 ? -5.441 11.273 6.73 1 84.12 509 GLU B O 1
ATOM 8508 N N . PRO B 1 510 ? -4.27 12.977 5.723 1 87.38 510 PRO B N 1
ATOM 8509 C CA . PRO B 1 510 ? -4.355 13.781 6.945 1 87.38 510 PRO B CA 1
ATOM 8510 C C . PRO B 1 510 ? -5.746 14.367 7.168 1 87.38 510 PRO B C 1
ATOM 8512 O O . PRO B 1 510 ? -6.305 15.008 6.27 1 87.38 510 PRO B O 1
ATOM 8515 N N . PHE B 1 511 ? -6.305 14.242 8.375 1 91.25 511 PHE B N 1
ATOM 8516 C CA . PHE B 1 511 ? -7.609 14.75 8.781 1 91.25 511 PHE B CA 1
ATOM 8517 C C . PHE B 1 511 ? -7.465 15.805 9.867 1 91.25 511 PHE B C 1
ATOM 8519 O O . PHE B 1 511 ? -6.547 15.742 10.688 1 91.25 511 PHE B O 1
ATOM 8526 N N . VAL B 1 512 ? -8.359 16.75 9.758 1 93.69 512 VAL B N 1
ATOM 8527 C CA . VAL B 1 512 ? -8.406 17.797 10.773 1 93.69 512 VAL B CA 1
ATOM 8528 C C . VAL B 1 512 ? -9.32 17.359 11.922 1 93.69 512 VAL B C 1
ATOM 8530 O O . VAL B 1 512 ? -10.5 17.062 11.703 1 93.69 512 VAL B O 1
ATOM 8533 N N . SER B 1 513 ? -8.766 17.234 13.055 1 94.44 513 SER B N 1
ATOM 8534 C CA . SER B 1 513 ? -9.539 16.953 14.258 1 94.44 513 SER B CA 1
ATOM 8535 C C . SER B 1 513 ? -9.562 18.156 15.203 1 94.44 513 SER B C 1
ATOM 8537 O O . SER B 1 513 ? -8.508 18.641 15.625 1 94.44 513 SER B O 1
ATOM 8539 N N . ILE B 1 514 ? -10.773 18.594 15.531 1 96.31 514 ILE B N 1
ATOM 8540 C CA . ILE B 1 514 ? -10.922 19.797 16.359 1 96.31 514 ILE B CA 1
ATOM 8541 C C . ILE B 1 514 ? -11.062 19.391 17.828 1 96.31 514 ILE B C 1
ATOM 8543 O O . ILE B 1 514 ? -11.938 18.594 18.172 1 96.31 514 ILE B O 1
ATOM 8547 N N . ARG B 1 515 ? -10.18 19.969 18.641 1 96.06 515 ARG B N 1
ATOM 8548 C CA . ARG B 1 515 ? -10.242 19.781 20.078 1 96.06 515 ARG B CA 1
ATOM 8549 C C . ARG B 1 515 ? -10.938 20.953 20.766 1 96.06 515 ARG B C 1
ATOM 8551 O O . ARG B 1 515 ? -10.273 21.891 21.219 1 96.06 515 ARG B O 1
ATOM 8558 N N . TRP B 1 516 ? -12.172 20.875 21.062 1 95.5 516 TRP B N 1
ATOM 8559 C CA . TRP B 1 516 ? -13.016 21.953 21.562 1 95.5 516 TRP B CA 1
ATOM 8560 C C . TRP B 1 516 ? -12.602 22.359 22.969 1 95.5 516 TRP B C 1
ATOM 8562 O O . TRP B 1 516 ? -12.836 23.5 23.391 1 95.5 516 TRP B O 1
ATOM 8572 N N . GLY B 1 517 ? -11.938 21.422 23.656 1 95.44 517 GLY B N 1
ATOM 8573 C CA . GLY B 1 517 ? -11.492 21.75 25 1 95.44 517 GLY B CA 1
ATOM 8574 C C . GLY B 1 517 ? -10.547 22.938 25.047 1 95.44 517 GLY B C 1
ATOM 8575 O O . GLY B 1 517 ? -10.625 23.766 25.953 1 95.44 517 GLY B O 1
ATOM 8576 N N . TYR B 1 518 ? -9.695 23.062 24.109 1 96.12 518 TYR B N 1
ATOM 8577 C CA . TYR B 1 518 ? -8.734 24.156 24.062 1 96.12 518 TYR B CA 1
ATOM 8578 C C . TYR B 1 518 ? -9.422 25.469 23.703 1 96.12 518 TYR B C 1
ATOM 8580 O O . TYR B 1 518 ? -8.906 26.547 24 1 96.12 518 TYR B O 1
ATOM 8588 N N . PHE B 1 519 ? -10.617 25.406 23.031 1 96.88 519 PHE B N 1
ATOM 8589 C CA . PHE B 1 519 ? -11.305 26.625 22.609 1 96.88 519 PHE B CA 1
ATOM 8590 C C . PHE B 1 519 ? -12.117 27.219 23.766 1 96.88 519 PHE B C 1
ATOM 8592 O O . PHE B 1 519 ? -12.664 28.312 23.641 1 96.88 519 PHE B O 1
ATOM 8599 N N . ALA B 1 520 ? -12.133 26.656 24.922 1 96.62 520 ALA B N 1
ATOM 8600 C CA . ALA B 1 520 ? -12.836 27.172 26.094 1 96.62 520 ALA B CA 1
ATOM 8601 C C . ALA B 1 520 ? -12.211 28.469 26.594 1 96.62 520 ALA B C 1
ATOM 8603 O O . ALA B 1 520 ? -12.906 29.375 27.062 1 96.62 520 ALA B O 1
ATOM 8604 N N . VAL B 1 521 ? -10.914 28.531 26.484 1 96.31 521 VAL B N 1
ATOM 8605 C CA . VAL B 1 521 ? -10.195 29.703 26.969 1 96.31 521 VAL B CA 1
ATOM 8606 C C . VAL B 1 521 ? -10.547 30.922 26.125 1 96.31 521 VAL B C 1
ATOM 8608 O O . VAL B 1 521 ? -10.969 31.953 26.656 1 96.31 521 VAL B O 1
ATOM 8611 N N . PRO B 1 522 ? -10.477 30.812 24.797 1 97.38 522 PRO B N 1
ATOM 8612 C CA . PRO B 1 522 ? -10.898 31.938 23.969 1 97.38 522 PRO B CA 1
ATOM 8613 C C . PRO B 1 522 ? -12.352 32.344 24.219 1 97.38 522 PRO B C 1
ATOM 8615 O O . PRO B 1 522 ? -12.672 33.531 24.266 1 97.38 522 PRO B O 1
ATOM 8618 N N . LEU B 1 523 ? -13.211 31.422 24.438 1 97.38 523 LEU B N 1
ATOM 8619 C CA . LEU B 1 523 ? -14.617 31.719 24.703 1 97.38 523 LEU B CA 1
ATOM 8620 C C . LEU B 1 523 ? -14.773 32.438 26.047 1 97.38 523 LEU B C 1
ATOM 8622 O O . LEU B 1 523 ? -15.594 33.344 26.188 1 97.38 523 LEU B O 1
ATOM 8626 N N . ALA B 1 524 ? -14.039 32 26.984 1 96.94 524 ALA B N 1
ATOM 8627 C CA . ALA B 1 524 ? -14.078 32.625 28.297 1 96.94 524 ALA B CA 1
ATOM 8628 C C . ALA B 1 524 ? -13.602 34.062 28.234 1 96.94 524 ALA B C 1
ATOM 8630 O O . ALA B 1 524 ? -14.164 34.938 28.891 1 96.94 524 ALA B O 1
ATOM 8631 N N . ILE B 1 525 ? -12.578 34.281 27.469 1 97.44 525 ILE B N 1
ATOM 8632 C CA . ILE B 1 525 ? -12.062 35.656 27.312 1 97.44 525 ILE B CA 1
ATOM 8633 C C . ILE B 1 525 ? -13.133 36.531 26.672 1 97.44 525 ILE B C 1
ATOM 8635 O O . ILE B 1 525 ? -13.359 37.656 27.141 1 97.44 525 ILE B O 1
ATOM 8639 N N . GLU B 1 526 ? -13.789 36.062 25.641 1 97.62 526 GLU B N 1
ATOM 8640 C CA . GLU B 1 526 ? -14.844 36.812 24.969 1 97.62 526 GLU B CA 1
ATOM 8641 C C . GLU B 1 526 ? -16.016 37.062 25.922 1 97.62 526 GLU B C 1
ATOM 8643 O O . GLU B 1 526 ? -16.562 38.188 25.938 1 97.62 526 GLU B O 1
ATOM 8648 N N . ALA B 1 527 ? -16.359 36.125 26.719 1 97.06 527 ALA B N 1
ATOM 8649 C CA . ALA B 1 527 ? -17.453 36.281 27.688 1 97.06 527 ALA B CA 1
ATOM 8650 C C . ALA B 1 527 ? -17.078 37.344 28.734 1 97.06 527 ALA B C 1
ATOM 8652 O O . ALA B 1 527 ? -17.906 38.188 29.078 1 97.06 527 ALA B O 1
ATOM 8653 N N . LEU B 1 528 ? -15.891 37.219 29.188 1 97 528 LEU B N 1
ATOM 8654 C CA . LEU B 1 528 ? -15.414 38.188 30.156 1 97 528 LEU B CA 1
ATOM 8655 C C . LEU B 1 528 ? -15.414 39.594 29.562 1 97 528 LEU B C 1
ATOM 8657 O O . LEU B 1 528 ? -15.719 40.562 30.25 1 97 528 LEU B O 1
ATOM 8661 N N . ALA B 1 529 ? -15.039 39.719 28.297 1 97.19 529 ALA B N 1
ATOM 8662 C CA . ALA B 1 529 ? -15 41 27.625 1 97.19 529 ALA B CA 1
ATOM 8663 C C . ALA B 1 529 ? -16.406 41.594 27.484 1 97.19 529 ALA B C 1
ATOM 8665 O O . ALA B 1 529 ? -16.594 42.781 27.672 1 97.19 529 ALA B O 1
ATOM 8666 N N . ILE B 1 530 ? -17.344 40.781 27.203 1 96.25 530 ILE B N 1
ATOM 8667 C CA . ILE B 1 530 ? -18.734 41.25 27.078 1 96.25 530 ILE B CA 1
ATOM 8668 C C . ILE B 1 530 ? -19.25 41.688 28.438 1 96.25 530 ILE B C 1
ATOM 8670 O O . ILE B 1 530 ? -19.875 42.75 28.547 1 96.25 530 ILE B O 1
ATOM 8674 N N . VAL B 1 531 ? -18.984 40.969 29.453 1 96.19 531 VAL B N 1
ATOM 8675 C CA . VAL B 1 531 ? -19.406 41.312 30.812 1 96.19 531 VAL B CA 1
ATOM 8676 C C . VAL B 1 531 ? -18.766 42.656 31.219 1 96.19 531 VAL B C 1
ATOM 8678 O O . VAL B 1 531 ? -19.422 43.5 31.781 1 96.19 531 VAL B O 1
ATOM 8681 N N . PHE B 1 532 ? -17.5 42.781 30.875 1 96.44 532 PHE B N 1
ATOM 8682 C CA . PHE B 1 532 ? -16.781 44 31.203 1 96.44 532 PHE B CA 1
ATOM 8683 C C . PHE B 1 532 ? -17.391 45.188 30.469 1 96.44 532 PHE B C 1
ATOM 8685 O O . PHE B 1 532 ? -17.531 46.281 31.047 1 96.44 532 PHE B O 1
ATOM 8692 N N . ALA B 1 533 ? -17.703 45 29.234 1 95.31 533 ALA B N 1
ATOM 8693 C CA . ALA B 1 533 ? -18.297 46.062 28.453 1 95.31 533 ALA B CA 1
ATOM 8694 C C . ALA B 1 533 ? -19.656 46.5 29.031 1 95.31 533 ALA B C 1
ATOM 8696 O O . ALA B 1 533 ? -19.922 47.688 29.203 1 95.31 533 ALA B O 1
ATOM 8697 N N . ILE B 1 534 ? -20.469 45.594 29.438 1 94.56 534 ILE B N 1
ATOM 8698 C CA . ILE B 1 534 ? -21.781 45.875 29.984 1 94.56 534 ILE B CA 1
ATOM 8699 C C . ILE B 1 534 ? -21.656 46.562 31.328 1 94.56 534 ILE B C 1
ATOM 8701 O O . ILE B 1 534 ? -22.297 47.594 31.562 1 94.56 534 ILE B O 1
ATOM 8705 N N . LEU B 1 535 ? -20.797 46.094 32.156 1 94.62 535 LEU B N 1
ATOM 8706 C CA . LEU B 1 535 ? -20.609 46.688 33.469 1 94.62 535 LEU B CA 1
ATOM 8707 C C . LEU B 1 535 ? -20.078 48.094 33.344 1 94.62 535 LEU B C 1
ATOM 8709 O O . LEU B 1 535 ? -20.469 49 34.125 1 94.62 535 LEU B O 1
ATOM 8713 N N . SER B 1 536 ? -19.141 48.281 32.375 1 93.94 536 SER B N 1
ATOM 8714 C CA . SER B 1 536 ? -18.578 49.625 32.188 1 93.94 536 SER B CA 1
ATOM 8715 C C . SER B 1 536 ? -19.641 50.625 31.703 1 93.94 536 SER B C 1
ATOM 8717 O O . SER B 1 536 ? -19.688 51.75 32.156 1 93.94 536 SER B O 1
ATOM 8719 N N . ILE B 1 537 ? -20.453 50.188 30.812 1 91.31 537 ILE B N 1
ATOM 8720 C CA . ILE B 1 537 ? -21.484 51.062 30.266 1 91.31 537 ILE B CA 1
ATOM 8721 C C . ILE B 1 537 ? -22.516 51.344 31.344 1 91.31 537 ILE B C 1
ATOM 8723 O O . ILE B 1 537 ? -22.906 52.5 31.531 1 91.31 537 ILE B O 1
ATOM 8727 N N . VAL B 1 538 ? -22.969 50.406 32.156 1 91.12 538 VAL B N 1
ATOM 8728 C CA . VAL B 1 538 ? -23.984 50.594 33.188 1 91.12 538 VAL B CA 1
ATOM 8729 C C . VAL B 1 538 ? -23.438 51.438 34.312 1 91.12 538 VAL B C 1
ATOM 8731 O O . VAL B 1 538 ? -24.141 52.344 34.812 1 91.12 538 VAL B O 1
ATOM 8734 N N . SER B 1 539 ? -22.219 51.188 34.688 1 89.88 539 SER B N 1
ATOM 8735 C CA . SER B 1 539 ? -21.625 51.969 35.781 1 89.88 539 SER B CA 1
ATOM 8736 C C . SER B 1 539 ? -21.484 53.438 35.406 1 89.88 539 SER B C 1
ATOM 8738 O O . SER B 1 539 ? -21.656 54.312 36.25 1 89.88 539 SER B O 1
ATOM 8740 N N . ASN B 1 540 ? -21.188 53.688 34.125 1 88.94 540 ASN B N 1
ATOM 8741 C CA . ASN B 1 540 ? -21.031 55.094 33.688 1 88.94 540 ASN B CA 1
ATOM 8742 C C . ASN B 1 540 ? -22.391 55.75 33.5 1 88.94 540 ASN B C 1
ATOM 8744 O O . ASN B 1 540 ? -22.5 56.969 33.625 1 88.94 540 ASN B O 1
ATOM 8748 N N . ARG B 1 541 ? -23.375 55.031 33.25 1 86.19 541 ARG B N 1
ATOM 8749 C CA . ARG B 1 541 ? -24.719 55.594 33.094 1 86.19 541 ARG B CA 1
ATOM 8750 C C . ARG B 1 541 ? -25.297 55.938 34.469 1 86.19 541 ARG B C 1
ATOM 8752 O O . ARG B 1 541 ? -26.078 56.875 34.625 1 86.19 541 ARG B O 1
ATOM 8759 N N . ARG B 1 542 ? -24.938 55.219 35.469 1 84.44 542 ARG B N 1
ATOM 8760 C CA . ARG B 1 542 ? -25.438 55.469 36.812 1 84.44 542 ARG B CA 1
ATOM 8761 C C . ARG B 1 542 ? -24.781 56.688 37.438 1 84.44 542 ARG B C 1
ATOM 8763 O O . ARG B 1 542 ? -25.375 57.375 38.25 1 84.44 542 ARG B O 1
ATOM 8770 N N . ASN B 1 543 ? -23.516 56.906 37.031 1 81.62 543 ASN B N 1
ATOM 8771 C CA . ASN B 1 543 ? -22.797 58.031 37.562 1 81.62 543 ASN B CA 1
ATOM 8772 C C . ASN B 1 543 ? -22.828 59.219 36.562 1 81.62 543 ASN B C 1
ATOM 8774 O O . ASN B 1 543 ? -21.875 59.438 35.844 1 81.62 543 ASN B O 1
ATOM 8778 N N . ARG B 1 544 ? -23.797 60.094 36.562 1 74.06 544 ARG B N 1
ATOM 8779 C CA . ARG B 1 544 ? -24.047 61.156 35.594 1 74.06 544 ARG B CA 1
ATOM 8780 C C . ARG B 1 544 ? -23.125 62.344 35.812 1 74.06 544 ARG B C 1
ATOM 8782 O O . ARG B 1 544 ? -23.016 63.219 34.938 1 74.06 544 ARG B O 1
ATOM 8789 N N . ASN B 1 545 ? -22.422 62.281 36.844 1 77.56 545 ASN B N 1
ATOM 8790 C CA . ASN B 1 545 ? -21.594 63.438 37.125 1 77.56 545 ASN B CA 1
ATOM 8791 C C . ASN B 1 545 ? -20.156 63.25 36.656 1 77.56 545 ASN B C 1
ATOM 8793 O O . ASN B 1 545 ? -19.281 64.062 36.906 1 77.56 545 ASN B O 1
ATOM 8797 N N . VAL B 1 546 ? -19.938 62.188 35.969 1 80.75 546 VAL B N 1
ATOM 8798 C CA . VAL B 1 546 ? -18.594 61.938 35.469 1 80.75 546 VAL B CA 1
ATOM 8799 C C . VAL B 1 546 ? -18.547 62.156 33.969 1 80.75 546 VAL B C 1
ATOM 8801 O O . VAL B 1 546 ? -19.391 61.625 33.219 1 80.75 546 VAL B O 1
ATOM 8804 N N . PRO B 1 547 ? -17.656 62.969 33.531 1 83.56 547 PRO B N 1
ATOM 8805 C CA . PRO B 1 547 ? -17.547 63.188 32.062 1 83.56 547 PRO B CA 1
ATOM 8806 C C . PRO B 1 547 ? -17.078 61.938 31.328 1 83.56 547 PRO B C 1
ATOM 8808 O O . PRO B 1 547 ? -16.25 61.188 31.844 1 83.56 547 PRO B O 1
ATOM 8811 N N . LEU B 1 548 ? -17.609 61.719 30.172 1 87.12 548 LEU B N 1
ATOM 8812 C CA . LEU B 1 548 ? -17.172 60.625 29.312 1 87.12 548 LEU B CA 1
ATOM 8813 C C . LEU B 1 548 ? -15.961 61.031 28.484 1 87.12 548 LEU B C 1
ATOM 8815 O O . LEU B 1 548 ? -16.078 61.188 27.266 1 87.12 548 LEU B O 1
ATOM 8819 N N . TRP B 1 549 ? -14.82 61.125 29.094 1 88.25 549 TRP B N 1
ATOM 8820 C CA . TRP B 1 549 ? -13.602 61.562 28.422 1 88.25 549 TRP B CA 1
ATOM 8821 C C . TRP B 1 549 ? -12.797 60.375 27.906 1 88.25 549 TRP B C 1
ATOM 8823 O O . TRP B 1 549 ? -11.914 60.531 27.047 1 88.25 549 TRP B O 1
ATOM 8833 N N . LYS B 1 550 ? -13.109 59.219 28.312 1 89.38 550 LYS B N 1
ATOM 8834 C CA . LYS B 1 550 ? -12.461 58 27.828 1 89.38 550 LYS B CA 1
ATOM 8835 C C . LYS B 1 550 ? -10.945 58.125 27.938 1 89.38 550 LYS B C 1
ATOM 8837 O O . LYS B 1 550 ? -10.406 58.438 29 1 89.38 550 LYS B O 1
ATOM 8842 N N . SER B 1 551 ? -10.172 57.875 26.906 1 86.75 551 SER B N 1
ATOM 8843 C CA . SER B 1 551 ? -8.719 57.906 26.984 1 86.75 551 SER B CA 1
ATOM 8844 C C . SER B 1 551 ? -8.18 59.188 26.328 1 86.75 551 SER B C 1
ATOM 8846 O O . SER B 1 551 ? -7.027 59.219 25.875 1 86.75 551 SER B O 1
ATOM 8848 N N . SER B 1 552 ? -8.891 60.25 26.328 1 88.12 552 SER B N 1
ATOM 8849 C CA . SER B 1 552 ? -8.5 61.469 25.641 1 88.12 552 SER B CA 1
ATOM 8850 C C . SER B 1 552 ? -7.387 62.188 26.391 1 88.12 552 SER B C 1
ATOM 8852 O O . SER B 1 552 ? -7.508 62.469 27.594 1 88.12 552 SER B O 1
ATOM 8854 N N . ALA B 1 553 ? -6.301 62.5 25.672 1 89.06 553 ALA B N 1
ATOM 8855 C CA . ALA B 1 553 ? -5.184 63.25 26.25 1 89.06 553 ALA B CA 1
ATOM 8856 C C . ALA B 1 553 ? -5.531 64.75 26.422 1 89.06 553 ALA B C 1
ATOM 8858 O O . ALA B 1 553 ? -5.043 65.375 27.344 1 89.06 553 ALA B O 1
ATOM 8859 N N . LEU B 1 554 ? -6.43 65.25 25.641 1 89.25 554 LEU B N 1
ATOM 8860 C CA . LEU B 1 554 ? -6.852 66.625 25.734 1 89.25 554 LEU B CA 1
ATOM 8861 C C . LEU B 1 554 ? -7.656 66.875 27 1 89.25 554 LEU B C 1
ATOM 8863 O O . LEU B 1 554 ? -7.574 68 27.594 1 89.25 554 LEU B O 1
ATOM 8867 N N . ALA B 1 555 ? -8.406 65.938 27.344 1 88.12 555 ALA B N 1
ATOM 8868 C CA . ALA B 1 555 ? -9.18 66.062 28.578 1 88.12 555 ALA B CA 1
ATOM 8869 C C . ALA B 1 555 ? -8.266 66.125 29.797 1 88.12 555 ALA B C 1
ATOM 8871 O O . ALA B 1 555 ? -8.555 66.812 30.766 1 88.12 555 ALA B O 1
ATOM 8872 N N . VAL B 1 556 ? -7.195 65.375 29.75 1 88 556 VAL B N 1
ATOM 8873 C CA . VAL B 1 556 ? -6.227 65.375 30.844 1 88 556 VAL B CA 1
ATOM 8874 C C . VAL B 1 556 ? -5.527 66.75 30.875 1 88 556 VAL B C 1
ATOM 8876 O O . VAL B 1 556 ? -5.277 67.312 31.953 1 88 556 VAL B O 1
ATOM 8879 N N . LEU B 1 557 ? -5.234 67.25 29.703 1 86.75 557 LEU B N 1
ATOM 8880 C CA . LEU B 1 557 ? -4.586 68.562 29.625 1 86.75 557 LEU B CA 1
ATOM 8881 C C . LEU B 1 557 ? -5.512 69.625 30.125 1 86.75 557 LEU B C 1
ATOM 8883 O O . LEU B 1 557 ? -5.047 70.625 30.688 1 86.75 557 LEU B O 1
ATOM 8887 N N . ALA B 1 558 ? -6.77 69.5 29.953 1 84.75 558 ALA B N 1
ATOM 8888 C CA . ALA B 1 558 ? -7.75 70.5 30.328 1 84.75 558 ALA B CA 1
ATOM 8889 C C . ALA B 1 558 ? -7.992 70.5 31.844 1 84.75 558 ALA B C 1
ATOM 8891 O O . ALA B 1 558 ? -8.523 71.438 32.406 1 84.75 558 ALA B O 1
ATOM 8892 N N . CYS B 1 559 ? -7.527 69.438 32.438 1 84.62 559 CYS B N 1
ATOM 8893 C CA . CYS B 1 559 ? -7.676 69.312 33.906 1 84.62 559 CYS B CA 1
ATOM 8894 C C . CYS B 1 559 ? -6.578 70.125 34.625 1 84.62 559 CYS B C 1
ATOM 8896 O O . CYS B 1 559 ? -5.438 70.188 34.156 1 84.62 559 CYS B O 1
ATOM 8898 N N . GLN B 1 560 ? -6.969 70.938 35.594 1 80.38 560 GLN B N 1
ATOM 8899 C CA . GLN B 1 560 ? -5.996 71.688 36.375 1 80.38 560 GLN B CA 1
ATOM 8900 C C . GLN B 1 560 ? -5.852 71.125 37.781 1 80.38 560 GLN B C 1
ATOM 8902 O O . GLN B 1 560 ? -6.848 70.812 38.438 1 80.38 560 GLN B O 1
ATOM 8907 N N . HIS B 1 561 ? -4.59 70.75 38.062 1 78.5 561 HIS B N 1
ATOM 8908 C CA . HIS B 1 561 ? -4.309 70.25 39.406 1 78.5 561 HIS B CA 1
ATOM 8909 C C . HIS B 1 561 ? -4.082 71.375 40.406 1 78.5 561 HIS B C 1
ATOM 8911 O O . HIS B 1 561 ? -3.154 72.188 40.219 1 78.5 561 HIS B O 1
ATOM 8917 N N . ASN B 1 562 ? -5.062 71.438 41.25 1 78.25 562 ASN B N 1
ATOM 8918 C CA . ASN B 1 562 ? -4.887 72.438 42.344 1 78.25 562 ASN B CA 1
ATOM 8919 C C . ASN B 1 562 ? -4.27 71.75 43.562 1 78.25 562 ASN B C 1
ATOM 8921 O O . ASN B 1 562 ? -4.949 71 44.281 1 78.25 562 ASN B O 1
ATOM 8925 N N . GLU B 1 563 ? -3.039 72 43.812 1 75.69 563 GLU B N 1
ATOM 8926 C CA . GLU B 1 563 ? -2.287 71.312 44.875 1 75.69 563 GLU B CA 1
ATOM 8927 C C . GLU B 1 563 ? -2.838 71.688 46.25 1 75.69 563 GLU B C 1
ATOM 8929 O O . GLU B 1 563 ? -2.893 70.875 47.156 1 75.69 563 GLU B O 1
ATOM 8934 N N . GLN B 1 564 ? -3.295 72.875 46.406 1 73.56 564 GLN B N 1
ATOM 8935 C CA . GLN B 1 564 ? -3.748 73.375 47.719 1 73.56 564 GLN B CA 1
ATOM 8936 C C . GLN B 1 564 ? -5.09 72.75 48.094 1 73.56 564 GLN B C 1
ATOM 8938 O O . GLN B 1 564 ? -5.305 72.375 49.25 1 73.56 564 GLN B O 1
ATOM 8943 N N . LEU B 1 565 ? -5.852 72.562 47.094 1 74.56 565 LEU B N 1
ATOM 8944 C CA . LEU B 1 565 ? -7.191 72.062 47.375 1 74.56 565 LEU B CA 1
ATOM 8945 C C . LEU B 1 565 ? -7.293 70.562 47.125 1 74.56 565 LEU B C 1
ATOM 8947 O O . LEU B 1 565 ? -8.32 69.938 47.438 1 74.56 565 LEU B O 1
ATOM 8951 N N . GLU B 1 566 ? -6.203 69.938 46.75 1 78.19 566 GLU B N 1
ATOM 8952 C CA . GLU B 1 566 ? -6.188 68.5 46.438 1 78.19 566 GLU B CA 1
ATOM 8953 C C . GLU B 1 566 ? -7.32 68.125 45.5 1 78.19 566 GLU B C 1
ATOM 8955 O O . GLU B 1 566 ? -8.023 67.125 45.719 1 78.19 566 GLU B O 1
ATOM 8960 N N . LEU B 1 567 ? -7.605 69 44.562 1 81.62 567 LEU B N 1
ATOM 8961 C CA . LEU B 1 567 ? -8.695 68.812 43.625 1 81.62 567 LEU B CA 1
ATOM 8962 C C . LEU B 1 567 ? -8.188 68.812 42.188 1 81.62 567 LEU B C 1
ATOM 8964 O O . LEU B 1 567 ? -7.262 69.562 41.875 1 81.62 567 LEU B O 1
ATOM 8968 N N . LEU B 1 568 ? -8.734 67.875 41.438 1 80.62 568 LEU B N 1
ATOM 8969 C CA . LEU B 1 568 ? -8.578 68 40 1 80.62 568 LEU B CA 1
ATOM 8970 C C . LEU B 1 568 ? -9.758 68.75 39.375 1 80.62 568 LEU B C 1
ATOM 8972 O O . LEU B 1 568 ? -10.859 68.188 39.25 1 80.62 568 LEU B O 1
ATOM 8976 N N . GLN B 1 569 ? -9.508 69.938 39.062 1 79.19 569 GLN B N 1
ATOM 8977 C CA . GLN B 1 569 ? -10.594 70.812 38.594 1 79.19 569 GLN B CA 1
ATOM 8978 C C . GLN B 1 569 ? -10.82 70.562 37.094 1 79.19 569 GLN B C 1
ATOM 8980 O O . GLN B 1 569 ? -9.875 70.562 36.312 1 79.19 569 GLN B O 1
ATOM 8985 N N . THR B 1 570 ? -12.016 70.25 36.781 1 73.75 570 THR B N 1
ATOM 8986 C CA . THR B 1 570 ? -12.383 70 35.406 1 73.75 570 THR B CA 1
ATOM 8987 C C . THR B 1 570 ? -13.031 71.188 34.781 1 73.75 570 THR B C 1
ATOM 8989 O O . THR B 1 570 ? -13.547 72.062 35.5 1 73.75 570 THR B O 1
ATOM 8992 N N . THR B 1 571 ? -12.68 71.312 33.531 1 66.62 571 THR B N 1
ATOM 8993 C CA . THR B 1 571 ? -13.445 72.312 32.812 1 66.62 571 THR B CA 1
ATOM 8994 C C . THR B 1 571 ? -14.859 71.812 32.531 1 66.62 571 THR B C 1
ATOM 8996 O O . THR B 1 571 ? -15.094 70.625 32.375 1 66.62 571 THR B O 1
ATOM 8999 N N . ASP B 1 572 ? -15.852 72.5 32.781 1 66 572 ASP B N 1
ATOM 9000 C CA . ASP B 1 572 ? -17.25 72.188 32.562 1 66 572 ASP B CA 1
ATOM 9001 C C . ASP B 1 572 ? -17.484 71.875 31.078 1 66 572 ASP B C 1
ATOM 9003 O O . ASP B 1 572 ? -18.641 71.75 30.656 1 66 572 ASP B O 1
ATOM 9007 N N . LYS B 1 573 ? -16.438 71.562 30.359 1 72.12 573 LYS B N 1
ATOM 9008 C CA . LYS B 1 573 ? -16.625 71.375 28.922 1 72.12 573 LYS B CA 1
ATOM 9009 C C . LYS B 1 573 ? -16.672 69.875 28.578 1 72.12 573 LYS B C 1
ATOM 9011 O O . LYS B 1 573 ? -15.992 69.062 29.188 1 72.12 573 LYS B O 1
ATOM 9016 N N . GLY B 1 574 ? -17.594 69.562 27.703 1 76.25 574 GLY B N 1
ATOM 9017 C CA . GLY B 1 574 ? -17.688 68.188 27.156 1 76.25 574 GLY B CA 1
ATOM 9018 C C . GLY B 1 574 ? -16.547 67.875 26.203 1 76.25 574 GLY B C 1
ATOM 9019 O O . GLY B 1 574 ? -15.789 68.75 25.812 1 76.25 574 GLY B O 1
ATOM 9020 N N . ILE B 1 575 ? -16.375 66.625 25.891 1 81.25 575 ILE B N 1
ATOM 9021 C CA . ILE B 1 575 ? -15.258 66.188 25.062 1 81.25 575 ILE B CA 1
ATOM 9022 C C . ILE B 1 575 ? -15.336 66.812 23.688 1 81.25 575 ILE B C 1
ATOM 9024 O O . ILE B 1 575 ? -14.305 67.188 23.094 1 81.25 575 ILE B O 1
ATOM 9028 N N . ASN B 1 576 ? -16.484 67.062 23.125 1 81.31 576 ASN B N 1
ATOM 9029 C CA . ASN B 1 576 ? -16.641 67.625 21.797 1 81.31 576 ASN B CA 1
ATOM 9030 C C . ASN B 1 576 ? -16.172 69.125 21.797 1 81.31 576 ASN B C 1
ATOM 9032 O O . ASN B 1 576 ? -15.555 69.562 20.828 1 81.31 576 ASN B O 1
ATOM 9036 N N . GLU B 1 577 ? -16.469 69.688 22.828 1 82.62 577 GLU B N 1
ATOM 9037 C CA . GLU B 1 577 ? -16.047 71.125 22.938 1 82.62 577 GLU B CA 1
ATOM 9038 C C . GLU B 1 577 ? -14.531 71.188 23.094 1 82.62 577 GLU B C 1
ATOM 9040 O O . GLU B 1 577 ? -13.906 72.125 22.516 1 82.62 577 GLU B O 1
ATOM 9045 N N . ILE B 1 578 ? -14.047 70.312 23.875 1 84.06 578 ILE B N 1
ATOM 9046 C CA . ILE B 1 578 ? -12.609 70.25 24.094 1 84.06 578 ILE B CA 1
ATOM 9047 C C . ILE B 1 578 ? -11.883 70 22.781 1 84.06 578 ILE B C 1
ATOM 9049 O O . ILE B 1 578 ? -10.883 70.688 22.469 1 84.06 578 ILE B O 1
ATOM 9053 N N . GLN B 1 579 ? -12.414 69.188 22.031 1 85.12 579 GLN B N 1
ATOM 9054 C CA . GLN B 1 579 ? -11.797 68.812 20.75 1 85.12 579 GLN B CA 1
ATOM 9055 C C . GLN B 1 579 ? -11.914 69.938 19.734 1 85.12 579 GLN B C 1
ATOM 9057 O O . GLN B 1 579 ? -10.977 70.188 18.984 1 85.12 579 GLN B O 1
ATOM 9062 N N . ASP B 1 580 ? -13.023 70.562 19.703 1 85.62 580 ASP B N 1
ATOM 9063 C CA . ASP B 1 580 ? -13.219 71.688 18.797 1 85.62 580 ASP B CA 1
ATOM 9064 C C . ASP B 1 580 ? -12.281 72.812 19.109 1 85.62 580 ASP B C 1
ATOM 9066 O O . ASP B 1 580 ? -11.742 73.5 18.219 1 85.62 580 ASP B O 1
ATOM 9070 N N . GLU B 1 581 ? -12.141 73.062 20.359 1 86.25 581 GLU B N 1
ATOM 9071 C CA . GLU B 1 581 ? -11.219 74.125 20.797 1 86.25 581 GLU B CA 1
ATOM 9072 C C . GLU B 1 581 ? -9.773 73.75 20.453 1 86.25 581 GLU B C 1
ATOM 9074 O O . GLU B 1 581 ? -8.992 74.625 20.047 1 86.25 581 GLU B O 1
ATOM 9079 N N . ALA B 1 582 ? -9.484 72.5 20.609 1 88.06 582 ALA B N 1
ATOM 9080 C CA . ALA B 1 582 ? -8.117 72 20.375 1 88.06 582 ALA B CA 1
ATOM 9081 C C . ALA B 1 582 ? -7.773 72.125 18.891 1 88.06 582 ALA B C 1
ATOM 9083 O O . ALA B 1 582 ? -6.602 72.25 18.516 1 88.06 582 ALA B O 1
ATOM 9084 N N . GLU B 1 583 ? -8.75 72.062 18.031 1 88.69 583 GLU B N 1
ATOM 9085 C CA . GLU B 1 583 ? -8.523 72.125 16.594 1 88.69 583 GLU B CA 1
ATOM 9086 C C . GLU B 1 583 ? -8.258 73.562 16.172 1 88.69 583 GLU B C 1
ATOM 9088 O O . GLU B 1 583 ? -7.609 73.812 15.148 1 88.69 583 GLU B O 1
ATOM 9093 N N . ARG B 1 584 ? -8.633 74.5 17.047 1 85.44 584 ARG B N 1
ATOM 9094 C CA . ARG B 1 584 ? -8.5 75.875 16.703 1 85.44 584 ARG B CA 1
ATOM 9095 C C . ARG B 1 584 ? -7.219 76.5 17.297 1 85.44 584 ARG B C 1
ATOM 9097 O O . ARG B 1 584 ? -6.625 77.375 16.719 1 85.44 584 ARG B O 1
ATOM 9104 N N . PHE B 1 585 ? -6.762 75.938 18.391 1 86.5 585 PHE B N 1
ATOM 9105 C CA . PHE B 1 585 ? -5.621 76.5 19.078 1 86.5 585 PHE B CA 1
ATOM 9106 C C . PHE B 1 585 ? -4.316 75.875 18.578 1 86.5 585 PHE B C 1
ATOM 9108 O O . PHE B 1 585 ? -4.223 74.688 18.359 1 86.5 585 PHE B O 1
ATOM 9115 N N . LYS B 1 586 ? -3.365 76.75 18.297 1 87.94 586 LYS B N 1
ATOM 9116 C CA . LYS B 1 586 ? -2.006 76.312 17.984 1 87.94 586 LYS B CA 1
ATOM 9117 C C . LYS B 1 586 ? -1.055 76.625 19.141 1 87.94 586 LYS B C 1
ATOM 9119 O O . LYS B 1 586 ? -1.163 77.625 19.812 1 87.94 586 LYS B O 1
ATOM 9124 N N . VAL B 1 587 ? -0.325 75.562 19.438 1 87.5 587 VAL B N 1
ATOM 9125 C CA . VAL B 1 587 ? 0.546 75.75 20.594 1 87.5 587 VAL B CA 1
ATOM 9126 C C . VAL B 1 587 ? 1.951 75.25 20.25 1 87.5 587 VAL B C 1
ATOM 9128 O O . VAL B 1 587 ? 2.127 74.438 19.344 1 87.5 587 VAL B O 1
ATOM 9131 N N . GLN B 1 588 ? 2.914 75.812 20.844 1 86.5 588 GLN B N 1
ATOM 9132 C CA . GLN B 1 588 ? 4.301 75.375 20.781 1 86.5 588 GLN B CA 1
ATOM 9133 C C . GLN B 1 588 ? 4.844 75.062 22.172 1 86.5 588 GLN B C 1
ATOM 9135 O O . GLN B 1 588 ? 4.512 75.75 23.141 1 86.5 588 GLN B O 1
ATOM 9140 N N . LEU B 1 589 ? 5.641 74.062 22.281 1 83.12 589 LEU B N 1
ATOM 9141 C CA . LEU B 1 589 ? 6.191 73.625 23.578 1 83.12 589 LEU B CA 1
ATOM 9142 C C . LEU B 1 589 ? 7.336 74.562 23.984 1 83.12 589 LEU B C 1
ATOM 9144 O O . LEU B 1 589 ? 8.203 74.875 23.172 1 83.12 589 LEU B O 1
ATOM 9148 N N . GLN B 1 590 ? 7.184 75.125 25.156 1 80.31 590 GLN B N 1
ATOM 9149 C CA . GLN B 1 590 ? 8.25 76 25.672 1 80.31 590 GLN B CA 1
ATOM 9150 C C . GLN B 1 590 ? 8.945 75.375 26.875 1 80.31 590 GLN B C 1
ATOM 9152 O O . GLN B 1 590 ? 8.289 74.938 27.812 1 80.31 590 GLN B O 1
#

Nearest PDB structures (foldseek):
  6ny1-assembly1_Y  TM=1.320E-01  e=6.419E+00  Deltaproteobacteria bacterium
  6ny1-assembly1_Y  TM=1.320E-01  e=8.799E+00  Deltaproteobacteria bacterium

pLDDT: mean 82.74, std 20.0, range [14.45, 98.25]

Radius of gyration: 54.58 Å; Cα contacts (8 Å, |Δi|>4): 2337; chains: 2; bounding box: 67×195×144 Å

Organism: NCBI:txid398673

InterPro domains:
  IPR021514 Protein of unknown function DUF3176 [PF11374] (79-186)

Secondary structure (DSSP, 8-state):
-------------------------------------------------PPP--TTSTTTTHHHHHHHHHHHHHHHHHHHHHHHHTTEEGGG---SS-HHHHHHHHHHHHHHHHHHHHHHHHHHHHHHHHHHS-EETHHHHHHHHHHH-HHHHHHHHHHS-S-HHHHHHHHHHHGGGHHHHHHHTEEEEEEEEEE--SS-SEEEE-SEE--HHHHHHTTT--GGGSPP-HHHHHHHHHHHHT--PPP--B-SSEEEEEEEEEEEEEEEEEEE-HHHHHTT-EESS-GGGTTTS-EEEEEE-TTS-EEEEEE-TTSEEEEEEEEEEE--EEETTEEEPPTTTTEEEEEEEEEEEE-TT--EEEEEEEEEEEEEEEEEEEEEEEETTEEEEEEEEE---SSS--EEEEE--TTS--EEEEE--EEETTEEE---EEEHHHHHHHHHHHTSTTTSEEEEEES------TTHHHHSTT--HHHHHHHHHHHHHHHHHHSTTPEEEE-EEEEEEEEEEE-HHHHHHHHHHHHHHHHHHHHHHHHHHH-TTS---TT-HHHHHH-EEETTTTEEEPPS--HHHHHHHHHH-EEEE-/-----------------------------S-------------------PPP--TTSTTTTHHHHHHHHHHHHHHHHHHHHHHHHTTEEGGG--SSS-HHHHHHHHHHHHHHHHHHHHHHHHHHHHHHHHHHS-EETHHHHHHHHHHH-HHHHHHHHHHSPS-HHHHHHHHHHHGGGHHHHHHHTEEEEEEEEEE--SS-SEEEE-SEE--HHHHHHTTT--GGGSPP-HHHHHHHHHHHHT--PPP--B-SSEEEEEEEEEEEEEEEEEEE-HHHHHTT-EESS-GGGTTTS-EEEEEE-TTS-EEEEEE-TTSEEEEEEEEEEE--EEETTEEEPPTTTTEEEEEEEEEEEE-TT--EEEEEEEEEEEEEEEEEEEEEEEETTEEEEEEEEE---SSS--EEEEE--TTS--EEEEE--EEETTEEE---EEEHHHHHHHHHHHTSTTTSEEEEEES------TTHHHHSTT--HHHHHHHHHHHHHHHHHTSTTPEEEE-EEEEEEEEEEE-GGGGHHHHHHHHHHHHHHHHHHHHHHH-TTS---TT-HHHHHH-EEETTTTEEEPPS--HHHHHHHHHH-EEEE-

Foldseek 3Di:
DPDDPDDDDDDDDDDDDDDDDDDDDDDDPDDPDDPPPPPCPVVCVVLQQFDDDDCCDPQHCVLLVVLLVLLVVLLVVLVVLCVVQAFHFLVVPPDPQHPLRVLVVSLVSNLVSLLVNLLLLLLQVLLVVVVPDQDDPVVNVLSLVLSVALVSLVVCCVPPPDDLNVLSSVLRNLSVCQSVLSSVQKDKDKDKDWDLPPLQWKFWAFQEDDDVQQVVCQVPDDLLPGDFDPLLLVLLLCLLLVPDDFFPTGFDAKWKFADKDKHKFKAKDKDWQQVVFVVAKDKPDDPVCPQAAWIKIWTAGPVGWIWIWIAGQAFKTWAKFKAKDFQWDPDWLDTDHDPQPQFGMKMKMWGFDQDPRRDTHDIIIMMMIMGIWMWMFGIWIDGVRDTDTPDIGTDDPVDPHQWDWDDDDPPRSWIKIWGPFDADPNDTDHIHIYTVSNSSSVVPSCRDLLNGATDMPGPDDGDRCRSCVSNGDDDDSRSSVRSSRVSSRSCNRPDPRIDMRRIIHIDMGMGIHGDCVSNVSSVVSSVSSVVSSVCSSVVCVVVSSGASQRSDPLQVVQWDQDPVVSDTDGDSDHNVVSVVVVVVDDDDDD/DDDDPDPPPDPDDDDDDDDDDYDDDPPPDDDDDDPPPPPCVVCCVVLQQFDDDDCCDPQHCVLLVVLLVLLVVLLVVLVVLCVVQAFHFLVVPPDPQHPLRVLVVSLVSNLVSLLVNLLLLLLQVLLVVVVPDQDDPVVNVLSLQLSVALVSLVVCCVPPDDDLNVLSSVLRNLSVCQSVLSSVQKDKDKDKDWDLPPQQWKAWAFQEDDDVQQVVCLQPDDLLPGDFDPLLVVLLLCLLLVPDDFFPTGFDAKWKFADKDKHKFKAKDKDWQQVVFVVAKDKPDDPVCPQPAWIKIWTAGPVGWIWIWIAGQAFKTWAKFKAKDFQWDPDWLDTDHDPQPQWGMKMKMWGFDQDPRRDTHDIIIMMMIMGIWMWMFGMWIDGVRDTDTPDIGTDDPVDPHQWDWDDDDPVRSWIKIWGPFDADPNDTDHIHIYTVSNSSSVVCSCRDLLNGATDMDGDDDGDRCRSCVSNGDDDDSRSSVRSSRVSSRSCNRPDPRIDMRRIIHIDMGMGIHGDCVSNVSSVVSSVSSVVSSVCSSVVCVVVSSGASQRSDPLQVVQWDQDPVVSDTDGDSDHNVVSVVVVVVDDDDDD

Solvent-accessible surface area (backbone atoms only — not comparable to full-atom values): 63352 Å² total; per-residue (Å²): 135,84,83,81,77,85,80,81,78,85,91,77,87,86,86,82,80,89,85,76,88,78,84,85,81,76,81,79,81,73,74,80,65,80,74,79,76,71,75,69,65,71,73,67,69,65,80,73,63,57,89,80,74,56,67,75,29,82,86,58,44,28,66,41,50,50,24,49,51,51,25,51,50,41,52,51,49,51,51,50,51,50,62,70,42,43,78,28,52,56,72,72,67,78,52,94,62,47,71,66,19,51,51,34,47,45,42,46,53,28,53,54,27,44,47,54,31,43,22,38,50,23,21,35,38,43,56,56,56,27,52,75,39,78,32,50,46,44,52,57,38,36,33,52,37,28,32,48,39,53,69,22,14,54,48,35,66,74,72,45,78,91,50,77,45,45,57,41,26,49,48,58,50,52,54,62,50,35,48,24,32,56,42,56,18,61,37,81,42,80,41,81,42,72,38,79,42,89,68,57,25,33,40,57,31,11,40,39,50,67,64,70,68,43,61,74,43,55,88,79,41,59,76,89,62,47,64,54,58,36,67,54,52,50,19,41,48,37,5,42,49,61,56,86,75,60,77,89,47,38,28,66,25,29,30,39,27,86,55,75,47,64,22,47,30,42,41,44,52,60,47,81,40,36,73,64,16,62,73,51,56,46,54,80,51,60,79,89,43,51,73,78,36,72,37,50,33,39,27,40,37,92,91,68,36,60,44,63,44,42,39,15,48,85,48,25,22,43,27,29,25,35,30,55,39,76,50,67,43,81,48,90,73,48,76,49,83,46,92,62,41,47,39,42,36,37,37,32,39,39,37,33,47,57,46,99,61,30,48,78,33,77,73,42,31,37,38,33,38,36,28,64,47,35,35,35,42,29,40,35,36,31,43,12,52,47,72,50,57,74,40,80,42,73,60,71,78,87,52,85,57,63,67,45,77,43,76,46,68,87,84,55,73,49,36,34,37,32,32,66,68,45,71,48,98,85,40,75,40,69,52,36,38,36,34,44,65,57,53,48,40,50,49,52,47,55,62,25,45,62,47,33,21,46,40,50,43,62,80,49,87,72,69,45,50,46,48,46,60,38,59,46,84,86,55,61,61,55,60,19,41,38,32,17,18,49,32,38,20,49,41,38,12,64,37,92,46,40,39,77,46,72,27,26,33,49,44,80,42,54,26,28,40,64,41,66,77,45,41,49,57,46,50,48,52,53,51,49,48,50,52,48,50,52,51,51,53,52,54,50,63,72,42,54,78,57,76,83,50,38,69,45,54,59,58,46,38,57,30,43,77,38,78,89,72,33,31,34,40,53,58,95,62,53,62,67,55,51,50,55,49,24,63,70,39,48,28,24,51,87,144,84,80,72,87,65,85,71,85,77,82,82,77,86,79,85,86,84,77,79,87,89,86,83,81,83,57,82,72,82,74,79,73,80,74,78,73,71,74,68,65,70,75,68,71,65,79,72,64,57,89,81,75,57,66,75,29,83,86,58,44,28,67,42,50,50,24,50,49,50,26,51,49,41,51,51,49,50,52,51,51,51,62,71,42,43,78,29,52,54,74,72,66,80,54,94,62,46,71,66,18,51,51,35,48,45,42,46,52,26,52,53,26,44,45,55,32,43,22,38,49,22,22,34,39,44,56,56,56,27,52,74,40,78,32,50,47,44,52,58,37,37,32,51,37,28,34,49,38,52,69,22,13,54,49,35,64,74,73,46,78,90,51,79,45,45,57,42,25,49,48,56,50,53,54,62,50,34,48,22,31,56,42,55,17,62,37,82,42,79,40,80,40,74,39,78,43,88,71,57,24,32,41,56,30,12,41,40,49,68,64,70,68,43,62,73,42,57,88,77,42,58,78,91,61,47,64,53,58,36,65,54,53,50,20,41,50,38,5,43,50,60,57,85,73,60,77,90,46,37,29,65,25,28,30,39,26,84,56,76,46,64,22,46,31,43,42,44,51,61,45,82,41,36,72,64,17,62,73,52,56,45,55,80,49,58,80,89,41,52,72,77,34,73,36,48,32,39,26,40,36,92,89,69,35,62,44,63,42,44,40,15,49,85,50,26,22,41,26,28,27,36,31,56,40,75,49,67,44,81,49,87,75,50,76,47,84,44,91,61,39,47,38,43,36,38,36,31,37,41,35,31,47,57,47,100,60,26,49,78,34,78,73,41,30,38,38,32,37,36,28,64,45,34,35,36,40,31,40,35,37,32,44,11,52,47,72,48,58,74,39,78,42,73,62,69,79,89,53,84,58,63,65,45,75,43,76,47,65,86,81,55,72,48,35,35,37,32,33,68,67,46,72,47,99,86,41,75,39,70,54,34,39,36,35,44,65,58,53,49,42,50,49,52,48,54,62,26,46,63,45,32,24,45,39,50,43,61,79,51,88,73,68,46,50,48,49,44,60,38,57,48,83,85,55,61,62,57,60,20,40,37,34,16,19,48,33,37,19,50,42,38,12,65,36,92,47,41,39,77,46,71,26,24,33,49,43,82,43,57,26,28,40,64,41,67,75,46,43,49,56,47,50,48,52,54,51,51,49,52,52,49,51,50,50,51,54,52,55,51,64,74,41,54,79,56,74,82,50,36,69,48,54,59,58,44,36,55,28,42,77,38,78,89,72,34,31,32,40,53,59,94,63,54,60,69,54,51,50,56,51,24,62,70,39,46,28,25,51,91

Sequence (1180 aa):
MSHAIKTKGRIVTATTSMAKADNSSTARSYDSIPAVEISSEPNNSTASAYRRYAVYSPNEWLLESISSTVALGLVVALVTIFWCMDNRPLSTWNSRISLNTSISILTTAYAMALMHGVSTFIGQSKWLHFKNRLRRLADLETFDLASRGVWGSTLLLTTVKWNLATIGAMITILRLSFSPFSQQVVLLEQRDVASPAANIATFGYAHTYSREAVWNSLNESVAASFPKDAGMQIAVFQGLYGINTTEPFNCPGVCRWPGSYTSLGFKAECRNVTQQALHNVTCDLPADELADYSHQCNMTTPGGVMVGARMSPTSDSTAYYMNTSSLLDWQDPAFKFLDTFPEIMRFAIYRSTPDSNFTVQNINITECSLYLTAYEYTEAKANGSEFSFASKKEVDFGVKNPWHAVGVDAGIGWTRLLTNESVVAGIHIPTLEIDSPNLKTLETFLTSASIVSEFVEGDYQNTNLGVAAALIGDVDLNARFDGMATAMTNYIRYGPNSQLAYGEVIQSEPFVSIRWGYFAVPLAIEALAIVFAILSIVSNRRNRNVPLWKSSALAVLACQHNEQLELLQTTDKGINEIQDEAERFKVQLQMSHAIKTKGRIVTATTSMAKADNSSTARSYDSIPAVEISSEPNNSTASAYRRYAVYSPNEWLLESISSTVALGLVVALVTIFWCMDNRPLSTWNSRISLNTSISILTTAYAMALMHGVSTFIGQSKWLHFKNRLRRLADLETFDLASRGVWGSTLLLTTVKWNLATIGAMITILRLSFSPFSQQVVLLEQRDVASPAANIATFGYAHTYSREAVWNSLNESVAASFPKDAGMQIAVFQGLYGINTTEPFNCPGVCRWPGSYTSLGFKAECRNVTQQALHNVTCDLPADELADYSHQCNMTTPGGVMVGARMSPTSDSTAYYMNTSSLLDWQDPAFKFLDTFPEIMRFAIYRSTPDSNFTVQNINITECSLYLTAYEYTEAKANGSEFSFASKKEVDFGVKNPWHAVGVDAGIGWTRLLTNESVVAGIHIPTLEIDSPNLKTLETFLTSASIVSEFVEGDYQNTNLGVAAALIGDVDLNARFDGMATAMTNYIRYGPNSQLAYGEVIQSEPFVSIRWGYFAVPLAIEALAIVFAILSIVSNRRNRNVPLWKSSALAVLACQHNEQLELLQTTDKGINEIQDEAERFKVQLQ

=== Feature glossary ===
Legend for the data blocks above and below:

— What the protein is —

The amino-acid sequence is the protein's primary structure: the linear order of residues from the N-terminus to the C-terminus, written in one-letter code. Everything else here — the 3D coordinates, the secondary structure, the domain annotations — is ultimately a consequence of this string.

Functional annotations link the protein to curated databases. InterPro entries identify conserved domains and families by matching the sequence against member-database signatures (Pfam, PROSITE, CDD, …). Gene Ontology (GO) terms describe molecular function, biological process, and cellular component in a controlled vocabulary. CATH places the structure in a hierarchical fold classification (Class/Architecture/Topology/Homologous-superfamily). The organism is the source species.

— Where its atoms are —

Atomic coordinates in PDBx/mmCIF format — the same representation the Protein Data Bank distributes. Each line of the _atom_site loop places one backbone atom in Cartesian space (units: ångströms, origin: arbitrary).

The six renders are orthographic views along the three Cartesian axes in both directions. Representation (cartoon, sticks, or surface) and color scheme (sequence-rainbow or by-chain) vary across proteins so the training set covers all the common visualization conventions.

— Local backbone conformation —

Eight-state secondary structure (DSSP): H is the canonical α-helix, G the tighter 3₁₀-helix, I the wider π-helix; E/B are β-structure, T and S are turns and bends, and '-' is everything else. DSSP derives these from the pattern of main-chain N–H···O=C hydrogen bonds, not from the sequence.

Three-state secondary structure (P-SEA) collapses the eight DSSP classes into helix (a), strand (b), and coil (c). P-SEA assigns these from Cα geometry alone — distances and angles — without requiring backbone oxygens, so it works on any Cα trace.

φ (phi) and ψ (psi) are the two rotatable backbone dihedrals per residue: φ is the C(i-1)–N–Cα–C torsion, ψ is the N–Cα–C–N(i+1) torsion, both in degrees on (−180°, 180°]. α-helical residues cluster near (−60°, −45°); β-strand residues near (−120°, +130°). A Ramachandran plot is simply a scatter of (φ, ψ) for every residue.

— Global shape and packing —

The geometric summary reports three shape descriptors. Rg (radius of gyration) measures how spread out the Cα atoms are about their centre of mass; compact globular proteins have small Rg, elongated or unfolded ones large. Cα contacts (<8 Å, |i−j|>4) count long-range residue pairs in spatial proximity — high for tightly packed folds, near zero for rods or random coil. The bounding-box extents give the protein's footprint along x, y, z in Å.

SASA measures how much of the protein is reachable by solvent. It is computed by rolling a water-sized probe over the atomic surface and summing the exposed area (Å²). Per-residue SASA distinguishes core (buried, low SASA) from surface (exposed, high SASA) residues; total SASA is a whole-molecule size measure.

Plot images: a contact map (which residues are close in 3D, as an N×N binary image), a Ramachandran scatter (backbone torsion angles, revealing secondary-structure composition at a glance), and — for AlphaFold structures — a PAE heatmap (pairwise prediction confidence).

— Structural neighborhood —

A 3Di character summarizes, for each residue, the relative orientation of the Cα frame of its nearest spatial neighbor. Because it encodes fold topology rather than chemistry, 3Di alignments detect remote structural similarity that sequence alignment misses.

The Foldseek neighbor list gives the closest experimentally determined structures in the PDB, ranked by structural alignment. TM-score near 1 means near-identical fold; near 0.3 means only rough topology match. This is how one finds what a novel AlphaFold prediction most resembles in the solved-structure universe.

— Confidence and disorder —

For AlphaFold models, the B-factor field carries pLDDT — the model's own estimate of local accuracy on a 0–100 scale. Regions with pLDDT<50 should be treated as essentially unmodeled; they often correspond to intrinsically disordered segments.

Crystallographic B-factors measure how much each atom's electron density is smeared out, in Å². They rise in mobile loops and surface residues and fall in the buried interior. In AlphaFold models this column is repurposed to hold pLDDT instead.

Predicted Aligned Error (PAE) is an AlphaFold confidence matrix: entry (i, j) is the expected error in the position of residue j, in ångströms, when the prediction is superimposed on the true structure at residue i. Low PAE within a block of residues means that block is internally rigid and well-predicted; high PAE between two blocks means their relative placement is uncertain even if each block individually is confident.